Protein AF-A0A349A4D6-F1 (afdb_monomer_lite)

Sequence (1031 aa):
MIAFDATQAAIVAAATKTVTWLFVVTAASAQVHYWSTKAYTFGGQAYTFGVLPDSFDGVTLNRAKSELGIQAPSDLSFAVTNKGDVLSAADFIDGSVLLKLVIKAGASEAVIRQWKFRIRDAISVYQKMTLTCEDYLQAFLAGDYPNTPFVKSTFFGSDTARESDNVCVPVPFGVCYVPLRSVYIGGAVSLSGTTFSAVASANGSRCLIDDSAAGFAGVEVGRIVTVAGFAHPENNGAFQVLGRSAGTLELSKDAGLVTEAAGGAVTITMGSRYYLLGPSDRTYTIDRVRSPRDCGVKSEWTSAGGYAFVQSAQTDPGGTAWKVFQPIIADVDCDGTPDAPGFWRSGDVFLDMPTMFSRDDTASLTNPADVIEFVLKDMGAVAGDLDATAFAAAKAVYASWGLSFAGAFWYKEPRAKVLSRLLTMCHSYLTFTDKIGLAVRSKTSRATITRSHVLRQGDSTGAFAYRGSSLKGLSDCGHVAWQPAGEAQDKFLTILVPVKSTRSVISRESIEATFVQDSQDAQRIGTLHYQRLLAKVADVDFPAKATLLKLEPEDVISIGVGDYGGSYDVMIDRLQITRDLTLKIGAIRFAVALDDWTDLSPAAITVYDEDTSQLWQPPVSGPLSDAPLGTASYDAWGKEYLVVAPVANQGRYLHIQDALNALPASGGAIFLKNGTYTHDAPIYVPDKDLDLVGESQGGVILKNQPGWNLFEFASLTKSFSLSDCTIQSRNTVAWTRMISITGESAGSFAFARLTLSLADQGMASCNGDYGIYEIDGTENRIVTIDDLTVNDGMTAICSQNPSLAKIAIRGGRYVDQKNYGIIVYCRYYQIVGAQLFDQRMTGIACLSTTSEQNQVTDCKVFLIPAGGHSTVIAYLLQHGENLAVSGNVAFADLSSLNQHVCGFYVAGTRNQVIGNNVYIKHVSDQGSRGISVQDEGGFNKVSQNVILIHNTDNSSAYKMGITLSTADDNDVSSNAIYMTNSGAKDVGVFIYAGSDRNYGRNNAAYNVLAGMDVLDYGADNTVNVMDGGAF

Radius of gyration: 34.86 Å; chains: 1; bounding box: 94×72×84 Å

pLDDT: mean 80.91, std 15.36, range [31.16, 98.31]

Secondary structure (DSSP, 8-state):
-PPPPHHHHHHHH-SS-EEEEEEEEE-TT--EEEEESS-EEETTEEEEE-B-GGG--EEEEE---STT-PPPPPEEEEEEE-GGG-S-GGGTTT-EEEEEEEEEETTEEEEEEEEEEEEEEEEEETTEEEEEEEETHHHHHSSEE--SPBHHHHSTT-TT--TT--EEEEEEESSEEEEEPEEEEEEEEEEEES-EEEEPPSSSPPEEEEETT-GGGG--TT-EEEEE--SSGGGSEEEEEEEE-SSEEEES--S----B-S-S-EEEEEEEEEEEEEETTS-EEEEEEE--TTSSS--EEETTTT----EEEEE-TTS-EEEEE--EEE-SS-SSS--EE---EETTEEPPEEEEEEETTTTT--SHHHHHHHHHHHTT--GGGB-HHHHHHHHHHHHHHT--B-EEEEE-EEHHHHHHHHHHHTTEEEEESSSEEEEE---S-S-EE-TTTBPPSTTSSTT-EEEE---TT---EEEEEE--TTS-TTSPEEEEEESSS--SSEEEEEEEETTB--HHHHHHHHHHHHHHHH-EEEEEEEEE-GGGTT--TT-EEEEEEGGGTEEEEEEEEEEEEETTS-EEEEEEEESSPPP-GGG--PPPPEEPPP-TTT-S---EESTT--S-TTS-S-SSSS----EE-SSTTS-EESSHHHHHHHS-TT-EEEEEPSEEEE-SS-EE--SS-EEEEES-TTTEEEEPPTTS-SEEEES--SEEEEEEEEEE---SSS--EEEEEESSS--EEEEEEEEEE--B--TTSS-B-EEEEE----S--EEEEEEEEEESSSEEEEE--TT--EEEEES-EEES-SSEEEEE-SS-EEEES-EEEESS---EEEEE-S-S-EEEES-EEEE---SSS-EEEEEEEEEEE-EEEES-EEEEEETT--S-EEEEEEEEES-EEES-EEEEEE-SSS-EEEEEEE-SS---EEES-EEEEEE---SS--EEEEEEES--S-EEES-EEEEE-SSS-EEEEEE-TT--S-EEES-EEES-SEEEEE-S--TT-EEE--SSS--

Foldseek 3Di:
DDDDDPLLLVLQPDPDKDKWKWKFWQWPVRDTATATCDFDADPNDTHHNFWPLVFWFFKKQFQDPDPLRFGDWTKTKTKTQQPPVPDDFNRRAQIKIWMFIWMDDDPGIDGNFIFMWGFHGWDDDPRMIMTITTHPVVVLLPFKPDPAAAPCVQAPDFLPPDVQAQFGAKDWFAWAKAFFTKGFADQPDKDKDLQWWWAADDDQDFTKIFGPVLQCPPPDASFWKAKDFFPFCLQGGIWHFNDDDSTMTTTDDNDGTDGGGRGTTMIIGTGDMKTFNFAPVWDKDWAKWWADQPFFATDIDGVVNVQDFDWDWGAGPVRGITIITFRLPDDPVPPPDRHHGDFGDDPSGGTGITITMDIPVRNPVWQLLSVLVVLSVSSPDDPVQADPVLSVVLSVVSVVLVFTFGHIDRGMDRSSSVNSLSQLLSQWDWDGGSHTGIGHFDLDAPEEDDPVWFDDPPPDPPQKDKFWDPQPQFFQKEKEWEAAPPDHLQFTWIWIEGLPPDGPRYDPDYRYSSGTRFPQSSNLSRNLVCQVNGFWTIKIKTKTRSSCVSDDASRKHWYDDVSNVHTFIWGWRMWGQTSVRIIITITTGGNDRHDDSVVGDDDTKDFADDPSVGGPFTDTDDPTPPDPTPPDPPVDRRPQQQKDFPDPPQDGDNAPLVSQVSAPQQEGEMEGEFDEAEDPAAREHDQHAYEYEYPAADRAEYEYDAPEARYEAEAHQYEYEYEGYEYAYPYDDAEYENAEHDYAHAYEYEYESHEYHWDADDQDDLGTYEQHEADDYAEEHEYEYYAYEYEATAEDEAHPDQHYNEYEHHEYEYEHYAEADYEDEYAEYEYEQYEYDYAHYLAHAYAYDEEDDYEDALYEFEYRYDDDAAHENHHAHYPYEEYEAENYEGAYAAQDYAHEYERAEHEDEHYEAAHYEAHAHHEYQEEYEDYEYEYLEENYEHENYEHEYEYADQHPYAYEDYEYYLYEQYEYEHYEAEYDYPHQHYAHYEYDQNYYQYEAYHYHYPPGNYPHDYPHDDDNYDYDDDDDDDD

Structure (mmCIF, N/CA/C/O backbone):
data_AF-A0A349A4D6-F1
#
_entry.id   AF-A0A349A4D6-F1
#
loop_
_atom_site.group_PDB
_atom_site.id
_atom_site.type_symbol
_atom_site.label_atom_id
_atom_site.label_alt_id
_atom_site.label_comp_id
_atom_site.label_asym_id
_atom_site.label_entity_id
_atom_site.label_seq_id
_atom_site.pdbx_PDB_ins_code
_atom_site.Cartn_x
_atom_site.Cartn_y
_atom_site.Cartn_z
_atom_site.occupancy
_atom_site.B_iso_or_equiv
_atom_site.auth_seq_id
_atom_site.auth_comp_id
_atom_site.auth_asym_id
_atom_site.auth_atom_id
_atom_site.pdbx_PDB_model_num
ATOM 1 N N . MET A 1 1 ? -1.139 -18.930 14.505 1.00 73.25 1 MET A N 1
ATOM 2 C CA . MET A 1 1 ? -1.442 -19.353 15.896 1.00 73.25 1 MET A CA 1
ATOM 3 C C . MET A 1 1 ? -0.170 -19.560 16.698 1.00 73.25 1 MET A C 1
ATOM 5 O O . MET A 1 1 ? 0.625 -20.442 16.385 1.00 73.25 1 MET A O 1
ATOM 9 N N . ILE A 1 2 ? -0.048 -18.810 17.789 1.00 82.06 2 ILE A N 1
ATOM 10 C CA . ILE A 1 2 ? 1.037 -18.938 18.764 1.00 82.06 2 ILE A CA 1
ATOM 11 C C . ILE A 1 2 ? 0.824 -20.196 19.613 1.00 82.06 2 ILE A C 1
ATOM 13 O O . ILE A 1 2 ? -0.283 -20.457 20.096 1.00 82.06 2 ILE A O 1
ATOM 17 N N . ALA A 1 3 ? 1.889 -20.969 19.819 1.00 84.94 3 ALA A N 1
ATOM 18 C CA . ALA A 1 3 ? 1.881 -22.086 20.753 1.00 84.94 3 ALA A CA 1
ATOM 19 C C . ALA A 1 3 ? 2.011 -21.562 22.190 1.00 84.94 3 ALA A C 1
ATOM 21 O O . ALA A 1 3 ? 3.009 -20.937 22.537 1.00 84.94 3 ALA A O 1
ATOM 22 N N . PHE A 1 4 ? 1.001 -21.822 23.020 1.00 90.62 4 PHE A N 1
ATOM 23 C CA . PHE A 1 4 ? 1.095 -21.600 24.461 1.00 90.62 4 PHE A CA 1
ATOM 24 C C . PHE A 1 4 ? 1.637 -22.848 25.142 1.00 90.62 4 PHE A C 1
ATOM 26 O O . PHE A 1 4 ? 1.169 -23.957 24.869 1.00 90.62 4 PHE A O 1
ATOM 33 N N . ASP A 1 5 ? 2.583 -22.663 26.057 1.00 93.19 5 ASP A N 1
ATOM 34 C CA . ASP A 1 5 ? 2.974 -23.734 26.964 1.00 93.19 5 ASP A CA 1
ATOM 35 C C . ASP A 1 5 ? 1.829 -24.082 27.939 1.00 93.19 5 ASP A C 1
ATOM 37 O O . ASP A 1 5 ? 0.798 -23.400 28.022 1.00 93.19 5 ASP A O 1
ATOM 41 N N . ALA A 1 6 ? 1.995 -25.172 28.692 1.00 93.50 6 ALA A N 1
ATOM 42 C CA . ALA A 1 6 ? 0.974 -25.644 29.627 1.00 93.50 6 ALA A CA 1
ATOM 43 C C . ALA A 1 6 ? 0.608 -24.597 30.700 1.00 93.50 6 ALA A C 1
ATOM 45 O O . ALA A 1 6 ? -0.552 -24.509 31.107 1.00 93.50 6 ALA A O 1
ATOM 46 N N . THR A 1 7 ? 1.573 -23.782 31.131 1.00 94.50 7 THR A N 1
ATOM 47 C CA . THR A 1 7 ? 1.378 -22.736 32.143 1.00 94.50 7 THR A CA 1
ATOM 48 C C . THR A 1 7 ? 0.591 -21.566 31.561 1.00 94.50 7 THR A C 1
ATOM 50 O O . THR A 1 7 ? -0.407 -21.143 32.143 1.00 94.50 7 THR A O 1
ATOM 53 N N . GLN A 1 8 ? 0.986 -21.068 30.389 1.00 95.75 8 GLN A N 1
ATOM 54 C CA . GLN A 1 8 ? 0.300 -19.995 29.672 1.00 95.75 8 GLN A CA 1
ATOM 55 C C . GLN A 1 8 ? -1.144 -20.389 29.340 1.00 95.75 8 GLN A C 1
ATOM 57 O O . GLN A 1 8 ? -2.070 -19.615 29.592 1.00 95.75 8 GLN A O 1
ATOM 62 N N . ALA A 1 9 ? -1.357 -21.612 28.844 1.00 93.25 9 ALA A N 1
ATOM 63 C CA . ALA A 1 9 ? -2.688 -22.131 28.547 1.00 93.25 9 ALA A CA 1
ATOM 64 C C . ALA A 1 9 ? -3.577 -22.181 29.803 1.00 93.25 9 ALA A C 1
ATOM 66 O O . ALA A 1 9 ? -4.727 -21.734 29.759 1.00 93.25 9 ALA A O 1
ATOM 67 N N . ALA A 1 10 ? -3.040 -22.655 30.934 1.00 93.75 10 ALA A N 1
ATOM 68 C CA . ALA A 1 10 ? -3.758 -22.698 32.207 1.00 93.75 10 ALA A CA 1
ATOM 69 C C . ALA A 1 10 ? -4.110 -21.292 32.730 1.00 93.75 10 ALA A C 1
ATOM 71 O O . ALA A 1 10 ? -5.248 -21.053 33.137 1.00 93.75 10 ALA A O 1
ATOM 72 N N . ILE A 1 11 ? -3.167 -20.344 32.667 1.00 95.50 11 ILE A N 1
ATOM 73 C CA . ILE A 1 11 ? -3.380 -18.950 33.087 1.00 95.50 11 ILE A CA 1
ATOM 74 C C . ILE A 1 11 ? -4.482 -18.286 32.250 1.00 95.50 11 ILE A C 1
ATOM 76 O O . ILE A 1 11 ? -5.389 -17.653 32.793 1.00 95.50 11 ILE A O 1
ATOM 80 N N . VAL A 1 12 ? -4.432 -18.433 30.925 1.00 93.50 12 VAL A N 1
ATOM 81 C CA . VAL A 1 12 ? -5.405 -17.821 30.009 1.00 93.50 12 VAL A CA 1
ATOM 82 C C . VAL A 1 12 ? -6.814 -18.393 30.227 1.00 93.50 12 VAL A C 1
ATOM 84 O O . VAL A 1 12 ? -7.796 -17.638 30.209 1.00 93.50 12 VAL A O 1
ATOM 87 N N . ALA A 1 13 ? -6.916 -19.700 30.486 1.00 91.62 13 ALA A N 1
ATOM 88 C CA . ALA A 1 13 ? -8.174 -20.398 30.743 1.00 91.62 13 ALA A CA 1
ATOM 89 C C . ALA A 1 13 ? -8.791 -20.102 32.125 1.00 91.62 13 ALA A C 1
ATOM 91 O O . ALA A 1 13 ? -9.984 -20.340 32.315 1.00 91.62 13 ALA A O 1
ATOM 92 N N . ALA A 1 14 ? -8.024 -19.565 33.080 1.00 93.25 14 ALA A N 1
ATOM 93 C CA . ALA A 1 14 ? -8.511 -19.292 34.429 1.00 93.25 14 ALA A CA 1
ATOM 94 C C . ALA A 1 14 ? -9.694 -18.302 34.444 1.00 93.25 14 ALA A C 1
ATOM 96 O O . ALA A 1 14 ? -9.692 -17.282 33.742 1.00 93.25 14 ALA A O 1
ATOM 97 N N . ALA A 1 15 ? -10.698 -18.591 35.280 1.00 89.31 15 ALA A N 1
ATOM 98 C CA . ALA A 1 15 ? -11.882 -17.745 35.448 1.00 89.31 15 ALA A CA 1
ATOM 99 C C . ALA A 1 15 ? -11.534 -16.389 36.082 1.00 89.31 15 ALA A C 1
ATOM 101 O O . ALA A 1 15 ? -12.007 -15.352 35.624 1.00 89.31 15 ALA A O 1
ATOM 102 N N . THR A 1 16 ? -10.654 -16.406 37.086 1.00 92.38 16 THR A N 1
ATOM 103 C CA . THR A 1 16 ? -10.149 -15.209 37.761 1.00 92.38 16 THR A CA 1
ATOM 104 C C . THR A 1 16 ? -8.691 -15.005 37.388 1.00 92.38 16 THR A C 1
ATOM 106 O O . THR A 1 16 ? -7.857 -15.885 37.605 1.00 92.38 16 THR A O 1
ATOM 109 N N . LYS A 1 17 ? -8.382 -13.841 36.826 1.00 94.00 17 LYS A N 1
ATOM 110 C CA . LYS A 1 17 ? -7.037 -13.476 36.388 1.00 94.00 17 LYS A CA 1
ATOM 111 C C . LYS A 1 17 ? -6.832 -11.975 36.497 1.00 94.00 17 LYS A C 1
ATOM 113 O O . LYS A 1 17 ? -7.781 -11.204 36.379 1.00 94.00 17 LYS A O 1
ATOM 118 N N . THR A 1 18 ? -5.582 -11.582 36.690 1.00 94.06 18 THR A N 1
ATOM 119 C CA . THR A 1 18 ? -5.159 -10.185 36.727 1.00 94.06 18 THR A CA 1
ATOM 120 C C . THR A 1 18 ? -4.260 -9.911 35.539 1.00 94.06 18 THR A C 1
ATOM 122 O O . THR A 1 18 ? -3.366 -10.697 35.228 1.00 94.06 18 THR A O 1
ATOM 125 N N . VAL A 1 19 ? -4.505 -8.779 34.893 1.00 94.56 19 VAL A N 1
ATOM 126 C CA . VAL A 1 19 ? -3.810 -8.346 33.684 1.00 94.56 19 VAL A CA 1
ATOM 127 C C . VAL A 1 19 ? -2.845 -7.234 34.051 1.00 94.56 19 VAL A C 1
ATOM 129 O O . VAL A 1 19 ? -3.187 -6.331 34.826 1.00 94.56 19 VAL A O 1
ATOM 132 N N . THR A 1 20 ? -1.644 -7.303 33.496 1.00 96.00 20 THR A N 1
ATOM 133 C CA . THR A 1 20 ? -0.654 -6.241 33.605 1.00 96.00 20 THR A CA 1
ATOM 134 C C . THR A 1 20 ? 0.025 -6.053 32.252 1.00 96.00 20 THR A C 1
ATOM 136 O O . THR A 1 20 ? 0.481 -7.012 31.633 1.00 96.00 20 THR A O 1
ATOM 139 N N . TRP A 1 21 ? 0.098 -4.801 31.811 1.00 96.75 21 TRP A N 1
ATOM 140 C CA . TRP A 1 21 ? 0.794 -4.401 30.594 1.00 96.75 21 TRP A CA 1
ATOM 141 C C . TRP A 1 21 ? 2.106 -3.732 30.978 1.00 96.75 21 TRP A C 1
ATOM 143 O O . TRP A 1 21 ? 2.109 -2.770 31.748 1.00 96.75 21 TRP A O 1
ATOM 153 N N . LEU A 1 22 ? 3.211 -4.275 30.477 1.00 97.69 22 LEU A N 1
ATOM 154 C CA . LEU A 1 22 ? 4.557 -3.798 30.769 1.00 97.69 22 LEU A CA 1
ATOM 155 C C . LEU A 1 22 ? 5.167 -3.201 29.505 1.00 97.69 22 LEU A C 1
ATOM 157 O O . LEU A 1 22 ? 5.134 -3.824 28.447 1.00 97.69 22 LEU A O 1
ATOM 161 N N . PHE A 1 23 ? 5.748 -2.017 29.636 1.00 97.94 23 PHE A N 1
ATOM 162 C CA . PHE A 1 23 ? 6.334 -1.244 28.552 1.00 97.94 23 PHE A CA 1
ATOM 163 C C . PHE A 1 23 ? 7.832 -1.133 28.821 1.00 97.94 23 PHE A C 1
ATOM 165 O O . PHE A 1 23 ? 8.247 -0.524 29.809 1.00 97.94 23 PHE A O 1
ATOM 172 N N . VAL A 1 24 ? 8.645 -1.742 27.962 1.00 97.88 24 VAL A N 1
ATOM 173 C CA . VAL A 1 24 ? 10.091 -1.508 27.937 1.00 97.88 24 VAL A CA 1
ATOM 174 C C . VAL A 1 24 ? 10.353 -0.538 26.796 1.00 97.88 24 VAL A C 1
ATOM 176 O O . VAL A 1 24 ? 10.284 -0.923 25.631 1.00 97.88 24 VAL A O 1
ATOM 179 N N . VAL A 1 25 ? 10.568 0.728 27.137 1.00 97.38 25 VAL A N 1
ATOM 180 C CA . VAL A 1 25 ? 10.742 1.817 26.174 1.00 97.38 25 VAL A CA 1
ATOM 181 C C . VAL A 1 25 ? 12.222 2.143 26.070 1.00 97.38 25 VAL A C 1
ATOM 183 O O . VAL A 1 25 ? 12.835 2.531 27.060 1.00 97.38 25 VAL A O 1
ATOM 186 N N . THR A 1 26 ? 12.797 1.989 24.885 1.00 97.06 26 THR A N 1
ATOM 187 C CA . THR A 1 26 ? 14.181 2.365 24.595 1.00 97.06 26 THR A CA 1
ATOM 188 C C . THR A 1 26 ? 14.167 3.637 23.761 1.00 97.06 26 THR A C 1
ATOM 190 O O . THR A 1 26 ? 13.720 3.613 22.617 1.00 97.06 26 THR A O 1
ATOM 193 N N . ALA A 1 27 ? 14.635 4.740 24.340 1.00 95.19 27 ALA A N 1
ATOM 194 C CA . ALA A 1 27 ? 14.824 6.014 23.652 1.00 95.19 27 ALA A CA 1
ATOM 195 C C . ALA A 1 27 ? 15.880 5.891 22.534 1.00 95.19 27 ALA A C 1
ATOM 197 O O . ALA A 1 27 ? 16.703 4.971 22.552 1.00 95.19 27 ALA A O 1
ATOM 198 N N . ALA A 1 28 ? 15.912 6.840 21.597 1.00 92.12 28 ALA A N 1
ATOM 199 C CA . ALA A 1 28 ? 16.917 6.896 20.530 1.00 92.12 28 ALA A CA 1
ATOM 200 C C . ALA A 1 28 ? 18.353 7.013 21.074 1.00 92.12 28 ALA A C 1
ATOM 202 O O . ALA A 1 28 ? 19.301 6.514 20.473 1.00 92.12 28 ALA A O 1
ATOM 203 N N . SER A 1 29 ? 18.511 7.589 22.271 1.00 91.62 29 SER A N 1
ATOM 204 C CA . SER A 1 29 ? 19.769 7.648 23.030 1.00 91.62 29 SER A CA 1
ATOM 205 C C . SER A 1 29 ? 20.195 6.310 23.662 1.00 91.62 29 SER A C 1
ATOM 207 O O . SER A 1 29 ? 21.170 6.266 24.412 1.00 91.62 29 SER A O 1
ATOM 209 N N . ALA A 1 30 ? 19.455 5.226 23.403 1.00 93.81 30 ALA A N 1
ATOM 210 C CA . ALA A 1 30 ? 19.573 3.908 24.027 1.00 93.81 30 ALA A CA 1
ATOM 211 C C . ALA A 1 30 ? 19.245 3.855 25.535 1.00 93.81 30 ALA A C 1
ATOM 213 O O . ALA A 1 30 ? 19.400 2.804 26.164 1.00 93.81 30 ALA A O 1
ATOM 214 N N . GLN A 1 31 ? 18.738 4.942 26.130 1.00 96.31 31 GLN A N 1
ATOM 215 C CA . GLN A 1 31 ? 18.214 4.912 27.496 1.00 96.31 31 GLN A CA 1
ATOM 216 C C . GLN A 1 31 ? 16.962 4.027 27.573 1.00 96.31 31 GLN A C 1
ATOM 218 O O . GLN A 1 31 ? 16.043 4.159 26.766 1.00 96.31 31 GLN A O 1
ATOM 223 N N . VAL A 1 32 ? 16.910 3.133 28.565 1.00 97.50 32 VAL A N 1
ATOM 224 C CA . VAL A 1 32 ? 15.795 2.193 28.751 1.00 97.50 32 VAL A CA 1
ATOM 225 C C . VAL A 1 32 ? 14.929 2.606 29.936 1.00 97.50 32 VAL A C 1
ATOM 227 O O . VAL A 1 32 ? 15.418 2.787 31.052 1.00 97.50 32 VAL A O 1
ATOM 230 N N . HIS A 1 33 ? 13.625 2.688 29.703 1.00 97.06 33 HIS A N 1
ATOM 231 C CA . HIS A 1 33 ? 12.601 2.964 30.697 1.00 97.06 33 HIS A CA 1
ATOM 232 C C . HIS A 1 33 ? 11.692 1.745 30.878 1.00 97.06 33 HIS A C 1
ATOM 234 O O . HIS A 1 33 ? 11.203 1.159 29.913 1.00 97.06 33 HIS A O 1
ATOM 240 N N . TYR A 1 34 ? 11.440 1.383 32.136 1.00 97.81 34 TYR A N 1
ATOM 241 C CA . TYR A 1 34 ? 10.556 0.280 32.513 1.00 97.81 34 TYR A CA 1
ATOM 242 C C . TYR A 1 34 ? 9.269 0.848 33.106 1.00 97.81 34 TYR A C 1
ATOM 244 O O . TYR A 1 34 ? 9.224 1.210 34.285 1.00 97.81 34 TYR A O 1
ATOM 252 N N . TRP A 1 35 ? 8.222 0.933 32.288 1.00 97.56 35 TRP A N 1
ATOM 253 C CA . TRP A 1 35 ? 6.943 1.530 32.663 1.00 97.56 35 TRP A CA 1
ATOM 254 C C . TRP A 1 35 ? 5.794 0.525 32.658 1.00 97.56 35 TRP A C 1
ATOM 256 O O . TRP A 1 35 ? 5.824 -0.519 32.013 1.00 97.56 35 TRP A O 1
ATOM 266 N N . SER A 1 36 ? 4.750 0.856 33.403 1.00 96.69 36 SER A N 1
ATOM 267 C CA . SER A 1 36 ? 3.501 0.106 33.486 1.00 96.69 36 SER A CA 1
ATOM 268 C C . SER A 1 36 ? 2.353 1.073 33.795 1.00 96.69 36 SER A C 1
ATOM 270 O O . SER A 1 36 ? 2.580 2.216 34.200 1.00 96.69 36 SER A O 1
ATOM 272 N N . THR A 1 37 ? 1.116 0.604 33.633 1.00 92.81 37 THR A N 1
ATOM 273 C CA . THR A 1 37 ? -0.116 1.304 34.047 1.00 92.81 37 THR A CA 1
ATOM 274 C C . THR A 1 37 ? -0.367 1.242 35.559 1.00 92.81 37 THR A C 1
ATOM 276 O O . THR A 1 37 ? -1.356 1.771 36.056 1.00 92.81 37 THR A O 1
ATOM 279 N N . LYS A 1 38 ? 0.524 0.586 36.309 1.00 92.88 38 LYS A N 1
ATOM 280 C CA . LYS A 1 38 ? 0.595 0.557 37.780 1.00 92.88 38 LYS A CA 1
ATOM 281 C C . LYS A 1 38 ? 1.999 0.137 38.215 1.00 92.88 38 LYS A C 1
ATOM 283 O O . LYS A 1 38 ? 2.680 -0.557 37.461 1.00 92.88 38 LYS A O 1
ATOM 288 N N . ALA A 1 39 ? 2.423 0.482 39.429 1.00 94.31 39 ALA A N 1
ATOM 289 C CA . ALA A 1 39 ? 3.678 -0.044 39.968 1.00 94.31 39 ALA A CA 1
ATOM 290 C C . ALA A 1 39 ? 3.631 -1.582 40.000 1.00 94.31 39 ALA A C 1
ATOM 292 O O . ALA A 1 39 ? 2.660 -2.167 40.491 1.00 94.31 39 ALA A O 1
ATOM 293 N N . TYR A 1 40 ? 4.644 -2.235 39.432 1.00 96.56 40 TYR A N 1
ATOM 294 C CA . TYR A 1 40 ? 4.658 -3.689 39.291 1.00 96.56 40 TYR A CA 1
ATOM 295 C C . TYR A 1 40 ? 6.081 -4.239 39.260 1.00 96.56 40 TYR A C 1
ATOM 297 O O . TYR A 1 40 ? 6.977 -3.588 38.736 1.00 96.56 40 TYR A O 1
ATOM 305 N N . THR A 1 41 ? 6.287 -5.455 39.762 1.00 96.62 41 THR A N 1
ATOM 306 C CA . THR A 1 41 ? 7.574 -6.155 39.659 1.00 96.62 41 THR A CA 1
ATOM 307 C C . THR A 1 41 ? 7.348 -7.484 38.965 1.00 96.62 41 THR A C 1
ATOM 309 O O . THR A 1 41 ? 6.551 -8.292 39.433 1.00 96.62 41 THR A O 1
ATOM 312 N N . PHE A 1 42 ? 8.062 -7.719 37.867 1.00 96.44 42 PHE A N 1
ATOM 313 C CA . PHE A 1 42 ? 7.984 -8.961 37.105 1.00 96.44 42 PHE A CA 1
ATOM 314 C C . PHE A 1 42 ? 9.389 -9.496 36.839 1.00 96.44 42 PHE A C 1
ATOM 316 O O . PHE A 1 42 ? 10.255 -8.758 36.372 1.00 96.44 42 PHE A O 1
ATOM 323 N N . GLY A 1 43 ? 9.633 -10.770 37.161 1.00 93.38 43 GLY A N 1
ATOM 324 C CA . GLY A 1 43 ? 10.947 -11.399 36.972 1.00 93.38 43 GLY A CA 1
ATOM 325 C C . GLY A 1 43 ? 12.094 -10.686 37.704 1.00 93.38 43 GLY A C 1
ATOM 326 O O . GLY A 1 43 ? 13.214 -10.674 37.212 1.00 93.38 43 GLY A O 1
ATOM 327 N N . GLY A 1 44 ? 11.811 -10.030 38.835 1.00 94.81 44 GLY A N 1
ATOM 328 C CA . GLY A 1 44 ? 12.784 -9.224 39.585 1.00 94.81 44 GLY A CA 1
ATOM 329 C C . GLY A 1 44 ? 13.004 -7.800 39.054 1.00 94.81 44 GLY A C 1
ATOM 330 O O . GLY A 1 44 ? 13.574 -6.983 39.769 1.00 94.81 44 GLY A O 1
ATOM 331 N N . GLN A 1 45 ? 12.504 -7.465 37.859 1.00 97.44 45 GLN A N 1
ATOM 332 C CA . GLN A 1 45 ? 12.563 -6.111 37.307 1.00 97.44 45 GLN A CA 1
ATOM 333 C C . GLN A 1 45 ? 11.379 -5.277 37.807 1.00 97.44 45 GLN A C 1
ATOM 335 O O . GLN A 1 45 ? 10.218 -5.656 37.625 1.00 97.44 45 GLN A O 1
ATOM 340 N N . ALA A 1 46 ? 11.672 -4.123 38.407 1.00 97.06 46 ALA A N 1
ATOM 341 C CA . ALA A 1 46 ? 10.660 -3.150 38.803 1.00 97.06 46 ALA A CA 1
ATOM 342 C C . ALA A 1 46 ? 10.230 -2.290 37.602 1.00 97.06 46 ALA A C 1
ATOM 344 O O . ALA A 1 46 ? 11.070 -1.790 36.851 1.00 97.06 46 ALA A O 1
ATOM 345 N N . TYR A 1 47 ? 8.920 -2.103 37.459 1.00 97.44 47 TYR A N 1
ATOM 346 C CA . TYR A 1 47 ? 8.269 -1.227 36.490 1.00 97.44 47 TYR A CA 1
ATOM 347 C C . TYR A 1 47 ? 7.557 -0.109 37.246 1.00 97.44 47 TYR A C 1
ATOM 349 O O . TYR A 1 47 ? 6.725 -0.358 38.128 1.00 97.44 47 TYR A O 1
ATOM 357 N N . THR A 1 48 ? 7.886 1.133 36.908 1.00 95.56 48 THR A N 1
ATOM 358 C CA . THR A 1 48 ? 7.291 2.305 37.549 1.00 95.56 48 THR A CA 1
ATOM 359 C C . THR A 1 48 ? 5.935 2.629 36.930 1.00 95.56 48 THR A C 1
ATOM 361 O O . THR A 1 48 ? 5.642 2.275 35.784 1.00 95.56 48 THR A O 1
ATOM 364 N N . PHE A 1 49 ? 5.077 3.303 37.699 1.00 92.81 49 PHE A N 1
ATOM 365 C CA . PHE A 1 49 ? 3.809 3.811 37.187 1.00 92.81 49 PHE A CA 1
ATOM 366 C C . PHE A 1 49 ? 4.067 5.031 36.293 1.00 92.81 49 PHE A C 1
ATOM 368 O O . PHE A 1 49 ? 4.059 6.168 36.756 1.00 92.81 49 PHE A O 1
ATOM 375 N N . GLY A 1 50 ? 4.394 4.759 35.031 1.00 88.31 50 GLY A N 1
ATOM 376 C CA . GLY A 1 50 ? 4.745 5.767 34.034 1.00 88.31 50 GLY A CA 1
ATOM 377 C C . GLY A 1 50 ? 3.634 6.016 33.019 1.00 88.31 50 GLY A C 1
ATOM 378 O O . GLY A 1 50 ? 3.445 7.160 32.614 1.00 88.31 50 GLY A O 1
ATOM 379 N N . VAL A 1 51 ? 2.879 4.976 32.642 1.00 94.00 51 VAL A N 1
ATOM 380 C CA . VAL A 1 51 ? 1.834 5.043 31.607 1.00 94.00 51 VAL A CA 1
ATOM 381 C C . VAL A 1 51 ? 0.490 5.412 32.224 1.00 94.00 51 VAL A C 1
ATOM 383 O O . VAL A 1 51 ? 0.039 4.770 33.172 1.00 94.00 51 VAL A O 1
ATOM 386 N N . LEU A 1 52 ? -0.184 6.413 31.659 1.00 93.19 52 LEU A N 1
ATOM 387 C CA . LEU A 1 52 ? -1.524 6.821 32.073 1.00 93.19 52 LEU A CA 1
ATOM 388 C C . LEU A 1 52 ? -2.543 5.734 31.676 1.00 93.19 52 LEU A C 1
ATOM 390 O O . LEU A 1 52 ? -2.681 5.461 30.481 1.00 93.19 52 LEU A O 1
ATOM 394 N N . PRO A 1 53 ? -3.287 5.124 32.619 1.00 89.62 53 PRO A N 1
ATOM 395 C CA . PRO A 1 53 ? -4.132 3.960 32.326 1.00 89.62 53 PRO A CA 1
ATOM 396 C C . PRO A 1 53 ? -5.203 4.194 31.253 1.00 89.62 53 PRO A C 1
ATOM 398 O O . PRO A 1 53 ? -5.507 3.282 30.486 1.00 89.62 53 PRO A O 1
ATOM 401 N N . ASP A 1 54 ? -5.757 5.406 31.183 1.00 90.94 54 ASP A N 1
ATOM 402 C CA . ASP A 1 54 ? -6.808 5.783 30.223 1.00 90.94 54 ASP A CA 1
ATOM 403 C C . ASP A 1 54 ? -6.266 6.269 28.876 1.00 90.94 54 ASP A C 1
ATOM 405 O O . ASP A 1 54 ? -7.035 6.622 27.993 1.00 90.94 54 ASP A O 1
ATOM 409 N N . SER A 1 55 ? -4.942 6.291 28.706 1.00 91.50 55 SER A N 1
ATOM 410 C CA . SER A 1 55 ? -4.312 6.623 27.423 1.00 91.50 55 SER A CA 1
ATOM 411 C C . SER A 1 55 ? -3.989 5.404 26.562 1.00 91.50 55 SER A C 1
ATOM 413 O O . SER A 1 55 ? -3.581 5.575 25.421 1.00 91.50 55 SER A O 1
ATOM 415 N N . PHE A 1 56 ? -4.119 4.195 27.113 1.00 93.81 56 PHE A N 1
ATOM 416 C CA . PHE A 1 56 ? -3.751 2.949 26.453 1.00 93.81 56 PHE A CA 1
ATOM 417 C C . PHE A 1 56 ? -4.980 2.055 26.284 1.00 93.81 56 PHE A C 1
ATOM 419 O O . PHE A 1 56 ? -5.486 1.479 27.251 1.00 93.81 56 PHE A O 1
ATOM 426 N N . ASP A 1 57 ? -5.419 1.902 25.038 1.00 91.00 57 ASP A N 1
ATOM 427 C CA . ASP A 1 57 ? -6.599 1.103 24.695 1.00 91.00 57 ASP A CA 1
ATOM 428 C C . ASP A 1 57 ? -6.280 -0.367 24.410 1.00 91.00 57 ASP A C 1
ATOM 430 O O . ASP A 1 57 ? -7.200 -1.185 24.325 1.00 91.00 57 ASP A O 1
ATOM 434 N N . GLY A 1 58 ? -4.999 -0.727 24.302 1.00 92.62 58 GLY A N 1
ATOM 435 C CA . GLY A 1 58 ? -4.553 -2.054 23.893 1.00 92.62 58 GLY A CA 1
ATOM 436 C C . GLY A 1 58 ? -3.687 -2.033 22.635 1.00 92.62 58 GLY A C 1
ATOM 437 O O . GLY A 1 58 ? -3.087 -1.017 22.295 1.00 92.62 58 GLY A O 1
ATOM 438 N N . VAL A 1 59 ? -3.635 -3.169 21.941 1.00 92.44 59 VAL A N 1
ATOM 439 C CA . VAL A 1 59 ? -2.903 -3.344 20.676 1.00 92.44 59 VAL A CA 1
ATOM 440 C C . VAL A 1 59 ? -3.884 -3.683 19.569 1.00 92.44 59 VAL A C 1
ATOM 442 O O . VAL A 1 59 ? -4.722 -4.572 19.744 1.00 92.44 59 VAL A O 1
ATOM 445 N N . THR A 1 60 ? -3.755 -3.025 18.419 1.00 90.38 60 THR A N 1
ATOM 446 C CA . THR A 1 60 ? -4.508 -3.391 17.216 1.00 90.38 60 THR A CA 1
ATOM 447 C C . THR A 1 60 ? -3.567 -4.032 16.209 1.00 90.38 60 THR A C 1
ATOM 449 O O . THR A 1 60 ? -2.663 -3.382 15.697 1.00 90.38 60 THR A O 1
ATOM 452 N N . LEU A 1 61 ? -3.792 -5.314 15.929 1.00 88.81 61 LEU A N 1
ATOM 453 C CA . LEU A 1 61 ? -3.095 -6.058 14.889 1.00 88.81 61 LEU A CA 1
ATOM 454 C C . LEU A 1 61 ? -3.956 -6.016 13.633 1.00 88.81 61 LEU A C 1
ATOM 456 O O . LEU A 1 61 ? -5.026 -6.634 13.576 1.00 88.81 61 LEU A O 1
ATOM 460 N N . ASN A 1 62 ? -3.500 -5.253 12.650 1.00 80.69 62 ASN A N 1
ATOM 461 C CA . ASN A 1 62 ? -4.184 -5.108 11.379 1.00 80.69 62 ASN A CA 1
ATOM 462 C C . ASN A 1 62 ? -3.538 -5.994 10.316 1.00 80.69 62 ASN A C 1
ATOM 464 O O . ASN A 1 62 ? -2.335 -6.268 10.330 1.00 80.69 62 ASN A O 1
ATOM 468 N N . ARG A 1 63 ? -4.351 -6.375 9.336 1.00 69.12 63 ARG A N 1
ATOM 469 C CA . ARG A 1 63 ? -3.886 -6.747 8.007 1.00 69.12 63 ARG A CA 1
ATOM 470 C C . ARG A 1 63 ? -4.302 -5.673 7.006 1.00 69.12 63 ARG A C 1
ATOM 472 O O . ARG A 1 63 ? -5.261 -4.935 7.226 1.00 69.12 63 ARG A O 1
ATOM 479 N N . ALA A 1 64 ? -3.591 -5.609 5.883 1.00 53.16 64 ALA A N 1
ATOM 480 C CA . ALA A 1 64 ? -4.063 -4.892 4.709 1.00 53.16 64 ALA A CA 1
ATOM 481 C C . ALA A 1 64 ? -5.438 -5.379 4.245 1.00 53.16 64 ALA A C 1
ATOM 483 O O . ALA A 1 64 ? -5.655 -6.578 4.066 1.00 53.16 64 ALA A O 1
ATOM 484 N N . LYS A 1 65 ? -6.291 -4.406 3.924 1.00 48.09 65 LYS A N 1
ATOM 485 C CA . LYS A 1 65 ? -7.320 -4.515 2.885 1.00 48.09 65 LYS A CA 1
ATOM 486 C C . LYS A 1 65 ? -6.813 -4.011 1.520 1.00 48.09 65 LYS A C 1
ATOM 488 O O . LYS A 1 65 ? -7.624 -3.854 0.620 1.00 48.09 65 LYS A O 1
ATOM 493 N N . SER A 1 66 ? -5.518 -3.693 1.379 1.00 39.84 66 SER A N 1
ATOM 494 C CA . SER A 1 66 ? -4.980 -3.136 0.134 1.00 39.84 66 SER A CA 1
ATOM 495 C C . SER A 1 66 ? -4.667 -4.231 -0.886 1.00 39.84 66 SER A C 1
ATOM 497 O O . SER A 1 66 ? -4.086 -5.265 -0.550 1.00 39.84 66 SER A O 1
ATOM 499 N N . GLU A 1 67 ? -5.020 -3.959 -2.141 1.00 37.69 67 GLU A N 1
ATOM 500 C CA . GLU A 1 67 ? -4.738 -4.766 -3.343 1.00 37.69 67 GLU A CA 1
ATOM 501 C C . GLU A 1 67 ? -3.233 -5.063 -3.501 1.00 37.69 67 GLU A C 1
ATOM 503 O O . GLU A 1 67 ? -2.827 -6.092 -4.030 1.00 37.69 67 GLU A O 1
ATOM 508 N N . LEU A 1 68 ? -2.383 -4.209 -2.919 1.00 37.56 68 LEU A N 1
ATOM 509 C CA . LEU A 1 68 ? -0.931 -4.359 -2.904 1.00 37.56 68 LEU A CA 1
ATOM 510 C C . LEU A 1 68 ? -0.409 -5.375 -1.881 1.00 37.56 68 LEU A C 1
ATOM 512 O O . LEU A 1 68 ? 0.799 -5.553 -1.823 1.00 37.56 68 LEU A O 1
ATOM 516 N N . GLY A 1 69 ? -1.240 -6.010 -1.044 1.00 46.81 69 GLY A N 1
ATOM 517 C CA . GLY A 1 69 ? -0.827 -7.082 -0.119 1.00 46.81 69 GLY A CA 1
ATOM 518 C C . GLY A 1 69 ? 0.147 -6.683 1.008 1.00 46.81 69 GLY A C 1
ATOM 519 O O . GLY A 1 69 ? 0.688 -7.554 1.689 1.00 46.81 69 GLY A O 1
ATOM 520 N N . ILE A 1 70 ? 0.372 -5.384 1.233 1.00 53.50 70 ILE A N 1
ATOM 521 C CA . ILE A 1 70 ? 1.287 -4.862 2.264 1.00 53.50 70 ILE A CA 1
ATOM 522 C C . ILE A 1 70 ? 0.571 -4.786 3.606 1.00 53.50 70 ILE A C 1
ATOM 524 O O . ILE A 1 70 ? -0.440 -4.107 3.720 1.00 53.50 70 ILE A O 1
ATOM 528 N N . GLN A 1 71 ? 1.109 -5.410 4.650 1.00 59.31 71 GLN A N 1
ATOM 529 C CA . GLN A 1 71 ? 0.494 -5.394 5.975 1.00 59.31 71 GLN A CA 1
ATOM 530 C C . GLN A 1 71 ? 0.308 -3.963 6.507 1.00 59.31 71 GLN A C 1
ATOM 532 O O . GLN A 1 71 ? 1.280 -3.229 6.690 1.00 59.31 71 GLN A O 1
ATOM 537 N N . ALA A 1 72 ? -0.952 -3.576 6.749 1.00 60.50 72 ALA A N 1
ATOM 538 C CA . ALA A 1 72 ? -1.275 -2.326 7.428 1.00 60.50 72 ALA A CA 1
ATOM 539 C C . ALA A 1 72 ? -0.545 -2.277 8.781 1.00 60.50 72 ALA A C 1
ATOM 541 O O . ALA A 1 72 ? -0.468 -3.318 9.446 1.00 60.50 72 ALA A O 1
ATOM 542 N N . PRO A 1 73 ? -0.007 -1.113 9.188 1.00 71.19 73 PRO A N 1
ATOM 543 C CA . PRO A 1 73 ? 0.713 -1.006 10.444 1.00 71.19 73 PRO A CA 1
ATOM 544 C C . PRO A 1 73 ? -0.162 -1.495 11.600 1.00 71.19 73 PRO A C 1
ATOM 546 O O . PRO A 1 73 ? -1.361 -1.204 11.691 1.00 71.19 73 PRO A O 1
ATOM 549 N N . SER A 1 74 ? 0.450 -2.296 12.470 1.00 80.81 74 SER A N 1
ATOM 550 C CA . SER A 1 74 ? -0.108 -2.515 13.795 1.00 80.81 74 SER A CA 1
ATOM 551 C C . SER A 1 74 ? 0.113 -1.235 14.587 1.00 80.81 74 SER A C 1
ATOM 553 O O . SER A 1 74 ? 1.237 -0.735 14.645 1.00 80.81 74 SER A O 1
ATOM 555 N N . ASP A 1 75 ? -0.953 -0.719 15.185 1.00 80.38 75 ASP A N 1
ATOM 556 C CA . ASP A 1 75 ? -0.920 0.572 15.861 1.00 80.38 75 ASP A CA 1
ATOM 557 C C . ASP A 1 75 ? -0.888 0.383 17.378 1.00 80.38 75 ASP A C 1
ATOM 559 O O . ASP A 1 75 ? -1.644 -0.414 17.955 1.00 80.38 75 ASP A O 1
ATOM 563 N N . LEU A 1 76 ? -0.025 1.167 18.023 1.00 91.69 76 LEU A N 1
ATOM 564 C CA . LEU A 1 76 ? 0.061 1.300 19.470 1.00 91.69 76 LEU A CA 1
ATOM 565 C C . LEU A 1 76 ? 0.165 2.786 19.820 1.00 91.69 76 LEU A C 1
ATOM 567 O O . LEU A 1 76 ? 1.063 3.482 19.359 1.00 91.69 76 LEU A O 1
ATOM 571 N N . SER A 1 77 ? -0.714 3.267 20.694 1.00 93.62 77 SER A N 1
ATOM 572 C CA . SER A 1 77 ? -0.589 4.601 21.277 1.00 93.62 77 SER A CA 1
ATOM 573 C C . SER A 1 77 ? -0.816 4.541 22.779 1.00 93.62 77 SER A C 1
ATOM 575 O O . SER A 1 77 ? -1.645 3.772 23.270 1.00 93.62 77 SER A O 1
ATOM 577 N N . PHE A 1 78 ? -0.019 5.314 23.507 1.00 96.12 78 PHE A N 1
ATOM 578 C CA . PHE A 1 78 ? -0.149 5.499 24.944 1.00 96.12 78 PHE A CA 1
ATOM 579 C C . PHE A 1 78 ? 0.504 6.813 25.351 1.00 96.12 78 PHE A C 1
ATOM 581 O O . PHE A 1 78 ? 1.289 7.402 24.611 1.00 96.12 78 PHE A O 1
ATOM 588 N N . ALA A 1 79 ? 0.202 7.276 26.555 1.00 95.81 79 ALA A N 1
ATOM 589 C CA . ALA A 1 79 ? 0.816 8.461 27.109 1.00 95.81 79 ALA A CA 1
ATOM 590 C C . ALA A 1 79 ? 1.438 8.199 28.471 1.00 95.81 79 ALA A C 1
ATOM 592 O O . ALA A 1 79 ? 0.959 7.377 29.256 1.00 95.81 79 ALA A O 1
ATOM 593 N N . VAL A 1 80 ? 2.493 8.948 28.760 1.00 95.88 80 VAL A N 1
ATOM 594 C CA . VAL A 1 80 ? 3.243 8.874 30.004 1.00 95.88 80 VAL A CA 1
ATOM 595 C C . VAL A 1 80 ? 3.203 10.189 30.757 1.00 95.88 80 VAL A C 1
ATOM 597 O O . VAL A 1 80 ? 3.041 11.266 30.176 1.00 95.88 80 VAL A O 1
ATOM 600 N N . THR A 1 81 ? 3.353 10.094 32.073 1.00 93.75 81 THR A N 1
ATOM 601 C CA . THR A 1 81 ? 3.503 11.275 32.925 1.00 93.75 81 THR A CA 1
ATOM 602 C C . THR A 1 81 ? 4.891 11.875 32.707 1.00 93.75 81 THR A C 1
ATOM 604 O O . THR A 1 81 ? 5.893 11.197 32.917 1.00 93.75 81 THR A O 1
ATOM 607 N N . ASN A 1 82 ? 4.952 13.150 32.329 1.00 92.88 82 ASN A N 1
ATOM 608 C CA . ASN A 1 82 ? 6.180 13.907 32.095 1.00 92.88 82 ASN A CA 1
ATOM 609 C C . ASN A 1 82 ? 6.251 15.128 33.026 1.00 92.88 82 ASN A C 1
ATOM 611 O O . ASN A 1 82 ? 6.288 16.269 32.580 1.00 92.88 82 ASN A O 1
ATOM 615 N N . LYS A 1 83 ? 6.188 14.892 34.342 1.00 90.44 83 LYS A N 1
ATOM 616 C CA . LYS A 1 83 ? 6.178 15.965 35.345 1.00 90.44 83 LYS A CA 1
ATOM 617 C C . LYS A 1 83 ? 7.540 16.667 35.419 1.00 90.44 83 LYS A C 1
ATOM 619 O O . LYS A 1 83 ? 8.559 16.005 35.572 1.00 90.44 83 LYS A O 1
ATOM 624 N N . GLY A 1 84 ? 7.525 17.995 35.420 1.00 89.19 84 GLY A N 1
ATOM 625 C CA . GLY A 1 84 ? 8.696 18.859 35.309 1.00 89.19 84 GLY A CA 1
ATOM 626 C C . GLY A 1 84 ? 9.319 18.900 33.912 1.00 89.19 84 GLY A C 1
ATOM 627 O O . GLY A 1 84 ? 10.445 19.372 33.815 1.00 89.19 84 GLY A O 1
ATOM 628 N N . ASP A 1 85 ? 8.642 18.371 32.882 1.00 86.69 85 ASP A N 1
ATOM 629 C CA . ASP A 1 85 ? 9.162 18.233 31.510 1.00 86.69 85 ASP A CA 1
ATOM 630 C C . ASP A 1 85 ? 10.566 17.596 31.453 1.00 86.69 85 ASP A C 1
ATOM 632 O O . ASP A 1 85 ? 11.438 17.997 30.686 1.00 86.69 85 ASP A O 1
ATOM 636 N N . VAL A 1 86 ? 10.795 16.592 32.308 1.00 93.12 86 VAL A N 1
ATOM 637 C CA . VAL A 1 86 ? 12.093 15.908 32.453 1.00 93.12 86 VAL A CA 1
ATOM 638 C C . VAL A 1 86 ? 12.412 15.027 31.239 1.00 93.12 86 VAL A C 1
ATOM 640 O O . VAL A 1 86 ? 13.578 14.762 30.959 1.00 93.12 86 VAL A O 1
ATOM 643 N N . LEU A 1 87 ? 11.389 14.557 30.523 1.00 93.06 87 LEU A N 1
ATOM 644 C CA . LEU A 1 87 ? 11.517 13.790 29.288 1.00 93.06 87 LEU A CA 1
ATOM 645 C C . LEU A 1 87 ? 11.381 14.727 28.079 1.00 93.06 87 LEU A C 1
ATOM 647 O O . LEU A 1 87 ? 10.382 15.441 27.957 1.00 93.06 87 LEU A O 1
ATOM 651 N N . SER A 1 88 ? 12.338 14.678 27.153 1.00 93.50 88 SER A N 1
ATOM 652 C CA . SER A 1 88 ? 12.258 15.375 25.865 1.00 93.50 88 SER A CA 1
ATOM 653 C C . SER A 1 88 ? 11.614 14.471 24.820 1.00 93.50 88 SER A C 1
ATOM 655 O O . SER A 1 88 ? 12.042 13.337 24.635 1.00 93.50 88 SER A O 1
ATOM 657 N N . ALA A 1 89 ? 10.591 14.960 24.118 1.00 90.25 89 ALA A N 1
ATOM 658 C CA . ALA A 1 89 ? 9.893 14.178 23.096 1.00 90.25 89 ALA A CA 1
ATOM 659 C C . ALA A 1 89 ? 10.823 13.735 21.950 1.00 90.25 89 ALA A C 1
ATOM 661 O O . ALA A 1 89 ? 10.724 12.605 21.477 1.00 90.25 89 ALA A O 1
ATOM 662 N N . ALA A 1 90 ? 11.779 14.589 21.571 1.00 91.56 90 ALA A N 1
ATOM 663 C CA . ALA A 1 90 ? 12.757 14.290 20.528 1.00 91.56 90 ALA A CA 1
ATOM 664 C C . ALA A 1 90 ? 13.641 13.076 20.863 1.00 91.56 90 ALA A C 1
ATOM 666 O O . ALA A 1 90 ? 14.075 12.381 19.951 1.00 91.56 90 ALA A O 1
ATOM 667 N N . ASP A 1 91 ? 13.856 12.777 22.149 1.00 94.31 91 ASP A N 1
ATOM 668 C CA . ASP A 1 91 ? 14.680 11.637 22.570 1.00 94.31 91 ASP A CA 1
ATOM 669 C C . ASP A 1 91 ? 13.991 10.292 22.291 1.00 94.31 91 ASP A C 1
ATOM 671 O O . ASP A 1 91 ? 14.650 9.252 22.276 1.00 94.31 91 ASP A O 1
ATOM 675 N N . PHE A 1 92 ? 12.668 10.288 22.093 1.00 95.31 92 PHE A N 1
ATOM 676 C CA . PHE A 1 92 ? 11.882 9.070 21.895 1.00 95.31 92 PHE A CA 1
ATOM 677 C C . PHE A 1 92 ? 11.596 8.755 20.429 1.00 95.31 92 PHE A C 1
ATOM 679 O O . PHE A 1 92 ? 11.362 7.587 20.132 1.00 95.31 92 PHE A O 1
ATOM 686 N N . ILE A 1 93 ? 11.613 9.741 19.527 1.00 94.06 93 ILE A N 1
ATOM 687 C CA . ILE A 1 93 ? 11.413 9.508 18.086 1.00 94.06 93 ILE A CA 1
ATOM 688 C C . ILE A 1 93 ? 12.499 8.546 17.592 1.00 94.06 93 ILE A C 1
ATOM 690 O O . ILE A 1 93 ? 13.659 8.692 17.958 1.00 94.06 93 ILE A O 1
ATOM 694 N N . ASP A 1 94 ? 12.116 7.532 16.815 1.00 90.56 94 ASP A N 1
ATOM 695 C CA . ASP A 1 94 ? 12.977 6.425 16.359 1.00 90.56 94 ASP A CA 1
ATOM 696 C C . ASP A 1 94 ? 13.454 5.458 17.449 1.00 90.56 94 ASP A C 1
ATOM 698 O O . ASP A 1 94 ? 14.133 4.469 17.160 1.00 90.56 94 ASP A O 1
ATOM 702 N N . GLY A 1 95 ? 13.028 5.675 18.693 1.00 94.56 95 GLY A N 1
ATOM 703 C CA . GLY A 1 95 ? 13.118 4.688 19.756 1.00 94.56 95 GLY A CA 1
ATOM 704 C C . GLY A 1 95 ? 12.220 3.471 19.505 1.00 94.56 95 GLY A C 1
ATOM 705 O O . GLY A 1 95 ? 11.513 3.354 18.499 1.00 94.56 95 GLY A O 1
ATOM 706 N N . SER A 1 96 ? 12.211 2.541 20.456 1.00 94.75 96 SER A N 1
ATOM 707 C CA . SER A 1 96 ? 11.391 1.329 20.382 1.00 94.75 96 SER A CA 1
ATOM 708 C C . SER A 1 96 ? 10.620 1.055 21.667 1.00 94.75 96 SER A C 1
ATOM 710 O O . SER A 1 96 ? 11.003 1.482 22.756 1.00 94.75 96 SER A O 1
ATOM 712 N N . VAL A 1 97 ? 9.521 0.317 21.534 1.00 96.38 97 VAL A N 1
ATOM 713 C CA . VAL A 1 97 ? 8.691 -0.147 22.646 1.00 96.38 97 VAL A CA 1
ATOM 714 C C . VAL A 1 97 ? 8.537 -1.655 22.539 1.00 96.38 97 VAL A C 1
ATOM 716 O O . VAL A 1 97 ? 7.925 -2.148 21.596 1.00 96.38 97 VAL A O 1
ATOM 719 N N . LEU A 1 98 ? 9.048 -2.392 23.525 1.00 96.69 98 LEU A N 1
ATOM 720 C CA . LEU A 1 98 ? 8.699 -3.794 23.735 1.00 96.69 98 LEU A CA 1
ATOM 721 C C . LEU A 1 98 ? 7.556 -3.863 24.752 1.00 96.69 98 LEU A C 1
ATOM 723 O O . LEU A 1 98 ? 7.753 -3.711 25.962 1.00 96.69 98 LEU A O 1
ATOM 727 N N . LEU A 1 99 ? 6.352 -4.086 24.239 1.00 96.62 99 LEU A N 1
ATOM 728 C CA . LEU A 1 99 ? 5.129 -4.241 25.010 1.00 96.62 99 LEU A CA 1
ATOM 729 C C . LEU A 1 99 ? 4.942 -5.709 25.390 1.00 96.62 99 LEU A C 1
ATOM 731 O O . LEU A 1 99 ? 4.929 -6.577 24.522 1.00 96.62 99 LEU A O 1
ATOM 735 N N . LYS A 1 100 ? 4.752 -5.994 26.679 1.00 97.00 100 LYS A N 1
ATOM 736 C CA . LYS A 1 100 ? 4.509 -7.348 27.195 1.00 97.00 100 LYS A CA 1
ATOM 737 C C . LYS A 1 100 ? 3.149 -7.416 27.871 1.00 97.00 100 LYS A C 1
ATOM 739 O O . LYS A 1 100 ? 2.859 -6.639 28.782 1.00 97.00 100 LYS A O 1
ATOM 744 N N . LEU A 1 101 ? 2.347 -8.391 27.462 1.00 96.44 101 LEU A N 1
ATOM 745 C CA . LEU A 1 101 ? 1.108 -8.755 28.128 1.00 96.44 101 LEU A CA 1
ATOM 746 C C . LEU A 1 101 ? 1.393 -9.854 29.153 1.00 96.44 101 LEU A C 1
ATOM 748 O O . LEU A 1 101 ? 1.639 -11.005 28.788 1.00 96.44 101 LEU A O 1
ATOM 752 N N . VAL A 1 102 ? 1.331 -9.502 30.435 1.00 97.06 102 VAL A N 1
ATOM 753 C CA . VAL A 1 102 ? 1.506 -10.433 31.552 1.00 97.06 102 VAL A CA 1
ATOM 754 C C . VAL A 1 102 ? 0.152 -10.739 32.172 1.00 97.06 102 VAL A C 1
ATOM 756 O O . VAL A 1 102 ? -0.614 -9.833 32.512 1.00 97.06 102 VAL A O 1
ATOM 759 N N . ILE A 1 103 ? -0.146 -12.028 32.332 1.00 96.81 103 ILE A N 1
ATOM 760 C CA . ILE A 1 103 ? -1.355 -12.482 33.018 1.00 96.81 103 ILE A CA 1
ATOM 761 C C . ILE A 1 103 ? -0.947 -13.305 34.235 1.00 96.81 103 ILE A C 1
ATOM 763 O O . ILE A 1 103 ? -0.096 -14.191 34.153 1.00 96.81 103 ILE A O 1
ATOM 767 N N . LYS A 1 104 ? -1.593 -13.011 35.363 1.00 96.25 104 LYS A N 1
ATOM 768 C CA . LYS A 1 104 ? -1.471 -13.758 36.610 1.00 96.25 104 LYS A CA 1
ATOM 769 C C . LYS A 1 104 ? -2.781 -14.461 36.938 1.00 96.25 104 LYS A C 1
ATOM 771 O O . LYS A 1 104 ? -3.833 -13.822 36.954 1.00 96.25 104 LYS A O 1
ATOM 776 N N . ALA A 1 105 ? -2.711 -15.747 37.257 1.00 96.50 105 ALA A N 1
ATOM 777 C CA . ALA A 1 105 ? -3.828 -16.540 37.754 1.00 96.50 105 ALA A CA 1
ATOM 778 C C . ALA A 1 105 ? -3.369 -17.354 38.973 1.00 96.50 105 ALA A C 1
ATOM 780 O O . ALA A 1 105 ? -2.535 -18.253 38.866 1.00 96.50 105 ALA A O 1
ATOM 781 N N . GLY A 1 106 ? -3.892 -17.017 40.156 1.00 94.25 106 GLY A N 1
ATOM 782 C CA . GLY A 1 106 ? -3.431 -17.608 41.414 1.00 94.25 106 GLY A CA 1
ATOM 783 C C . GLY A 1 106 ? -1.941 -17.338 41.664 1.00 94.25 106 GLY A C 1
ATOM 784 O O . GLY A 1 106 ? -1.515 -16.182 41.713 1.00 94.25 106 GLY A O 1
ATOM 785 N N . ALA A 1 107 ? -1.159 -18.409 41.831 1.00 93.19 107 ALA A N 1
ATOM 786 C CA . ALA A 1 107 ? 0.291 -18.346 42.032 1.00 93.19 107 ALA A CA 1
ATOM 787 C C . ALA A 1 107 ? 1.097 -18.321 40.719 1.00 93.19 107 ALA A C 1
ATOM 789 O O . ALA A 1 107 ? 2.292 -18.040 40.752 1.00 93.19 107 ALA A O 1
ATOM 790 N N . SER A 1 108 ? 0.462 -18.605 39.579 1.00 96.00 108 SER A N 1
ATOM 791 C CA . SER A 1 108 ? 1.121 -18.664 38.275 1.00 96.00 108 SER A CA 1
ATOM 792 C C . SER A 1 108 ? 1.046 -17.318 37.566 1.00 96.00 108 SER A C 1
ATOM 794 O O . SER A 1 108 ? 0.004 -16.659 37.550 1.00 96.00 108 SER A O 1
ATOM 796 N N . GLU A 1 109 ? 2.151 -16.920 36.950 1.00 96.56 109 GLU A N 1
ATOM 797 C CA . GLU A 1 109 ? 2.275 -15.670 36.215 1.00 96.56 109 GLU A CA 1
ATOM 798 C C . GLU A 1 109 ? 3.221 -15.866 35.033 1.00 96.56 109 GLU A C 1
ATOM 800 O O . GLU A 1 109 ? 4.285 -16.464 35.189 1.00 96.56 109 GLU A O 1
ATOM 805 N N . ALA A 1 110 ? 2.835 -15.382 33.855 1.00 96.88 110 ALA A N 1
ATOM 806 C CA . ALA A 1 110 ? 3.637 -15.527 32.647 1.00 96.88 110 ALA A CA 1
ATOM 807 C C . ALA A 1 110 ? 3.410 -14.364 31.675 1.00 96.88 110 ALA A C 1
ATOM 809 O O . ALA A 1 110 ? 2.331 -13.764 31.638 1.00 96.88 110 ALA A O 1
ATOM 810 N N . VAL A 1 111 ? 4.422 -14.092 30.844 1.00 96.75 111 VAL A N 1
ATOM 811 C CA . VAL A 1 111 ? 4.237 -13.312 29.614 1.00 96.75 111 VAL A CA 1
ATOM 812 C C . VAL A 1 111 ? 3.431 -14.179 28.654 1.00 96.75 111 VAL A C 1
ATOM 814 O O . VAL A 1 111 ? 3.857 -15.276 28.302 1.00 96.75 111 VAL A O 1
ATOM 817 N N . ILE A 1 112 ? 2.255 -13.705 28.261 1.00 95.75 112 ILE A N 1
ATOM 818 C CA . ILE A 1 112 ? 1.361 -14.421 27.346 1.00 95.75 112 ILE A CA 1
ATOM 819 C C . ILE A 1 112 ? 1.636 -14.020 25.902 1.00 95.75 112 ILE A C 1
ATOM 821 O O . ILE A 1 112 ? 1.627 -14.868 25.016 1.00 95.75 112 ILE A O 1
ATOM 825 N N . ARG A 1 113 ? 1.891 -12.730 25.664 1.00 94.19 113 ARG A N 1
ATOM 826 C CA . ARG A 1 113 ? 2.297 -12.190 24.363 1.00 94.19 113 ARG A CA 1
ATOM 827 C C . ARG A 1 113 ? 3.217 -10.996 24.546 1.00 94.19 113 ARG A C 1
ATOM 829 O O . ARG A 1 113 ? 3.182 -10.332 25.584 1.00 94.19 113 ARG A O 1
ATOM 836 N N . GLN A 1 114 ? 4.005 -10.720 23.520 1.00 94.62 114 GLN A N 1
ATOM 837 C CA . GLN A 1 114 ? 4.836 -9.533 23.444 1.00 94.62 114 GLN A CA 1
ATOM 838 C C . GLN A 1 114 ? 4.918 -9.020 22.008 1.00 94.62 114 GLN A C 1
ATOM 840 O O . GLN A 1 114 ? 4.777 -9.795 21.062 1.00 94.62 114 GLN A O 1
ATOM 845 N N . TRP A 1 115 ? 5.124 -7.714 21.880 1.00 93.94 115 TRP A N 1
ATOM 846 C CA . TRP A 1 115 ? 5.195 -7.001 20.610 1.00 93.94 115 TRP A CA 1
ATOM 847 C C . TRP A 1 115 ? 6.275 -5.937 20.673 1.00 93.94 115 TRP A C 1
ATOM 849 O O . TRP A 1 115 ? 6.390 -5.240 21.684 1.00 93.94 115 TRP A O 1
ATOM 859 N N . LYS A 1 116 ? 7.038 -5.795 19.596 1.00 93.50 116 LYS A N 1
ATOM 860 C CA . LYS A 1 116 ? 8.005 -4.717 19.420 1.00 93.50 116 LYS A CA 1
ATOM 861 C C . LYS A 1 116 ? 7.436 -3.693 18.440 1.00 93.50 116 LYS A C 1
ATOM 863 O O . LYS A 1 116 ? 6.959 -4.059 17.375 1.00 93.50 116 LYS A O 1
ATOM 868 N N . PHE A 1 117 ? 7.506 -2.418 18.799 1.00 94.12 117 PHE A N 1
ATOM 869 C CA . PHE A 1 117 ? 7.083 -1.291 17.967 1.00 94.12 117 PHE A CA 1
ATOM 870 C C . PHE A 1 117 ? 8.207 -0.258 17.861 1.00 94.12 117 PHE A C 1
ATOM 872 O O . PHE A 1 117 ? 9.023 -0.144 18.780 1.00 94.12 117 PHE A O 1
ATOM 879 N N . ARG A 1 118 ? 8.226 0.519 16.775 1.00 92.38 118 ARG A N 1
ATOM 880 C CA . ARG A 1 118 ? 9.022 1.750 16.654 1.00 92.38 118 ARG A CA 1
ATOM 881 C C . ARG A 1 118 ? 8.174 2.934 17.103 1.00 92.38 118 ARG A C 1
ATOM 883 O O . ARG A 1 118 ? 6.991 3.003 16.781 1.00 92.38 118 ARG A O 1
ATOM 890 N N . ILE A 1 119 ? 8.774 3.872 17.823 1.00 95.19 119 ILE A N 1
ATOM 891 C CA . ILE A 1 119 ? 8.136 5.143 18.169 1.00 95.19 119 ILE A CA 1
ATOM 892 C C . ILE A 1 119 ? 8.251 6.054 16.950 1.00 95.19 119 ILE A C 1
ATOM 894 O O . ILE A 1 119 ? 9.334 6.540 16.630 1.00 95.19 119 ILE A O 1
ATOM 898 N N . ARG A 1 120 ? 7.131 6.255 16.256 1.00 92.44 120 ARG A N 1
ATOM 899 C CA . ARG A 1 120 ? 7.062 7.136 15.087 1.00 92.44 120 ARG A CA 1
ATOM 900 C C . ARG A 1 120 ? 7.023 8.597 15.508 1.00 92.44 120 ARG A C 1
ATOM 902 O O . ARG A 1 120 ? 7.645 9.437 14.874 1.00 92.44 120 ARG A O 1
ATOM 909 N N . ASP A 1 121 ? 6.250 8.886 16.549 1.00 92.69 121 ASP A N 1
ATOM 910 C CA . ASP A 1 121 ? 6.000 10.249 16.992 1.00 92.69 121 ASP A CA 1
ATOM 911 C C . ASP A 1 121 ? 5.878 10.327 18.515 1.00 92.69 121 ASP A C 1
ATOM 913 O O . ASP A 1 121 ? 5.394 9.398 19.175 1.00 92.69 121 ASP A O 1
ATOM 917 N N . ALA A 1 122 ? 6.314 11.456 19.060 1.00 93.81 122 ALA A N 1
ATOM 918 C CA . ALA A 1 122 ? 6.280 11.777 20.472 1.00 93.81 122 ALA A CA 1
ATOM 919 C C . ALA A 1 122 ? 5.889 13.247 20.632 1.00 93.81 122 ALA A C 1
ATOM 921 O O . ALA A 1 122 ? 6.570 14.144 20.144 1.00 93.81 122 ALA A O 1
ATOM 922 N N . ILE A 1 123 ? 4.800 13.507 21.355 1.00 91.56 123 ILE A N 1
ATOM 923 C CA . ILE A 1 123 ? 4.288 14.865 21.564 1.00 91.56 123 ILE A CA 1
ATOM 924 C C . ILE A 1 123 ? 4.132 15.109 23.062 1.00 91.56 123 ILE A C 1
ATOM 926 O O . ILE A 1 123 ? 3.393 14.388 23.735 1.00 91.56 123 ILE A O 1
ATOM 930 N N . SER A 1 124 ? 4.805 16.135 23.591 1.00 88.94 124 SER A N 1
ATOM 931 C CA . SER A 1 124 ? 4.686 16.548 24.996 1.00 88.94 124 SER A CA 1
ATOM 932 C C . SER A 1 124 ? 3.783 17.773 25.125 1.00 88.94 124 SER A C 1
ATOM 934 O O . SER A 1 124 ? 4.092 18.830 24.583 1.00 88.94 124 SER A O 1
ATOM 936 N N . VAL A 1 125 ? 2.671 17.643 25.853 1.00 85.62 125 VAL A N 1
ATOM 937 C CA . VAL A 1 125 ? 1.735 18.737 26.153 1.00 85.62 125 VAL A CA 1
ATOM 938 C C . VAL A 1 125 ? 1.244 18.589 27.594 1.00 85.62 125 VAL A C 1
ATOM 940 O O . VAL A 1 125 ? 0.879 17.495 28.013 1.00 85.62 125 VAL A O 1
ATOM 943 N N . TYR A 1 126 ? 1.213 19.681 28.365 1.00 85.31 126 TYR A N 1
ATOM 944 C CA . TYR A 1 126 ? 0.702 19.709 29.747 1.00 85.31 126 TYR A CA 1
ATOM 945 C C . TYR A 1 126 ? 1.282 18.613 30.662 1.00 85.31 126 TYR A C 1
ATOM 947 O O . TYR A 1 126 ? 0.532 17.916 31.345 1.00 85.31 126 TYR A O 1
ATOM 955 N N . GLN A 1 127 ? 2.614 18.457 30.701 1.00 89.50 127 GLN A N 1
ATOM 956 C CA . GLN A 1 127 ? 3.282 17.464 31.563 1.00 89.50 127 GLN A CA 1
ATOM 957 C C . GLN A 1 127 ? 2.889 16.008 31.235 1.00 89.50 127 GLN A C 1
ATOM 959 O O . GLN A 1 127 ? 2.995 15.109 32.074 1.00 89.50 127 GLN A O 1
ATOM 964 N N . LYS A 1 128 ? 2.406 15.768 30.014 1.00 90.94 128 LYS A N 1
ATOM 965 C CA . LYS A 1 128 ? 2.042 14.463 29.466 1.00 90.94 128 LYS A CA 1
ATOM 966 C C . LYS A 1 128 ? 2.738 14.305 28.122 1.00 90.94 128 LYS A C 1
ATOM 968 O O . LYS A 1 128 ? 2.621 15.172 27.265 1.00 90.94 128 LYS A O 1
ATOM 973 N N . MET A 1 129 ? 3.410 13.179 27.921 1.00 94.31 129 MET A N 1
ATOM 974 C CA . MET A 1 129 ? 3.993 12.833 26.627 1.00 94.31 129 MET A CA 1
ATOM 975 C C . MET A 1 129 ? 3.193 11.699 26.002 1.00 94.31 129 MET A C 1
ATOM 977 O O . MET A 1 129 ? 3.056 10.641 26.608 1.00 94.31 129 MET A O 1
ATOM 981 N N . THR A 1 130 ? 2.637 11.924 24.817 1.00 95.25 130 THR A N 1
ATOM 982 C CA . THR A 1 130 ? 1.917 10.912 24.040 1.00 95.25 130 THR A CA 1
ATOM 983 C C . THR A 1 130 ? 2.869 10.318 23.016 1.00 95.25 130 THR A C 1
ATOM 985 O O . THR A 1 130 ? 3.478 11.059 22.250 1.00 95.25 130 THR A O 1
ATOM 988 N N . LEU A 1 131 ? 2.995 8.995 23.021 1.00 96.06 131 LEU A N 1
ATOM 989 C CA . LEU A 1 131 ? 3.810 8.232 22.088 1.00 96.06 131 LEU A CA 1
ATOM 990 C C . LEU A 1 131 ? 2.884 7.520 21.105 1.00 96.06 131 LEU A C 1
ATOM 992 O O . LEU A 1 131 ? 1.960 6.806 21.507 1.00 96.06 131 LEU A O 1
ATOM 996 N N . THR A 1 132 ? 3.145 7.707 19.817 1.00 94.19 132 THR A N 1
ATOM 997 C CA . THR A 1 132 ? 2.476 6.976 18.742 1.00 94.19 132 THR A CA 1
ATOM 998 C C . THR A 1 132 ? 3.491 6.060 18.091 1.00 94.19 132 THR A C 1
ATOM 1000 O O . THR A 1 132 ? 4.536 6.501 17.613 1.00 94.19 132 THR A O 1
ATOM 1003 N N . CYS A 1 133 ? 3.188 4.771 18.107 1.00 93.19 133 CYS A N 1
ATOM 1004 C CA . CYS A 1 133 ? 4.086 3.721 17.676 1.00 93.19 133 CYS A CA 1
ATOM 1005 C C . CYS A 1 133 ? 3.472 2.947 16.512 1.00 93.19 133 CYS A C 1
ATOM 1007 O O . CYS A 1 133 ? 2.253 2.781 16.432 1.00 93.19 133 CYS A O 1
ATOM 1009 N N . GLU A 1 134 ? 4.337 2.442 15.648 1.00 89.00 134 GLU A N 1
ATOM 1010 C CA . GLU A 1 134 ? 3.986 1.598 14.511 1.00 89.00 134 GLU A CA 1
ATOM 1011 C C . GLU A 1 134 ? 4.831 0.325 14.517 1.00 89.00 134 GLU A C 1
ATOM 1013 O O . GLU A 1 134 ? 5.827 0.213 15.244 1.00 89.00 134 GLU A O 1
ATOM 1018 N N . ASP A 1 135 ? 4.426 -0.652 13.712 1.00 85.31 135 ASP A N 1
ATOM 1019 C CA . ASP A 1 135 ? 5.232 -1.846 13.495 1.00 85.31 135 ASP A CA 1
ATOM 1020 C C . ASP A 1 135 ? 6.630 -1.467 12.989 1.00 85.31 135 ASP A C 1
ATOM 1022 O O . ASP A 1 135 ? 6.783 -0.662 12.069 1.00 85.31 135 ASP A O 1
ATOM 1026 N N . TYR A 1 136 ? 7.668 -2.054 13.576 1.00 86.81 136 TYR A N 1
ATOM 1027 C CA . TYR A 1 136 ? 9.039 -1.706 13.228 1.00 86.81 136 TYR A CA 1
ATOM 1028 C C . TYR A 1 136 ? 9.431 -2.144 11.804 1.00 86.81 136 TYR A C 1
ATOM 1030 O O . TYR A 1 136 ? 10.389 -1.596 11.261 1.00 86.81 136 TYR A O 1
ATOM 1038 N N . LEU A 1 137 ? 8.674 -3.045 11.156 1.00 87.06 137 LEU A N 1
ATOM 1039 C CA . LEU A 1 137 ? 8.823 -3.332 9.728 1.00 87.06 137 LEU A CA 1
ATOM 1040 C C . LEU A 1 137 ? 8.599 -2.080 8.871 1.00 87.06 137 LEU A C 1
ATOM 1042 O O . LEU A 1 137 ? 9.280 -1.924 7.861 1.00 87.06 137 LEU A O 1
ATOM 1046 N N . GLN A 1 138 ? 7.691 -1.175 9.260 1.00 85.25 138 GLN A N 1
ATOM 1047 C CA . GLN A 1 138 ? 7.360 0.017 8.463 1.00 85.25 138 GLN A CA 1
ATOM 1048 C C . GLN A 1 138 ? 8.591 0.888 8.197 1.00 85.25 138 GLN A C 1
ATOM 1050 O O . GLN A 1 138 ? 8.746 1.428 7.103 1.00 85.25 138 GLN A O 1
ATOM 1055 N N . ALA A 1 139 ? 9.526 0.926 9.152 1.00 84.19 139 ALA A N 1
ATOM 1056 C CA . ALA A 1 139 ? 10.815 1.588 8.992 1.00 84.19 139 ALA A CA 1
ATOM 1057 C C . ALA A 1 139 ? 11.615 1.045 7.799 1.00 84.19 139 ALA A C 1
ATOM 1059 O O . ALA A 1 139 ? 12.246 1.809 7.073 1.00 84.19 139 ALA A O 1
ATOM 1060 N N . PHE A 1 140 ? 11.571 -0.271 7.589 1.00 87.06 140 PHE A N 1
ATOM 1061 C CA . PHE A 1 140 ? 12.298 -0.946 6.520 1.00 87.06 140 PHE A CA 1
ATOM 1062 C C . PHE A 1 140 ? 11.571 -0.860 5.177 1.00 87.06 140 PHE A C 1
ATOM 1064 O O . PHE A 1 140 ? 12.223 -0.961 4.142 1.00 87.06 140 PHE A O 1
ATOM 1071 N N . LEU A 1 141 ? 10.252 -0.636 5.171 1.00 86.38 141 LEU A N 1
ATOM 1072 C CA . LEU A 1 141 ? 9.448 -0.508 3.949 1.00 86.38 141 LEU A CA 1
ATOM 1073 C C . LEU A 1 141 ? 9.545 0.871 3.284 1.00 86.38 141 LEU A C 1
ATOM 1075 O O . LEU A 1 141 ? 9.094 1.021 2.149 1.00 86.38 141 LEU A O 1
ATOM 1079 N N . ALA A 1 142 ? 10.134 1.864 3.955 1.00 83.19 142 ALA A N 1
ATOM 1080 C CA . ALA A 1 142 ? 10.367 3.180 3.377 1.00 83.19 142 ALA A CA 1
ATOM 1081 C C . ALA A 1 142 ? 11.464 3.135 2.295 1.00 83.19 142 ALA A C 1
ATOM 1083 O O . ALA A 1 142 ? 12.570 2.646 2.535 1.00 83.19 142 ALA A O 1
ATOM 1084 N N . GLY A 1 143 ? 11.167 3.687 1.115 1.00 84.88 143 GLY A N 1
ATOM 1085 C CA . GLY A 1 143 ? 12.087 3.780 -0.022 1.00 84.88 143 GLY A CA 1
ATOM 1086 C C . GLY A 1 143 ? 11.942 2.651 -1.046 1.00 84.88 143 GLY A C 1
ATOM 1087 O O . GLY A 1 143 ? 10.961 1.904 -1.050 1.00 84.88 143 GLY A O 1
ATOM 1088 N N . ASP A 1 144 ? 12.949 2.531 -1.912 1.00 87.81 144 ASP A N 1
ATOM 1089 C CA . ASP A 1 144 ? 12.960 1.596 -3.040 1.00 87.81 144 ASP A CA 1
ATOM 1090 C C . ASP A 1 144 ? 13.941 0.431 -2.832 1.00 87.81 144 ASP A C 1
ATOM 1092 O O . ASP A 1 144 ? 14.876 0.499 -2.027 1.00 87.81 144 ASP A O 1
ATOM 1096 N N . TYR A 1 145 ? 13.714 -0.652 -3.570 1.00 92.31 145 TYR A N 1
ATOM 1097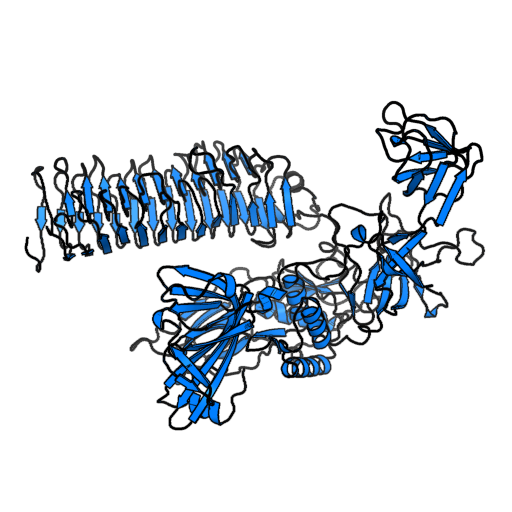 C CA . TYR A 1 145 ? 14.545 -1.847 -3.658 1.00 92.31 145 TYR A CA 1
ATOM 1098 C C . TYR A 1 145 ? 14.756 -2.230 -5.128 1.00 92.31 145 TYR A C 1
ATOM 1100 O O . TYR A 1 145 ? 13.794 -2.156 -5.890 1.00 92.31 145 TYR A O 1
ATOM 1108 N N . PRO A 1 146 ? 15.954 -2.677 -5.544 1.00 94.88 146 PRO A N 1
ATOM 1109 C CA . PRO A 1 146 ? 17.139 -2.949 -4.728 1.00 94.88 146 PRO A CA 1
ATOM 1110 C C . PRO A 1 146 ? 17.889 -1.681 -4.299 1.00 94.88 146 PRO A C 1
ATOM 1112 O O . PRO A 1 146 ? 17.708 -0.597 -4.860 1.00 94.88 146 PRO A O 1
ATOM 1115 N N . ASN A 1 147 ? 18.755 -1.812 -3.289 1.00 94.12 147 ASN A N 1
ATOM 1116 C CA . ASN A 1 147 ? 19.590 -0.707 -2.796 1.00 94.12 147 ASN A CA 1
ATOM 1117 C C . ASN A 1 147 ? 20.745 -0.351 -3.739 1.00 94.12 147 ASN A C 1
ATOM 1119 O O . ASN A 1 147 ? 21.360 0.704 -3.588 1.00 94.12 147 ASN A O 1
ATOM 1123 N N . THR A 1 148 ? 21.031 -1.203 -4.722 1.00 93.06 148 THR A N 1
ATOM 1124 C CA . THR A 1 148 ? 22.077 -0.973 -5.717 1.00 93.06 148 THR A CA 1
ATOM 1125 C C . THR A 1 148 ? 21.854 0.336 -6.484 1.00 93.06 148 THR A C 1
ATOM 1127 O O . THR A 1 148 ? 20.711 0.779 -6.652 1.00 93.06 148 THR A O 1
ATOM 1130 N N . PRO A 1 149 ? 22.926 1.014 -6.932 1.00 91.38 149 PRO A N 1
ATOM 1131 C CA . PRO A 1 149 ? 22.790 2.272 -7.654 1.00 91.38 149 PRO A CA 1
ATOM 1132 C C . PRO A 1 149 ? 22.099 2.065 -9.005 1.00 91.38 149 PRO A C 1
ATOM 1134 O O . PRO A 1 149 ? 22.064 0.961 -9.557 1.00 91.38 149 PRO A O 1
ATOM 1137 N N . PHE A 1 150 ? 21.547 3.144 -9.557 1.00 89.25 150 PHE A N 1
ATOM 1138 C CA . PHE A 1 150 ? 21.045 3.110 -10.926 1.00 89.25 150 PHE A CA 1
ATOM 1139 C C . PHE A 1 150 ? 22.207 2.936 -11.901 1.00 89.25 150 PHE A C 1
ATOM 1141 O O . PHE A 1 150 ? 23.233 3.601 -11.747 1.00 89.25 150 PHE A O 1
ATOM 1148 N N . VAL A 1 151 ? 22.025 2.149 -12.962 1.00 86.81 151 VAL A N 1
ATOM 1149 C CA . VAL A 1 151 ? 23.078 1.949 -13.976 1.00 86.81 151 VAL A CA 1
ATOM 1150 C C . VAL A 1 151 ? 23.502 3.287 -14.590 1.00 86.81 151 VAL A C 1
ATOM 1152 O O . VAL A 1 151 ? 24.695 3.554 -14.727 1.00 86.81 151 VAL A O 1
ATOM 1155 N N . LYS A 1 152 ? 22.529 4.175 -14.847 1.00 81.06 152 LYS A N 1
ATOM 1156 C CA . LYS A 1 152 ? 22.756 5.538 -15.361 1.00 81.06 152 LYS A CA 1
ATOM 1157 C C . LYS A 1 152 ? 23.582 6.431 -14.424 1.00 81.06 152 LYS A C 1
ATOM 1159 O O . LYS A 1 152 ? 24.197 7.383 -14.887 1.00 81.06 152 LYS A O 1
ATOM 1164 N N . SER A 1 153 ? 23.569 6.147 -13.118 1.00 80.56 153 SER A N 1
ATOM 1165 C CA . SER A 1 153 ? 24.338 6.894 -12.110 1.00 80.56 153 SER A CA 1
ATOM 1166 C C . SER A 1 153 ? 25.740 6.328 -11.884 1.00 80.56 153 SER A C 1
ATOM 1168 O O . SER A 1 153 ? 26.607 7.044 -11.397 1.00 80.56 153 SER A O 1
ATOM 1170 N N . THR A 1 154 ? 25.966 5.059 -12.236 1.00 81.25 154 THR A N 1
ATOM 1171 C CA . THR A 1 154 ? 27.254 4.383 -12.049 1.00 81.25 154 THR A CA 1
ATOM 1172 C C . THR A 1 154 ? 28.238 4.741 -13.161 1.00 81.25 154 THR A C 1
ATOM 1174 O O . THR A 1 154 ? 29.370 5.115 -12.886 1.00 81.25 154 THR A O 1
ATOM 1177 N N . PHE A 1 155 ? 27.822 4.682 -14.427 1.00 75.88 155 PHE A N 1
ATOM 1178 C CA . PHE A 1 155 ? 28.678 5.043 -15.561 1.00 75.88 155 PHE A CA 1
ATOM 1179 C C . PHE A 1 155 ? 27.965 6.061 -16.456 1.00 75.88 155 PHE A C 1
ATOM 1181 O O . PHE A 1 155 ? 26.808 5.866 -16.832 1.00 75.88 155 PHE A O 1
ATOM 1188 N N . PHE A 1 156 ? 28.657 7.151 -16.804 1.00 59.50 156 PHE A N 1
ATOM 1189 C CA . PHE A 1 156 ? 28.123 8.174 -17.702 1.00 59.50 156 PHE A CA 1
ATOM 1190 C C . PHE A 1 156 ? 27.855 7.574 -19.092 1.00 59.50 156 PHE A C 1
ATOM 1192 O O . PHE A 1 156 ? 28.742 6.982 -19.704 1.00 59.50 156 PHE A O 1
ATOM 1199 N N . GLY A 1 157 ? 26.636 7.765 -19.606 1.00 55.72 157 GLY A N 1
ATOM 1200 C CA . GLY A 1 157 ? 26.331 7.539 -21.019 1.00 55.72 157 GLY A CA 1
ATOM 1201 C C . GLY A 1 157 ? 25.759 6.174 -21.401 1.00 55.72 157 GLY A C 1
ATOM 1202 O O . GLY A 1 157 ? 25.948 5.779 -22.544 1.00 55.72 157 GLY A O 1
ATOM 1203 N N . SER A 1 158 ? 25.042 5.450 -20.528 1.00 54.53 158 SER A N 1
ATOM 1204 C CA . SER A 1 158 ? 24.274 4.286 -21.005 1.00 54.53 158 SER A CA 1
ATOM 1205 C C . SER A 1 158 ? 23.406 4.698 -22.201 1.00 54.53 158 SER A C 1
ATOM 1207 O O . SER A 1 158 ? 22.693 5.697 -22.116 1.00 54.53 158 SER A O 1
ATOM 1209 N N . ASP A 1 159 ? 23.464 3.925 -23.281 1.00 52.69 159 ASP A N 1
ATOM 1210 C CA . ASP A 1 159 ? 22.849 4.168 -24.596 1.00 52.69 159 ASP A CA 1
ATOM 1211 C C . ASP A 1 159 ? 21.357 4.574 -24.593 1.00 52.69 159 ASP A C 1
ATOM 1213 O O . ASP A 1 159 ? 20.817 5.048 -25.591 1.00 52.69 159 ASP A O 1
ATOM 1217 N N . THR A 1 160 ? 20.675 4.354 -23.474 1.00 52.97 160 THR A N 1
ATOM 1218 C CA . THR A 1 160 ? 19.248 4.582 -23.261 1.00 52.97 160 THR A CA 1
ATOM 1219 C C . THR A 1 160 ? 18.973 5.468 -22.049 1.00 52.97 160 THR A C 1
ATOM 1221 O O . THR A 1 160 ? 17.919 5.317 -21.439 1.00 52.97 160 THR A O 1
ATOM 1224 N N . ALA A 1 161 ? 19.896 6.367 -21.670 1.00 51.22 161 ALA A N 1
ATOM 1225 C CA . ALA A 1 161 ? 19.758 7.286 -20.534 1.00 51.22 161 ALA A CA 1
ATOM 1226 C C . ALA A 1 161 ? 18.555 8.239 -20.696 1.00 51.22 161 ALA A C 1
ATOM 1228 O O . ALA A 1 161 ? 18.694 9.424 -20.976 1.00 51.22 161 ALA A O 1
ATOM 1229 N N . ARG A 1 162 ? 17.350 7.703 -20.512 1.00 55.66 162 ARG A N 1
ATOM 1230 C CA . ARG A 1 162 ? 16.129 8.449 -20.261 1.00 55.66 162 ARG A CA 1
ATOM 1231 C C . ARG A 1 162 ? 16.203 8.896 -18.813 1.00 55.66 1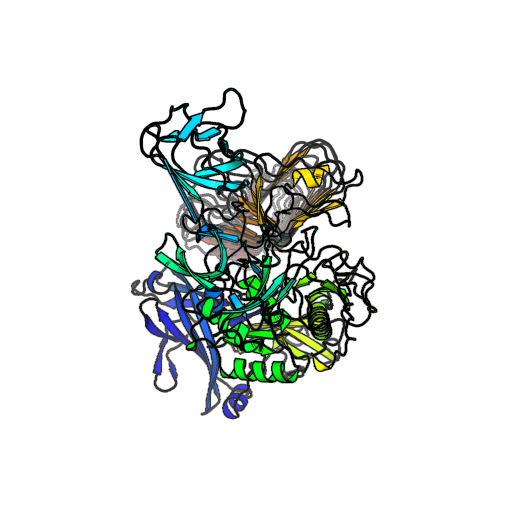62 ARG A C 1
ATOM 1233 O O . ARG A 1 162 ? 16.502 8.088 -17.927 1.00 55.66 162 ARG A O 1
ATOM 1240 N N . GLU A 1 163 ? 15.936 10.172 -18.567 1.00 51.62 163 GLU A N 1
ATOM 1241 C CA . GLU A 1 163 ? 15.964 10.732 -17.213 1.00 51.62 163 GLU A CA 1
ATOM 1242 C C . GLU A 1 163 ? 15.065 9.931 -16.248 1.00 51.62 163 GLU A C 1
ATOM 1244 O O . GLU A 1 163 ? 15.422 9.770 -15.080 1.00 51.62 163 GLU A O 1
ATOM 1249 N N . SER A 1 164 ? 13.999 9.299 -16.760 1.00 53.88 164 SER A N 1
ATOM 1250 C CA . SER A 1 164 ? 13.019 8.493 -16.021 1.00 53.88 164 SER A CA 1
ATOM 1251 C C . SER A 1 164 ? 13.328 6.990 -15.855 1.00 53.88 164 SER A C 1
ATOM 1253 O O . SER A 1 164 ? 12.512 6.280 -15.275 1.00 53.88 164 SER A O 1
ATOM 1255 N N . ASP A 1 165 ? 14.479 6.462 -16.300 1.00 71.50 165 ASP A N 1
ATOM 1256 C CA . ASP A 1 165 ? 14.722 5.010 -16.197 1.00 71.50 165 ASP A CA 1
ATOM 1257 C C . ASP A 1 165 ? 15.136 4.550 -14.779 1.00 71.50 165 ASP A C 1
ATOM 1259 O O . ASP A 1 165 ? 16.050 5.129 -14.180 1.00 71.50 165 ASP A O 1
ATOM 1263 N N . ASN A 1 166 ? 14.497 3.486 -14.274 1.00 79.88 166 ASN A N 1
ATOM 1264 C CA . ASN A 1 166 ? 14.721 2.868 -12.963 1.00 79.88 166 ASN A CA 1
ATOM 1265 C C . ASN A 1 166 ? 15.654 1.639 -12.983 1.00 79.88 166 ASN A C 1
ATOM 1267 O O . ASN A 1 166 ? 15.795 0.975 -11.950 1.00 79.88 166 ASN A O 1
ATOM 1271 N N . VAL A 1 167 ? 16.306 1.326 -14.111 1.00 86.31 167 VAL A N 1
ATOM 1272 C CA . VAL A 1 167 ? 17.298 0.240 -14.195 1.00 86.31 167 VAL A CA 1
ATOM 1273 C C . VAL A 1 167 ? 18.450 0.471 -13.218 1.00 86.31 167 VAL A C 1
ATOM 1275 O O . VAL A 1 167 ? 19.113 1.514 -13.202 1.00 86.31 167 VAL A O 1
ATOM 1278 N N . CYS A 1 168 ? 18.733 -0.554 -12.426 1.00 90.94 168 CYS A N 1
ATOM 1279 C CA . CYS A 1 168 ? 19.777 -0.568 -11.412 1.00 90.94 168 CYS A CA 1
ATOM 1280 C C . CYS A 1 168 ? 20.685 -1.782 -11.577 1.00 90.94 168 CYS A C 1
ATOM 1282 O O . CYS A 1 168 ? 20.421 -2.681 -12.376 1.00 90.94 168 CYS A O 1
ATOM 1284 N N . VAL A 1 169 ? 21.802 -1.777 -10.854 1.00 93.44 169 VAL A N 1
ATOM 1285 C CA . VAL A 1 169 ? 22.718 -2.919 -10.870 1.00 93.44 169 VAL A CA 1
ATOM 1286 C C . VAL A 1 169 ? 21.990 -4.153 -10.319 1.00 93.44 169 VAL A C 1
ATOM 1288 O O . VAL A 1 169 ? 21.412 -4.060 -9.233 1.00 93.44 169 VAL A O 1
ATOM 1291 N N . PRO A 1 170 ? 21.980 -5.293 -11.030 1.00 95.25 170 PRO A N 1
ATOM 1292 C CA . PRO A 1 170 ? 21.127 -6.419 -10.672 1.00 95.25 170 PRO A CA 1
ATOM 1293 C C . PRO A 1 170 ? 21.528 -7.077 -9.342 1.00 95.25 170 PRO A C 1
ATOM 1295 O O . PRO A 1 170 ? 22.708 -7.202 -9.012 1.00 95.25 170 PRO A O 1
ATOM 1298 N N . VAL A 1 171 ? 20.528 -7.567 -8.608 1.00 97.06 171 VAL A N 1
ATOM 1299 C CA . VAL A 1 171 ? 20.679 -8.443 -7.435 1.00 97.06 171 VAL A CA 1
ATOM 1300 C C . VAL A 1 171 ? 20.118 -9.827 -7.788 1.00 97.06 171 VAL A C 1
ATOM 1302 O O . VAL A 1 171 ? 18.900 -10.009 -7.721 1.00 97.06 171 VAL A O 1
ATOM 1305 N N . PRO A 1 172 ? 20.963 -10.773 -8.243 1.00 97.06 172 PRO A N 1
ATOM 1306 C CA . PRO A 1 172 ? 20.525 -12.094 -8.693 1.00 97.06 172 PRO A CA 1
ATOM 1307 C C . PRO A 1 172 ? 20.324 -13.082 -7.534 1.00 97.06 172 PRO A C 1
ATOM 1309 O O . PRO A 1 172 ? 20.987 -12.985 -6.507 1.00 97.06 172 PRO A O 1
ATOM 1312 N N . PHE A 1 173 ? 19.442 -14.060 -7.737 1.00 97.69 173 PHE A N 1
ATOM 1313 C CA . PHE A 1 173 ? 19.178 -15.209 -6.869 1.00 97.69 173 PHE A CA 1
ATOM 1314 C C . PHE A 1 173 ? 19.043 -16.467 -7.726 1.00 97.69 173 PHE A C 1
ATOM 1316 O O . PHE A 1 173 ? 18.364 -16.453 -8.759 1.00 97.69 173 PHE A O 1
ATOM 1323 N N . GLY A 1 174 ? 19.674 -17.562 -7.299 1.00 96.75 174 GLY A N 1
ATOM 1324 C CA . GLY A 1 174 ? 19.765 -18.757 -8.136 1.00 96.75 174 GLY A CA 1
ATOM 1325 C C . GLY A 1 174 ? 20.539 -18.493 -9.434 1.00 96.75 174 GLY A C 1
ATOM 1326 O O . GLY A 1 174 ? 21.449 -17.661 -9.478 1.00 96.75 174 GLY A O 1
ATOM 1327 N N . VAL A 1 175 ? 20.148 -19.194 -10.500 1.00 95.81 175 VAL A N 1
ATOM 1328 C CA . VAL A 1 175 ? 20.542 -18.865 -11.877 1.00 95.81 175 VAL A CA 1
ATOM 1329 C C . VAL A 1 175 ? 19.465 -17.951 -12.452 1.00 95.81 175 VAL A C 1
ATOM 1331 O O . VAL A 1 175 ? 18.373 -18.404 -12.802 1.00 95.81 175 VAL A O 1
ATOM 1334 N N . CYS A 1 176 ? 19.742 -16.650 -12.503 1.00 94.44 176 CYS A N 1
ATOM 1335 C CA . CYS A 1 176 ? 18.807 -15.678 -13.052 1.00 94.44 176 CYS A CA 1
ATOM 1336 C C . CYS A 1 176 ? 18.995 -15.550 -14.564 1.00 94.44 176 CYS A C 1
ATOM 1338 O O . CYS A 1 176 ? 20.059 -15.859 -15.099 1.00 94.44 176 CYS A O 1
ATOM 1340 N N . TYR A 1 177 ? 17.968 -15.066 -15.262 1.00 94.88 177 TYR A N 1
ATOM 1341 C CA . TYR A 1 177 ? 18.076 -14.720 -16.673 1.00 94.88 177 TYR A CA 1
ATOM 1342 C C . TYR A 1 177 ? 17.405 -13.377 -16.916 1.00 94.88 177 TYR A C 1
ATOM 1344 O O . TYR A 1 177 ? 16.184 -13.303 -16.991 1.00 94.88 177 TYR A O 1
ATOM 1352 N N . VAL A 1 178 ? 18.190 -12.304 -17.000 1.00 93.44 178 VAL A N 1
ATOM 1353 C CA . VAL A 1 178 ? 17.662 -10.931 -17.005 1.00 93.44 178 VAL A CA 1
ATOM 1354 C C . VAL A 1 178 ? 18.321 -10.065 -18.074 1.00 93.44 178 VAL A C 1
ATOM 1356 O O . VAL A 1 178 ? 19.488 -10.289 -18.406 1.00 93.44 178 VAL A O 1
ATOM 1359 N N . PRO A 1 179 ? 17.612 -9.073 -18.636 1.00 91.00 179 PRO A N 1
ATOM 1360 C CA . PRO A 1 179 ? 18.220 -8.055 -19.485 1.00 91.00 179 PRO A CA 1
ATOM 1361 C C . PRO A 1 179 ? 19.241 -7.221 -18.716 1.00 91.00 179 PRO A C 1
ATOM 1363 O O . PRO A 1 179 ? 18.915 -6.593 -17.711 1.00 91.00 179 PRO A O 1
ATOM 1366 N N . LEU A 1 180 ? 20.472 -7.188 -19.218 1.00 91.06 180 LEU A N 1
ATOM 1367 C CA . LEU A 1 180 ? 21.526 -6.317 -18.725 1.00 91.06 180 LEU A CA 1
ATOM 1368 C C . LEU A 1 180 ? 21.709 -5.135 -19.662 1.00 91.06 180 LEU A C 1
ATOM 1370 O O . LEU A 1 180 ? 21.800 -5.280 -20.884 1.00 91.06 180 LEU A O 1
ATOM 1374 N N . ARG A 1 181 ? 21.816 -3.955 -19.061 1.00 86.19 181 ARG A N 1
ATOM 1375 C CA . ARG A 1 181 ? 22.069 -2.721 -19.786 1.00 86.19 181 ARG A CA 1
ATOM 1376 C C . ARG A 1 181 ? 23.545 -2.559 -20.120 1.00 86.19 181 ARG A C 1
ATOM 1378 O O . ARG A 1 181 ? 24.411 -2.842 -19.288 1.00 86.19 181 ARG A O 1
ATOM 1385 N N . SER A 1 182 ? 23.817 -2.061 -21.324 1.00 84.19 182 SER A N 1
ATOM 1386 C CA . SER A 1 182 ? 25.158 -1.645 -21.719 1.00 84.19 182 SER A CA 1
ATOM 1387 C C . SER A 1 182 ? 25.579 -0.356 -21.004 1.00 84.19 182 SER A C 1
ATOM 1389 O O . SER A 1 182 ? 24.803 0.585 -20.830 1.00 84.19 182 SER A O 1
ATOM 1391 N N . VAL A 1 183 ? 26.851 -0.299 -20.627 1.00 81.88 183 VAL A N 1
ATOM 1392 C CA . VAL A 1 183 ? 27.536 0.889 -20.110 1.00 81.88 183 VAL A CA 1
ATOM 1393 C C . VAL A 1 183 ? 28.813 1.129 -20.904 1.00 81.88 183 VAL A C 1
ATOM 1395 O O . VAL A 1 183 ? 29.404 0.186 -21.437 1.00 81.88 183 VAL A O 1
ATOM 1398 N N . TYR A 1 184 ? 29.253 2.384 -20.974 1.00 78.75 184 TYR A N 1
ATOM 1399 C CA . TYR A 1 184 ? 30.538 2.731 -21.574 1.00 78.75 184 TYR A CA 1
ATOM 1400 C C . TYR A 1 184 ? 31.572 3.025 -20.504 1.00 78.75 184 TYR A C 1
ATOM 1402 O O . TYR A 1 184 ? 31.322 3.794 -19.579 1.00 78.75 184 TYR A O 1
ATOM 1410 N N . ILE A 1 185 ? 32.740 2.403 -20.641 1.00 78.31 185 ILE A N 1
ATOM 1411 C CA . ILE A 1 185 ? 33.821 2.508 -19.665 1.00 78.31 185 ILE A CA 1
ATOM 1412 C C . ILE A 1 185 ? 35.155 2.709 -20.393 1.00 78.31 185 ILE A C 1
ATOM 1414 O O . ILE A 1 185 ? 35.464 2.006 -21.360 1.00 78.31 185 ILE A O 1
ATOM 1418 N N . GLY A 1 186 ? 35.958 3.660 -19.908 1.00 67.69 186 GLY A N 1
ATOM 1419 C CA . GLY A 1 186 ? 37.327 3.916 -20.368 1.00 67.69 186 GLY A CA 1
ATOM 1420 C C . GLY A 1 186 ? 37.444 4.785 -21.629 1.00 67.69 186 GLY A C 1
ATOM 1421 O O . GLY A 1 186 ? 36.510 5.488 -22.001 1.00 67.69 186 GLY A O 1
ATOM 1422 N N . GLY A 1 187 ? 38.619 4.731 -22.269 1.00 60.81 187 GLY A N 1
ATOM 1423 C CA . GLY A 1 187 ? 38.964 5.389 -23.539 1.00 60.81 187 GLY A CA 1
ATOM 1424 C C . GLY A 1 187 ? 39.446 4.369 -24.574 1.00 60.81 187 GLY A C 1
ATOM 1425 O O . GLY A 1 187 ? 40.583 4.432 -25.028 1.00 60.81 187 GLY A O 1
ATOM 1426 N N . ALA A 1 188 ? 38.596 3.388 -24.883 1.00 60.22 188 ALA A N 1
ATOM 1427 C CA . ALA A 1 188 ? 38.864 2.291 -25.819 1.00 60.22 188 ALA A CA 1
ATOM 1428 C C . ALA A 1 188 ? 39.357 2.754 -27.192 1.00 60.22 188 ALA A C 1
ATOM 1430 O O . ALA A 1 188 ? 40.165 2.083 -27.827 1.00 60.22 188 ALA A O 1
ATOM 1431 N N . VAL A 1 189 ? 38.898 3.926 -27.615 1.00 68.31 189 VAL A N 1
ATOM 1432 C CA . VAL A 1 189 ? 39.483 4.675 -28.718 1.00 68.31 189 VAL A CA 1
ATOM 1433 C C . VAL A 1 189 ? 39.961 5.987 -28.131 1.00 68.31 189 VAL A C 1
ATOM 1435 O O . VAL A 1 189 ? 39.147 6.758 -27.634 1.00 68.31 189 VAL A O 1
ATOM 1438 N N . SER A 1 190 ? 41.271 6.214 -28.145 1.00 81.94 190 SER A N 1
ATOM 1439 C CA . SER A 1 190 ? 41.888 7.487 -27.778 1.00 81.94 190 SER A CA 1
ATOM 1440 C C . SER A 1 190 ? 42.647 7.985 -28.990 1.00 81.94 190 SER A C 1
ATOM 1442 O O . SER A 1 190 ? 43.728 7.493 -29.308 1.00 81.94 190 SER A O 1
ATOM 1444 N N . LEU A 1 191 ? 42.052 8.940 -29.689 1.00 84.50 191 LEU A N 1
ATOM 1445 C CA . LEU A 1 191 ? 42.684 9.611 -30.808 1.00 84.50 191 LEU A CA 1
ATOM 1446 C C . LEU A 1 191 ? 43.273 10.907 -30.276 1.00 84.50 191 LEU A C 1
ATOM 1448 O O . LEU A 1 191 ? 42.547 11.731 -29.730 1.00 84.50 191 LEU A O 1
ATOM 1452 N N . SER A 1 192 ? 44.577 11.090 -30.428 1.00 86.50 192 SER A N 1
ATOM 1453 C CA . SER A 1 192 ? 45.243 12.347 -30.101 1.00 86.50 192 SER A CA 1
ATOM 1454 C C . SER A 1 192 ? 45.956 12.844 -31.343 1.00 86.50 192 SER A C 1
ATOM 1456 O O . SER A 1 192 ? 46.724 12.106 -31.959 1.00 86.50 192 SER A O 1
ATOM 1458 N N . GLY A 1 193 ? 45.693 14.086 -31.724 1.00 87.56 193 GLY A N 1
ATOM 1459 C CA . GLY A 1 193 ? 46.201 14.635 -32.968 1.00 87.56 193 GLY A CA 1
ATOM 1460 C C . GLY A 1 193 ? 46.142 16.151 -32.984 1.00 87.56 193 GLY A C 1
ATOM 1461 O O . GLY A 1 193 ? 45.388 16.778 -32.246 1.00 87.56 193 GLY A O 1
ATOM 1462 N N . THR A 1 194 ? 46.958 16.740 -33.850 1.00 87.44 194 THR A N 1
ATOM 1463 C CA . THR A 1 194 ? 46.930 18.177 -34.157 1.00 87.44 194 THR A CA 1
ATOM 1464 C C . THR A 1 194 ? 46.156 18.457 -35.444 1.00 87.44 194 THR A C 1
ATOM 1466 O O . THR A 1 194 ? 46.265 19.543 -36.002 1.00 87.44 194 THR A O 1
ATOM 1469 N N . THR A 1 195 ? 45.454 17.451 -35.969 1.00 90.44 195 THR A N 1
ATOM 1470 C CA . THR A 1 195 ? 44.738 17.473 -37.251 1.00 90.44 195 THR A CA 1
ATOM 1471 C C . THR A 1 195 ? 43.225 17.579 -37.084 1.00 90.44 195 THR A C 1
ATOM 1473 O O . THR A 1 195 ? 42.531 17.700 -38.095 1.00 90.44 195 THR A O 1
ATOM 1476 N N . PHE A 1 196 ? 42.734 17.568 -35.837 1.00 92.44 196 PHE A N 1
ATOM 1477 C CA . PHE A 1 196 ? 41.320 17.715 -35.506 1.00 92.44 196 PHE A CA 1
ATOM 1478 C C . PHE A 1 196 ? 40.894 19.178 -35.567 1.00 92.44 196 PHE A C 1
ATOM 1480 O O . PHE A 1 196 ? 41.497 20.021 -34.912 1.00 92.44 196 PHE A O 1
ATOM 1487 N N . SER A 1 197 ? 39.835 19.466 -36.313 1.00 91.81 197 SER A N 1
ATOM 1488 C CA . SER A 1 197 ? 39.187 20.780 -36.383 1.00 91.81 197 SER A CA 1
ATOM 1489 C C . SER A 1 197 ? 37.709 20.658 -36.039 1.00 91.81 197 SER A C 1
ATOM 1491 O O . SER A 1 197 ? 37.097 19.634 -36.334 1.00 91.81 197 SER A O 1
ATOM 1493 N N . ALA A 1 198 ? 37.141 21.681 -35.408 1.00 91.56 198 ALA A N 1
ATOM 1494 C CA . ALA A 1 198 ? 35.713 21.752 -35.122 1.00 91.56 198 ALA A CA 1
ATOM 1495 C C . ALA A 1 198 ? 35.046 22.669 -36.149 1.00 91.56 198 ALA A C 1
ATOM 1497 O O . ALA A 1 198 ? 35.529 23.771 -36.410 1.00 91.56 198 ALA A O 1
ATOM 1498 N N . VAL A 1 199 ? 33.928 22.237 -36.727 1.00 89.12 199 VAL A N 1
ATOM 1499 C CA . VAL A 1 199 ? 33.161 23.030 -37.692 1.00 89.12 199 VAL A CA 1
ATOM 1500 C C . VAL A 1 199 ? 31.759 23.233 -37.140 1.00 89.12 199 VAL A C 1
ATOM 1502 O O . VAL A 1 199 ? 30.964 22.295 -37.029 1.00 89.12 199 VAL A O 1
ATOM 1505 N N . ALA A 1 200 ? 31.463 24.482 -36.779 1.00 85.19 200 ALA A N 1
ATOM 1506 C CA . ALA A 1 200 ? 30.129 24.881 -36.373 1.00 85.19 200 ALA A CA 1
ATOM 1507 C C . ALA A 1 200 ? 29.178 24.807 -37.568 1.00 85.19 200 ALA A C 1
ATOM 1509 O O . ALA A 1 200 ? 29.509 25.227 -38.679 1.00 85.19 200 ALA A O 1
ATOM 1510 N N . SER A 1 201 ? 27.972 24.313 -37.326 1.00 77.75 201 SER A N 1
ATOM 1511 C CA . SER A 1 201 ? 26.912 24.333 -38.323 1.00 77.75 201 SER A CA 1
ATOM 1512 C C . SER A 1 201 ? 26.222 25.700 -38.392 1.00 77.75 201 SER A C 1
ATOM 1514 O O . SER A 1 201 ? 25.992 26.349 -37.372 1.00 77.75 201 SER A O 1
ATOM 1516 N N . ALA A 1 202 ? 25.838 26.115 -39.603 1.00 56.12 202 ALA A N 1
ATOM 1517 C CA . ALA A 1 202 ? 24.900 27.209 -39.816 1.00 56.12 202 ALA A CA 1
ATOM 1518 C C . ALA A 1 202 ? 23.479 26.642 -40.000 1.00 56.12 202 ALA A C 1
ATOM 1520 O O . ALA A 1 202 ? 23.264 25.779 -40.848 1.00 56.12 202 ALA A O 1
ATOM 1521 N N . ASN A 1 203 ? 22.496 27.176 -39.265 1.00 52.06 203 ASN A N 1
ATOM 1522 C CA . ASN A 1 203 ? 21.059 26.918 -39.462 1.00 52.06 203 ASN A CA 1
ATOM 1523 C C . ASN A 1 203 ? 20.616 25.440 -39.354 1.00 52.06 203 ASN A C 1
ATOM 1525 O O . ASN A 1 203 ? 20.095 24.882 -40.318 1.00 52.06 203 ASN A O 1
ATOM 1529 N N . GLY A 1 204 ? 20.774 24.813 -38.184 1.00 55.91 204 GLY A N 1
ATOM 1530 C CA . GLY A 1 204 ? 20.159 23.504 -37.893 1.00 55.91 204 GLY A CA 1
ATOM 1531 C C . GLY A 1 204 ? 20.719 22.316 -38.689 1.00 55.91 204 GLY A C 1
ATOM 1532 O O . GLY A 1 204 ? 20.064 21.281 -38.796 1.00 55.91 204 GLY A O 1
ATOM 1533 N N . SER A 1 205 ? 21.903 22.460 -39.301 1.00 61.59 205 SER A N 1
ATOM 1534 C CA . SER A 1 205 ? 22.684 21.316 -39.808 1.00 61.59 205 SER A CA 1
ATOM 1535 C C . SER A 1 205 ? 23.513 20.688 -38.668 1.00 61.59 205 SER A C 1
ATOM 1537 O O . SER A 1 205 ? 23.719 21.314 -37.633 1.00 61.59 205 SER A O 1
ATOM 1539 N N . ARG A 1 206 ? 24.027 19.464 -38.830 1.00 73.81 206 ARG A N 1
ATOM 1540 C CA . ARG A 1 206 ? 24.823 18.783 -37.785 1.00 73.81 206 ARG A CA 1
ATOM 1541 C C . ARG A 1 206 ? 26.212 19.421 -37.641 1.00 73.81 206 ARG A C 1
ATOM 1543 O O . ARG A 1 206 ? 26.840 19.731 -38.650 1.00 73.81 206 ARG A O 1
ATOM 1550 N N . CYS A 1 207 ? 26.708 19.602 -36.415 1.00 84.56 207 CYS A N 1
ATOM 1551 C CA . CYS A 1 207 ? 28.082 20.070 -36.193 1.00 84.56 207 CYS A CA 1
ATOM 1552 C C . CYS A 1 207 ? 29.098 18.959 -36.491 1.00 84.56 207 CYS A C 1
ATOM 1554 O O . CYS A 1 207 ? 28.782 17.780 -36.309 1.00 84.56 207 CYS A O 1
ATOM 1556 N N . LEU A 1 208 ? 30.311 19.328 -36.911 1.00 89.94 208 LEU A N 1
ATOM 1557 C CA . LEU A 1 208 ? 31.334 18.368 -37.329 1.00 89.94 208 LEU A CA 1
ATOM 1558 C C . LEU A 1 208 ? 32.619 18.494 -36.510 1.00 89.94 208 LEU A C 1
ATOM 1560 O O . LEU A 1 208 ? 33.006 19.590 -36.099 1.00 89.94 208 LEU A O 1
ATOM 1564 N N . ILE A 1 209 ? 33.311 17.370 -36.347 1.00 91.06 209 ILE A N 1
ATOM 1565 C CA . ILE A 1 209 ? 34.751 17.350 -36.086 1.00 91.06 209 ILE A CA 1
ATOM 1566 C C . ILE A 1 209 ? 35.415 16.669 -37.274 1.00 91.06 209 ILE A C 1
ATOM 1568 O O . ILE A 1 209 ? 35.125 15.508 -37.558 1.00 91.06 209 ILE A O 1
ATOM 1572 N N . ASP A 1 210 ? 36.310 17.383 -37.945 1.00 92.31 210 ASP A N 1
ATOM 1573 C CA . ASP A 1 210 ? 37.076 16.869 -39.077 1.00 92.31 210 ASP A CA 1
ATOM 1574 C C . ASP A 1 210 ? 38.494 16.497 -38.649 1.00 92.31 210 ASP A C 1
ATOM 1576 O O . ASP A 1 210 ? 39.111 17.190 -37.843 1.00 92.31 210 ASP A O 1
ATOM 1580 N N . ASP A 1 211 ? 39.023 15.426 -39.231 1.00 92.62 211 ASP A N 1
ATOM 1581 C CA . ASP A 1 211 ? 40.402 14.980 -39.116 1.00 92.62 211 ASP A CA 1
ATOM 1582 C C . ASP A 1 211 ? 41.033 14.844 -40.500 1.00 92.62 211 ASP A C 1
ATOM 1584 O O . ASP A 1 211 ? 40.753 13.907 -41.254 1.00 92.62 211 ASP A O 1
ATOM 1588 N N . SER A 1 212 ? 41.962 15.746 -40.808 1.00 89.81 212 SER A N 1
ATOM 1589 C CA . SER A 1 212 ? 42.726 15.674 -42.060 1.00 89.81 212 SER A CA 1
ATOM 1590 C C . SER A 1 212 ? 43.627 14.433 -42.170 1.00 89.81 212 SER A C 1
ATOM 1592 O O . SER A 1 212 ? 44.034 14.088 -43.279 1.00 89.81 212 SER A O 1
ATOM 1594 N N . ALA A 1 213 ? 43.910 13.734 -41.061 1.00 89.06 213 ALA A N 1
ATOM 1595 C CA . ALA A 1 213 ? 44.655 12.472 -41.041 1.00 89.06 213 ALA A CA 1
ATOM 1596 C C . ALA A 1 213 ? 43.772 11.218 -41.200 1.00 89.06 213 ALA A C 1
ATOM 1598 O O . ALA A 1 213 ? 44.303 10.110 -41.279 1.00 89.06 213 ALA A O 1
ATOM 1599 N N . ALA A 1 214 ? 42.447 11.378 -41.283 1.00 88.06 214 ALA A N 1
ATOM 1600 C CA . ALA A 1 214 ? 41.481 10.295 -41.447 1.00 88.06 214 ALA A CA 1
ATOM 1601 C C . ALA A 1 214 ? 41.509 9.205 -40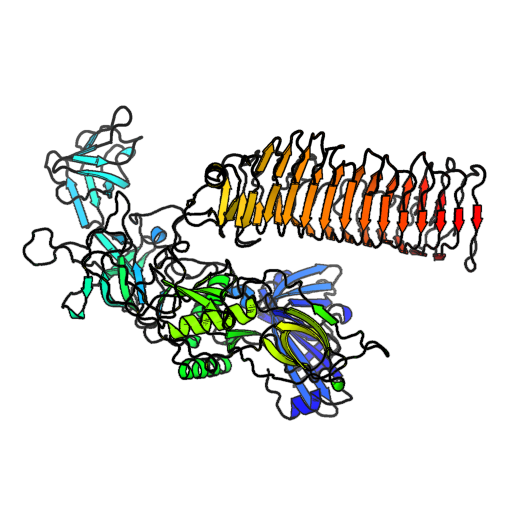.341 1.00 88.06 214 ALA A C 1
ATOM 1603 O O . ALA A 1 214 ? 41.312 8.015 -40.606 1.00 88.06 214 ALA A O 1
ATOM 1604 N N . GLY A 1 215 ? 41.742 9.602 -39.089 1.00 85.81 215 GLY A N 1
ATOM 1605 C CA . GLY A 1 215 ? 41.883 8.732 -37.920 1.00 85.81 215 GLY A CA 1
ATOM 1606 C C . GLY A 1 215 ? 40.578 8.240 -37.282 1.00 85.81 215 GLY A C 1
ATOM 1607 O O . GLY A 1 215 ? 40.630 7.494 -36.304 1.00 85.81 215 GLY A O 1
ATOM 1608 N N . PHE A 1 216 ? 39.398 8.592 -37.804 1.00 87.81 216 PHE A N 1
ATOM 1609 C CA . PHE A 1 216 ? 38.117 8.243 -37.169 1.00 87.81 216 PHE A CA 1
ATOM 1610 C C . PHE A 1 216 ? 37.612 6.825 -37.445 1.00 87.81 216 PHE A C 1
ATOM 1612 O O . PHE A 1 216 ? 36.527 6.470 -36.987 1.00 87.81 216 PHE A O 1
ATOM 1619 N N . ALA A 1 217 ? 38.383 5.976 -38.130 1.00 80.50 217 ALA A N 1
ATOM 1620 C CA . ALA A 1 217 ? 37.973 4.607 -38.459 1.00 80.50 217 ALA A CA 1
ATOM 1621 C C . ALA A 1 217 ? 37.555 3.765 -37.232 1.00 80.50 217 ALA A C 1
ATOM 1623 O O . ALA A 1 217 ? 36.679 2.909 -37.352 1.00 80.50 217 ALA A O 1
ATOM 1624 N N . GLY A 1 218 ? 38.137 4.038 -36.057 1.00 74.56 218 GLY A N 1
ATOM 1625 C CA . GLY A 1 218 ? 37.803 3.360 -34.799 1.00 74.56 218 GLY A CA 1
ATOM 1626 C C . GLY A 1 218 ? 36.598 3.937 -34.043 1.00 74.56 218 GLY A C 1
ATOM 1627 O O . GLY A 1 218 ? 36.069 3.273 -33.160 1.00 74.56 218 GLY A O 1
ATOM 1628 N N . VAL A 1 219 ? 36.140 5.153 -34.358 1.00 81.00 219 VAL A N 1
ATOM 1629 C CA . VAL A 1 219 ? 35.002 5.791 -33.666 1.00 81.00 219 VAL A CA 1
ATOM 1630 C C . VAL A 1 219 ? 33.699 5.140 -34.130 1.00 81.00 219 VAL A C 1
ATOM 1632 O O . VAL A 1 219 ? 33.589 4.754 -35.286 1.00 81.00 219 VAL A O 1
ATOM 1635 N N . GLU A 1 220 ? 32.689 5.011 -33.276 1.00 78.38 220 GLU A N 1
ATOM 1636 C CA . GLU A 1 220 ? 31.418 4.373 -33.638 1.00 78.38 220 GLU A CA 1
ATOM 1637 C C . GLU A 1 220 ? 30.252 5.366 -33.671 1.00 78.38 220 GLU A C 1
ATOM 1639 O O . GLU A 1 220 ? 30.063 6.165 -32.753 1.00 78.38 220 GLU A O 1
ATOM 1644 N N . VAL A 1 221 ? 29.415 5.266 -34.710 1.00 77.31 221 VAL A N 1
ATOM 1645 C CA . VAL A 1 221 ? 28.169 6.041 -34.816 1.00 77.31 221 VAL A CA 1
ATOM 1646 C C . VAL A 1 221 ? 27.194 5.625 -33.713 1.00 77.31 221 VAL A C 1
ATOM 1648 O O . VAL A 1 221 ? 27.017 4.435 -33.442 1.00 77.31 221 VAL A O 1
ATOM 1651 N N . GLY A 1 222 ? 26.550 6.611 -33.097 1.00 67.62 222 GLY A N 1
ATOM 1652 C CA . GLY A 1 222 ? 25.612 6.508 -31.981 1.00 67.62 222 GLY A CA 1
ATOM 1653 C C . GLY A 1 222 ? 26.254 6.679 -30.601 1.00 67.62 222 GLY A C 1
ATOM 1654 O O . GLY A 1 222 ? 25.519 6.841 -29.629 1.00 67.62 222 GLY A O 1
ATOM 1655 N N . ARG A 1 223 ? 27.594 6.651 -30.495 1.00 72.00 223 ARG A N 1
ATOM 1656 C CA . ARG A 1 223 ? 28.320 6.712 -29.213 1.00 72.00 223 ARG A CA 1
ATOM 1657 C C . ARG A 1 223 ? 28.640 8.136 -28.778 1.00 72.00 223 ARG A C 1
ATOM 1659 O O . ARG A 1 223 ? 28.747 9.033 -29.607 1.00 72.00 223 ARG A O 1
ATOM 1666 N N . ILE A 1 224 ? 28.846 8.322 -27.475 1.00 77.50 224 ILE A N 1
ATOM 1667 C CA . ILE A 1 224 ? 29.409 9.558 -26.931 1.00 77.50 224 ILE A CA 1
ATOM 1668 C C . ILE A 1 224 ? 30.933 9.516 -27.060 1.00 77.50 224 ILE A C 1
ATOM 1670 O O . ILE A 1 224 ? 31.577 8.562 -26.618 1.00 77.50 224 ILE A O 1
ATOM 1674 N N . VAL A 1 225 ? 31.499 10.570 -27.637 1.00 83.69 225 VAL A N 1
ATOM 1675 C CA . VAL A 1 225 ? 32.927 10.875 -27.586 1.00 83.69 225 VAL A CA 1
ATOM 1676 C C . VAL A 1 225 ? 33.164 12.038 -26.631 1.00 83.69 225 VAL A C 1
ATOM 1678 O O . VAL A 1 225 ? 32.399 13.001 -26.619 1.00 83.69 225 VAL A O 1
ATOM 1681 N N . THR A 1 226 ? 34.227 11.962 -25.838 1.00 86.19 226 THR A N 1
ATOM 1682 C CA . THR A 1 226 ? 34.704 13.080 -25.024 1.00 86.19 226 THR A CA 1
ATOM 1683 C C . THR A 1 226 ? 35.869 13.734 -25.740 1.00 86.19 226 THR A C 1
ATOM 1685 O O . THR A 1 226 ? 36.889 13.092 -25.995 1.00 86.19 226 THR A O 1
ATOM 1688 N N . VAL A 1 227 ? 35.707 15.011 -26.055 1.00 87.62 227 VAL A N 1
ATOM 1689 C CA . VAL A 1 227 ? 36.678 15.828 -26.775 1.00 87.62 227 VAL A CA 1
ATOM 1690 C C . VAL A 1 227 ? 37.326 16.795 -25.791 1.00 87.62 227 VAL A C 1
ATOM 1692 O O . VAL A 1 227 ? 36.640 17.433 -24.990 1.00 87.62 227 VAL A O 1
ATOM 1695 N N . ALA A 1 228 ? 38.648 16.897 -25.839 1.00 89.12 228 ALA A N 1
ATOM 1696 C CA . ALA A 1 228 ? 39.439 17.814 -25.031 1.00 89.12 228 ALA A CA 1
ATOM 1697 C C . ALA A 1 228 ? 40.590 18.403 -25.859 1.00 89.12 228 ALA A C 1
ATOM 1699 O O . ALA A 1 228 ? 41.091 17.748 -26.768 1.00 89.12 228 ALA A O 1
ATOM 1700 N N . GLY A 1 229 ? 41.064 19.597 -25.509 1.00 90.12 229 GLY A N 1
ATOM 1701 C CA . GLY A 1 229 ? 42.254 20.215 -26.106 1.00 90.12 229 GLY A CA 1
ATOM 1702 C C . GLY A 1 229 ? 41.984 21.275 -27.176 1.00 90.12 229 GLY A C 1
ATOM 1703 O O . GLY A 1 229 ? 42.943 21.893 -27.632 1.00 90.12 229 GLY A O 1
ATOM 1704 N N . PHE A 1 230 ? 40.721 21.534 -27.532 1.00 91.50 230 PHE A N 1
ATOM 1705 C CA . PHE A 1 230 ? 40.355 22.710 -28.329 1.00 91.50 230 PHE A CA 1
ATOM 1706 C C . PHE A 1 230 ? 40.480 23.988 -27.487 1.00 91.50 230 PHE A C 1
ATOM 1708 O O . PHE A 1 230 ? 40.232 23.959 -26.277 1.00 91.50 230 PHE A O 1
ATOM 1715 N N . ALA A 1 231 ? 40.845 25.113 -28.103 1.00 90.69 231 ALA A N 1
ATOM 1716 C CA . ALA A 1 231 ? 40.958 26.398 -27.419 1.00 90.69 231 ALA A CA 1
ATOM 1717 C C . ALA A 1 231 ? 39.585 26.960 -27.028 1.00 90.69 231 ALA A C 1
ATOM 1719 O O . ALA A 1 231 ? 39.463 27.597 -25.978 1.00 90.69 231 ALA A O 1
ATOM 1720 N N . HIS A 1 232 ? 38.550 26.704 -27.836 1.00 90.62 232 HIS A N 1
ATOM 1721 C CA . HIS A 1 232 ? 37.181 27.081 -27.501 1.00 90.62 232 HIS A CA 1
ATOM 1722 C C . HIS A 1 232 ? 36.552 26.060 -26.540 1.00 90.62 232 HIS A C 1
ATOM 1724 O O . HIS A 1 232 ? 36.429 24.881 -26.888 1.00 90.62 232 HIS A O 1
ATOM 1730 N N . PRO A 1 233 ? 36.131 26.464 -25.325 1.00 89.00 233 PRO A N 1
ATOM 1731 C CA . PRO A 1 233 ? 35.568 25.541 -24.340 1.00 89.00 233 PRO A CA 1
ATOM 1732 C C . PRO A 1 233 ? 34.306 24.830 -24.845 1.00 89.00 233 PRO A C 1
ATOM 1734 O O . PRO A 1 233 ? 34.042 23.707 -24.432 1.00 89.00 233 PRO A O 1
ATOM 1737 N N . GLU A 1 234 ? 33.564 25.430 -25.773 1.00 88.38 234 GLU A N 1
ATOM 1738 C CA . GLU A 1 234 ? 32.351 24.863 -26.360 1.00 88.38 234 GLU A CA 1
ATOM 1739 C C . GLU A 1 234 ? 32.612 23.669 -27.294 1.00 88.38 234 GLU A C 1
ATOM 1741 O O . GLU A 1 234 ? 31.711 22.854 -27.509 1.00 88.38 234 GLU A O 1
ATOM 1746 N N . ASN A 1 235 ? 33.839 23.550 -27.813 1.00 89.69 235 ASN A N 1
ATOM 1747 C CA . ASN A 1 235 ? 34.306 22.422 -28.625 1.00 89.69 235 ASN A CA 1
ATOM 1748 C C . ASN A 1 235 ? 34.811 21.252 -27.767 1.00 89.69 235 ASN A C 1
ATOM 1750 O O . ASN A 1 235 ? 35.124 20.181 -28.288 1.00 89.69 235 ASN A O 1
ATOM 1754 N N . ASN A 1 236 ? 34.901 21.450 -26.451 1.00 87.38 236 ASN A N 1
ATOM 1755 C CA . ASN A 1 236 ? 35.304 20.436 -25.491 1.00 87.38 236 ASN A CA 1
ATOM 1756 C C . ASN A 1 236 ? 34.073 19.885 -24.751 1.00 87.38 236 ASN A C 1
ATOM 1758 O O . ASN A 1 236 ? 33.067 20.572 -24.576 1.00 87.38 236 ASN A O 1
ATOM 1762 N N . GLY A 1 237 ? 34.155 18.641 -24.285 1.00 83.19 237 GLY A N 1
ATOM 1763 C CA . GLY A 1 237 ? 33.072 17.960 -23.575 1.00 83.19 237 GLY A CA 1
ATOM 1764 C C . GLY A 1 237 ? 32.579 16.704 -24.289 1.00 83.19 237 GLY A C 1
ATOM 1765 O O . GLY A 1 237 ? 33.282 16.128 -25.115 1.00 83.19 237 GLY A O 1
ATOM 1766 N N . ALA A 1 238 ? 31.386 16.245 -23.916 1.00 82.50 238 ALA A N 1
ATOM 1767 C CA . ALA A 1 238 ? 30.787 15.009 -24.412 1.00 82.50 238 ALA A CA 1
ATOM 1768 C C . ALA A 1 238 ? 29.842 15.278 -25.596 1.00 82.50 238 ALA A C 1
ATOM 1770 O O . ALA A 1 238 ? 28.928 16.097 -25.486 1.00 82.50 238 ALA A O 1
ATOM 1771 N N . PHE A 1 239 ? 30.028 14.557 -26.704 1.00 82.25 239 PHE A N 1
ATOM 1772 C CA . PHE A 1 239 ? 29.239 14.698 -27.929 1.00 82.25 239 PHE A CA 1
ATOM 1773 C C . PHE A 1 239 ? 28.782 13.336 -28.449 1.00 82.25 239 PHE A C 1
ATOM 1775 O O . PHE A 1 239 ? 29.591 12.419 -28.547 1.00 82.25 239 PHE A O 1
ATOM 1782 N N . GLN A 1 240 ? 27.509 13.192 -28.825 1.00 82.25 240 GLN A N 1
ATOM 1783 C CA . GLN A 1 240 ? 27.034 11.967 -29.473 1.00 82.25 240 GLN A CA 1
ATOM 1784 C C . GLN A 1 240 ? 27.347 12.008 -30.970 1.00 82.25 240 GLN A C 1
ATOM 1786 O O . GLN A 1 240 ? 27.004 12.975 -31.646 1.00 82.25 240 GLN A O 1
ATOM 1791 N N . VAL A 1 241 ? 27.957 10.946 -31.488 1.00 83.81 241 VAL A N 1
ATOM 1792 C CA . VAL A 1 241 ? 28.286 10.775 -32.905 1.00 83.81 241 VAL A CA 1
ATOM 1793 C C . VAL A 1 241 ? 27.027 10.367 -33.671 1.00 83.81 241 VAL A C 1
ATOM 1795 O O . VAL A 1 241 ? 26.486 9.292 -33.445 1.00 83.81 241 VAL A O 1
ATOM 1798 N N . LEU A 1 242 ? 26.553 11.199 -34.591 1.00 81.44 242 LEU A N 1
ATOM 1799 C CA . LEU A 1 242 ? 25.410 10.934 -35.473 1.00 81.44 242 LEU A CA 1
ATOM 1800 C C . LEU A 1 242 ? 25.802 10.286 -36.803 1.00 81.44 242 LEU A C 1
ATOM 1802 O O . LEU A 1 242 ? 24.980 9.641 -37.451 1.00 81.44 242 LEU A O 1
ATOM 1806 N N . GLY A 1 243 ? 27.055 10.458 -37.209 1.00 82.62 243 GLY A N 1
ATOM 1807 C CA . GLY A 1 243 ? 27.580 10.008 -38.489 1.00 82.62 243 GLY A CA 1
ATOM 1808 C C . GLY A 1 243 ? 29.101 9.974 -38.450 1.00 82.62 243 GLY A C 1
ATOM 1809 O O . GLY A 1 243 ? 29.725 10.664 -37.645 1.00 82.62 243 GLY A O 1
ATOM 1810 N N . ARG A 1 244 ? 29.705 9.129 -39.285 1.00 90.75 244 ARG A N 1
ATOM 1811 C CA . ARG A 1 244 ? 31.156 8.932 -39.318 1.00 90.75 244 ARG A CA 1
ATOM 1812 C C . ARG A 1 244 ? 31.630 8.601 -40.724 1.00 90.75 244 ARG A C 1
ATOM 1814 O O . ARG A 1 244 ? 31.156 7.638 -41.325 1.00 90.75 244 ARG A O 1
ATOM 1821 N N . SER A 1 245 ? 32.651 9.314 -41.174 1.00 90.25 245 SER A N 1
ATOM 1822 C CA . SER A 1 245 ? 33.561 8.900 -42.242 1.00 90.25 245 SER A CA 1
ATOM 1823 C C . SER A 1 245 ? 34.972 8.723 -41.667 1.00 90.25 245 SER A C 1
ATOM 1825 O O . SER A 1 245 ? 35.198 8.979 -40.486 1.00 90.25 245 SER A O 1
ATOM 1827 N N . ALA A 1 246 ? 35.942 8.293 -42.478 1.00 85.81 246 ALA A N 1
ATOM 1828 C CA . ALA A 1 246 ? 37.329 8.214 -42.016 1.00 85.81 246 ALA A CA 1
ATOM 1829 C C . ALA A 1 246 ? 37.857 9.581 -41.530 1.00 85.81 246 ALA A C 1
ATOM 1831 O O . ALA A 1 246 ? 38.626 9.618 -40.576 1.00 85.81 246 ALA A O 1
ATOM 1832 N N . GLY A 1 247 ? 37.409 10.687 -42.139 1.00 90.69 247 GLY A N 1
ATOM 1833 C CA . GLY A 1 247 ? 37.876 12.046 -41.845 1.00 90.69 247 GLY A CA 1
ATOM 1834 C C . GLY A 1 247 ? 36.869 12.967 -41.159 1.00 90.69 247 GLY A C 1
ATOM 1835 O O . GLY A 1 247 ? 37.243 14.084 -40.845 1.00 90.69 247 GLY A O 1
ATOM 1836 N N . THR A 1 248 ? 35.630 12.542 -40.901 1.00 92.06 248 THR A N 1
ATOM 1837 C CA . THR A 1 248 ? 34.602 13.411 -40.296 1.00 92.06 248 THR A CA 1
ATOM 1838 C C . THR A 1 248 ? 33.756 12.659 -39.275 1.00 92.06 248 THR A C 1
ATOM 1840 O O . THR A 1 248 ? 33.280 11.556 -39.551 1.00 92.06 248 THR A O 1
ATOM 1843 N N . LEU A 1 249 ? 33.505 13.286 -38.127 1.00 90.56 249 LEU A N 1
ATOM 1844 C CA . LEU A 1 249 ? 32.452 12.924 -37.181 1.00 90.56 249 LEU A CA 1
ATOM 1845 C C . LEU A 1 249 ? 31.326 13.951 -37.260 1.00 90.56 249 LEU A C 1
ATOM 1847 O O . LEU A 1 249 ? 31.563 15.136 -37.052 1.00 90.56 249 LEU A O 1
ATOM 1851 N N . GLU A 1 250 ? 30.100 13.496 -37.498 1.00 89.88 250 GLU A N 1
ATOM 1852 C CA . GLU A 1 250 ? 28.901 14.318 -37.312 1.00 89.88 250 GLU A CA 1
ATOM 1853 C C . GLU A 1 250 ? 28.424 14.179 -35.866 1.00 89.88 250 GLU A C 1
ATOM 1855 O O . GLU A 1 250 ? 28.353 13.060 -35.362 1.00 89.88 250 GLU A O 1
ATOM 1860 N N . LEU A 1 251 ? 28.072 15.280 -35.202 1.00 87.06 251 LEU A N 1
ATOM 1861 C CA . LEU A 1 251 ? 27.728 15.315 -33.777 1.00 87.06 251 LEU A CA 1
ATOM 1862 C C . LEU A 1 251 ? 26.306 15.844 -33.522 1.00 87.06 251 LEU A C 1
ATOM 1864 O O . LEU A 1 251 ? 25.774 16.624 -34.309 1.00 87.06 251 LEU A O 1
ATOM 1868 N N . SER A 1 252 ? 25.695 15.444 -32.399 1.00 75.19 252 SER A N 1
ATOM 1869 C CA . SER A 1 252 ? 24.276 15.704 -32.084 1.00 75.19 252 SER A CA 1
ATOM 1870 C C . SER A 1 252 ? 23.920 17.084 -31.532 1.00 75.19 252 SER A C 1
ATOM 1872 O O . SER A 1 252 ? 22.741 17.365 -31.326 1.00 75.19 252 SER A O 1
ATOM 1874 N N . LYS A 1 253 ? 24.893 17.961 -31.268 1.00 63.94 253 LYS A N 1
ATOM 1875 C CA . LYS A 1 253 ? 24.618 19.243 -30.606 1.00 63.94 253 LYS A CA 1
ATOM 1876 C C . LYS A 1 253 ? 24.315 20.343 -31.626 1.00 63.94 253 LYS A C 1
ATOM 1878 O O . LYS A 1 253 ? 25.175 20.676 -32.434 1.00 63.94 253 LYS A O 1
ATOM 1883 N N . ASP A 1 254 ? 23.127 20.941 -31.521 1.00 55.16 254 ASP A N 1
ATOM 1884 C CA . ASP A 1 254 ? 22.603 21.936 -32.476 1.00 55.16 254 ASP A CA 1
ATOM 1885 C C . ASP A 1 254 ? 22.778 23.410 -32.035 1.00 55.16 254 ASP A C 1
ATOM 1887 O O . ASP A 1 254 ? 22.312 24.333 -32.695 1.00 55.16 254 ASP A O 1
ATOM 1891 N N . ALA A 1 255 ? 23.475 23.679 -30.925 1.00 48.59 255 ALA A N 1
ATOM 1892 C CA . ALA A 1 255 ? 23.822 25.048 -30.532 1.00 48.59 255 ALA A CA 1
ATOM 1893 C C . ALA A 1 255 ? 25.089 25.073 -29.662 1.00 48.59 255 ALA A C 1
ATOM 1895 O O . ALA A 1 255 ? 25.039 24.757 -28.470 1.00 48.59 255 ALA A O 1
ATOM 1896 N N . GLY A 1 256 ? 26.239 25.430 -30.244 1.00 69.31 256 GLY A N 1
ATOM 1897 C CA . GLY A 1 256 ? 27.376 25.915 -29.452 1.00 69.31 256 GLY A CA 1
ATOM 1898 C C . GLY A 1 256 ? 28.786 25.575 -29.925 1.00 69.31 256 GLY A C 1
ATOM 1899 O O . GLY A 1 256 ? 29.690 26.260 -29.468 1.00 69.31 256 GLY A O 1
ATOM 1900 N N . LEU A 1 257 ? 29.016 24.590 -30.807 1.00 84.31 257 LEU A N 1
ATOM 1901 C CA . LEU A 1 257 ? 30.369 24.400 -31.361 1.00 84.31 257 LEU A CA 1
ATOM 1902 C C . LEU A 1 257 ? 30.788 25.678 -32.102 1.00 84.31 257 LEU A C 1
ATOM 1904 O O . LEU A 1 257 ? 29.977 26.295 -32.793 1.00 84.31 257 LEU A O 1
ATOM 1908 N N . VAL A 1 258 ? 32.041 26.081 -31.929 1.00 89.00 258 VAL A N 1
ATOM 1909 C CA . VAL A 1 258 ? 32.650 27.243 -32.576 1.00 89.00 258 VAL A CA 1
ATOM 1910 C C . VAL A 1 258 ? 33.607 26.722 -33.632 1.00 89.00 258 VAL A C 1
ATOM 1912 O O . VAL A 1 258 ? 34.431 25.858 -33.344 1.00 89.00 258 VAL A O 1
ATOM 1915 N N . THR A 1 259 ? 33.513 27.241 -34.857 1.00 91.12 259 THR A N 1
ATOM 1916 C CA . THR A 1 259 ? 34.451 26.850 -35.910 1.00 91.12 259 THR A CA 1
ATOM 1917 C C . THR A 1 259 ? 35.871 27.182 -35.473 1.00 91.12 259 THR A C 1
ATOM 1919 O O . THR A 1 259 ? 36.222 28.347 -35.300 1.00 91.12 259 THR A O 1
ATOM 1922 N N . GLU A 1 260 ? 36.684 26.147 -35.314 1.00 90.25 260 GLU A N 1
ATOM 1923 C CA . GLU A 1 260 ? 38.061 26.224 -34.859 1.00 90.25 260 GLU A CA 1
ATOM 1924 C C . GLU A 1 260 ? 38.913 25.362 -35.789 1.00 90.25 260 GLU A C 1
ATOM 1926 O O . GLU A 1 260 ? 38.687 24.159 -35.940 1.00 90.25 260 GLU A O 1
ATOM 1931 N N . ALA A 1 261 ? 39.880 25.997 -36.453 1.00 86.50 261 ALA A N 1
ATOM 1932 C CA . ALA A 1 261 ? 40.851 25.287 -37.273 1.00 86.50 261 ALA A CA 1
ATOM 1933 C C . ALA A 1 261 ? 41.701 24.352 -36.402 1.00 86.50 261 ALA A C 1
ATOM 1935 O O . ALA A 1 261 ? 41.827 24.557 -35.198 1.00 86.50 261 ALA A O 1
ATOM 1936 N N . ALA A 1 262 ? 42.320 23.348 -37.019 1.00 78.06 262 ALA A N 1
ATOM 1937 C CA . ALA A 1 262 ? 43.143 22.405 -36.280 1.00 78.06 262 ALA A CA 1
ATOM 1938 C C . ALA A 1 262 ? 44.284 23.116 -35.526 1.00 78.06 262 ALA A C 1
ATOM 1940 O O . ALA A 1 262 ? 45.117 23.797 -36.130 1.00 78.06 262 ALA A O 1
ATOM 1941 N N . GLY A 1 263 ? 44.300 22.980 -34.200 1.00 67.69 263 GLY A N 1
ATOM 1942 C CA . GLY A 1 263 ? 45.255 23.626 -33.304 1.00 67.69 263 GLY A CA 1
ATOM 1943 C C . GLY A 1 263 ? 45.325 22.903 -31.958 1.00 67.69 263 GLY A C 1
ATOM 1944 O O . GLY A 1 263 ? 44.337 22.334 -31.514 1.00 67.69 263 GLY A O 1
ATOM 1945 N N . GLY A 1 264 ? 46.503 22.895 -31.318 1.00 69.44 264 GLY A N 1
ATOM 1946 C CA . GLY A 1 264 ? 46.748 22.151 -30.070 1.00 69.44 264 GLY A CA 1
ATOM 1947 C C . GLY A 1 264 ? 46.629 20.622 -30.211 1.00 69.44 264 GLY A C 1
ATOM 1948 O O . GLY A 1 264 ? 46.154 20.105 -31.215 1.00 69.44 264 GLY A O 1
ATOM 1949 N N . ALA A 1 265 ? 47.117 19.863 -29.226 1.00 86.19 265 ALA A N 1
ATOM 1950 C CA . ALA A 1 265 ? 46.915 18.413 -29.188 1.00 86.19 265 ALA A CA 1
ATOM 1951 C C . ALA A 1 265 ? 45.484 18.118 -28.708 1.00 86.19 265 ALA A C 1
ATOM 1953 O O . ALA A 1 265 ? 45.233 18.045 -27.504 1.00 86.19 265 ALA A O 1
ATOM 1954 N N . VAL A 1 266 ? 44.548 17.974 -29.647 1.00 89.44 266 VAL A N 1
ATOM 1955 C CA . VAL A 1 266 ? 43.161 17.602 -29.354 1.00 89.44 266 VAL A CA 1
ATOM 1956 C C . VAL A 1 266 ? 43.106 16.094 -29.120 1.00 89.44 266 VAL A C 1
ATOM 1958 O O . VAL A 1 266 ? 43.725 15.310 -29.840 1.00 89.44 266 VAL A O 1
ATOM 1961 N N . THR A 1 267 ? 42.390 15.685 -28.079 1.00 88.88 267 THR A N 1
ATOM 1962 C CA . THR A 1 267 ? 42.184 14.291 -27.699 1.00 88.88 267 THR A CA 1
ATOM 1963 C C . THR A 1 267 ? 40.700 13.965 -27.735 1.00 88.88 267 THR A C 1
ATOM 1965 O O . THR A 1 267 ? 39.890 14.642 -27.106 1.00 88.88 267 THR A O 1
ATOM 1968 N N . ILE A 1 268 ? 40.355 12.913 -28.467 1.00 86.94 268 ILE A N 1
ATOM 1969 C CA . ILE A 1 268 ? 39.003 12.386 -28.608 1.00 86.94 268 ILE A CA 1
ATOM 1970 C C . ILE A 1 268 ? 39.016 10.982 -28.029 1.00 86.94 268 ILE A C 1
ATOM 1972 O O . ILE A 1 268 ? 39.727 10.103 -28.515 1.00 86.94 268 ILE A O 1
ATOM 1976 N N . THR A 1 269 ? 38.234 10.780 -26.975 1.00 84.38 269 THR A N 1
ATOM 1977 C CA . THR A 1 269 ? 38.122 9.493 -26.289 1.00 84.38 269 THR A CA 1
ATOM 1978 C C . THR A 1 269 ? 36.724 8.913 -26.436 1.00 84.38 269 THR A C 1
ATOM 1980 O O . THR A 1 269 ? 35.732 9.628 -26.322 1.00 84.38 269 THR A O 1
ATOM 1983 N N . MET A 1 270 ? 36.635 7.609 -26.680 1.00 80.44 270 MET A N 1
ATOM 1984 C CA . MET A 1 270 ? 35.384 6.855 -26.740 1.00 80.44 270 MET A CA 1
ATOM 1985 C C . MET A 1 270 ? 35.498 5.613 -25.857 1.00 80.44 270 MET A C 1
ATOM 1987 O O . MET A 1 270 ? 36.470 4.865 -25.966 1.00 80.44 270 MET A O 1
ATOM 1991 N N . GLY A 1 271 ? 34.511 5.378 -24.993 1.00 74.56 271 GLY A N 1
ATOM 1992 C CA . GLY A 1 271 ? 34.506 4.227 -24.088 1.00 74.56 271 GLY A CA 1
ATOM 1993 C C . GLY A 1 271 ? 34.237 2.890 -24.778 1.00 74.56 271 GLY A C 1
ATOM 1994 O O . GLY A 1 271 ? 33.558 2.821 -25.807 1.00 74.56 271 GLY A O 1
ATOM 1995 N N . SER A 1 272 ? 34.754 1.813 -24.179 1.00 77.38 272 SER A N 1
ATOM 1996 C CA . SER A 1 272 ? 34.403 0.436 -24.544 1.00 77.38 272 SER A CA 1
ATOM 1997 C C . SER A 1 272 ? 33.039 0.096 -23.971 1.00 77.38 272 SER A C 1
ATOM 1999 O O . SER A 1 272 ? 32.695 0.542 -22.876 1.00 77.38 272 SER A O 1
ATOM 2001 N N . ARG A 1 273 ? 32.268 -0.718 -24.692 1.00 80.25 273 ARG A N 1
ATOM 2002 C CA . ARG A 1 273 ? 30.979 -1.206 -24.209 1.00 80.25 273 ARG A CA 1
ATOM 2003 C C . ARG A 1 273 ? 31.168 -2.387 -23.275 1.00 80.25 273 ARG A C 1
ATOM 2005 O O . ARG A 1 273 ? 31.829 -3.352 -23.644 1.00 80.25 273 ARG A O 1
ATOM 2012 N N . TYR A 1 274 ? 30.499 -2.335 -22.137 1.00 87.75 274 TYR A N 1
ATOM 2013 C CA . TYR A 1 274 ? 30.449 -3.397 -21.148 1.00 87.75 274 TYR A CA 1
ATOM 2014 C C . TYR A 1 274 ? 29.014 -3.643 -20.687 1.00 87.75 274 TYR A C 1
ATOM 2016 O O . TYR A 1 274 ? 28.153 -2.780 -20.836 1.00 87.75 274 TYR A O 1
ATOM 2024 N N . TYR A 1 275 ? 28.774 -4.804 -20.086 1.00 90.81 275 TYR A N 1
ATOM 2025 C CA . TYR A 1 275 ? 27.533 -5.135 -19.390 1.00 90.81 275 TYR A CA 1
ATOM 2026 C C . TYR A 1 275 ? 27.815 -5.318 -17.906 1.00 90.81 275 TYR A C 1
ATOM 2028 O O . TYR A 1 275 ? 28.771 -5.999 -17.526 1.00 90.81 275 TYR A O 1
ATOM 2036 N N . LEU A 1 276 ? 27.002 -4.670 -17.075 1.00 91.88 276 LEU A N 1
ATOM 2037 C CA . LEU A 1 276 ? 27.212 -4.589 -15.635 1.00 91.88 276 LEU A CA 1
ATOM 2038 C C . LEU A 1 276 ? 26.581 -5.786 -14.915 1.00 91.88 276 LEU A C 1
ATOM 2040 O O . LEU A 1 276 ? 25.377 -6.003 -15.023 1.00 91.88 276 LEU A O 1
ATOM 2044 N N . LEU A 1 277 ? 27.392 -6.533 -14.162 1.00 95.25 277 LEU A N 1
ATOM 2045 C CA . LEU A 1 277 ? 26.945 -7.713 -13.408 1.00 95.25 277 LEU A CA 1
ATOM 2046 C C . LEU A 1 277 ? 26.666 -7.392 -11.939 1.00 95.25 277 LEU A C 1
ATOM 2048 O O . LEU A 1 277 ? 25.729 -7.929 -11.359 1.00 95.25 277 LEU A O 1
ATOM 2052 N N . GLY A 1 278 ? 27.486 -6.537 -11.326 1.00 95.62 278 GLY A N 1
ATOM 2053 C CA . GLY A 1 278 ? 27.385 -6.236 -9.900 1.00 95.62 278 GLY A CA 1
ATOM 2054 C C . GLY A 1 278 ? 28.707 -5.809 -9.268 1.00 95.62 278 GLY A C 1
ATOM 2055 O O . GLY A 1 278 ? 29.647 -5.483 -9.991 1.00 95.62 278 GLY A O 1
ATOM 2056 N N . PRO A 1 279 ? 28.799 -5.766 -7.930 1.00 95.62 279 PRO A N 1
ATOM 2057 C CA . PRO A 1 279 ? 30.031 -5.437 -7.211 1.00 95.62 279 PRO A CA 1
ATOM 2058 C C . PRO A 1 279 ? 31.226 -6.316 -7.619 1.00 95.62 279 PRO A C 1
ATOM 2060 O O . PRO A 1 279 ? 31.068 -7.512 -7.876 1.00 95.62 279 PRO A O 1
ATOM 2063 N N . SER A 1 280 ? 32.423 -5.722 -7.712 1.00 96.00 280 SER A N 1
ATOM 2064 C CA . SER A 1 280 ? 33.640 -6.409 -8.191 1.00 96.00 280 SER A CA 1
ATOM 2065 C C . SER A 1 280 ? 34.239 -7.430 -7.218 1.00 96.00 280 SER A C 1
ATOM 2067 O O . SER A 1 280 ? 35.006 -8.294 -7.658 1.00 96.00 280 SER A O 1
ATOM 2069 N N . ASP A 1 281 ? 33.874 -7.346 -5.937 1.00 95.38 281 ASP A N 1
ATOM 2070 C CA . ASP A 1 281 ? 34.260 -8.252 -4.848 1.00 95.38 281 ASP A CA 1
ATOM 2071 C C . ASP A 1 281 ? 33.512 -9.596 -4.889 1.00 95.38 281 ASP A C 1
ATOM 2073 O O . ASP A 1 281 ? 33.784 -10.476 -4.076 1.00 95.38 281 ASP A O 1
ATOM 2077 N N . ARG A 1 282 ? 32.590 -9.765 -5.843 1.00 96.31 282 ARG A N 1
ATOM 2078 C CA . ARG A 1 282 ? 31.828 -10.997 -6.069 1.00 96.31 282 ARG A CA 1
ATOM 2079 C C . ARG A 1 282 ? 32.261 -11.718 -7.334 1.00 96.31 282 ARG A C 1
ATOM 2081 O O . ARG A 1 282 ? 32.750 -11.107 -8.294 1.00 96.31 282 ARG A O 1
ATOM 2088 N N . THR A 1 283 ? 32.039 -13.026 -7.336 1.00 96.44 283 THR A N 1
ATOM 2089 C CA . THR A 1 283 ? 32.238 -13.885 -8.504 1.00 96.44 283 THR A CA 1
ATOM 2090 C C . THR A 1 283 ? 30.906 -14.136 -9.192 1.00 96.44 283 THR A C 1
ATOM 2092 O O . THR A 1 283 ? 29.906 -14.435 -8.539 1.00 96.44 283 THR A O 1
ATOM 2095 N N . TYR A 1 284 ? 30.906 -14.039 -10.520 1.00 97.56 284 TYR A N 1
ATOM 2096 C CA . TYR A 1 284 ? 29.733 -14.291 -11.345 1.00 97.56 284 TYR A CA 1
ATOM 2097 C C . TYR A 1 284 ? 30.036 -15.415 -12.325 1.00 97.56 284 TYR A C 1
ATOM 2099 O O . TYR A 1 284 ? 31.120 -15.459 -12.910 1.00 97.56 284 TYR A O 1
ATOM 2107 N N . THR A 1 285 ? 29.066 -16.291 -12.538 1.00 97.00 285 THR A N 1
ATOM 2108 C CA . THR A 1 285 ? 29.122 -17.338 -13.562 1.00 97.00 285 THR A CA 1
ATOM 2109 C C . THR A 1 285 ? 28.095 -16.996 -14.620 1.00 97.00 285 THR A C 1
ATOM 2111 O O . THR A 1 285 ? 26.926 -16.848 -14.284 1.00 97.00 285 THR A O 1
ATOM 2114 N N . ILE A 1 286 ? 28.535 -16.814 -15.867 1.00 96.81 286 ILE A N 1
ATOM 2115 C CA . ILE A 1 286 ? 27.660 -16.510 -17.003 1.00 96.81 286 ILE A CA 1
ATOM 2116 C C . ILE A 1 286 ? 27.495 -17.790 -17.814 1.00 96.81 286 ILE A C 1
ATOM 2118 O O . ILE A 1 286 ? 28.474 -18.323 -18.340 1.00 96.81 286 ILE A O 1
ATOM 2122 N N . ASP A 1 287 ? 26.257 -18.255 -17.928 1.00 95.38 287 ASP A N 1
ATOM 2123 C CA . ASP A 1 287 ? 25.929 -19.481 -18.652 1.00 95.38 287 ASP A CA 1
ATOM 2124 C C . ASP A 1 287 ? 25.586 -19.187 -20.108 1.00 95.38 287 ASP A C 1
ATOM 2126 O O . ASP A 1 287 ? 25.947 -19.943 -21.015 1.00 95.38 287 ASP A O 1
ATOM 2130 N N . ARG A 1 288 ? 24.894 -18.067 -20.344 1.00 93.44 288 ARG A N 1
ATOM 2131 C CA . ARG A 1 288 ? 24.364 -17.735 -21.663 1.00 93.44 288 ARG A CA 1
ATOM 2132 C C . ARG A 1 288 ? 24.111 -16.245 -21.853 1.00 93.44 288 ARG A C 1
ATOM 2134 O O . ARG A 1 288 ? 23.680 -15.544 -20.941 1.00 93.44 288 ARG A O 1
ATOM 2141 N N . VAL A 1 289 ? 24.270 -15.800 -23.093 1.00 92.44 289 VAL A N 1
ATOM 2142 C CA . VAL A 1 289 ? 23.815 -14.507 -23.608 1.00 92.44 289 VAL A CA 1
ATOM 2143 C C . VAL A 1 289 ? 22.967 -14.747 -24.854 1.00 92.44 289 VAL A C 1
ATOM 2145 O O . VAL A 1 289 ? 23.320 -15.584 -25.683 1.00 92.44 289 VAL A O 1
ATOM 2148 N N . ARG A 1 290 ? 21.867 -14.004 -25.018 1.00 88.81 290 ARG A N 1
ATOM 2149 C CA . ARG A 1 290 ? 21.095 -14.004 -26.274 1.00 88.81 290 ARG A CA 1
ATOM 2150 C C . ARG A 1 290 ? 20.866 -12.600 -26.809 1.00 88.81 290 ARG A C 1
ATOM 2152 O O . ARG A 1 290 ? 20.905 -11.620 -26.071 1.00 88.81 290 ARG A O 1
ATOM 2159 N N . SER A 1 291 ? 20.573 -12.523 -28.100 1.00 85.81 291 SER A N 1
ATOM 2160 C CA . SER A 1 291 ? 20.020 -11.319 -28.727 1.00 85.81 291 SER A CA 1
ATOM 2161 C C . SER A 1 291 ? 18.656 -10.950 -28.116 1.00 85.81 291 SER A C 1
ATOM 2163 O O . SER A 1 291 ? 17.847 -11.836 -27.834 1.00 85.81 291 SER A O 1
ATOM 2165 N N . PRO A 1 292 ? 18.346 -9.655 -27.926 1.00 84.31 292 PRO A N 1
ATOM 2166 C CA . PRO A 1 292 ? 17.061 -9.219 -27.387 1.00 84.31 292 PRO A CA 1
ATOM 2167 C C . PRO A 1 292 ? 15.883 -9.633 -28.272 1.00 84.31 292 PRO A C 1
ATOM 2169 O O . PRO A 1 292 ? 15.985 -9.709 -29.501 1.00 84.31 292 PRO A O 1
ATOM 2172 N N . ARG A 1 293 ? 14.713 -9.849 -27.666 1.00 78.06 293 ARG A N 1
ATOM 2173 C CA . ARG A 1 293 ? 13.520 -10.295 -28.402 1.00 78.06 293 ARG A CA 1
ATOM 2174 C C . ARG A 1 293 ? 13.017 -9.304 -29.446 1.00 78.06 293 ARG A C 1
ATOM 2176 O O . ARG A 1 293 ? 12.448 -9.740 -30.441 1.00 78.06 293 ARG A O 1
ATOM 2183 N N . ASP A 1 294 ? 13.281 -8.018 -29.252 1.00 74.38 294 ASP A N 1
ATOM 2184 C CA . ASP A 1 294 ? 12.917 -6.958 -30.197 1.00 74.38 294 ASP A CA 1
ATOM 2185 C C . ASP A 1 294 ? 13.961 -6.771 -31.319 1.00 74.38 294 ASP A C 1
ATOM 2187 O O . ASP A 1 294 ? 13.729 -6.012 -32.255 1.00 74.38 294 ASP A O 1
ATOM 2191 N N . CYS A 1 295 ? 15.106 -7.465 -31.267 1.00 75.12 295 CYS A N 1
ATOM 2192 C CA . CYS A 1 295 ? 16.089 -7.440 -32.351 1.00 75.12 295 CYS A CA 1
ATOM 2193 C C . CYS A 1 295 ? 15.643 -8.349 -33.507 1.00 75.12 295 CYS A C 1
ATOM 2195 O O . CYS A 1 295 ? 15.171 -9.454 -33.261 1.00 75.12 295 CYS A O 1
ATOM 2197 N N . GLY A 1 296 ? 15.799 -7.922 -34.763 1.00 69.12 296 GLY A N 1
ATOM 2198 C CA . GLY A 1 296 ? 15.389 -8.730 -35.920 1.00 69.12 296 GLY A CA 1
ATOM 2199 C C . GLY A 1 296 ? 16.190 -10.029 -36.087 1.00 69.12 296 GLY A C 1
ATOM 2200 O O . GLY A 1 296 ? 15.613 -11.060 -36.412 1.00 69.12 296 GLY A O 1
ATOM 2201 N N . VAL A 1 297 ? 17.500 -9.998 -35.821 1.00 72.44 297 VAL A N 1
ATOM 2202 C CA . VAL A 1 297 ? 18.388 -11.169 -35.943 1.00 72.44 297 VAL A CA 1
ATOM 2203 C C . VAL A 1 297 ? 18.458 -11.911 -34.612 1.00 72.44 297 VAL A C 1
ATOM 2205 O O . VAL A 1 297 ? 18.663 -11.291 -33.566 1.00 72.44 297 VAL A O 1
ATOM 2208 N N . LYS A 1 298 ? 18.270 -13.236 -34.659 1.00 77.06 298 LYS A N 1
ATOM 2209 C CA . LYS A 1 298 ? 18.268 -14.115 -33.486 1.00 77.06 298 LYS A CA 1
ATOM 2210 C C . LYS A 1 298 ? 19.571 -14.901 -33.406 1.00 77.06 298 LYS A C 1
ATOM 2212 O O . LYS A 1 298 ? 20.054 -15.437 -34.397 1.00 77.06 298 LYS A O 1
ATOM 2217 N N . SER A 1 299 ? 20.147 -14.926 -32.217 1.00 82.69 299 SER A N 1
ATOM 2218 C CA . SER A 1 299 ? 21.473 -15.473 -31.937 1.00 82.69 299 SER A CA 1
ATOM 2219 C C . SER A 1 299 ? 21.652 -15.705 -30.437 1.00 82.69 299 SER A C 1
ATOM 2221 O O . SER A 1 299 ? 21.192 -14.895 -29.620 1.00 82.69 299 SER A O 1
ATOM 2223 N N . GLU A 1 300 ? 22.311 -16.806 -30.091 1.00 87.62 300 GLU A N 1
ATOM 2224 C CA . GLU A 1 300 ? 22.563 -17.264 -28.726 1.00 87.62 300 GLU A CA 1
ATOM 2225 C C . GLU A 1 300 ? 24.021 -17.717 -28.603 1.00 87.62 300 GLU A C 1
ATOM 2227 O O . GLU A 1 300 ? 24.571 -18.324 -29.520 1.00 87.62 300 GLU A O 1
ATOM 2232 N N . TRP A 1 301 ? 24.637 -17.426 -27.458 1.00 89.94 301 TRP A N 1
ATOM 2233 C CA . TRP A 1 301 ? 25.992 -17.839 -27.118 1.00 89.94 301 TRP A CA 1
ATOM 2234 C C . TRP A 1 301 ? 25.985 -18.432 -25.719 1.00 89.94 301 TRP A C 1
ATOM 2236 O O . TRP A 1 301 ? 25.433 -17.835 -24.792 1.00 89.94 301 TRP A O 1
ATOM 2246 N N . THR A 1 302 ? 26.597 -19.601 -25.557 1.00 91.56 302 THR A N 1
ATOM 2247 C CA . THR A 1 302 ? 26.585 -20.350 -24.298 1.00 91.56 302 THR A CA 1
ATOM 2248 C C . THR A 1 302 ? 27.997 -20.749 -23.893 1.00 91.56 302 THR A C 1
ATOM 2250 O O . THR A 1 302 ? 28.836 -21.066 -24.739 1.00 91.56 302 THR A O 1
ATOM 2253 N N . SER A 1 303 ? 28.258 -20.776 -22.587 1.00 88.94 303 SER A N 1
ATOM 2254 C CA . SER A 1 303 ? 29.536 -21.249 -22.042 1.00 88.94 303 SER A CA 1
ATOM 2255 C C . SER A 1 303 ? 29.778 -22.724 -22.389 1.00 88.94 303 SER A C 1
ATOM 2257 O O . SER A 1 303 ? 30.891 -23.112 -22.741 1.00 88.94 303 SER A O 1
ATOM 2259 N N . ALA A 1 304 ? 28.712 -23.534 -22.396 1.00 86.38 304 ALA A N 1
ATOM 2260 C CA . ALA A 1 304 ? 28.735 -24.928 -22.842 1.00 86.38 304 ALA A CA 1
ATOM 2261 C C . ALA A 1 304 ? 29.101 -25.082 -24.331 1.00 86.38 304 ALA A C 1
ATOM 2263 O O . ALA A 1 304 ? 29.715 -26.078 -24.710 1.00 86.38 304 ALA A O 1
ATOM 2264 N N . GLY A 1 305 ? 28.778 -24.087 -25.164 1.00 80.38 305 GLY A N 1
ATOM 2265 C CA . GLY A 1 305 ? 29.187 -24.000 -26.568 1.00 80.38 305 GLY A CA 1
ATOM 2266 C C . GLY A 1 305 ? 30.651 -23.594 -26.778 1.00 80.38 305 GLY A C 1
ATOM 2267 O O . GLY A 1 305 ? 31.049 -23.348 -27.912 1.00 80.38 305 GLY A O 1
ATOM 2268 N N . GLY A 1 306 ? 31.452 -23.497 -25.709 1.00 81.62 306 GLY A N 1
ATOM 2269 C CA . GLY A 1 306 ? 32.865 -23.109 -25.761 1.00 81.62 306 GLY A CA 1
ATOM 2270 C C . GLY A 1 306 ? 33.101 -21.599 -25.779 1.00 81.62 306 GLY A C 1
ATOM 2271 O O . GLY A 1 306 ? 34.242 -21.159 -25.910 1.00 81.62 306 GLY A O 1
ATOM 2272 N N . TYR A 1 307 ? 32.044 -20.798 -25.633 1.00 84.31 307 TYR A N 1
ATOM 2273 C CA . TYR A 1 307 ? 32.148 -19.350 -25.656 1.00 84.31 307 TYR A CA 1
ATOM 2274 C C . TYR A 1 307 ? 32.651 -18.800 -24.307 1.00 84.31 307 TYR A C 1
ATOM 2276 O O . TYR A 1 307 ? 32.106 -19.113 -23.247 1.00 84.31 307 TYR A O 1
ATOM 2284 N N . ALA A 1 308 ? 33.691 -17.960 -24.333 1.00 83.50 308 ALA A N 1
ATOM 2285 C CA . ALA A 1 308 ? 34.307 -17.404 -23.129 1.00 83.50 308 ALA A CA 1
ATOM 2286 C C . ALA A 1 308 ? 33.781 -15.993 -22.814 1.00 83.50 308 ALA A C 1
ATOM 2288 O O . ALA A 1 308 ? 34.140 -15.016 -23.468 1.00 83.50 308 ALA A O 1
ATOM 2289 N N . PHE A 1 309 ? 32.979 -15.863 -21.754 1.00 90.25 309 PHE A N 1
ATOM 2290 C CA . PHE A 1 309 ? 32.525 -14.563 -21.246 1.00 90.25 309 PHE A CA 1
ATOM 2291 C C . PHE A 1 309 ? 33.580 -13.932 -20.330 1.00 90.25 309 PHE A C 1
ATOM 2293 O O . PHE A 1 309 ? 33.541 -14.088 -19.107 1.00 90.25 309 PHE A O 1
ATOM 2300 N N . VAL A 1 310 ? 34.549 -13.230 -20.921 1.00 89.81 310 VAL A N 1
ATOM 2301 C CA . VAL A 1 310 ? 35.644 -12.598 -20.170 1.00 89.81 310 VAL A CA 1
ATOM 2302 C C . VAL A 1 310 ? 35.114 -11.446 -19.313 1.00 89.81 310 VAL A C 1
ATOM 2304 O O . VAL A 1 310 ? 34.548 -10.473 -19.817 1.00 89.81 310 VAL A O 1
ATOM 2307 N N . GLN A 1 311 ? 35.326 -11.551 -18.001 1.00 93.88 311 GLN A N 1
ATOM 2308 C CA . GLN A 1 311 ? 34.928 -10.543 -17.019 1.00 93.88 311 GLN A CA 1
ATOM 2309 C C . GLN A 1 311 ? 36.122 -9.676 -16.607 1.00 93.88 311 GLN A C 1
ATOM 2311 O O . GLN A 1 311 ? 37.250 -10.156 -16.505 1.00 93.88 311 GLN A O 1
ATOM 2316 N N . SER A 1 312 ? 35.869 -8.405 -16.304 1.00 93.06 312 SER A N 1
ATOM 2317 C CA . SER A 1 312 ? 36.861 -7.472 -15.759 1.00 93.06 312 SER A CA 1
ATOM 2318 C C . SER A 1 312 ? 36.267 -6.633 -14.625 1.00 93.06 312 SER A C 1
ATOM 2320 O O . SER A 1 312 ? 35.050 -6.592 -14.435 1.00 93.06 312 SER A O 1
ATOM 2322 N N . ALA A 1 313 ? 37.131 -6.001 -13.828 1.00 93.81 313 ALA A N 1
ATOM 2323 C CA . ALA A 1 313 ? 36.724 -5.025 -12.823 1.00 93.81 313 ALA A CA 1
ATOM 2324 C C . ALA A 1 313 ? 36.918 -3.610 -13.376 1.00 93.81 313 ALA A C 1
ATOM 2326 O O . ALA A 1 313 ? 37.969 -3.312 -13.940 1.00 93.81 313 ALA A O 1
ATOM 2327 N N . GLN A 1 314 ? 35.916 -2.753 -13.203 1.00 91.25 314 GLN A N 1
ATOM 2328 C CA . GLN A 1 314 ? 35.931 -1.368 -13.661 1.00 91.25 314 GLN A CA 1
ATOM 2329 C C . GLN A 1 314 ? 35.477 -0.436 -12.546 1.00 91.25 314 GLN A C 1
ATOM 2331 O O . GLN A 1 314 ? 34.467 -0.695 -11.895 1.00 91.25 314 GLN A O 1
ATOM 2336 N N . THR A 1 315 ? 36.212 0.649 -12.333 1.00 89.69 315 THR A N 1
ATOM 2337 C CA . THR A 1 315 ? 35.919 1.617 -11.274 1.00 89.69 315 THR A CA 1
ATOM 2338 C C . THR A 1 315 ? 35.055 2.747 -11.816 1.00 89.69 315 THR A C 1
ATOM 2340 O O . THR A 1 315 ? 35.365 3.324 -12.858 1.00 89.69 315 THR A O 1
ATOM 2343 N N . ASP A 1 316 ? 33.965 3.047 -11.119 1.00 86.19 316 ASP A N 1
ATOM 2344 C CA . ASP A 1 316 ? 33.101 4.178 -11.435 1.00 86.19 316 ASP A CA 1
ATOM 2345 C C . ASP A 1 316 ? 33.735 5.528 -11.024 1.00 86.19 316 ASP A C 1
ATOM 2347 O O . ASP A 1 316 ? 34.747 5.556 -10.315 1.00 86.19 316 ASP A O 1
ATOM 2351 N N . PRO A 1 317 ? 33.165 6.676 -11.439 1.00 81.69 317 PRO A N 1
ATOM 2352 C CA . PRO A 1 317 ? 33.670 7.993 -11.044 1.00 81.69 317 PRO A CA 1
ATOM 2353 C C . PRO A 1 317 ? 33.654 8.253 -9.527 1.00 81.69 317 PRO A C 1
ATOM 2355 O O . PRO A 1 317 ? 34.373 9.130 -9.054 1.00 81.69 317 PRO A O 1
ATOM 2358 N N . GLY A 1 318 ? 32.844 7.508 -8.768 1.00 84.38 318 GLY A N 1
ATOM 2359 C CA . GLY A 1 318 ? 32.778 7.562 -7.307 1.00 84.38 318 GLY A CA 1
ATOM 2360 C C . GLY A 1 318 ? 33.832 6.701 -6.602 1.00 84.38 318 GLY A C 1
ATOM 2361 O O . GLY A 1 318 ? 33.890 6.707 -5.374 1.00 84.38 318 GLY A O 1
ATOM 2362 N N . GLY A 1 319 ? 34.669 5.970 -7.346 1.00 89.06 319 GLY A N 1
ATOM 2363 C CA . GLY A 1 319 ? 35.705 5.092 -6.802 1.00 89.06 319 GLY A CA 1
ATOM 2364 C C . GLY A 1 319 ? 35.230 3.676 -6.457 1.00 89.06 319 GLY A C 1
ATOM 2365 O O . GLY A 1 319 ? 36.025 2.885 -5.947 1.00 89.06 319 GLY A O 1
ATOM 2366 N N . THR A 1 320 ? 33.976 3.317 -6.744 1.00 92.12 320 THR A N 1
ATOM 2367 C CA . THR A 1 320 ? 33.456 1.963 -6.505 1.00 92.12 320 THR A CA 1
ATOM 2368 C C . THR A 1 320 ? 33.794 1.057 -7.683 1.00 92.12 320 THR A C 1
ATOM 2370 O O . THR A 1 320 ? 33.559 1.403 -8.838 1.00 92.12 320 THR A O 1
ATOM 2373 N N . ALA A 1 321 ? 34.347 -0.124 -7.403 1.00 93.94 321 ALA A N 1
ATOM 2374 C CA . ALA A 1 321 ? 34.714 -1.092 -8.429 1.00 93.94 321 ALA A CA 1
ATOM 2375 C C . ALA A 1 321 ? 33.587 -2.102 -8.698 1.00 93.94 321 ALA A C 1
ATOM 2377 O O . ALA A 1 321 ? 33.099 -2.783 -7.790 1.00 93.94 321 ALA A O 1
ATOM 2378 N N . TRP A 1 322 ? 33.247 -2.271 -9.972 1.00 94.75 322 TRP A N 1
ATOM 2379 C CA . TRP A 1 322 ? 32.161 -3.107 -10.474 1.00 94.75 322 TRP A CA 1
ATOM 2380 C C . TRP A 1 322 ? 32.673 -4.229 -11.372 1.00 94.75 322 TRP A C 1
ATOM 2382 O O . TRP A 1 322 ? 33.610 -4.041 -12.147 1.00 94.75 322 TRP A O 1
ATOM 2392 N N . LYS A 1 323 ? 32.053 -5.407 -11.285 1.00 96.12 323 LYS A N 1
ATOM 2393 C CA . LYS A 1 323 ? 32.257 -6.494 -12.237 1.00 96.12 323 LYS A CA 1
ATOM 2394 C C . LYS A 1 323 ? 31.445 -6.230 -13.494 1.00 96.12 323 LYS A C 1
ATOM 2396 O O . LYS A 1 323 ? 30.232 -6.006 -13.442 1.00 96.12 323 LYS A O 1
ATOM 2401 N N . VAL A 1 324 ? 32.126 -6.314 -14.623 1.00 93.88 324 VAL A N 1
ATOM 2402 C CA . VAL A 1 324 ? 31.537 -6.166 -15.945 1.00 93.88 324 VAL A CA 1
ATOM 2403 C C . VAL A 1 324 ? 32.058 -7.240 -16.886 1.00 93.88 324 VAL A C 1
ATOM 2405 O O . VAL A 1 324 ? 33.081 -7.868 -16.612 1.00 93.88 324 VAL A O 1
ATOM 2408 N N . PHE A 1 325 ? 31.405 -7.419 -18.028 1.00 92.81 325 PHE A N 1
ATOM 2409 C CA . PHE A 1 325 ? 31.917 -8.276 -19.095 1.00 92.81 325 PHE A CA 1
ATOM 2410 C C . PHE A 1 325 ? 31.623 -7.707 -20.480 1.00 92.81 325 PHE A C 1
ATOM 2412 O O . PHE A 1 325 ? 30.777 -6.822 -20.637 1.00 92.81 325 PHE A O 1
ATOM 2419 N N . GLN A 1 326 ? 32.342 -8.221 -21.476 1.00 87.88 326 GLN A N 1
ATOM 2420 C CA . GLN A 1 326 ? 32.105 -7.929 -22.885 1.00 87.88 326 GLN A CA 1
ATOM 2421 C C . GLN A 1 326 ? 31.779 -9.239 -23.602 1.00 87.88 326 GLN A C 1
ATOM 2423 O O . GLN A 1 326 ? 32.608 -10.149 -23.603 1.00 87.88 326 GLN A O 1
ATOM 2428 N N . PRO A 1 327 ? 30.592 -9.368 -24.207 1.00 83.94 327 PRO A N 1
ATOM 2429 C CA . PRO A 1 327 ? 30.289 -10.508 -25.049 1.00 83.94 327 PRO A CA 1
ATOM 2430 C C . PRO A 1 327 ? 30.920 -10.249 -26.422 1.00 83.94 327 PRO A C 1
ATOM 2432 O O . PRO A 1 327 ? 30.269 -9.671 -27.280 1.00 83.94 327 PRO A O 1
ATOM 2435 N N . ILE A 1 328 ? 32.190 -10.600 -26.625 1.00 81.31 328 ILE A N 1
ATOM 2436 C CA . ILE A 1 328 ? 32.885 -10.549 -27.930 1.00 81.31 328 ILE A CA 1
ATOM 2437 C C . ILE A 1 328 ? 32.306 -11.604 -28.890 1.00 81.31 328 ILE A C 1
ATOM 2439 O O . ILE A 1 328 ? 32.847 -12.696 -29.022 1.00 81.31 328 ILE A O 1
ATOM 2443 N N . ILE A 1 329 ? 31.102 -11.374 -29.396 1.00 73.44 329 ILE A N 1
ATOM 2444 C CA . ILE A 1 329 ? 30.248 -12.384 -30.043 1.00 73.44 329 ILE A CA 1
ATOM 2445 C C . ILE A 1 329 ? 29.975 -12.089 -31.520 1.00 73.44 329 ILE A C 1
ATOM 2447 O O . ILE A 1 329 ? 29.382 -12.921 -32.207 1.00 73.44 329 ILE A O 1
ATOM 2451 N N . ALA A 1 330 ? 30.332 -10.892 -31.979 1.00 69.81 330 ALA A N 1
ATOM 2452 C CA . ALA A 1 330 ? 30.222 -10.500 -33.370 1.00 69.81 330 ALA A CA 1
ATOM 2453 C C . ALA A 1 330 ? 31.556 -10.775 -34.061 1.00 69.81 330 ALA A C 1
ATOM 2455 O O . ALA A 1 330 ? 32.604 -10.462 -33.507 1.00 69.81 330 ALA A O 1
ATOM 2456 N N . ASP A 1 331 ? 31.475 -11.369 -35.243 1.00 68.44 331 ASP A N 1
ATOM 2457 C CA . ASP A 1 331 ? 32.585 -11.593 -36.163 1.00 68.44 331 ASP A CA 1
ATOM 2458 C C . ASP A 1 331 ? 32.462 -10.528 -37.262 1.00 68.44 331 ASP A C 1
ATOM 2460 O O . ASP A 1 331 ? 31.644 -10.649 -38.181 1.00 68.44 331 ASP A O 1
ATOM 2464 N N . VAL A 1 332 ? 33.132 -9.391 -37.059 1.00 64.31 332 VAL A N 1
ATOM 2465 C CA . VAL A 1 332 ? 32.952 -8.196 -37.900 1.00 64.31 332 VAL A CA 1
ATOM 2466 C C . VAL A 1 332 ? 33.700 -8.324 -39.223 1.00 64.31 332 VAL A C 1
ATOM 2468 O O . VAL A 1 332 ? 33.258 -7.746 -40.221 1.00 64.31 332 VAL A O 1
ATOM 2471 N N . ASP A 1 333 ? 34.794 -9.081 -39.256 1.00 67.38 333 ASP A N 1
ATOM 2472 C CA . ASP A 1 333 ? 35.593 -9.319 -40.458 1.00 67.38 333 ASP A CA 1
ATOM 2473 C C . ASP A 1 333 ? 35.276 -10.651 -41.167 1.00 67.38 333 ASP A C 1
ATOM 2475 O O . ASP A 1 333 ? 35.770 -10.888 -42.274 1.00 67.38 333 ASP A O 1
ATOM 2479 N N . CYS A 1 334 ? 34.345 -11.433 -40.610 1.00 63.47 334 CYS A N 1
ATOM 2480 C CA . CYS A 1 334 ? 33.858 -12.709 -41.132 1.00 63.47 334 CYS A CA 1
ATOM 2481 C C . CYS A 1 334 ? 34.955 -13.785 -41.220 1.00 63.47 334 CYS A C 1
ATOM 2483 O O . CYS A 1 334 ? 34.916 -14.625 -42.129 1.00 63.47 334 CYS A O 1
ATOM 2485 N N . ASP A 1 335 ? 35.940 -13.766 -40.316 1.00 71.31 335 ASP A N 1
ATOM 2486 C CA . ASP A 1 335 ? 37.040 -14.736 -40.285 1.00 71.31 335 ASP A CA 1
ATOM 2487 C C . ASP A 1 335 ? 36.695 -16.048 -39.542 1.00 71.31 335 ASP A C 1
ATOM 2489 O O . ASP A 1 335 ? 37.472 -17.010 -39.553 1.00 71.31 335 ASP A O 1
ATOM 2493 N N . GLY A 1 336 ? 35.495 -16.126 -38.958 1.00 68.44 336 GLY A N 1
ATOM 2494 C CA . GLY A 1 336 ? 35.013 -17.243 -38.151 1.00 68.44 336 GLY A CA 1
ATOM 2495 C C . GLY A 1 336 ? 35.347 -17.124 -36.660 1.00 68.44 336 GLY A C 1
ATOM 2496 O O . GLY A 1 336 ? 34.980 -18.015 -35.886 1.00 68.44 336 GLY A O 1
ATOM 2497 N N . THR A 1 337 ? 36.010 -16.046 -36.247 1.00 72.44 337 THR A N 1
ATOM 2498 C CA . THR A 1 337 ? 36.402 -15.734 -34.874 1.00 72.44 337 THR A CA 1
ATOM 2499 C C . THR A 1 337 ? 35.641 -14.499 -34.404 1.00 72.44 337 THR A C 1
ATOM 2501 O O . THR A 1 337 ? 35.811 -13.412 -34.939 1.00 72.44 337 THR A O 1
ATOM 2504 N N . PRO A 1 338 ? 34.822 -14.609 -33.350 1.00 70.50 338 PRO A N 1
ATOM 2505 C CA . PRO A 1 338 ? 34.227 -13.430 -32.744 1.00 70.50 338 PRO A CA 1
ATOM 2506 C C . PRO A 1 338 ? 35.304 -12.457 -32.237 1.00 70.50 338 PRO A C 1
ATOM 2508 O O . PRO A 1 338 ? 36.125 -12.821 -31.390 1.00 70.50 338 PRO A O 1
ATOM 2511 N N . ASP A 1 339 ? 35.276 -11.219 -32.724 1.00 70.12 339 ASP A N 1
ATOM 2512 C CA . ASP A 1 339 ? 36.300 -10.196 -32.498 1.00 70.12 339 ASP A CA 1
ATOM 2513 C C . ASP A 1 339 ? 35.725 -8.849 -32.009 1.00 70.12 339 ASP A C 1
ATOM 2515 O O . ASP A 1 339 ? 36.469 -7.979 -31.548 1.00 70.12 339 ASP A O 1
ATOM 2519 N N . ALA A 1 340 ? 34.394 -8.698 -31.992 1.00 69.44 340 ALA A N 1
ATOM 2520 C CA . ALA A 1 340 ? 33.715 -7.487 -31.538 1.00 69.44 340 ALA A CA 1
ATOM 2521 C C . ALA A 1 340 ? 32.585 -7.739 -30.518 1.00 69.44 340 ALA A C 1
ATOM 2523 O O . ALA A 1 340 ? 31.923 -8.784 -30.531 1.00 69.44 340 ALA A O 1
ATOM 2524 N N . PRO A 1 341 ? 32.313 -6.770 -29.617 1.00 72.81 341 PRO A N 1
ATOM 2525 C CA . PRO A 1 341 ? 31.236 -6.883 -28.645 1.00 72.81 341 PRO A CA 1
ATOM 2526 C C . PRO A 1 341 ? 29.852 -6.917 -29.308 1.00 72.81 341 PRO A C 1
ATOM 2528 O O . PRO A 1 341 ? 29.571 -6.182 -30.253 1.00 72.81 341 PRO A O 1
ATOM 2531 N N . GLY A 1 342 ? 28.964 -7.728 -28.735 1.00 72.56 342 GLY A N 1
ATOM 2532 C CA . GLY A 1 342 ? 27.570 -7.873 -29.127 1.00 72.56 342 GLY A CA 1
ATOM 2533 C C . GLY A 1 342 ? 26.838 -6.542 -29.198 1.00 72.56 342 GLY A C 1
ATOM 2534 O O . GLY A 1 342 ? 26.954 -5.682 -28.317 1.00 72.56 342 GLY A O 1
ATOM 2535 N N . PHE A 1 343 ? 26.085 -6.377 -30.280 1.00 73.12 343 PHE A N 1
ATOM 2536 C CA . PHE A 1 343 ? 25.548 -5.094 -30.678 1.00 73.12 343 PHE A CA 1
ATOM 2537 C C . PHE A 1 343 ? 24.091 -5.220 -31.142 1.00 73.12 343 PHE A C 1
ATOM 2539 O O . PHE A 1 343 ? 23.828 -5.744 -32.222 1.00 73.12 343 PHE A O 1
ATOM 2546 N N . TRP A 1 344 ? 23.137 -4.703 -30.355 1.00 78.88 344 TRP A N 1
ATOM 2547 C CA . TRP A 1 344 ? 21.709 -4.773 -30.697 1.00 78.88 344 TRP A CA 1
ATOM 2548 C C . TRP A 1 344 ? 21.039 -3.401 -30.641 1.00 78.88 344 TRP A C 1
ATOM 2550 O O . TRP A 1 344 ? 20.934 -2.781 -29.581 1.00 78.88 344 TRP A O 1
ATOM 2560 N N . ARG A 1 345 ? 20.557 -2.949 -31.802 1.00 73.12 345 ARG A N 1
ATOM 2561 C CA . ARG A 1 345 ? 19.764 -1.726 -31.983 1.00 73.12 345 ARG A CA 1
ATOM 2562 C C . ARG A 1 345 ? 18.405 -2.054 -32.597 1.00 73.12 345 ARG A C 1
ATOM 2564 O O . ARG A 1 345 ? 18.285 -2.985 -33.392 1.00 73.12 345 ARG A O 1
ATOM 2571 N N . SER A 1 346 ? 17.415 -1.234 -32.268 1.00 68.81 346 SER A N 1
ATOM 2572 C CA . SER A 1 346 ? 16.153 -1.102 -32.994 1.00 68.81 346 SER A CA 1
ATOM 2573 C C . SER A 1 346 ? 15.904 0.387 -33.236 1.00 68.81 346 SER A C 1
ATOM 2575 O O . SER A 1 346 ? 15.482 1.104 -32.328 1.00 68.81 346 SER A O 1
ATOM 2577 N N . GLY A 1 347 ? 16.200 0.861 -34.450 1.00 72.38 347 GLY A N 1
ATOM 2578 C CA . GLY A 1 347 ? 16.310 2.297 -34.726 1.00 72.38 347 GLY A CA 1
ATOM 2579 C C . GLY A 1 347 ? 17.466 2.916 -33.934 1.00 72.38 347 GLY A C 1
ATOM 2580 O O . GLY A 1 347 ? 18.546 2.329 -33.858 1.00 72.38 347 GLY A O 1
ATOM 2581 N N . ASP A 1 348 ? 17.214 4.058 -33.295 1.00 63.06 348 ASP A N 1
ATOM 2582 C CA . ASP A 1 348 ? 18.201 4.770 -32.468 1.00 63.06 348 ASP A CA 1
ATOM 2583 C C . ASP A 1 348 ? 18.313 4.218 -31.035 1.00 63.06 348 ASP A C 1
ATOM 2585 O O . ASP A 1 348 ? 19.124 4.687 -30.239 1.00 63.06 348 ASP A O 1
ATOM 2589 N N . VAL A 1 349 ? 17.496 3.218 -30.685 1.00 65.44 349 VAL A N 1
ATOM 2590 C CA . VAL A 1 349 ? 17.438 2.654 -29.334 1.00 65.44 349 VAL A CA 1
ATOM 2591 C C . VAL A 1 349 ? 18.277 1.390 -29.255 1.00 65.44 349 VAL A C 1
ATOM 2593 O O . VAL A 1 349 ? 18.105 0.451 -30.037 1.00 65.44 349 VAL A O 1
ATOM 2596 N N . PHE A 1 350 ? 19.152 1.340 -28.260 1.00 74.75 350 PHE A N 1
ATOM 2597 C CA . PHE A 1 350 ? 19.874 0.128 -27.910 1.00 74.75 350 PHE A CA 1
ATOM 2598 C C . PHE A 1 350 ? 19.022 -0.749 -27.010 1.00 74.75 350 PHE A C 1
ATOM 2600 O O . PHE A 1 350 ? 18.314 -0.267 -26.128 1.00 74.75 350 PHE A O 1
ATOM 2607 N N . LEU A 1 351 ? 19.080 -2.047 -27.264 1.00 80.25 351 LEU A N 1
ATOM 2608 C CA . LEU A 1 351 ? 18.274 -3.024 -26.554 1.00 80.25 351 LEU A CA 1
ATOM 2609 C C . LEU A 1 351 ? 19.103 -3.663 -25.432 1.00 80.25 351 LEU A C 1
ATOM 2611 O O . LEU A 1 351 ? 20.261 -4.027 -25.644 1.00 80.25 351 LEU A O 1
ATOM 2615 N N . ASP A 1 352 ? 18.500 -3.810 -24.251 1.00 86.38 352 ASP A N 1
ATOM 2616 C CA . ASP A 1 352 ? 19.126 -4.485 -23.111 1.00 86.38 352 ASP A CA 1
ATOM 2617 C C . ASP A 1 352 ? 19.313 -5.978 -23.432 1.00 86.38 352 ASP A C 1
ATOM 2619 O O . ASP A 1 352 ? 18.417 -6.626 -23.975 1.00 86.38 352 ASP A O 1
ATOM 2623 N N . MET A 1 353 ? 20.487 -6.522 -23.112 1.00 89.38 353 MET A N 1
ATOM 2624 C CA . MET A 1 353 ? 20.922 -7.858 -23.521 1.00 89.38 353 MET A CA 1
ATOM 2625 C C . MET A 1 353 ? 20.541 -8.910 -22.476 1.00 89.38 353 MET A C 1
ATOM 2627 O O . MET A 1 353 ? 21.100 -8.893 -21.374 1.00 89.38 353 MET A O 1
ATOM 2631 N N . PRO A 1 354 ? 19.656 -9.873 -22.788 1.00 92.62 354 PRO A N 1
ATOM 2632 C CA . PRO A 1 354 ? 19.355 -10.938 -21.849 1.00 92.62 354 PRO A CA 1
ATOM 2633 C C . PRO A 1 354 ? 20.589 -11.800 -21.564 1.00 92.62 354 PRO A C 1
ATOM 2635 O O . PRO A 1 354 ? 21.187 -12.389 -22.468 1.00 92.62 354 PRO A O 1
ATOM 2638 N N . THR A 1 355 ? 20.930 -11.896 -20.282 1.00 94.75 355 THR A N 1
ATOM 2639 C CA . THR A 1 355 ? 22.096 -12.618 -19.765 1.00 94.75 355 THR A CA 1
ATOM 2640 C C . THR A 1 355 ? 21.656 -13.571 -18.666 1.00 94.75 355 THR A C 1
ATOM 2642 O O . THR A 1 355 ? 20.984 -13.159 -17.720 1.00 94.75 355 THR A O 1
ATOM 2645 N N . MET A 1 356 ? 22.020 -14.843 -18.800 1.00 96.62 356 MET A N 1
ATOM 2646 C CA . MET A 1 356 ? 21.793 -15.874 -17.796 1.00 96.62 356 MET A CA 1
ATOM 2647 C C . MET A 1 356 ? 23.049 -16.035 -16.950 1.00 96.62 356 MET A C 1
ATOM 2649 O O . MET A 1 356 ? 24.113 -16.356 -17.489 1.00 96.62 356 MET A O 1
ATOM 2653 N N . PHE A 1 357 ? 22.941 -15.767 -15.652 1.00 97.19 357 PHE A N 1
ATOM 2654 C CA . PHE A 1 357 ? 24.086 -15.781 -14.752 1.00 97.19 357 PHE A CA 1
ATOM 2655 C C . PHE A 1 357 ? 23.693 -16.018 -13.290 1.00 97.19 357 PHE A C 1
ATOM 2657 O O . PHE A 1 357 ? 22.535 -15.894 -12.897 1.00 97.19 357 PHE A O 1
ATOM 2664 N N . SER A 1 358 ? 24.688 -16.333 -12.466 1.00 97.31 358 SER A N 1
ATOM 2665 C CA . SER A 1 358 ? 24.555 -16.451 -11.012 1.00 97.31 358 SER A CA 1
ATOM 2666 C C . SER A 1 358 ? 25.672 -15.697 -10.299 1.00 97.31 358 SER A C 1
ATOM 2668 O O . SER A 1 358 ? 26.760 -15.540 -10.857 1.00 97.31 358 SER A O 1
ATOM 2670 N N . ARG A 1 359 ? 25.433 -15.284 -9.052 1.00 97.50 359 ARG A N 1
ATOM 2671 C CA . ARG A 1 359 ? 26.432 -14.661 -8.171 1.00 97.50 359 ARG A CA 1
ATOM 2672 C C . ARG A 1 359 ? 26.740 -15.595 -7.005 1.00 97.50 359 ARG A C 1
ATOM 2674 O O . ARG A 1 359 ? 25.824 -16.139 -6.399 1.00 97.50 359 ARG A O 1
ATOM 2681 N N . ASP A 1 360 ? 28.015 -15.803 -6.715 1.00 96.69 360 ASP A N 1
ATOM 2682 C CA . ASP A 1 360 ? 28.518 -16.811 -5.770 1.00 96.69 360 ASP A CA 1
ATOM 2683 C C . ASP A 1 360 ? 27.788 -16.895 -4.413 1.00 96.69 360 ASP A C 1
ATOM 2685 O O . ASP A 1 360 ? 27.453 -17.989 -3.959 1.00 96.69 360 ASP A O 1
ATOM 2689 N N . ASP A 1 361 ? 27.496 -15.763 -3.777 1.00 95.88 361 ASP A N 1
ATOM 2690 C CA . ASP A 1 361 ? 26.850 -15.695 -2.458 1.00 95.88 361 ASP A CA 1
ATOM 2691 C C . ASP A 1 361 ? 25.328 -15.956 -2.459 1.00 95.88 361 ASP A C 1
ATOM 2693 O O . ASP A 1 361 ? 24.743 -16.232 -1.413 1.00 95.88 361 ASP A O 1
ATOM 2697 N N . THR A 1 362 ? 24.683 -15.867 -3.622 1.00 97.25 362 THR A N 1
ATOM 2698 C CA . THR A 1 362 ? 23.217 -15.895 -3.804 1.00 97.25 362 THR A CA 1
ATOM 2699 C C . THR A 1 362 ? 22.765 -16.995 -4.767 1.00 97.25 362 THR A C 1
ATOM 2701 O O . THR A 1 362 ? 21.577 -17.311 -4.834 1.00 97.25 362 THR A O 1
ATOM 2704 N N . ALA A 1 363 ? 23.701 -17.656 -5.453 1.00 96.44 363 ALA A N 1
ATOM 2705 C CA . ALA A 1 363 ? 23.449 -18.748 -6.391 1.00 96.44 363 ALA A CA 1
ATOM 2706 C C . ALA A 1 363 ? 22.740 -19.947 -5.740 1.00 96.44 363 ALA A C 1
ATOM 2708 O O . ALA A 1 363 ? 21.971 -20.644 -6.393 1.00 96.44 363 ALA A O 1
ATOM 2709 N N . SER A 1 364 ? 22.975 -20.188 -4.447 1.00 96.12 364 SER A N 1
ATOM 2710 C CA . SER A 1 364 ? 22.310 -21.263 -3.694 1.00 96.12 364 SER A CA 1
ATOM 2711 C C . SER A 1 364 ? 21.013 -20.826 -3.003 1.00 96.12 364 SER A C 1
ATOM 2713 O O . SER A 1 364 ? 20.259 -21.678 -2.531 1.00 96.12 364 SER A O 1
ATOM 2715 N N . LEU A 1 365 ? 20.724 -19.519 -2.955 1.00 97.06 365 LEU A N 1
ATOM 2716 C CA . LEU A 1 365 ? 19.538 -18.968 -2.298 1.00 97.06 365 LEU A CA 1
ATOM 2717 C C . LEU A 1 365 ? 18.331 -19.054 -3.234 1.00 97.06 365 LEU A C 1
ATOM 2719 O O . LEU A 1 365 ? 17.900 -18.065 -3.818 1.00 97.06 365 LEU A O 1
ATOM 2723 N N . THR A 1 366 ? 17.805 -20.266 -3.389 1.00 97.25 366 THR A N 1
ATOM 2724 C CA . THR A 1 366 ? 16.630 -20.549 -4.227 1.00 97.25 366 THR A CA 1
ATOM 2725 C C . THR A 1 366 ? 15.375 -20.826 -3.410 1.00 97.25 366 THR A C 1
ATOM 2727 O O . THR A 1 366 ? 14.273 -20.793 -3.943 1.00 97.25 366 THR A O 1
ATOM 2730 N N . ASN A 1 367 ? 15.482 -21.083 -2.106 1.00 98.19 367 ASN A N 1
ATOM 2731 C CA . ASN A 1 367 ? 14.294 -21.256 -1.278 1.00 98.19 367 ASN A CA 1
ATOM 2732 C C . ASN A 1 367 ? 13.648 -19.884 -0.983 1.00 98.19 367 ASN A C 1
ATOM 2734 O O . ASN A 1 367 ? 14.363 -18.971 -0.559 1.00 98.19 367 ASN A O 1
ATOM 2738 N N . PRO A 1 368 ? 12.315 -19.728 -1.120 1.00 98.31 368 PRO A N 1
ATOM 2739 C CA . PRO A 1 368 ? 11.641 -18.453 -0.869 1.00 98.31 368 PRO A CA 1
ATOM 2740 C C . PRO A 1 368 ? 11.937 -17.837 0.504 1.00 98.31 368 PRO A C 1
ATOM 2742 O O . PRO A 1 368 ? 12.051 -16.618 0.610 1.00 98.31 368 PRO A O 1
ATOM 2745 N N . ALA A 1 369 ? 12.094 -18.657 1.551 1.00 98.25 369 ALA A N 1
ATOM 2746 C CA . ALA A 1 369 ? 12.419 -18.167 2.890 1.00 98.25 369 ALA A CA 1
ATOM 2747 C C . ALA A 1 369 ? 13.791 -17.477 2.927 1.00 98.25 369 ALA A C 1
ATOM 2749 O O . ALA A 1 369 ? 13.909 -16.399 3.503 1.00 98.25 369 ALA A O 1
ATOM 2750 N N . ASP A 1 370 ? 14.795 -18.067 2.272 1.00 97.94 370 ASP A N 1
ATOM 2751 C CA . ASP A 1 370 ? 16.160 -17.535 2.240 1.00 97.94 370 ASP A CA 1
ATOM 2752 C C . ASP A 1 370 ? 16.228 -16.228 1.432 1.00 97.94 370 ASP A C 1
ATOM 2754 O O . ASP A 1 370 ? 16.890 -15.274 1.840 1.00 97.94 370 ASP A O 1
ATOM 2758 N N . VAL A 1 371 ? 15.500 -16.160 0.309 1.00 98.12 371 VAL A N 1
ATOM 2759 C CA . VAL A 1 371 ? 15.402 -14.947 -0.521 1.00 98.12 371 VAL A CA 1
ATOM 2760 C C . VAL A 1 371 ? 14.726 -13.813 0.254 1.00 98.12 371 VAL A C 1
ATOM 2762 O O . VAL A 1 371 ? 15.248 -12.701 0.292 1.00 98.12 371 VAL A O 1
ATOM 2765 N N . ILE A 1 372 ? 13.592 -14.078 0.914 1.00 97.69 372 ILE A N 1
ATOM 2766 C CA . ILE A 1 372 ? 12.878 -13.070 1.717 1.00 97.69 372 ILE A CA 1
ATOM 2767 C C . ILE A 1 372 ? 13.742 -12.600 2.893 1.00 97.69 372 ILE A C 1
ATOM 2769 O O . ILE A 1 372 ? 13.801 -11.402 3.165 1.00 97.69 372 ILE A O 1
ATOM 2773 N N . GLU A 1 373 ? 14.441 -13.515 3.570 1.00 97.56 373 GLU A N 1
ATOM 2774 C CA . GLU A 1 373 ? 15.352 -13.169 4.663 1.00 97.56 373 GLU A CA 1
ATOM 2775 C C . GLU A 1 373 ? 16.495 -12.265 4.177 1.00 97.56 373 GLU A C 1
ATOM 2777 O O . GLU A 1 373 ? 16.805 -11.261 4.821 1.00 97.56 373 GLU A O 1
ATOM 2782 N N . PHE A 1 374 ? 17.098 -12.586 3.026 1.00 97.50 374 PHE A N 1
ATOM 2783 C CA . PHE A 1 374 ? 18.133 -11.759 2.405 1.00 97.50 374 PHE A CA 1
ATOM 2784 C C . PHE A 1 374 ? 17.607 -10.357 2.082 1.00 97.50 374 PHE A C 1
ATOM 2786 O O . PHE A 1 374 ? 18.236 -9.367 2.448 1.00 97.50 374 PHE A O 1
ATOM 2793 N N . VAL A 1 375 ? 16.441 -10.267 1.436 1.00 97.19 375 VAL A N 1
ATOM 2794 C CA . VAL A 1 375 ? 15.842 -8.990 1.024 1.00 97.19 375 VAL A CA 1
ATOM 2795 C C . VAL A 1 375 ? 15.505 -8.119 2.235 1.00 97.19 375 VAL A C 1
ATOM 2797 O O . VAL A 1 375 ? 15.818 -6.932 2.229 1.00 97.19 375 VAL A O 1
ATOM 2800 N N . LEU A 1 376 ? 14.943 -8.689 3.306 1.00 96.06 376 LEU A N 1
ATOM 2801 C CA . LEU A 1 376 ? 14.677 -7.949 4.546 1.00 96.06 376 LEU A CA 1
ATOM 2802 C C . LEU A 1 376 ? 15.968 -7.419 5.184 1.00 96.06 376 LEU A C 1
ATOM 2804 O O . LEU A 1 376 ? 16.000 -6.270 5.630 1.00 96.06 376 LEU A O 1
ATOM 2808 N N . LYS A 1 377 ? 17.040 -8.223 5.199 1.00 96.25 377 LYS A N 1
ATOM 2809 C CA . LYS A 1 377 ? 18.354 -7.794 5.705 1.00 96.25 377 LYS A CA 1
ATOM 2810 C C . LYS A 1 377 ? 18.945 -6.664 4.876 1.00 96.25 377 LYS A C 1
ATOM 2812 O O . LYS A 1 377 ? 19.433 -5.690 5.440 1.00 96.25 377 LYS A O 1
ATOM 2817 N N . ASP A 1 378 ? 18.851 -6.766 3.556 1.00 95.62 378 ASP A N 1
ATOM 2818 C CA . ASP A 1 378 ? 19.297 -5.718 2.640 1.00 95.62 378 ASP A CA 1
ATOM 2819 C C . ASP A 1 378 ? 18.461 -4.433 2.831 1.00 95.62 378 ASP A C 1
ATOM 2821 O O . ASP A 1 378 ? 19.004 -3.334 2.884 1.00 95.62 378 ASP A O 1
ATOM 2825 N N . MET A 1 379 ? 17.151 -4.532 3.088 1.00 94.56 379 MET A N 1
ATOM 2826 C CA . MET A 1 379 ? 16.301 -3.378 3.442 1.00 94.56 379 MET A CA 1
ATOM 2827 C C . MET A 1 379 ? 16.637 -2.732 4.804 1.00 94.56 379 MET A C 1
ATOM 2829 O O . MET A 1 379 ? 16.160 -1.626 5.077 1.00 94.56 379 MET A O 1
ATOM 2833 N N . GLY A 1 380 ? 17.470 -3.373 5.630 1.00 94.00 380 GLY A N 1
ATOM 2834 C CA . GLY A 1 380 ? 17.974 -2.842 6.900 1.00 94.00 380 GLY A CA 1
ATOM 2835 C C . GLY A 1 380 ? 17.565 -3.632 8.146 1.00 94.00 380 GLY A C 1
ATOM 2836 O O . GLY A 1 380 ? 17.955 -3.248 9.249 1.00 94.00 380 GLY A O 1
ATOM 2837 N N . ALA A 1 381 ? 16.813 -4.731 8.010 1.00 92.62 381 ALA A N 1
ATOM 2838 C CA . ALA A 1 381 ? 16.464 -5.570 9.154 1.00 92.62 381 ALA A CA 1
ATOM 2839 C C . ALA A 1 381 ? 17.707 -6.298 9.691 1.00 92.62 381 ALA A C 1
ATOM 2841 O O . ALA A 1 381 ? 18.404 -7.009 8.965 1.00 92.62 381 ALA A O 1
ATOM 2842 N N . VAL A 1 382 ? 17.991 -6.177 10.988 1.00 91.94 382 VAL A N 1
ATOM 2843 C CA . VAL A 1 382 ? 19.107 -6.913 11.598 1.00 91.94 382 VAL A CA 1
ATOM 2844 C C . VAL A 1 382 ? 18.695 -8.347 11.927 1.00 91.94 382 VAL A C 1
ATOM 2846 O O . VAL A 1 382 ? 17.540 -8.625 12.232 1.00 91.94 382 VAL A O 1
ATOM 2849 N N . ALA A 1 383 ? 19.648 -9.284 11.936 1.00 91.56 383 ALA A N 1
ATOM 2850 C CA . ALA A 1 383 ? 19.354 -10.702 12.183 1.00 91.56 383 ALA A CA 1
ATOM 2851 C C . ALA A 1 383 ? 18.627 -10.967 13.520 1.00 91.56 383 ALA A C 1
ATOM 2853 O O . ALA A 1 383 ? 17.854 -11.914 13.621 1.00 91.56 383 ALA A O 1
ATOM 2854 N N . GLY A 1 384 ? 18.847 -10.127 14.539 1.00 90.81 384 GLY A N 1
ATOM 2855 C CA . GLY A 1 384 ? 18.163 -10.233 15.833 1.00 90.81 384 GLY A CA 1
ATOM 2856 C C . GLY A 1 384 ? 16.664 -9.913 15.788 1.00 90.81 384 GLY A C 1
ATOM 2857 O O . GLY A 1 384 ? 15.927 -10.387 16.653 1.00 90.81 384 GLY A O 1
ATOM 2858 N N . ASP A 1 385 ? 16.223 -9.162 14.778 1.00 91.19 385 ASP A N 1
ATOM 2859 C CA . ASP A 1 385 ? 14.825 -8.779 14.569 1.00 91.19 385 ASP A CA 1
ATOM 2860 C C . ASP A 1 385 ? 14.030 -9.823 13.772 1.00 91.19 385 ASP A C 1
ATOM 2862 O O . ASP A 1 385 ? 12.806 -9.715 13.675 1.00 91.19 385 ASP A O 1
ATOM 2866 N N . LEU A 1 386 ? 14.701 -10.827 13.201 1.00 95.12 386 LEU A N 1
ATOM 2867 C CA . LEU A 1 386 ? 14.082 -11.904 12.432 1.00 95.12 386 LEU A CA 1
ATOM 2868 C C . LEU A 1 386 ? 13.952 -13.166 13.296 1.00 95.12 386 LEU A C 1
ATOM 2870 O O . LEU A 1 386 ? 14.872 -13.557 14.022 1.00 95.12 386 LEU A O 1
ATOM 2874 N N . ASP A 1 387 ? 12.802 -13.832 13.225 1.00 95.56 387 ASP A N 1
ATOM 2875 C CA . ASP A 1 387 ? 12.589 -15.113 13.892 1.00 95.56 387 ASP A CA 1
ATOM 2876 C C . ASP A 1 387 ? 13.137 -16.260 13.036 1.00 95.56 387 ASP A C 1
ATOM 2878 O O . ASP A 1 387 ? 12.446 -16.834 12.192 1.00 95.56 387 ASP A O 1
ATOM 2882 N N . ALA A 1 388 ? 14.393 -16.628 13.297 1.00 96.06 388 ALA A N 1
ATOM 2883 C CA . ALA A 1 388 ? 15.069 -17.732 12.620 1.00 96.06 388 ALA A CA 1
ATOM 2884 C C . ALA A 1 388 ? 14.298 -19.067 12.698 1.00 96.06 388 ALA A C 1
ATOM 2886 O O . ALA A 1 388 ? 14.394 -19.876 11.777 1.00 96.06 388 ALA A O 1
ATOM 2887 N N . THR A 1 389 ? 13.511 -19.303 13.756 1.00 95.88 389 THR A N 1
ATOM 2888 C CA . THR A 1 389 ? 12.719 -20.537 13.893 1.00 95.88 389 THR A CA 1
ATOM 2889 C C . THR A 1 389 ? 11.533 -20.521 12.936 1.00 95.88 389 THR A C 1
ATOM 2891 O O . THR A 1 389 ? 11.281 -21.516 12.256 1.00 95.88 389 THR A O 1
ATOM 2894 N N . ALA A 1 390 ? 10.831 -19.388 12.842 1.00 95.19 390 ALA A N 1
ATOM 2895 C CA . ALA A 1 390 ? 9.722 -19.217 11.908 1.00 95.19 390 ALA A CA 1
ATOM 2896 C C . ALA A 1 390 ? 10.195 -19.319 10.448 1.00 95.19 390 ALA A C 1
ATOM 2898 O O . ALA A 1 390 ? 9.611 -20.065 9.661 1.00 95.19 390 ALA A O 1
ATOM 2899 N N . PHE A 1 391 ? 11.307 -18.658 10.103 1.00 97.38 391 PHE A N 1
ATOM 2900 C CA . PHE A 1 391 ? 11.912 -18.765 8.770 1.00 97.38 391 PHE A CA 1
ATOM 2901 C C . PHE A 1 391 ? 12.347 -20.201 8.443 1.00 97.38 391 PHE A C 1
ATOM 2903 O O . PHE A 1 391 ? 12.049 -20.690 7.354 1.00 97.38 391 PHE A O 1
ATOM 2910 N N . ALA A 1 392 ? 12.969 -20.921 9.385 1.00 97.75 392 ALA A N 1
ATOM 2911 C CA . ALA A 1 392 ? 13.341 -22.324 9.193 1.00 97.75 392 ALA A CA 1
ATOM 2912 C C . ALA A 1 392 ? 12.119 -23.244 9.001 1.00 97.75 392 ALA A C 1
ATOM 2914 O O . ALA A 1 392 ? 12.152 -24.152 8.167 1.00 97.75 392 ALA A O 1
ATOM 2915 N N . ALA A 1 393 ? 11.026 -23.000 9.730 1.00 96.88 393 ALA A N 1
ATOM 2916 C CA . ALA A 1 393 ? 9.781 -23.745 9.566 1.00 96.88 393 ALA A CA 1
ATOM 2917 C C . ALA A 1 393 ? 9.147 -23.494 8.187 1.00 96.88 393 ALA A C 1
ATOM 2919 O O . ALA A 1 393 ? 8.791 -24.449 7.496 1.00 96.88 393 ALA A O 1
ATOM 2920 N N . ALA A 1 394 ? 9.065 -22.233 7.749 1.00 97.50 394 ALA A N 1
ATOM 2921 C CA . ALA A 1 394 ? 8.571 -21.882 6.417 1.00 97.50 394 ALA A CA 1
ATOM 2922 C C . ALA A 1 394 ? 9.448 -22.486 5.306 1.00 97.50 394 ALA A C 1
ATOM 2924 O O . ALA A 1 394 ? 8.930 -23.077 4.360 1.00 97.50 394 ALA A O 1
ATOM 2925 N N . LYS A 1 395 ? 10.778 -22.433 5.467 1.00 98.12 395 LYS A N 1
ATOM 2926 C CA . LYS A 1 395 ? 11.756 -23.046 4.556 1.00 98.12 395 LYS A CA 1
ATOM 2927 C C . LYS A 1 395 ? 11.481 -24.531 4.322 1.00 98.12 395 LYS A C 1
ATOM 2929 O O . LYS A 1 395 ? 11.494 -24.979 3.174 1.00 98.12 395 LYS A O 1
ATOM 2934 N N . ALA A 1 396 ? 11.207 -25.282 5.391 1.00 98.25 396 ALA A N 1
ATOM 2935 C CA . ALA A 1 396 ? 10.880 -26.705 5.310 1.00 98.25 396 ALA A CA 1
ATOM 2936 C C . ALA A 1 396 ? 9.569 -26.962 4.546 1.00 98.25 396 ALA A C 1
ATOM 2938 O O . ALA A 1 396 ? 9.495 -27.907 3.759 1.00 98.25 396 ALA A O 1
ATOM 2939 N N . VAL A 1 397 ? 8.559 -26.103 4.726 1.00 97.88 397 VAL A N 1
ATOM 2940 C CA . VAL A 1 397 ? 7.292 -26.191 3.986 1.00 97.88 397 VAL A CA 1
ATOM 2941 C C . VAL A 1 397 ? 7.514 -25.945 2.493 1.00 97.88 397 VAL A C 1
ATOM 2943 O O . VAL A 1 397 ? 7.125 -26.791 1.690 1.00 97.88 397 VAL A O 1
ATOM 2946 N N . TYR A 1 398 ? 8.212 -24.874 2.103 1.00 98.19 398 TYR A N 1
ATOM 2947 C CA . TYR A 1 398 ? 8.487 -24.602 0.684 1.00 98.19 398 TYR A CA 1
ATOM 2948 C C . TYR A 1 398 ? 9.324 -25.704 0.026 1.00 98.19 398 TYR A C 1
ATOM 2950 O O . TYR A 1 398 ? 9.054 -26.090 -1.107 1.00 98.19 398 TYR A O 1
ATOM 2958 N N . ALA A 1 399 ? 10.292 -26.272 0.753 1.00 97.62 399 ALA A N 1
ATOM 2959 C CA . ALA A 1 399 ? 11.059 -27.415 0.268 1.00 97.62 399 ALA A CA 1
ATOM 2960 C C . ALA A 1 399 ? 10.164 -28.644 0.028 1.00 97.62 399 ALA A C 1
ATOM 2962 O O . ALA A 1 399 ? 10.326 -29.328 -0.979 1.00 97.62 399 ALA A O 1
ATOM 2963 N N . SER A 1 400 ? 9.183 -28.898 0.904 1.00 97.44 400 SER A N 1
ATOM 2964 C CA . SER A 1 400 ? 8.212 -29.988 0.714 1.00 97.44 400 SER A CA 1
ATOM 2965 C C . SER A 1 400 ? 7.279 -29.774 -0.483 1.00 97.44 400 SER A C 1
ATOM 2967 O O . SER A 1 400 ? 6.756 -30.740 -1.034 1.00 97.44 400 SER A O 1
ATOM 2969 N N . TRP A 1 401 ? 7.080 -28.520 -0.893 1.00 96.94 401 TRP A N 1
ATOM 2970 C CA . TRP A 1 401 ? 6.313 -28.155 -2.082 1.00 96.94 401 TRP A CA 1
ATOM 2971 C C . TRP A 1 401 ? 7.120 -28.254 -3.377 1.00 96.94 401 TRP A C 1
ATOM 2973 O O . TRP A 1 401 ? 6.518 -28.273 -4.445 1.00 96.94 401 TRP A O 1
ATOM 2983 N N . GLY A 1 402 ? 8.454 -28.300 -3.284 1.00 96.38 402 GLY A N 1
ATOM 2984 C CA . GLY A 1 402 ? 9.351 -28.155 -4.430 1.00 96.38 402 GLY A CA 1
ATOM 2985 C C . GLY A 1 402 ? 9.445 -26.721 -4.964 1.00 96.38 402 GLY A C 1
ATOM 2986 O O . GLY A 1 402 ? 9.997 -26.521 -6.039 1.00 96.38 402 GLY A O 1
ATOM 2987 N N . LEU A 1 403 ? 8.936 -25.729 -4.222 1.00 97.12 403 LEU A N 1
ATOM 2988 C CA . LEU A 1 403 ? 8.904 -24.337 -4.663 1.00 97.12 403 LEU A CA 1
ATOM 2989 C C . LEU A 1 403 ? 10.301 -23.710 -4.582 1.00 97.12 403 LEU A C 1
ATOM 2991 O O . LEU A 1 403 ? 10.896 -23.627 -3.502 1.00 97.12 403 LEU A O 1
ATOM 2995 N N . SER A 1 404 ? 10.785 -23.203 -5.713 1.00 96.44 404 SER A N 1
ATOM 2996 C CA . SER A 1 404 ? 12.065 -22.501 -5.824 1.00 96.44 404 SER A CA 1
ATOM 2997 C C . SER A 1 404 ? 11.924 -21.161 -6.538 1.00 96.44 404 SER A C 1
ATOM 2999 O O . SER A 1 404 ? 11.157 -21.030 -7.490 1.00 96.44 404 SER A O 1
ATOM 3001 N N . PHE A 1 405 ? 12.713 -20.187 -6.104 1.00 97.00 405 PHE A N 1
ATOM 3002 C CA . PHE A 1 405 ? 12.877 -18.876 -6.710 1.00 97.00 405 PHE A CA 1
ATOM 3003 C C . PHE A 1 405 ? 14.190 -18.807 -7.490 1.00 97.00 405 PHE A C 1
ATOM 3005 O O . PHE A 1 405 ? 15.253 -19.146 -6.969 1.00 97.00 405 PHE A O 1
ATOM 3012 N N . ALA A 1 406 ? 14.114 -18.317 -8.725 1.00 95.88 406 ALA A N 1
ATOM 3013 C CA . ALA A 1 406 ? 15.268 -18.008 -9.559 1.00 95.88 406 ALA A CA 1
ATOM 3014 C C . ALA A 1 406 ? 14.977 -16.747 -10.380 1.00 95.88 406 ALA A C 1
ATOM 3016 O O . ALA A 1 406 ? 13.957 -16.658 -11.064 1.00 95.88 406 ALA A O 1
ATOM 3017 N N . GLY A 1 407 ? 15.847 -15.744 -10.279 1.00 95.38 407 GLY A N 1
ATOM 3018 C CA . GLY A 1 407 ? 15.585 -14.429 -10.856 1.00 95.38 407 GLY A CA 1
ATOM 3019 C C . GLY A 1 407 ? 16.492 -13.338 -10.315 1.00 95.38 407 GLY A C 1
ATOM 3020 O O . GLY A 1 407 ? 17.380 -13.611 -9.515 1.00 95.38 407 GLY A O 1
ATOM 3021 N N . ALA A 1 408 ? 16.288 -12.094 -10.735 1.00 95.62 408 ALA A N 1
ATOM 3022 C CA . ALA A 1 408 ? 16.979 -10.957 -10.131 1.00 95.62 408 ALA A CA 1
ATOM 3023 C C . ALA A 1 408 ? 16.033 -9.786 -9.862 1.00 95.62 408 ALA A C 1
ATOM 3025 O O . ALA A 1 408 ? 14.930 -9.716 -10.395 1.00 95.62 408 ALA A O 1
ATOM 3026 N N . PHE A 1 409 ? 16.499 -8.823 -9.073 1.00 94.75 409 PHE A N 1
ATOM 3027 C CA . PHE A 1 409 ? 15.955 -7.467 -9.086 1.00 94.75 409 PHE A CA 1
ATOM 3028 C C . PHE A 1 409 ? 16.919 -6.571 -9.854 1.00 94.75 409 PHE A C 1
ATOM 3030 O O . PHE A 1 409 ? 18.065 -6.426 -9.440 1.00 94.75 409 PHE A O 1
ATOM 3037 N N . TRP A 1 410 ? 16.481 -5.992 -10.971 1.00 91.56 410 TRP A N 1
ATOM 3038 C CA . TRP A 1 410 ? 17.308 -5.096 -11.797 1.00 91.56 410 TRP A CA 1
ATOM 3039 C C . TRP A 1 410 ? 16.618 -3.768 -12.129 1.00 91.56 410 TRP A C 1
ATOM 3041 O O . TRP A 1 410 ? 17.145 -2.951 -12.881 1.00 91.56 410 TRP A O 1
ATOM 3051 N N . TYR A 1 411 ? 15.468 -3.518 -11.500 1.00 88.19 411 TYR A N 1
ATOM 3052 C CA . TYR A 1 411 ? 14.758 -2.242 -11.490 1.00 88.19 411 TYR A CA 1
ATOM 3053 C C . TYR A 1 411 ? 14.445 -1.855 -10.052 1.00 88.19 411 TYR A C 1
ATOM 3055 O O . TYR A 1 411 ? 14.123 -2.723 -9.240 1.00 88.19 411 TYR A O 1
ATOM 3063 N N . LYS A 1 412 ? 14.525 -0.556 -9.750 1.00 87.25 412 LYS A N 1
ATOM 3064 C CA . LYS A 1 412 ? 14.054 -0.038 -8.468 1.00 87.25 412 LYS A CA 1
ATOM 3065 C C . LYS A 1 412 ? 12.531 0.023 -8.429 1.00 87.25 412 LYS A C 1
ATOM 3067 O O . LYS A 1 412 ? 11.903 0.608 -9.310 1.00 87.25 412 LYS A O 1
ATOM 3072 N N . GLU A 1 413 ? 11.965 -0.545 -7.374 1.00 84.69 413 GLU A N 1
ATOM 3073 C CA . GLU A 1 413 ? 10.542 -0.523 -7.050 1.00 84.69 413 GLU A CA 1
ATOM 3074 C C . GLU A 1 413 ? 10.350 -0.244 -5.551 1.00 84.69 413 GLU A C 1
ATOM 3076 O O . GLU A 1 413 ? 11.229 -0.595 -4.759 1.00 84.69 413 GLU A O 1
ATOM 3081 N N . PRO A 1 414 ? 9.198 0.300 -5.118 1.00 86.25 414 PRO A N 1
ATOM 3082 C CA . PRO A 1 414 ? 8.923 0.499 -3.699 1.00 86.25 414 PRO A CA 1
ATOM 3083 C C . PRO A 1 414 ? 9.104 -0.797 -2.898 1.00 86.25 414 PRO A C 1
ATOM 3085 O O . PRO A 1 414 ? 8.554 -1.845 -3.256 1.00 86.25 414 PRO A O 1
ATOM 3088 N N . ARG A 1 415 ? 9.841 -0.737 -1.782 1.00 88.75 415 ARG A N 1
ATOM 3089 C CA . ARG A 1 415 ? 10.192 -1.914 -0.957 1.00 88.75 415 ARG A CA 1
ATOM 3090 C C . ARG A 1 415 ? 8.975 -2.733 -0.544 1.00 88.75 415 ARG A C 1
ATOM 3092 O O . ARG A 1 415 ? 8.995 -3.963 -0.588 1.00 88.75 415 ARG A O 1
ATOM 3099 N N . ALA A 1 416 ? 7.896 -2.042 -0.195 1.00 83.44 416 ALA A N 1
ATOM 3100 C CA . ALA A 1 416 ? 6.637 -2.656 0.192 1.00 83.44 416 ALA A CA 1
ATOM 3101 C C . ALA A 1 416 ? 6.013 -3.493 -0.945 1.00 83.44 416 ALA A C 1
ATOM 3103 O O . ALA A 1 416 ? 5.555 -4.612 -0.705 1.00 83.44 416 ALA A O 1
ATOM 3104 N N . LYS A 1 417 ? 6.076 -3.008 -2.195 1.00 83.44 417 LYS A N 1
ATOM 3105 C CA . LYS A 1 417 ? 5.613 -3.741 -3.385 1.00 83.44 417 LYS A CA 1
ATOM 3106 C C . LYS A 1 417 ? 6.462 -4.990 -3.623 1.00 83.44 417 LYS A C 1
ATOM 3108 O O . LYS A 1 417 ? 5.917 -6.071 -3.837 1.00 83.44 417 LYS A O 1
ATOM 3113 N N . VAL A 1 418 ? 7.788 -4.859 -3.521 1.00 90.31 418 VAL A N 1
ATOM 3114 C CA . VAL A 1 418 ? 8.720 -5.989 -3.671 1.00 90.31 418 VAL A CA 1
ATOM 3115 C C . VAL A 1 418 ? 8.422 -7.085 -2.652 1.00 90.31 418 VAL A C 1
ATOM 3117 O O . VAL A 1 418 ? 8.234 -8.241 -3.034 1.00 90.31 418 VAL A O 1
ATOM 3120 N N . LEU A 1 419 ? 8.330 -6.730 -1.369 1.00 92.00 419 LEU A N 1
ATOM 3121 C CA . LEU A 1 419 ? 8.085 -7.695 -0.301 1.00 92.00 419 LEU A CA 1
ATOM 3122 C C . LEU A 1 419 ? 6.717 -8.371 -0.444 1.00 92.00 419 LEU A C 1
ATOM 3124 O O . LEU A 1 419 ? 6.615 -9.586 -0.292 1.00 92.00 419 LEU A O 1
ATOM 3128 N N . SER A 1 420 ? 5.677 -7.613 -0.790 1.00 87.25 420 SER A N 1
ATOM 3129 C CA . SER A 1 420 ? 4.350 -8.184 -1.022 1.00 87.25 420 SER A CA 1
ATOM 3130 C C . SER A 1 420 ? 4.325 -9.178 -2.187 1.00 87.25 420 SER A C 1
ATOM 3132 O O . SER A 1 420 ? 3.747 -10.264 -2.065 1.00 87.25 420 SER A O 1
ATOM 3134 N N . ARG A 1 421 ? 5.004 -8.858 -3.298 1.00 90.00 421 ARG A N 1
ATOM 3135 C CA . ARG A 1 421 ? 5.138 -9.776 -4.438 1.00 90.00 421 ARG A CA 1
ATOM 3136 C C . ARG A 1 421 ? 5.842 -11.065 -4.015 1.00 90.00 421 ARG A C 1
ATOM 3138 O O . ARG A 1 421 ? 5.332 -12.146 -4.298 1.00 90.00 421 ARG A O 1
ATOM 3145 N N . LEU A 1 422 ? 6.952 -10.970 -3.276 1.00 94.81 422 LEU A N 1
ATOM 3146 C CA . LEU A 1 422 ? 7.671 -12.139 -2.748 1.00 94.81 422 LEU A CA 1
ATOM 3147 C C . LEU A 1 422 ? 6.786 -13.020 -1.852 1.00 94.81 422 LEU A C 1
ATOM 3149 O O . LEU A 1 422 ? 6.741 -14.232 -2.045 1.00 94.81 422 LEU A O 1
ATOM 3153 N N . LEU A 1 423 ? 6.052 -12.419 -0.909 1.00 94.38 423 LEU A N 1
ATOM 3154 C CA . LEU A 1 423 ? 5.144 -13.133 -0.003 1.00 94.38 423 LEU A CA 1
ATOM 3155 C C . LEU A 1 423 ? 3.963 -13.775 -0.746 1.00 94.38 423 LEU A C 1
ATOM 3157 O O . LEU A 1 423 ? 3.522 -14.874 -0.403 1.00 94.38 423 LEU A O 1
ATOM 3161 N N . THR A 1 424 ? 3.455 -13.112 -1.787 1.00 91.75 424 THR A N 1
ATOM 3162 C CA . THR A 1 424 ? 2.387 -13.645 -2.641 1.00 91.75 424 THR A CA 1
ATOM 3163 C C . THR A 1 424 ? 2.868 -14.862 -3.429 1.00 91.75 424 THR A C 1
ATOM 3165 O O . THR A 1 424 ? 2.185 -15.885 -3.416 1.00 91.75 424 THR A O 1
ATOM 3168 N N . MET A 1 425 ? 4.069 -14.799 -4.018 1.00 94.25 425 MET A N 1
ATOM 3169 C CA . MET A 1 425 ? 4.680 -15.895 -4.785 1.00 94.25 425 MET A CA 1
ATOM 3170 C C . MET A 1 425 ? 4.948 -17.169 -3.972 1.00 94.25 425 MET A C 1
ATOM 3172 O O . MET A 1 425 ? 5.164 -18.223 -4.557 1.00 94.25 425 MET A O 1
ATOM 3176 N N . CYS A 1 426 ? 4.933 -17.107 -2.640 1.00 95.25 426 CYS A N 1
ATOM 3177 C CA . CYS A 1 426 ? 5.112 -18.281 -1.782 1.00 95.25 426 CYS A CA 1
ATOM 3178 C C . CYS A 1 426 ? 3.927 -18.558 -0.851 1.00 95.25 426 CYS A C 1
ATOM 3180 O O . CYS A 1 426 ? 4.053 -19.346 0.079 1.00 95.25 426 CYS A O 1
ATOM 3182 N N . HIS A 1 427 ? 2.762 -17.955 -1.115 1.00 94.62 427 HIS A N 1
ATOM 3183 C CA . HIS A 1 427 ? 1.544 -18.160 -0.328 1.00 94.62 427 HIS A CA 1
ATOM 3184 C C . HIS A 1 427 ? 1.705 -17.870 1.179 1.00 94.62 427 HIS A C 1
ATOM 3186 O O . HIS A 1 427 ? 1.181 -18.584 2.037 1.00 94.62 427 HIS A O 1
ATOM 3192 N N . SER A 1 428 ? 2.393 -16.779 1.508 1.00 93.81 428 SER A N 1
ATOM 3193 C CA . SER A 1 428 ? 2.825 -16.501 2.880 1.00 93.81 428 SER A CA 1
ATOM 3194 C C . SER A 1 428 ? 2.563 -15.071 3.323 1.00 93.81 428 SER A C 1
ATOM 3196 O O . SER A 1 428 ? 2.096 -14.222 2.560 1.00 93.81 428 SER A O 1
ATOM 3198 N N . TYR A 1 429 ? 2.812 -14.827 4.604 1.00 91.62 429 TYR A N 1
ATOM 3199 C CA . TYR A 1 429 ? 2.675 -13.538 5.265 1.00 91.62 429 TYR A CA 1
ATOM 3200 C C . TYR A 1 429 ? 3.712 -13.407 6.384 1.00 91.62 429 TYR A C 1
ATOM 3202 O O . TYR A 1 429 ? 4.335 -14.393 6.791 1.00 91.62 429 TYR A O 1
ATOM 3210 N N . LEU A 1 430 ? 3.910 -12.182 6.869 1.00 91.19 430 LEU A N 1
ATOM 3211 C CA . LEU A 1 430 ? 4.775 -11.923 8.013 1.00 91.19 430 LEU A CA 1
ATOM 3212 C C . LEU A 1 430 ? 3.951 -11.852 9.301 1.00 91.19 430 LEU A C 1
ATOM 3214 O O . LEU A 1 430 ? 2.837 -11.332 9.330 1.00 91.19 430 LEU A O 1
ATOM 3218 N N . THR A 1 431 ? 4.504 -12.393 10.378 1.00 88.06 431 THR A N 1
ATOM 3219 C CA . THR A 1 431 ? 3.945 -12.295 11.728 1.00 88.06 431 THR A CA 1
ATOM 3220 C C . THR A 1 431 ? 4.790 -11.345 12.553 1.00 88.06 431 THR A C 1
ATOM 3222 O O . THR A 1 431 ? 6.017 -11.461 12.543 1.00 88.06 431 THR A O 1
ATOM 3225 N N . PHE A 1 432 ? 4.145 -10.466 13.317 1.00 85.88 432 PHE A N 1
ATOM 3226 C CA . PHE A 1 432 ? 4.836 -9.474 14.134 1.00 85.88 432 PHE A CA 1
ATOM 3227 C C . PHE A 1 432 ? 4.581 -9.708 15.615 1.00 85.88 432 PHE A C 1
ATOM 3229 O O . PHE A 1 432 ? 3.460 -9.603 16.123 1.00 85.88 432 PHE A O 1
ATOM 3236 N N . THR A 1 433 ? 5.659 -10.061 16.301 1.00 87.56 433 THR A N 1
ATOM 3237 C CA . THR A 1 433 ? 5.711 -10.226 17.753 1.00 87.56 433 THR A CA 1
ATOM 3238 C C . THR A 1 433 ? 6.809 -9.305 18.280 1.00 87.56 433 THR A C 1
ATOM 3240 O O . THR A 1 433 ? 6.856 -8.134 17.908 1.00 87.56 433 THR A O 1
ATOM 3243 N N . ASP A 1 434 ? 7.716 -9.786 19.123 1.00 89.81 434 ASP A N 1
ATOM 3244 C CA . ASP A 1 434 ? 9.003 -9.125 19.333 1.00 89.81 434 ASP A CA 1
ATOM 3245 C C . ASP A 1 434 ? 9.965 -9.295 18.144 1.00 89.81 434 ASP A C 1
ATOM 3247 O O . ASP A 1 434 ? 10.976 -8.595 18.085 1.00 89.81 434 ASP A O 1
ATOM 3251 N N . LYS A 1 435 ? 9.636 -10.203 17.212 1.00 92.50 435 LYS A N 1
ATOM 3252 C CA . LYS A 1 435 ? 10.377 -10.486 15.978 1.00 92.50 435 LYS A CA 1
ATOM 3253 C C . LYS A 1 435 ? 9.455 -10.581 14.756 1.00 92.50 435 LYS A C 1
ATOM 3255 O O . LYS A 1 435 ? 8.254 -10.833 14.898 1.00 92.50 435 LYS A O 1
ATOM 3260 N N . ILE A 1 436 ? 10.044 -10.447 13.565 1.00 92.19 436 ILE A N 1
ATOM 3261 C CA . ILE A 1 436 ? 9.418 -10.693 12.264 1.00 92.19 436 ILE A CA 1
ATOM 3262 C C . ILE A 1 436 ? 9.569 -12.182 11.979 1.00 92.19 436 ILE A C 1
ATOM 3264 O O . ILE A 1 436 ? 10.674 -12.676 11.749 1.00 92.19 436 ILE A O 1
ATOM 3268 N N . GLY A 1 437 ? 8.453 -12.898 11.999 1.00 93.12 437 GLY A N 1
ATOM 3269 C CA . GLY A 1 437 ? 8.375 -14.287 11.558 1.00 93.12 437 GLY A CA 1
ATOM 3270 C C . GLY A 1 437 ? 7.816 -14.389 10.144 1.00 93.12 437 GLY A C 1
ATOM 3271 O O . GLY A 1 437 ? 7.048 -13.531 9.714 1.00 93.12 437 GLY A O 1
ATOM 3272 N N . LEU A 1 438 ? 8.186 -15.450 9.430 1.00 94.44 438 LEU A N 1
ATOM 3273 C CA . LEU A 1 438 ? 7.586 -15.824 8.152 1.00 94.44 438 LEU A CA 1
ATOM 3274 C C . LEU A 1 438 ? 6.636 -17.000 8.380 1.00 94.44 438 LEU A C 1
ATOM 3276 O O . LEU A 1 438 ? 7.052 -18.041 8.888 1.00 94.44 438 LEU A O 1
ATOM 3280 N N . ALA A 1 439 ? 5.372 -16.840 7.998 1.00 93.19 439 ALA A N 1
ATOM 3281 C CA . ALA A 1 439 ? 4.344 -17.856 8.161 1.00 93.19 439 ALA A CA 1
ATOM 3282 C C . ALA A 1 439 ? 3.681 -18.188 6.823 1.00 93.19 439 ALA A C 1
ATOM 3284 O O . ALA A 1 439 ? 3.359 -17.309 6.023 1.00 93.19 439 ALA A O 1
ATOM 3285 N N . VAL A 1 440 ? 3.449 -19.480 6.607 1.00 94.19 440 VAL A N 1
ATOM 3286 C CA . VAL A 1 440 ? 2.730 -19.990 5.440 1.00 94.19 440 VAL A CA 1
ATOM 3287 C C . VAL A 1 440 ? 1.233 -19.964 5.723 1.00 94.19 440 VAL A C 1
ATOM 3289 O O . VAL A 1 440 ? 0.790 -20.396 6.794 1.00 94.19 440 VAL A O 1
ATOM 3292 N N . ARG A 1 441 ? 0.441 -19.455 4.776 1.00 92.88 441 ARG A N 1
ATOM 3293 C CA . ARG A 1 441 ? -1.020 -19.450 4.905 1.00 92.88 441 ARG A CA 1
ATOM 3294 C C . ARG A 1 441 ? -1.553 -20.881 4.898 1.00 92.88 441 ARG A C 1
ATOM 3296 O O . ARG A 1 441 ? -1.007 -21.763 4.247 1.00 92.88 441 ARG A O 1
ATOM 3303 N N . SER A 1 442 ? -2.625 -21.096 5.649 1.00 91.88 442 SER A N 1
ATOM 3304 C CA . SER A 1 442 ? -3.224 -22.415 5.837 1.00 91.88 442 SER A CA 1
ATOM 3305 C C . SER A 1 442 ? -4.739 -22.289 5.893 1.00 91.88 442 SER A C 1
ATOM 3307 O O . SER A 1 442 ? -5.253 -21.482 6.668 1.00 91.88 442 SER A O 1
ATOM 3309 N N . LYS A 1 443 ? -5.456 -23.145 5.167 1.00 93.38 443 LYS A N 1
ATOM 3310 C CA . LYS A 1 443 ? -6.917 -23.286 5.257 1.00 93.38 443 LYS A CA 1
ATOM 3311 C C . LYS A 1 443 ? -7.367 -23.935 6.566 1.00 93.38 443 LYS A C 1
ATOM 3313 O O . LYS A 1 443 ? -8.530 -23.835 6.943 1.00 93.38 443 LYS A O 1
ATOM 3318 N N . THR A 1 444 ? -6.464 -24.646 7.246 1.00 95.00 444 THR A N 1
ATOM 3319 C CA . THR A 1 444 ? -6.793 -25.419 8.448 1.00 95.00 444 THR A CA 1
ATOM 3320 C C . THR A 1 444 ? -7.285 -24.502 9.561 1.00 95.00 444 THR A C 1
ATOM 3322 O O . THR A 1 444 ? -6.536 -23.660 10.065 1.00 95.00 444 THR A O 1
ATOM 3325 N N . SER A 1 445 ? -8.530 -24.726 9.984 1.00 95.31 445 SER A N 1
ATOM 3326 C CA . SER A 1 445 ? -9.136 -24.022 11.108 1.00 95.31 445 SER A CA 1
ATOM 3327 C C . SER A 1 445 ? -8.324 -24.221 12.386 1.00 95.31 445 SER A C 1
ATOM 3329 O O . SER A 1 445 ? -8.049 -25.343 12.818 1.00 95.31 445 SER A O 1
ATOM 3331 N N . ARG A 1 446 ? -7.928 -23.115 13.011 1.00 95.06 446 ARG A N 1
ATOM 3332 C CA . ARG A 1 446 ? -7.128 -23.104 14.238 1.00 95.06 446 ARG A CA 1
ATOM 3333 C C . ARG A 1 446 ? -7.987 -23.138 15.501 1.00 95.06 446 ARG A C 1
ATOM 3335 O O . ARG A 1 446 ? -7.492 -23.468 16.581 1.00 95.06 446 ARG A O 1
ATOM 3342 N N . ALA A 1 447 ? -9.266 -22.786 15.386 1.00 94.19 447 ALA A N 1
ATOM 3343 C CA . ALA A 1 447 ? -10.227 -22.831 16.478 1.00 94.19 447 ALA A CA 1
ATOM 3344 C C . ALA A 1 447 ? -11.665 -22.892 15.953 1.00 94.19 447 ALA A C 1
ATOM 3346 O O . ALA A 1 447 ? -12.012 -22.226 14.980 1.00 94.19 447 ALA A O 1
ATOM 3347 N N . THR A 1 448 ? -12.528 -23.611 16.672 1.00 94.88 448 THR A N 1
ATOM 3348 C CA . THR A 1 448 ? -13.979 -23.546 16.473 1.00 94.88 448 THR A CA 1
ATOM 3349 C C . THR A 1 448 ? -14.593 -22.558 17.463 1.00 94.88 448 THR A C 1
ATOM 3351 O O . THR A 1 448 ? -14.538 -22.737 18.683 1.00 94.88 448 THR A O 1
ATOM 3354 N N . ILE A 1 449 ? -15.184 -21.488 16.945 1.00 94.25 449 ILE A N 1
ATOM 3355 C CA . ILE A 1 449 ? -15.836 -20.437 17.714 1.00 94.25 449 ILE A CA 1
ATOM 3356 C C . ILE A 1 449 ? -17.248 -20.881 18.079 1.00 94.25 449 ILE A C 1
ATOM 3358 O O . ILE A 1 449 ? -18.077 -21.186 17.220 1.00 94.25 449 ILE A O 1
ATOM 3362 N N . THR A 1 450 ? -17.521 -20.895 19.382 1.00 91.69 450 THR A N 1
ATOM 3363 C CA . THR A 1 450 ? -18.823 -21.249 19.944 1.00 91.69 450 THR A CA 1
ATOM 3364 C C . THR A 1 450 ? -19.337 -20.107 20.820 1.00 91.69 450 THR A C 1
ATOM 3366 O O . THR A 1 450 ? -18.616 -19.139 21.084 1.00 91.69 450 THR A O 1
ATOM 3369 N N . ARG A 1 451 ? -20.568 -20.220 21.340 1.00 88.06 451 ARG A N 1
ATOM 3370 C CA . ARG A 1 451 ? -21.126 -19.236 22.286 1.00 88.06 451 ARG A CA 1
ATOM 3371 C C . ARG A 1 451 ? -20.242 -19.028 23.521 1.00 88.06 451 ARG A C 1
ATOM 3373 O O . ARG A 1 451 ? -20.298 -17.960 24.115 1.00 88.06 451 ARG A O 1
ATOM 3380 N N . SER A 1 452 ? -19.438 -20.019 23.921 1.00 88.69 452 SER A N 1
ATOM 3381 C CA . SER A 1 452 ? -18.563 -19.884 25.090 1.00 88.69 452 SER A CA 1
ATOM 3382 C C . SER A 1 452 ? -17.409 -18.909 24.854 1.00 88.69 452 SER A C 1
ATOM 3384 O O . SER A 1 452 ? -16.876 -18.384 25.832 1.00 88.69 452 SER A O 1
ATOM 3386 N N . HIS A 1 453 ? -17.048 -18.649 23.594 1.00 92.06 453 HIS A N 1
ATOM 3387 C CA . HIS A 1 453 ? -15.920 -17.805 23.208 1.00 92.06 453 HIS A CA 1
ATOM 3388 C C . HIS A 1 453 ? -16.310 -16.343 22.963 1.00 92.06 453 HIS A C 1
ATOM 3390 O O . HIS A 1 453 ? -15.473 -15.466 23.153 1.00 92.06 453 HIS A O 1
ATOM 3396 N N . VAL A 1 454 ? -17.560 -16.078 22.574 1.00 91.81 454 VAL A N 1
ATOM 3397 C CA . VAL A 1 454 ? -18.064 -14.730 22.263 1.00 91.81 454 VAL A CA 1
ATOM 3398 C C . VAL A 1 454 ? -18.535 -14.030 23.541 1.00 91.81 454 VAL A C 1
ATOM 3400 O O . VAL A 1 454 ? -19.199 -14.636 24.387 1.00 91.81 454 VAL A O 1
ATOM 3403 N N . LEU A 1 455 ? -18.185 -12.754 23.703 1.00 89.75 455 LEU A N 1
ATOM 3404 C CA . LEU A 1 455 ? -18.683 -11.920 24.798 1.00 89.75 455 LEU A CA 1
ATOM 3405 C C . LEU A 1 455 ? -20.077 -11.392 24.443 1.00 89.75 455 LEU A C 1
ATOM 3407 O O . LEU A 1 455 ? -20.279 -10.847 23.363 1.00 89.75 455 LEU A O 1
ATOM 3411 N N . ARG A 1 456 ? -21.048 -11.549 25.347 1.00 80.19 456 ARG A N 1
ATOM 3412 C CA . ARG A 1 456 ? -22.409 -11.032 25.145 1.00 80.19 456 ARG A CA 1
ATOM 3413 C C . ARG A 1 456 ? -22.503 -9.575 25.594 1.00 80.19 456 ARG A C 1
ATOM 3415 O O . ARG A 1 456 ? -22.020 -9.240 26.672 1.00 80.19 456 ARG A O 1
ATOM 3422 N N . GLN A 1 457 ? -23.182 -8.742 24.810 1.00 65.81 457 GLN A N 1
ATOM 3423 C CA . GLN A 1 457 ? -23.681 -7.441 25.259 1.00 65.81 457 GLN A CA 1
ATOM 3424 C C . GLN A 1 457 ? -25.147 -7.616 25.695 1.00 65.81 457 GLN A C 1
ATOM 3426 O O . GLN A 1 457 ? -26.069 -7.519 24.888 1.00 65.81 457 GLN A O 1
ATOM 3431 N N . GLY A 1 458 ? -25.357 -7.956 26.971 1.00 63.31 458 GLY A N 1
ATOM 3432 C CA . GLY A 1 458 ? -26.689 -8.220 27.539 1.00 63.31 458 GLY A CA 1
ATOM 3433 C C . GLY A 1 458 ? -27.301 -9.572 27.134 1.00 63.31 458 GLY A C 1
ATOM 3434 O O . GLY A 1 458 ? -26.584 -10.514 26.794 1.00 63.31 458 GLY A O 1
ATOM 3435 N N . ASP A 1 459 ? -28.636 -9.663 27.176 1.00 54.25 459 ASP A N 1
ATOM 3436 C CA . ASP A 1 459 ? -29.403 -10.885 26.858 1.00 54.25 459 ASP A CA 1
ATOM 3437 C C . ASP A 1 459 ? -29.579 -11.139 25.348 1.00 54.25 459 ASP A C 1
ATOM 3439 O O . ASP A 1 459 ? -30.149 -12.153 24.944 1.00 54.25 459 ASP A O 1
ATOM 3443 N N . SER A 1 460 ? -29.077 -10.242 24.496 1.00 53.06 460 SER A N 1
ATOM 3444 C CA . SER A 1 460 ? -29.202 -10.349 23.040 1.00 53.06 460 SER A CA 1
ATOM 3445 C C . SER A 1 460 ? -27.975 -10.998 22.382 1.00 53.06 460 SER A C 1
ATOM 3447 O O . SER A 1 460 ? -26.858 -10.970 22.903 1.00 53.06 460 SER A O 1
ATOM 3449 N N . THR A 1 461 ? -28.167 -11.550 21.183 1.00 56.06 461 THR A N 1
ATOM 3450 C CA . THR A 1 461 ? -27.100 -12.033 20.284 1.00 56.06 461 THR A CA 1
ATOM 3451 C C . THR A 1 461 ? -26.270 -10.899 19.656 1.00 56.06 461 THR A C 1
ATOM 3453 O O . THR A 1 461 ? -25.324 -11.178 18.923 1.00 56.06 461 THR A O 1
ATOM 3456 N N . GLY A 1 462 ? -26.582 -9.630 19.953 1.00 58.03 462 GLY A N 1
ATOM 3457 C CA . GLY A 1 462 ? -26.165 -8.445 19.190 1.00 58.03 462 GLY A CA 1
ATOM 3458 C C . GLY A 1 462 ? -24.672 -8.096 19.176 1.00 58.03 462 GLY A C 1
ATOM 3459 O O . GLY A 1 462 ? -24.289 -7.152 18.498 1.00 58.03 462 GLY A O 1
ATOM 3460 N N . ALA A 1 463 ? -23.816 -8.838 19.882 1.00 78.81 463 ALA A N 1
ATOM 3461 C CA . ALA A 1 463 ? -22.370 -8.617 19.838 1.00 78.81 463 ALA A CA 1
ATOM 3462 C C . ALA A 1 463 ? -21.699 -9.230 18.591 1.00 78.81 463 ALA A C 1
ATOM 3464 O O . ALA A 1 463 ? -20.588 -8.836 18.245 1.00 78.81 463 ALA A O 1
ATOM 3465 N N . PHE A 1 464 ? -22.351 -10.192 17.928 1.00 89.94 464 PHE A N 1
ATOM 3466 C CA . PHE A 1 464 ? -21.865 -10.806 16.692 1.00 89.94 464 PHE A CA 1
ATOM 3467 C C . PHE A 1 464 ? -22.494 -10.109 15.483 1.00 89.94 464 PHE A C 1
ATOM 3469 O O . PHE A 1 464 ? -23.716 -10.101 15.335 1.00 89.94 464 PHE A O 1
ATOM 3476 N N . ALA A 1 465 ? -21.668 -9.545 14.607 1.00 89.62 465 ALA A N 1
ATOM 3477 C CA . ALA A 1 465 ? -22.099 -8.857 13.401 1.00 89.62 465 ALA A CA 1
ATOM 3478 C C . ALA A 1 465 ? -21.689 -9.643 12.153 1.00 89.62 465 ALA A C 1
ATOM 3480 O O . ALA A 1 465 ? -20.540 -10.054 12.008 1.00 89.62 465 ALA A O 1
ATOM 3481 N N . TYR A 1 466 ? -22.638 -9.807 11.233 1.00 90.38 466 TYR A N 1
ATOM 3482 C CA . TYR A 1 466 ? -22.425 -10.381 9.909 1.00 90.38 466 TYR A CA 1
ATOM 3483 C C . TYR A 1 466 ? -22.879 -9.365 8.862 1.00 90.38 466 TYR A C 1
ATOM 3485 O O . TYR A 1 466 ? -24.048 -8.974 8.843 1.00 90.38 466 TYR A O 1
ATOM 3493 N N . ARG A 1 467 ? -21.964 -8.922 8.001 1.00 89.00 467 ARG A N 1
ATOM 3494 C CA . ARG A 1 467 ? -22.226 -7.920 6.962 1.00 89.00 467 ARG A CA 1
ATOM 3495 C C . ARG A 1 467 ? -21.909 -8.520 5.602 1.00 89.00 467 ARG A C 1
ATOM 3497 O O . ARG A 1 467 ? -20.743 -8.645 5.243 1.00 89.00 467 ARG A O 1
ATOM 3504 N N . GLY A 1 468 ? -22.942 -8.914 4.858 1.00 85.81 468 GLY A N 1
ATOM 3505 C CA . GLY A 1 468 ? -22.770 -9.406 3.489 1.00 85.81 468 GLY A CA 1
ATOM 3506 C C . GLY A 1 468 ? -22.248 -8.304 2.564 1.00 85.81 468 GLY A C 1
ATOM 3507 O O . GLY A 1 468 ? -22.730 -7.173 2.627 1.00 85.81 468 GLY A O 1
ATOM 3508 N N . SER A 1 469 ? -21.287 -8.627 1.699 1.00 75.81 469 SER A N 1
ATOM 3509 C CA . SER A 1 469 ? -20.908 -7.763 0.579 1.00 75.81 469 SER A CA 1
ATOM 3510 C C . SER A 1 469 ? -21.927 -7.923 -0.556 1.00 75.81 469 SER A C 1
ATOM 3512 O O . SER A 1 469 ? -22.452 -9.011 -0.791 1.00 75.81 469 SER A O 1
ATOM 3514 N N . SER A 1 470 ? -22.262 -6.844 -1.269 1.00 59.66 470 SER A N 1
ATOM 3515 C CA . SER A 1 470 ? -23.156 -6.932 -2.429 1.00 59.66 470 SER A CA 1
ATOM 3516 C C . SER A 1 470 ? -22.441 -7.647 -3.586 1.00 59.66 470 SER A C 1
ATOM 3518 O O . SER A 1 470 ? -21.590 -7.061 -4.244 1.00 59.66 470 SER A O 1
ATOM 3520 N N . LEU A 1 471 ? -22.790 -8.911 -3.838 1.00 54.19 471 LEU A N 1
ATOM 3521 C CA . LEU A 1 471 ? -22.083 -9.837 -4.744 1.00 54.19 471 LEU A CA 1
ATOM 3522 C C . LEU A 1 471 ? -22.300 -9.616 -6.257 1.00 54.19 471 LEU A C 1
ATOM 3524 O O . LEU A 1 471 ? -22.032 -10.520 -7.049 1.00 54.19 471 LEU A O 1
ATOM 3528 N N . LYS A 1 472 ? -22.844 -8.480 -6.710 1.00 48.03 472 LYS A N 1
ATOM 3529 C CA . LYS A 1 472 ? -23.153 -8.319 -8.143 1.00 48.03 472 LYS A CA 1
ATOM 3530 C C . LYS A 1 472 ? -21.877 -8.043 -8.948 1.00 48.03 472 LYS A C 1
ATOM 3532 O O . LYS A 1 472 ? -21.366 -6.933 -8.905 1.00 48.03 472 LYS A O 1
ATOM 3537 N N . GLY A 1 473 ? -21.431 -9.045 -9.713 1.00 59.19 473 GLY A N 1
ATOM 3538 C CA . GLY A 1 473 ? -20.375 -8.914 -10.726 1.00 59.19 473 GLY A CA 1
ATOM 3539 C C . GLY A 1 473 ? -18.947 -9.202 -10.253 1.00 59.19 473 GLY A C 1
ATOM 3540 O O . GLY A 1 473 ? -18.018 -8.681 -10.857 1.00 59.19 473 GLY A O 1
ATOM 3541 N N . LEU A 1 474 ? -18.755 -9.993 -9.188 1.00 71.56 474 LEU A N 1
ATOM 3542 C CA . LEU A 1 474 ? -17.407 -10.367 -8.745 1.00 71.56 474 LEU A CA 1
ATOM 3543 C C . LEU A 1 474 ? -16.699 -11.211 -9.805 1.00 71.56 474 LEU A C 1
ATOM 3545 O O . LEU A 1 474 ? -17.256 -12.189 -10.307 1.00 71.56 474 LEU A O 1
ATOM 3549 N N . SER A 1 475 ? -15.461 -10.832 -10.100 1.00 81.94 475 SER A N 1
ATOM 3550 C CA . SER A 1 475 ? -14.560 -11.625 -10.920 1.00 81.94 475 SER A CA 1
ATOM 3551 C C . SER A 1 475 ? -14.369 -13.017 -10.317 1.00 81.94 475 SER A C 1
ATOM 3553 O O . SER A 1 475 ? -14.245 -13.168 -9.105 1.00 81.94 475 SER A O 1
ATOM 3555 N N . ASP A 1 476 ? -14.346 -14.046 -11.154 1.00 86.94 476 ASP A N 1
ATOM 3556 C CA . ASP A 1 476 ? -14.171 -15.446 -10.757 1.00 86.94 476 ASP A CA 1
ATOM 3557 C C . ASP A 1 476 ? -12.823 -16.028 -11.212 1.00 86.94 476 ASP A C 1
ATOM 3559 O O . ASP A 1 476 ? -12.511 -17.183 -10.916 1.00 86.94 476 ASP A O 1
ATOM 3563 N N . CYS A 1 477 ? -12.004 -15.228 -11.893 1.00 86.56 477 CYS A N 1
ATOM 3564 C CA . CYS A 1 477 ? -10.672 -15.585 -12.366 1.00 86.56 477 CYS A CA 1
ATOM 3565 C C . CYS A 1 477 ? -9.784 -14.342 -12.518 1.00 86.56 477 CYS A C 1
ATOM 3567 O O . CYS A 1 477 ? -10.268 -13.215 -12.451 1.00 86.56 477 CYS A O 1
ATOM 3569 N N . GLY A 1 478 ? -8.483 -14.535 -12.721 1.00 85.38 478 GLY A N 1
ATOM 3570 C CA . GLY A 1 478 ? -7.520 -13.460 -12.977 1.00 85.38 478 GLY A CA 1
ATOM 3571 C C . GLY A 1 478 ? -6.239 -13.989 -13.622 1.00 85.38 478 GLY A C 1
ATOM 3572 O O . GLY A 1 478 ? -6.099 -15.198 -13.817 1.00 85.38 478 GLY A O 1
ATOM 3573 N N . HIS A 1 479 ? -5.323 -13.099 -13.998 1.00 85.75 479 HIS A N 1
ATOM 3574 C CA . HIS A 1 479 ? -4.111 -13.472 -14.732 1.00 85.75 479 HIS A CA 1
ATOM 3575 C C . HIS A 1 479 ? -2.888 -13.618 -13.823 1.00 85.75 479 HIS A C 1
ATOM 3577 O O . HIS A 1 479 ? -2.652 -12.813 -12.930 1.00 85.75 479 HIS A O 1
ATOM 3583 N N . VAL A 1 480 ? -2.057 -14.624 -14.090 1.00 87.38 480 VAL A N 1
ATOM 3584 C CA . VAL A 1 480 ? -0.709 -14.721 -13.513 1.00 87.38 480 VAL A CA 1
ATOM 3585 C C . VAL A 1 480 ? 0.304 -14.564 -14.629 1.00 87.38 480 VAL A C 1
ATOM 3587 O O . VAL A 1 480 ? 0.272 -15.313 -15.602 1.00 87.38 480 VAL A O 1
ATOM 3590 N N . ALA A 1 481 ? 1.202 -13.601 -14.478 1.00 87.06 481 ALA A N 1
ATOM 3591 C CA . ALA A 1 481 ? 2.371 -13.420 -15.317 1.00 87.06 481 ALA A CA 1
ATOM 3592 C C . ALA A 1 481 ? 3.543 -14.217 -14.729 1.00 87.06 481 ALA A C 1
ATOM 3594 O O . ALA A 1 481 ? 3.886 -14.037 -13.563 1.00 87.06 481 ALA A O 1
ATOM 3595 N N . TRP A 1 482 ? 4.157 -15.104 -15.506 1.00 89.19 482 TRP A N 1
ATOM 3596 C CA . TRP A 1 482 ? 5.278 -15.945 -15.072 1.00 89.19 482 TRP A CA 1
ATOM 3597 C C . TRP A 1 482 ? 6.220 -16.230 -16.246 1.00 89.19 482 TRP A C 1
ATOM 3599 O O . TRP A 1 482 ? 5.867 -15.989 -17.402 1.00 89.19 482 TRP A O 1
ATOM 3609 N N . GLN A 1 483 ? 7.431 -16.709 -15.963 1.00 87.69 483 GLN A N 1
ATOM 3610 C CA . GLN A 1 483 ? 8.409 -17.032 -16.999 1.00 87.69 483 GLN A CA 1
ATOM 3611 C C . GLN A 1 483 ? 8.968 -18.438 -16.783 1.00 87.69 483 GLN A C 1
ATOM 3613 O O . GLN A 1 483 ? 9.493 -18.684 -15.702 1.00 87.69 483 GLN A O 1
ATOM 3618 N N . PRO A 1 484 ? 8.928 -19.345 -17.777 1.00 89.12 484 PRO A N 1
ATOM 3619 C CA . PRO A 1 484 ? 9.548 -20.659 -17.653 1.00 89.12 484 PRO A CA 1
ATOM 3620 C C . PRO A 1 484 ? 11.061 -20.588 -17.446 1.00 89.12 484 PRO A C 1
ATOM 3622 O O . PRO A 1 484 ? 11.737 -19.655 -17.888 1.00 89.12 484 PRO A O 1
ATOM 3625 N N . ALA A 1 485 ? 11.599 -21.627 -16.808 1.00 89.06 485 ALA A N 1
ATOM 3626 C CA . ALA A 1 485 ? 13.037 -21.844 -16.743 1.00 89.06 485 ALA A CA 1
ATOM 3627 C C . ALA A 1 485 ? 13.644 -21.840 -18.154 1.00 89.06 485 ALA A C 1
ATOM 3629 O O . ALA A 1 485 ? 13.051 -22.349 -19.103 1.00 89.06 485 ALA A O 1
ATOM 3630 N N . GLY A 1 486 ? 14.835 -21.260 -18.297 1.00 86.94 486 GLY A N 1
ATOM 3631 C CA . GLY A 1 486 ? 15.477 -21.134 -19.606 1.00 86.94 486 GLY A CA 1
ATOM 3632 C C . GLY A 1 486 ? 15.041 -19.908 -20.408 1.00 86.94 486 GLY A C 1
ATOM 3633 O O . GLY A 1 486 ? 15.676 -19.613 -21.415 1.00 86.94 486 GLY A O 1
ATOM 3634 N N . GLU A 1 487 ? 14.069 -19.130 -19.944 1.00 87.25 487 GLU A N 1
ATOM 3635 C CA . GLU A 1 487 ? 13.674 -17.886 -20.594 1.00 87.25 487 GLU A CA 1
ATOM 3636 C C . GLU A 1 487 ? 14.043 -16.652 -19.775 1.00 87.25 487 GLU A C 1
ATOM 3638 O O . GLU A 1 487 ? 14.046 -16.676 -18.544 1.00 87.25 487 GLU A O 1
ATOM 3643 N N . ALA A 1 488 ? 14.365 -15.554 -20.463 1.00 87.62 488 ALA A N 1
ATOM 3644 C CA . ALA A 1 488 ? 14.687 -14.316 -19.773 1.00 87.62 488 ALA A CA 1
ATOM 3645 C C . ALA A 1 488 ? 13.431 -13.706 -19.152 1.00 87.62 488 ALA A C 1
ATOM 3647 O O . ALA A 1 488 ? 12.367 -13.689 -19.774 1.00 87.62 488 ALA A O 1
ATOM 3648 N N . GLN A 1 489 ? 13.595 -13.121 -17.966 1.00 86.81 489 GLN A N 1
ATOM 3649 C CA . GLN A 1 489 ? 12.602 -12.331 -17.237 1.00 86.81 489 GLN A CA 1
ATOM 3650 C C . GLN A 1 489 ? 12.365 -10.963 -17.896 1.00 86.81 489 GLN A C 1
ATOM 3652 O O . GLN A 1 489 ? 12.106 -9.960 -17.243 1.00 86.81 489 GLN A O 1
ATOM 3657 N N . ASP A 1 490 ? 12.491 -10.921 -19.216 1.00 75.06 490 ASP A N 1
ATOM 3658 C CA . ASP A 1 490 ? 11.936 -9.866 -20.015 1.00 75.06 490 ASP A CA 1
ATOM 3659 C C . ASP A 1 490 ? 10.454 -10.201 -20.250 1.00 75.06 490 ASP A C 1
ATOM 3661 O O . ASP A 1 490 ? 9.604 -9.453 -19.770 1.00 75.06 490 ASP A O 1
ATOM 3665 N N . LYS A 1 491 ? 10.121 -11.259 -21.036 1.00 76.62 491 LYS A N 1
ATOM 3666 C CA . LYS A 1 491 ? 8.771 -11.494 -21.619 1.00 76.62 491 LYS A CA 1
ATOM 3667 C C . LYS A 1 491 ? 7.892 -12.500 -20.897 1.00 76.62 491 LYS A C 1
ATOM 3669 O O . LYS A 1 491 ? 7.647 -13.562 -21.460 1.00 76.62 491 LYS A O 1
ATOM 3674 N N . PHE A 1 492 ? 7.300 -12.086 -19.771 1.00 77.81 492 PHE A N 1
ATOM 3675 C CA . PHE A 1 492 ? 6.351 -12.905 -19.015 1.00 77.81 492 PHE A CA 1
ATOM 3676 C C . PHE A 1 492 ? 5.183 -13.412 -19.870 1.00 77.81 492 PHE A C 1
ATOM 3678 O O . PHE A 1 492 ? 4.548 -12.673 -20.630 1.00 77.81 492 PHE A O 1
ATOM 3685 N N . LEU A 1 493 ? 4.899 -14.699 -19.712 1.00 79.25 493 LEU A N 1
ATOM 3686 C CA . LEU A 1 493 ? 3.713 -15.361 -20.224 1.00 79.25 493 LEU A CA 1
ATOM 3687 C C . LEU A 1 493 ? 2.573 -15.152 -19.232 1.00 79.25 493 LEU A C 1
ATOM 3689 O O . LEU A 1 493 ? 2.773 -15.275 -18.025 1.00 79.25 493 LEU A O 1
ATOM 3693 N N . THR A 1 494 ? 1.370 -14.880 -19.729 1.00 79.62 494 THR A N 1
ATOM 3694 C CA . THR A 1 494 ? 0.173 -14.769 -18.890 1.00 79.62 494 THR A CA 1
ATOM 3695 C C . THR A 1 494 ? -0.687 -16.008 -18.988 1.00 79.62 494 THR A C 1
ATOM 3697 O O . THR A 1 494 ? -0.895 -16.572 -20.062 1.00 79.62 494 THR A O 1
ATOM 3700 N N . ILE A 1 495 ? -1.202 -16.428 -17.840 1.00 82.94 495 ILE A N 1
ATOM 3701 C CA . ILE A 1 495 ? -2.080 -17.586 -17.710 1.00 82.94 495 ILE A CA 1
ATOM 3702 C C . ILE A 1 495 ? -3.328 -17.174 -16.936 1.00 82.94 495 ILE A C 1
ATOM 3704 O O . ILE A 1 495 ? -3.236 -16.507 -15.905 1.00 82.94 495 ILE A O 1
ATOM 3708 N N . LEU A 1 496 ? -4.506 -17.540 -17.442 1.00 85.19 496 LEU A N 1
ATOM 3709 C CA . LEU A 1 496 ? -5.765 -17.260 -16.759 1.00 85.19 496 LEU A CA 1
ATOM 3710 C C . LEU A 1 496 ? -6.045 -18.368 -15.741 1.00 85.19 496 LEU A C 1
ATOM 3712 O O . LEU A 1 496 ? -6.183 -19.542 -16.098 1.00 85.19 496 LEU A O 1
ATOM 3716 N N . VAL A 1 497 ? -6.159 -17.992 -14.472 1.00 90.12 497 VAL A N 1
ATOM 3717 C CA . VAL A 1 497 ? -6.396 -18.911 -13.356 1.00 90.12 497 VAL A CA 1
ATOM 3718 C C . VAL A 1 497 ? -7.767 -18.654 -12.724 1.00 90.12 497 VAL A C 1
ATOM 3720 O O . VAL A 1 497 ? -8.142 -17.500 -12.507 1.00 90.12 497 VAL A O 1
ATOM 3723 N N . PRO A 1 498 ? -8.552 -19.702 -12.431 1.00 91.19 498 PRO A N 1
ATOM 3724 C CA . PRO A 1 498 ? -9.832 -19.549 -11.758 1.00 91.19 498 PRO A CA 1
ATOM 3725 C C . PRO A 1 498 ? -9.634 -19.372 -10.249 1.00 91.19 498 PRO A C 1
ATOM 3727 O O . PRO A 1 498 ? -8.670 -19.861 -9.671 1.00 91.19 498 PRO A O 1
ATOM 3730 N N . VAL A 1 499 ? -10.620 -18.781 -9.580 1.00 91.06 499 VAL A N 1
ATOM 3731 C CA . VAL A 1 499 ? -10.765 -18.865 -8.118 1.00 91.06 499 VAL A CA 1
ATOM 3732 C C . VAL A 1 499 ? -10.991 -20.321 -7.688 1.00 91.06 499 VAL A C 1
ATOM 3734 O O . VAL A 1 499 ? -10.469 -20.768 -6.670 1.00 91.06 499 VAL A O 1
ATOM 3737 N N . LYS A 1 500 ? -11.766 -21.085 -8.468 1.00 90.94 500 LYS A N 1
ATOM 3738 C CA . LYS A 1 500 ? -11.982 -22.530 -8.272 1.00 90.94 500 LYS A CA 1
ATOM 3739 C C . LYS A 1 500 ? -12.002 -23.284 -9.595 1.00 90.94 500 LYS A C 1
ATOM 3741 O O . LYS A 1 500 ? -11.072 -24.018 -9.902 1.00 90.94 500 LYS A O 1
ATOM 3746 N N . SER A 1 501 ? -13.063 -23.100 -10.376 1.00 85.88 501 SER A N 1
ATOM 3747 C CA . SER A 1 501 ? -13.258 -23.804 -11.650 1.00 85.88 501 SER A CA 1
ATOM 3748 C C . SER A 1 501 ? -13.773 -22.895 -12.765 1.00 85.88 501 SER A C 1
ATOM 3750 O O . SER A 1 501 ? -13.326 -23.033 -13.900 1.00 85.88 501 SER A O 1
ATOM 3752 N N . THR A 1 502 ? -14.666 -21.952 -12.457 1.00 83.62 502 THR A N 1
ATOM 3753 C CA . THR A 1 502 ? -15.238 -21.009 -13.434 1.00 83.62 502 THR A CA 1
ATOM 3754 C C . THR A 1 502 ? -14.266 -19.883 -13.808 1.00 83.62 502 THR A C 1
ATOM 3756 O O . THR A 1 502 ? -13.444 -19.480 -12.986 1.00 83.62 502 THR A O 1
ATOM 3759 N N . ARG A 1 503 ? -14.359 -19.398 -15.056 1.00 82.50 503 ARG A N 1
ATOM 3760 C CA . ARG A 1 503 ? -13.567 -18.286 -15.621 1.00 82.50 503 ARG A CA 1
ATOM 3761 C C . ARG A 1 503 ? -14.415 -17.349 -16.480 1.00 82.50 503 ARG A C 1
ATOM 3763 O O . ARG A 1 503 ? -14.079 -17.043 -17.619 1.00 82.50 503 ARG A O 1
ATOM 3770 N N . SER A 1 504 ? -15.595 -17.009 -15.984 1.00 82.25 504 SER A N 1
ATOM 3771 C CA . SER A 1 504 ? -16.592 -16.251 -16.740 1.00 82.25 504 SER A CA 1
ATOM 3772 C C . SER A 1 504 ? -16.443 -14.737 -16.594 1.00 82.25 504 SER A C 1
ATOM 3774 O O . SER A 1 504 ? -16.836 -13.998 -17.495 1.00 82.25 504 SER A O 1
ATOM 3776 N N . VAL A 1 505 ? -15.864 -14.270 -15.487 1.00 81.69 505 VAL A N 1
ATOM 3777 C CA . VAL A 1 505 ? -15.695 -12.852 -15.162 1.00 81.69 505 VAL A CA 1
ATOM 3778 C C . VAL A 1 505 ? -14.239 -12.625 -14.771 1.00 81.69 505 VAL A C 1
ATOM 3780 O O . VAL A 1 505 ? -13.805 -12.951 -13.668 1.00 81.69 505 VAL A O 1
ATOM 3783 N N . ILE A 1 506 ? -13.463 -12.091 -15.709 1.00 80.88 506 ILE A N 1
ATOM 3784 C CA . ILE A 1 506 ? -12.017 -11.931 -15.556 1.00 80.88 506 ILE A CA 1
ATOM 3785 C C . ILE A 1 506 ? -11.711 -10.678 -14.735 1.00 80.88 506 ILE A C 1
ATOM 3787 O O . ILE A 1 506 ? -12.168 -9.581 -15.056 1.00 80.88 506 ILE A O 1
ATOM 3791 N N . SER A 1 507 ? -10.906 -10.841 -13.687 1.00 79.19 507 SER A N 1
ATOM 3792 C CA . SER A 1 507 ? -10.360 -9.735 -12.911 1.00 79.19 507 SER A CA 1
ATOM 3793 C C . SER A 1 507 ? -9.432 -8.888 -13.766 1.00 79.19 507 SER A C 1
ATOM 3795 O O . SER A 1 507 ? -8.652 -9.404 -14.567 1.00 79.19 507 SER A O 1
ATOM 3797 N N . ARG A 1 508 ? -9.498 -7.572 -13.559 1.00 69.94 508 ARG A N 1
ATOM 3798 C CA . ARG A 1 508 ? -8.560 -6.623 -14.167 1.00 69.94 508 ARG A CA 1
ATOM 3799 C C . ARG A 1 508 ? -7.159 -6.748 -13.568 1.00 69.94 508 ARG A C 1
ATOM 3801 O O . ARG A 1 508 ? -6.192 -6.359 -14.210 1.00 69.94 508 ARG A O 1
ATOM 3808 N N . GLU A 1 509 ? -7.054 -7.296 -12.361 1.00 71.25 509 GLU A N 1
ATOM 3809 C CA . GLU A 1 509 ? -5.777 -7.496 -11.688 1.00 71.25 509 GLU A CA 1
ATOM 3810 C C . GLU A 1 509 ? -5.009 -8.676 -12.287 1.00 71.25 509 GLU A C 1
ATOM 3812 O O . GLU A 1 509 ? -5.569 -9.753 -12.518 1.00 71.25 509 GLU A O 1
ATOM 3817 N N . SER A 1 510 ? -3.704 -8.486 -12.468 1.00 80.69 510 SER A N 1
ATOM 3818 C CA . SER A 1 510 ? -2.752 -9.531 -12.836 1.00 80.69 510 SER A CA 1
ATOM 3819 C C . SER A 1 510 ? -1.662 -9.594 -11.776 1.00 80.69 510 SER A C 1
ATOM 3821 O O . SER A 1 510 ? -1.108 -8.561 -11.408 1.00 80.69 510 SER A O 1
ATOM 3823 N N . ILE A 1 511 ? -1.323 -10.795 -11.313 1.00 84.69 511 ILE A N 1
ATOM 3824 C CA . ILE A 1 511 ? -0.202 -10.982 -10.389 1.00 84.69 511 ILE A CA 1
ATOM 3825 C C . ILE A 1 511 ? 1.066 -11.370 -11.143 1.00 84.69 511 ILE A C 1
ATOM 3827 O O . ILE A 1 511 ? 1.013 -12.109 -12.123 1.00 84.69 511 ILE A O 1
ATOM 3831 N N . GLU A 1 512 ? 2.219 -10.906 -10.670 1.00 85.81 512 GLU A N 1
ATOM 3832 C CA . GLU A 1 512 ? 3.519 -11.239 -11.254 1.00 85.81 512 GLU A CA 1
ATOM 3833 C C . GLU A 1 512 ? 4.265 -12.252 -10.384 1.00 85.81 512 GLU A C 1
ATOM 3835 O O . GLU A 1 512 ? 4.664 -11.959 -9.255 1.00 85.81 512 GLU A O 1
ATOM 3840 N N . ALA A 1 513 ? 4.497 -13.439 -10.933 1.00 91.19 513 ALA A N 1
ATOM 3841 C CA . ALA A 1 513 ? 5.281 -14.504 -10.331 1.00 91.19 513 ALA A CA 1
ATOM 3842 C C . ALA A 1 513 ? 6.714 -14.497 -10.888 1.00 91.19 513 ALA A C 1
ATOM 3844 O O . ALA A 1 513 ? 7.177 -15.474 -11.472 1.00 91.19 513 ALA A O 1
ATOM 3845 N N . THR A 1 514 ? 7.415 -13.366 -10.743 1.00 89.50 514 THR A N 1
ATOM 3846 C CA . THR A 1 514 ? 8.669 -13.104 -11.468 1.00 89.50 514 THR A CA 1
ATOM 3847 C C . THR A 1 514 ? 9.774 -14.123 -11.194 1.00 89.50 514 THR A C 1
ATOM 3849 O O . THR A 1 514 ? 10.519 -14.451 -12.109 1.00 89.50 514 THR A O 1
ATOM 3852 N N . PHE A 1 515 ? 9.864 -14.659 -9.975 1.00 94.62 515 PHE A N 1
ATOM 3853 C CA . PHE A 1 515 ? 10.887 -15.638 -9.577 1.00 94.62 515 PHE A CA 1
ATOM 3854 C C . PHE A 1 515 ? 10.459 -17.099 -9.766 1.00 94.62 515 PHE A C 1
ATOM 3856 O O . PHE A 1 515 ? 11.270 -17.999 -9.548 1.00 94.62 515 PHE A O 1
ATOM 3863 N N . VAL A 1 516 ? 9.198 -17.350 -10.123 1.00 95.56 516 VAL A N 1
ATOM 3864 C CA . VAL A 1 516 ? 8.639 -18.702 -10.213 1.00 95.56 516 VAL A CA 1
ATOM 3865 C C . VAL A 1 516 ? 8.710 -19.176 -11.654 1.00 95.56 516 VAL A C 1
ATOM 3867 O O . VAL A 1 516 ? 8.107 -18.588 -12.550 1.00 95.56 516 VAL A O 1
ATOM 3870 N N . GLN A 1 517 ? 9.455 -20.261 -11.849 1.00 93.31 517 GLN A N 1
ATOM 3871 C CA . GLN A 1 517 ? 9.789 -20.797 -13.166 1.00 93.31 517 GLN A CA 1
ATOM 3872 C C . GLN A 1 517 ? 9.023 -22.062 -13.556 1.00 93.31 517 GLN A C 1
ATOM 3874 O O . GLN A 1 517 ? 9.243 -22.586 -14.647 1.00 93.31 517 GLN A O 1
ATOM 3879 N N . ASP A 1 518 ? 8.139 -22.556 -12.689 1.00 94.25 518 ASP A N 1
ATOM 3880 C CA . ASP A 1 518 ? 7.269 -23.697 -12.965 1.00 94.25 518 ASP A CA 1
ATOM 3881 C C . ASP A 1 518 ? 5.821 -23.239 -13.203 1.00 94.25 518 ASP A C 1
ATOM 3883 O O . ASP A 1 518 ? 5.244 -22.463 -12.435 1.00 94.25 518 ASP A O 1
ATOM 3887 N N . SER A 1 519 ? 5.219 -23.733 -14.288 1.00 92.56 519 SER A N 1
ATOM 3888 C CA . SER A 1 519 ? 3.866 -23.340 -14.702 1.00 92.56 519 SER A CA 1
ATOM 3889 C C . SER A 1 519 ? 2.774 -23.799 -13.738 1.00 92.56 519 SER A C 1
ATOM 3891 O O . SER A 1 519 ? 1.732 -23.150 -13.623 1.00 92.56 519 SER A O 1
ATOM 3893 N N . GLN A 1 520 ? 2.961 -24.944 -13.080 1.00 94.81 520 GLN A N 1
ATOM 3894 C CA . GLN A 1 520 ? 1.994 -25.486 -12.134 1.00 94.81 520 GLN A CA 1
ATOM 3895 C C . GLN A 1 520 ? 2.044 -24.659 -10.854 1.00 94.81 520 GLN A C 1
ATOM 3897 O O . GLN A 1 520 ? 0.996 -24.284 -10.333 1.00 94.81 520 GLN A O 1
ATOM 3902 N N . ASP A 1 521 ? 3.238 -24.291 -10.402 1.00 96.75 521 ASP A N 1
ATOM 3903 C CA . ASP A 1 521 ? 3.427 -23.420 -9.244 1.00 96.75 521 ASP A CA 1
ATOM 3904 C C . ASP A 1 521 ? 2.847 -22.023 -9.481 1.00 96.75 521 ASP A C 1
ATOM 3906 O O . ASP A 1 521 ? 2.087 -21.532 -8.645 1.00 96.75 521 ASP A O 1
ATOM 3910 N N . ALA A 1 522 ? 3.085 -21.423 -10.652 1.00 94.81 522 ALA A N 1
ATOM 3911 C CA . ALA A 1 522 ? 2.458 -20.157 -11.036 1.00 94.81 522 ALA A CA 1
ATOM 3912 C C . ALA A 1 522 ? 0.916 -20.237 -10.997 1.00 94.81 522 ALA A C 1
ATOM 3914 O O . ALA A 1 522 ? 0.252 -19.349 -10.452 1.00 94.81 522 ALA A O 1
ATOM 3915 N N . GLN A 1 523 ? 0.331 -21.333 -11.499 1.00 94.56 523 GLN A N 1
ATOM 3916 C CA . GLN A 1 523 ? -1.117 -21.568 -11.434 1.00 94.56 523 GLN A CA 1
ATOM 3917 C C . GLN A 1 523 ? -1.635 -21.722 -9.998 1.00 94.56 523 GLN A C 1
ATOM 3919 O O . GLN A 1 523 ? -2.700 -21.183 -9.670 1.00 94.56 523 GLN A O 1
ATOM 3924 N N . ARG A 1 524 ? -0.901 -22.442 -9.136 1.00 96.62 524 ARG A N 1
ATOM 3925 C CA . ARG A 1 524 ? -1.236 -22.601 -7.711 1.00 96.62 524 ARG A CA 1
ATOM 3926 C C . ARG A 1 524 ? -1.251 -21.249 -7.013 1.00 96.62 524 ARG A C 1
ATOM 3928 O O . ARG A 1 524 ? -2.251 -20.902 -6.392 1.00 96.62 524 ARG A O 1
ATOM 3935 N N . ILE A 1 525 ? -0.183 -20.469 -7.170 1.00 95.44 525 ILE A N 1
ATOM 3936 C CA . ILE A 1 525 ? -0.037 -19.129 -6.586 1.00 95.44 525 ILE A CA 1
ATOM 3937 C C . ILE A 1 525 ? -1.211 -18.240 -6.990 1.00 95.44 525 ILE A C 1
ATOM 3939 O O . ILE A 1 525 ? -1.871 -17.661 -6.126 1.00 95.44 525 ILE A O 1
ATOM 3943 N N . GLY A 1 526 ? -1.513 -18.193 -8.288 1.00 93.31 526 GLY A N 1
ATOM 3944 C CA . GLY A 1 526 ? -2.639 -17.442 -8.828 1.00 93.31 526 GLY A CA 1
ATOM 3945 C C . GLY A 1 526 ? -3.978 -17.826 -8.224 1.00 93.31 526 GLY A C 1
ATOM 3946 O O . GLY A 1 526 ? -4.688 -16.979 -7.686 1.00 93.31 526 GLY A O 1
ATOM 3947 N N . THR A 1 527 ? -4.302 -19.116 -8.262 1.00 94.81 527 THR A N 1
ATOM 3948 C CA . THR A 1 527 ? -5.558 -19.646 -7.714 1.00 94.81 527 THR A CA 1
ATOM 3949 C C . THR A 1 527 ? -5.697 -19.301 -6.227 1.00 94.81 527 THR A C 1
ATOM 3951 O O . THR A 1 527 ? -6.717 -18.760 -5.799 1.00 94.81 527 THR A O 1
ATOM 3954 N N . LEU A 1 528 ? -4.649 -19.542 -5.433 1.00 94.56 528 LEU A N 1
ATOM 3955 C CA . LEU A 1 528 ? -4.644 -19.283 -3.991 1.00 94.56 528 LEU A CA 1
ATOM 3956 C C . LEU A 1 528 ? -4.770 -17.792 -3.647 1.00 94.56 528 LEU A C 1
ATOM 3958 O O . LEU A 1 528 ? -5.406 -17.445 -2.643 1.00 94.56 528 LEU A O 1
ATOM 3962 N N . HIS A 1 529 ? -4.156 -16.923 -4.454 1.00 92.25 529 HIS A N 1
ATOM 3963 C CA . HIS A 1 529 ? -4.257 -15.473 -4.327 1.00 92.25 529 HIS A CA 1
ATOM 3964 C C . HIS A 1 529 ? -5.683 -14.998 -4.640 1.00 92.25 529 HIS A C 1
ATOM 3966 O O . HIS A 1 529 ? -6.334 -14.395 -3.783 1.00 92.25 529 HIS A O 1
ATOM 3972 N N . TYR A 1 530 ? -6.218 -15.350 -5.813 1.00 91.50 530 TYR A N 1
ATOM 3973 C CA . TYR A 1 530 ? -7.543 -14.901 -6.241 1.00 91.50 530 TYR A CA 1
ATOM 3974 C C . TYR A 1 530 ? -8.680 -15.455 -5.381 1.00 91.50 530 TYR A C 1
ATOM 3976 O O . TYR A 1 530 ? -9.686 -14.772 -5.206 1.00 91.50 530 TYR A O 1
ATOM 3984 N N . GLN A 1 531 ? -8.524 -16.625 -4.752 1.00 92.19 531 GLN A N 1
ATOM 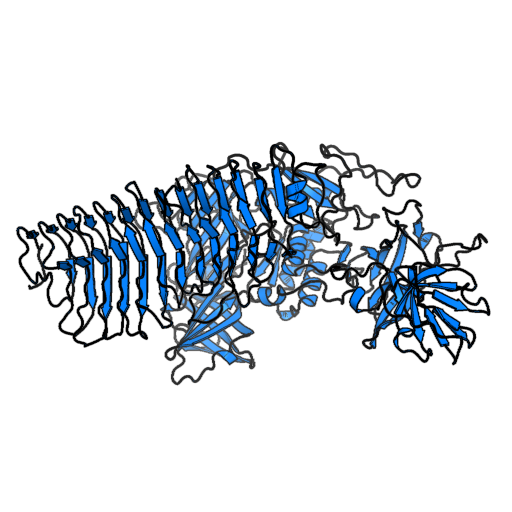3985 C CA . GLN A 1 531 ? -9.471 -17.088 -3.728 1.00 92.19 531 GLN A CA 1
ATOM 3986 C C . GLN A 1 531 ? -9.637 -16.103 -2.575 1.00 92.19 531 GLN A C 1
ATOM 3988 O O . GLN A 1 531 ? -10.748 -15.902 -2.092 1.00 92.19 531 GLN A O 1
ATOM 3993 N N . ARG A 1 532 ? -8.546 -15.482 -2.128 1.00 89.44 532 ARG A N 1
ATOM 3994 C CA . ARG A 1 532 ? -8.575 -14.551 -0.994 1.00 89.44 532 ARG A CA 1
ATOM 3995 C C . ARG A 1 532 ? -9.000 -13.153 -1.417 1.00 89.44 532 ARG A C 1
ATOM 3997 O O . ARG A 1 532 ? -9.645 -12.463 -0.635 1.00 89.44 532 ARG A O 1
ATOM 4004 N N . LEU A 1 533 ? -8.669 -12.762 -2.641 1.00 86.25 533 LEU A N 1
ATOM 4005 C CA . LEU A 1 533 ? -9.025 -11.457 -3.178 1.00 86.25 533 LEU A CA 1
ATOM 4006 C C . LEU A 1 533 ? -10.494 -11.397 -3.627 1.00 86.25 533 LEU A C 1
ATOM 4008 O O . LEU A 1 533 ? -11.250 -10.533 -3.193 1.00 86.25 533 LEU A O 1
ATOM 4012 N N . LEU A 1 534 ? -10.914 -12.338 -4.475 1.00 87.62 534 LEU A N 1
ATOM 4013 C CA . LEU A 1 534 ? -12.163 -12.238 -5.232 1.00 87.62 534 LEU A CA 1
ATOM 4014 C C . LEU A 1 534 ? -13.332 -12.990 -4.590 1.00 87.62 534 LEU A C 1
ATOM 4016 O O . LEU A 1 534 ? -14.488 -12.645 -4.819 1.00 87.62 534 LEU A O 1
ATOM 4020 N N . ALA A 1 535 ? -13.069 -14.005 -3.759 1.00 89.75 535 ALA A N 1
ATOM 4021 C CA . ALA A 1 535 ? -14.139 -14.826 -3.191 1.00 89.75 535 ALA A CA 1
ATOM 4022 C C . ALA A 1 535 ? -14.757 -14.248 -1.908 1.00 89.75 535 ALA A C 1
ATOM 4024 O O . ALA A 1 535 ? -15.504 -14.954 -1.235 1.00 89.75 535 ALA A O 1
ATOM 4025 N N . LYS A 1 536 ? -14.455 -13.007 -1.512 1.00 89.75 536 LYS A N 1
ATOM 4026 C CA . LYS A 1 536 ? -15.012 -12.399 -0.293 1.00 89.75 536 LYS A CA 1
ATOM 4027 C C . LYS A 1 536 ? -16.533 -12.209 -0.404 1.00 89.75 536 LYS A C 1
ATOM 4029 O O . LYS A 1 536 ? -17.015 -11.566 -1.332 1.00 89.75 536 LYS A O 1
ATOM 4034 N N . VAL A 1 537 ? -17.285 -12.684 0.596 1.00 90.25 537 VAL A N 1
ATOM 4035 C CA . VAL A 1 537 ? -18.762 -12.560 0.631 1.00 90.25 537 VAL A CA 1
ATOM 4036 C C . VAL A 1 537 ? -19.329 -11.848 1.844 1.00 90.25 537 VAL A C 1
ATOM 4038 O O . VAL A 1 537 ? -20.481 -11.418 1.815 1.00 90.25 537 VAL A O 1
ATOM 4041 N N . ALA A 1 538 ? -18.571 -11.761 2.933 1.00 90.69 538 ALA A N 1
ATOM 4042 C CA . ALA A 1 538 ? -19.013 -11.032 4.110 1.00 90.69 538 ALA A CA 1
ATOM 4043 C C . ALA A 1 538 ? -17.848 -10.646 5.013 1.00 90.69 538 ALA A C 1
ATOM 4045 O O . ALA A 1 538 ? -16.830 -11.338 5.060 1.00 90.69 538 ALA A O 1
ATOM 4046 N N . ASP A 1 539 ? -18.066 -9.580 5.774 1.00 92.38 539 ASP A N 1
ATOM 4047 C CA . ASP A 1 539 ? -17.295 -9.242 6.962 1.00 92.38 539 ASP A CA 1
ATOM 4048 C C . ASP A 1 539 ? -18.020 -9.773 8.208 1.00 92.38 539 ASP A C 1
ATOM 4050 O O . ASP A 1 539 ? -19.252 -9.724 8.312 1.00 92.38 539 ASP A O 1
ATOM 4054 N N . VAL A 1 540 ? -17.250 -10.315 9.144 1.00 93.94 540 VAL A N 1
ATOM 4055 C CA . VAL A 1 540 ? -17.711 -10.898 10.402 1.00 93.94 540 VAL A CA 1
ATOM 4056 C C . VAL A 1 540 ? -16.951 -10.237 11.541 1.00 93.94 540 VAL A C 1
ATOM 4058 O O . VAL A 1 540 ? -15.733 -10.356 11.614 1.00 93.94 540 VAL A O 1
ATOM 4061 N N . ASP A 1 541 ? -17.659 -9.578 12.454 1.00 94.00 541 ASP A N 1
ATOM 4062 C CA . ASP A 1 541 ? -17.057 -8.911 13.610 1.00 94.00 541 ASP A CA 1
ATOM 4063 C C . ASP A 1 541 ? -17.676 -9.433 14.909 1.00 94.00 541 ASP A C 1
ATOM 4065 O O . ASP A 1 541 ? -18.898 -9.536 15.027 1.00 94.00 541 ASP A O 1
ATOM 4069 N N . PHE A 1 542 ? -16.856 -9.741 15.915 1.00 94.25 542 PHE A N 1
ATOM 4070 C CA . PHE A 1 542 ? -17.356 -10.091 17.247 1.00 94.25 542 PHE A CA 1
ATOM 4071 C C . PHE A 1 542 ? -16.325 -9.845 18.358 1.00 94.25 542 PHE A C 1
ATOM 4073 O O . PHE A 1 542 ? -15.121 -10.033 18.156 1.00 94.25 542 PHE A O 1
ATOM 4080 N N . PRO A 1 543 ? -16.771 -9.466 19.571 1.00 94.94 543 PRO A N 1
ATOM 4081 C CA . PRO A 1 543 ? -15.931 -9.470 20.752 1.00 94.94 543 PRO A CA 1
ATOM 4082 C C . PRO A 1 543 ? -15.814 -10.892 21.319 1.00 94.94 543 PRO A C 1
ATOM 4084 O O . PRO A 1 543 ? -16.782 -11.651 21.403 1.00 94.94 543 PRO A O 1
ATOM 4087 N N . ALA A 1 544 ? -14.620 -11.256 21.756 1.00 94.69 544 ALA A N 1
ATOM 4088 C CA . ALA A 1 544 ? -14.240 -12.587 22.180 1.00 94.69 544 ALA A CA 1
ATOM 4089 C C . ALA A 1 544 ? -13.447 -12.567 23.491 1.00 94.69 544 ALA A C 1
ATOM 4091 O O . ALA A 1 544 ? -12.840 -11.570 23.885 1.00 94.69 544 ALA A O 1
ATOM 4092 N N . LYS A 1 545 ? -13.459 -13.710 24.177 1.00 93.44 545 LYS A N 1
ATOM 4093 C CA . LYS A 1 545 ? -12.733 -13.933 25.429 1.00 93.44 545 LYS A CA 1
ATOM 4094 C C . LYS A 1 545 ? -11.243 -14.164 25.191 1.00 93.44 545 LYS A C 1
ATOM 4096 O O . LYS A 1 545 ? -10.841 -14.754 24.190 1.00 93.44 545 LYS A O 1
ATOM 4101 N N . ALA A 1 546 ? -10.449 -13.857 26.215 1.00 91.81 546 ALA A N 1
ATOM 4102 C CA . ALA A 1 546 ? -8.999 -14.055 26.260 1.00 91.81 546 ALA A CA 1
ATOM 4103 C C . ALA A 1 546 ? -8.509 -15.478 25.906 1.00 91.81 546 ALA A C 1
ATOM 4105 O O . ALA A 1 546 ? -7.356 -15.646 25.526 1.00 91.81 546 ALA A O 1
ATOM 4106 N N . THR A 1 547 ? -9.359 -16.510 25.978 1.00 91.44 547 THR A N 1
ATOM 4107 C CA . THR A 1 547 ? -9.017 -17.885 25.555 1.00 91.44 547 THR A CA 1
ATOM 4108 C C . THR A 1 547 ? -8.599 -17.993 24.089 1.00 91.44 547 THR A C 1
ATOM 4110 O O . THR A 1 547 ? -7.978 -18.980 23.702 1.00 91.44 547 THR A O 1
ATOM 4113 N N . LEU A 1 548 ? -8.910 -16.980 23.279 1.00 94.56 548 LEU A N 1
ATOM 4114 C CA . LEU A 1 548 ? -8.506 -16.885 21.882 1.00 94.56 548 LEU A CA 1
ATOM 4115 C C . LEU A 1 548 ? -7.244 -16.031 21.653 1.00 94.56 548 LEU A C 1
ATOM 4117 O O . LEU A 1 548 ? -6.906 -15.768 20.506 1.00 94.56 548 LEU A O 1
ATOM 4121 N N . LEU A 1 549 ? -6.504 -15.635 22.700 1.00 93.88 549 LEU A N 1
ATOM 4122 C CA . LEU A 1 549 ? -5.283 -14.810 22.581 1.00 93.88 549 LEU A CA 1
ATOM 4123 C C . LEU A 1 549 ? -4.191 -15.428 21.694 1.00 93.88 549 LEU A C 1
ATOM 4125 O O . LEU A 1 549 ? -3.345 -14.701 21.177 1.00 93.88 549 LEU A O 1
ATOM 4129 N N . LYS A 1 550 ? -4.212 -16.754 21.527 1.00 92.31 550 LYS A N 1
ATOM 4130 C CA . LYS A 1 550 ? -3.309 -17.506 20.648 1.00 92.31 550 LYS A CA 1
ATOM 4131 C C . LYS A 1 550 ? -3.569 -17.289 19.150 1.00 92.31 550 LYS A C 1
ATOM 4133 O O . LYS A 1 550 ? -2.729 -17.682 18.343 1.00 92.31 550 LYS A O 1
ATOM 4138 N N . LEU A 1 551 ? -4.724 -16.726 18.784 1.00 93.75 551 LEU A N 1
ATOM 4139 C CA . LEU A 1 551 ? -5.065 -16.413 17.398 1.00 93.75 551 LEU A CA 1
ATOM 4140 C C . LEU A 1 551 ? -4.295 -15.192 16.897 1.00 93.75 551 LEU A C 1
ATOM 4142 O O . LEU A 1 551 ? -3.918 -14.295 17.661 1.00 93.75 551 LEU A O 1
ATOM 4146 N N . GLU A 1 552 ? -4.094 -15.164 15.590 1.00 91.06 552 GLU A N 1
ATOM 4147 C CA . GLU A 1 552 ? -3.433 -14.087 14.864 1.00 91.06 552 GLU A CA 1
ATOM 4148 C C . GLU A 1 552 ? -4.233 -13.723 13.610 1.00 91.06 552 GLU A C 1
ATOM 4150 O O . GLU A 1 552 ? -5.040 -14.534 13.143 1.00 91.06 552 GLU A O 1
ATOM 4155 N N . PRO A 1 553 ? -4.027 -12.521 13.041 1.00 91.00 553 PRO A N 1
ATOM 4156 C CA . PRO A 1 553 ? -4.432 -12.268 11.663 1.00 91.00 553 PRO A CA 1
ATOM 4157 C C . PRO A 1 553 ? -3.935 -13.390 10.736 1.00 91.00 553 PRO A C 1
ATOM 4159 O O . PRO A 1 553 ? -2.874 -13.960 10.981 1.00 91.00 553 PRO A O 1
ATOM 4162 N N . GLU A 1 554 ? -4.713 -13.700 9.696 1.00 91.06 554 GLU A N 1
ATOM 4163 C CA . GLU A 1 554 ? -4.552 -14.838 8.764 1.00 91.06 554 GLU A CA 1
ATOM 4164 C C . GLU A 1 554 ? -4.900 -16.229 9.309 1.00 91.06 554 GLU A C 1
ATOM 4166 O O . GLU A 1 554 ? -5.050 -17.156 8.511 1.00 91.06 554 GLU A O 1
ATOM 4171 N N . ASP A 1 555 ? -5.107 -16.408 10.618 1.00 93.50 555 ASP A N 1
ATOM 4172 C CA . ASP A 1 555 ? -5.634 -17.682 11.109 1.00 93.50 555 ASP A CA 1
ATOM 4173 C C . ASP A 1 555 ? -7.074 -17.881 10.593 1.00 93.50 555 ASP A C 1
ATOM 4175 O O . ASP A 1 555 ? -7.948 -17.016 10.738 1.00 93.50 555 ASP A O 1
ATOM 4179 N N . VAL A 1 556 ? -7.336 -19.054 10.012 1.00 95.56 556 VAL A N 1
ATOM 4180 C CA . VAL A 1 556 ? -8.694 -19.509 9.697 1.00 95.56 556 VAL A CA 1
ATOM 4181 C C . VAL A 1 556 ? -9.341 -20.047 10.971 1.00 95.56 556 VAL A C 1
ATOM 4183 O O . VAL A 1 556 ? -8.709 -20.766 11.747 1.00 95.56 556 VAL A O 1
ATOM 4186 N N . ILE A 1 557 ? -10.604 -19.702 11.202 1.00 96.81 557 ILE A N 1
ATOM 4187 C CA . ILE A 1 557 ? -11.416 -20.178 12.323 1.00 96.81 557 ILE A CA 1
ATOM 4188 C C . ILE A 1 557 ? -12.791 -20.611 11.821 1.00 96.81 557 ILE A C 1
ATOM 4190 O O . ILE A 1 557 ? -13.360 -20.003 10.918 1.00 96.81 557 ILE A O 1
ATOM 4194 N N . SER A 1 558 ? -13.353 -21.637 12.451 1.00 96.50 558 SER A N 1
ATOM 4195 C CA . SER A 1 558 ? -14.687 -22.136 12.113 1.00 96.50 558 SER A CA 1
ATOM 4196 C C . SER A 1 558 ? -15.717 -21.526 13.046 1.00 96.50 558 SER A C 1
ATOM 4198 O O . SER A 1 558 ? -15.608 -21.663 14.262 1.00 96.50 558 SER A O 1
ATOM 4200 N N . ILE A 1 559 ? -16.755 -20.897 12.514 1.00 95.06 559 ILE A N 1
ATOM 4201 C CA . ILE A 1 559 ? -17.943 -20.524 13.282 1.00 95.06 559 ILE A CA 1
ATOM 4202 C C . ILE A 1 559 ? -18.831 -21.770 13.381 1.00 95.06 559 ILE A C 1
ATOM 4204 O O . ILE A 1 559 ? -19.040 -22.456 12.385 1.00 95.06 559 ILE A O 1
ATOM 4208 N N . GLY A 1 560 ? -19.295 -22.123 14.584 1.00 86.62 560 GLY A N 1
ATOM 4209 C CA . GLY A 1 560 ? -19.991 -23.394 14.843 1.00 86.62 560 GLY A CA 1
ATOM 4210 C C . GLY A 1 560 ? -21.305 -23.254 15.610 1.00 86.62 560 GLY A C 1
ATOM 4211 O O . GLY A 1 560 ? -21.635 -24.125 16.411 1.00 86.62 560 GLY A O 1
ATOM 4212 N N . VAL A 1 561 ? -22.035 -22.147 15.443 1.00 81.19 561 VAL A N 1
ATOM 4213 C CA . VAL A 1 561 ? -23.249 -21.855 16.227 1.00 81.19 561 VAL A CA 1
ATOM 4214 C C . VAL A 1 561 ? -24.392 -21.462 15.301 1.00 81.19 561 VAL A C 1
ATOM 4216 O O . VAL A 1 561 ? -24.254 -20.529 14.516 1.00 81.19 561 VAL A O 1
ATOM 4219 N N . GLY A 1 562 ? -25.549 -22.118 15.445 1.00 79.75 562 GLY A N 1
ATOM 4220 C CA . GLY A 1 562 ? -26.755 -21.802 14.666 1.00 79.75 562 GLY A CA 1
ATOM 4221 C C . GLY A 1 562 ? -27.144 -20.319 14.719 1.00 79.75 562 GLY A C 1
ATOM 4222 O O . GLY A 1 562 ? -27.418 -19.728 13.680 1.00 79.75 562 GLY A O 1
ATOM 4223 N N . ASP A 1 563 ? -27.059 -19.693 15.899 1.00 79.56 563 ASP A N 1
ATOM 4224 C CA . ASP A 1 563 ? -27.348 -18.261 16.101 1.00 79.56 563 ASP A CA 1
ATOM 4225 C C . ASP A 1 563 ? -26.464 -17.315 15.282 1.00 79.56 563 ASP A C 1
ATOM 4227 O O . ASP A 1 563 ? -26.832 -16.164 15.076 1.00 79.56 563 ASP A O 1
ATOM 4231 N N . TYR A 1 564 ? -25.288 -17.772 14.851 1.00 85.75 564 TYR A N 1
ATOM 4232 C CA . TYR A 1 564 ? -24.327 -16.971 14.094 1.00 85.75 564 TYR A CA 1
ATOM 4233 C C . TYR A 1 564 ? -24.404 -17.263 12.593 1.00 85.75 564 TYR A C 1
ATOM 4235 O O . TYR A 1 564 ? -23.454 -17.009 11.866 1.00 85.75 564 TYR A O 1
ATOM 4243 N N . GLY A 1 565 ? -25.527 -17.808 12.115 1.00 81.69 565 GLY A N 1
ATOM 4244 C CA . GLY A 1 565 ? -25.729 -18.110 10.696 1.00 81.69 565 GLY A CA 1
ATOM 4245 C C . GLY A 1 565 ? -25.211 -19.485 10.264 1.00 81.69 565 GLY A C 1
ATOM 4246 O O . GLY A 1 565 ? -25.009 -19.707 9.071 1.00 81.69 565 GLY A O 1
ATOM 4247 N N . GLY A 1 566 ? -25.010 -20.411 11.210 1.00 86.38 566 GLY A N 1
ATOM 4248 C CA . GLY A 1 566 ? -24.662 -21.808 10.939 1.00 86.38 566 GLY A CA 1
ATOM 4249 C C . GLY A 1 566 ? -23.180 -22.132 11.129 1.00 86.38 566 GLY A C 1
ATOM 4250 O O . GLY A 1 566 ? -22.522 -21.574 12.007 1.00 86.38 566 GLY A O 1
ATOM 4251 N N . SER A 1 567 ? -22.677 -23.089 10.337 1.00 91.75 567 SER A N 1
ATOM 4252 C CA . SER A 1 567 ? -21.268 -23.483 10.354 1.00 91.75 567 SER A CA 1
ATOM 4253 C C . SER A 1 567 ? -20.563 -23.084 9.067 1.00 91.75 567 SER A C 1
ATOM 4255 O O . SER A 1 567 ? -20.998 -23.458 7.979 1.00 91.75 567 SER A O 1
ATOM 4257 N N . TYR A 1 568 ? -19.508 -22.286 9.199 1.00 94.31 568 TYR A N 1
ATOM 4258 C CA . TYR A 1 568 ? -18.695 -21.804 8.088 1.00 94.31 568 TYR A CA 1
ATOM 4259 C C . TYR A 1 568 ? -17.333 -21.331 8.596 1.00 94.31 568 TYR A C 1
ATOM 4261 O O . TYR A 1 568 ? -17.201 -20.943 9.758 1.00 94.31 568 TYR A O 1
ATOM 4269 N N . ASP A 1 569 ? -16.339 -21.324 7.715 1.00 95.81 569 ASP A N 1
ATOM 4270 C CA . ASP A 1 569 ? -15.008 -20.814 8.028 1.00 95.81 569 ASP A CA 1
ATOM 4271 C C . ASP A 1 569 ? -14.888 -19.326 7.692 1.00 95.81 569 ASP A C 1
ATOM 4273 O O . ASP A 1 569 ? -15.481 -18.819 6.733 1.00 95.81 569 ASP A O 1
ATOM 4277 N N . VAL A 1 570 ? -14.107 -18.626 8.508 1.00 95.62 570 VAL A N 1
ATOM 4278 C CA . VAL A 1 570 ? -13.701 -17.238 8.290 1.00 95.62 570 VAL A CA 1
ATOM 4279 C C . VAL A 1 570 ? -12.207 -17.097 8.548 1.00 95.62 570 VAL A C 1
ATOM 4281 O O . VAL A 1 570 ? -11.643 -17.816 9.368 1.00 95.62 570 VAL A O 1
ATOM 4284 N N . MET A 1 571 ? -11.561 -16.161 7.865 1.00 95.19 571 MET A N 1
ATOM 4285 C CA . MET A 1 571 ? -10.154 -15.820 8.083 1.00 95.19 571 MET A CA 1
ATOM 4286 C C . MET A 1 571 ? -10.067 -14.505 8.844 1.00 95.19 571 MET A C 1
ATOM 4288 O O . MET A 1 571 ? -10.689 -13.530 8.431 1.00 95.19 571 MET A O 1
ATOM 4292 N N . ILE A 1 572 ? -9.293 -14.453 9.924 1.00 94.44 572 ILE A N 1
ATOM 4293 C CA . ILE A 1 572 ? -9.114 -13.221 10.702 1.00 94.44 572 ILE A CA 1
ATOM 4294 C C . ILE A 1 572 ? -8.359 -12.187 9.857 1.00 94.44 572 ILE A C 1
ATOM 4296 O O . ILE A 1 572 ? -7.253 -12.457 9.386 1.00 94.44 572 ILE A O 1
ATOM 4300 N N . ASP A 1 573 ? -8.930 -10.994 9.688 1.00 91.06 573 ASP A N 1
ATOM 4301 C CA . ASP A 1 573 ? -8.268 -9.859 9.028 1.00 91.06 573 ASP A CA 1
ATOM 4302 C C . ASP A 1 573 ? -7.772 -8.815 10.039 1.00 91.06 573 ASP A C 1
ATOM 4304 O O . ASP A 1 573 ? -6.761 -8.152 9.805 1.00 91.06 573 ASP A O 1
ATOM 4308 N N . ARG A 1 574 ? -8.432 -8.709 11.195 1.00 91.19 574 ARG A N 1
ATOM 4309 C CA . ARG A 1 574 ? -8.102 -7.756 12.253 1.00 91.19 574 ARG A CA 1
ATOM 4310 C C . ARG A 1 574 ? -8.289 -8.378 13.628 1.00 91.19 574 ARG A C 1
ATOM 4312 O O . ARG A 1 574 ? -9.312 -8.995 13.917 1.00 91.19 574 ARG A O 1
ATOM 4319 N N . LEU A 1 575 ? -7.333 -8.131 14.518 1.00 93.19 575 LEU A N 1
ATOM 4320 C CA . LEU A 1 575 ? -7.404 -8.536 15.917 1.00 93.19 575 LEU A CA 1
ATOM 4321 C C . LEU A 1 575 ? -7.016 -7.364 16.821 1.00 93.19 575 LEU A C 1
ATOM 4323 O O . LEU A 1 575 ? -5.850 -6.988 16.885 1.00 93.19 575 LEU A O 1
ATOM 4327 N N . GLN A 1 576 ? -7.976 -6.815 17.562 1.00 94.12 576 GLN A N 1
ATOM 4328 C CA . GLN A 1 576 ? -7.694 -5.839 18.616 1.00 94.12 576 GLN A CA 1
ATOM 4329 C C . GLN A 1 576 ? -7.711 -6.528 19.980 1.00 94.12 576 GLN A C 1
ATOM 4331 O O . GLN A 1 576 ? -8.707 -7.147 20.351 1.00 94.12 576 GLN A O 1
ATOM 4336 N N . ILE A 1 577 ? -6.628 -6.392 20.740 1.00 94.81 577 ILE A N 1
ATOM 4337 C CA . ILE A 1 577 ? -6.508 -6.868 22.118 1.00 94.81 577 ILE A CA 1
ATOM 4338 C C . ILE A 1 577 ? -6.617 -5.650 23.020 1.00 94.81 577 ILE A C 1
ATOM 4340 O O . ILE A 1 577 ? -5.669 -4.873 23.105 1.00 94.81 577 ILE A O 1
ATOM 4344 N N . THR A 1 578 ? -7.756 -5.463 23.678 1.00 94.25 578 THR A N 1
ATOM 4345 C CA . THR A 1 578 ? -7.978 -4.291 24.528 1.00 94.25 578 THR A CA 1
ATOM 4346 C C . THR A 1 578 ? -7.299 -4.432 25.891 1.00 94.25 578 THR A C 1
ATOM 4348 O O . THR A 1 578 ? -6.921 -5.529 26.319 1.00 94.25 578 THR A O 1
ATOM 4351 N N . ARG A 1 579 ? -7.163 -3.313 26.617 1.00 91.56 579 ARG A N 1
ATOM 4352 C CA . ARG A 1 579 ? -6.504 -3.269 27.938 1.00 91.56 579 ARG A CA 1
ATOM 4353 C C . ARG A 1 579 ? -7.060 -4.268 28.968 1.00 91.56 579 ARG A C 1
ATOM 4355 O O . ARG A 1 579 ? -6.310 -4.737 29.823 1.00 91.56 579 ARG A O 1
ATOM 4362 N N . ASP A 1 580 ? -8.343 -4.613 28.868 1.00 90.06 580 ASP A N 1
ATOM 4363 C CA . ASP A 1 580 ? -9.092 -5.537 29.735 1.00 90.06 580 ASP A CA 1
ATOM 4364 C C . ASP A 1 580 ? -9.111 -6.998 29.232 1.00 90.06 580 ASP A C 1
ATOM 4366 O O . ASP A 1 580 ? -9.821 -7.826 29.798 1.00 90.06 580 ASP A O 1
ATOM 4370 N N . LEU A 1 581 ? -8.317 -7.331 28.203 1.00 91.88 581 LEU A N 1
ATOM 4371 C CA . LEU A 1 581 ? -8.275 -8.632 27.512 1.00 91.88 581 LEU A CA 1
ATOM 4372 C C . LEU A 1 581 ? -9.516 -9.003 26.696 1.00 91.88 581 LEU A C 1
ATOM 4374 O O . LEU A 1 581 ? -9.661 -10.167 26.297 1.00 91.88 581 LEU A O 1
ATOM 4378 N N . THR A 1 582 ? -10.390 -8.044 26.407 1.00 92.62 582 THR A N 1
ATOM 4379 C CA . THR A 1 582 ? -11.400 -8.252 25.375 1.00 92.62 582 THR A CA 1
ATOM 4380 C C . THR A 1 582 ? -10.711 -8.318 24.006 1.00 92.62 582 THR A C 1
ATOM 4382 O O . THR A 1 582 ? -9.885 -7.482 23.645 1.00 92.62 582 THR A O 1
ATOM 4385 N N . LEU A 1 583 ? -11.023 -9.351 23.227 1.00 94.94 583 LEU A N 1
ATOM 4386 C CA . LEU A 1 583 ? -10.532 -9.489 21.858 1.00 94.94 583 LEU A CA 1
ATOM 4387 C C . LEU A 1 583 ? -11.616 -9.011 20.909 1.00 94.94 583 LEU A C 1
ATOM 4389 O O . LEU A 1 583 ? -12.691 -9.591 20.910 1.00 94.94 583 LEU A O 1
ATOM 4393 N N . LYS A 1 584 ? -11.377 -7.999 20.082 1.00 94.94 584 LYS A N 1
ATOM 4394 C CA . LYS A 1 584 ? -12.296 -7.674 18.982 1.00 94.94 584 LYS A CA 1
ATOM 4395 C C . LYS A 1 584 ? -11.735 -8.275 17.706 1.00 94.94 584 LYS A C 1
ATOM 4397 O O . LYS A 1 584 ? -10.675 -7.858 17.241 1.00 94.94 584 LYS A O 1
ATOM 4402 N N . ILE A 1 585 ? -12.427 -9.283 17.189 1.00 95.44 585 ILE A N 1
ATOM 4403 C CA . ILE A 1 585 ? -12.030 -10.016 15.991 1.00 95.44 585 ILE A CA 1
ATOM 4404 C C . ILE A 1 585 ? -12.850 -9.483 14.823 1.00 95.44 585 ILE A C 1
ATOM 4406 O O . ILE A 1 585 ? -14.077 -9.517 14.887 1.00 95.44 585 ILE A O 1
ATOM 4410 N N . GLY A 1 586 ? -12.157 -9.006 13.792 1.00 95.12 586 GLY A N 1
ATOM 4411 C CA . GLY A 1 586 ? -12.677 -8.866 12.437 1.00 95.12 586 GLY A CA 1
ATOM 4412 C C . GLY A 1 586 ? -12.202 -10.052 11.602 1.00 95.12 586 GLY A C 1
ATOM 4413 O O . GLY A 1 586 ? -11.054 -10.495 11.724 1.00 95.12 586 GLY A O 1
ATOM 4414 N N . ALA A 1 587 ? -13.098 -10.619 10.807 1.00 94.81 587 ALA A N 1
ATOM 4415 C CA . ALA A 1 587 ? -12.809 -11.753 9.953 1.00 94.81 587 ALA A CA 1
ATOM 4416 C C . ALA A 1 587 ? -13.591 -11.679 8.640 1.00 94.81 587 ALA A C 1
ATOM 4418 O O . ALA A 1 587 ? -14.674 -11.105 8.560 1.00 94.81 587 ALA A O 1
ATOM 4419 N N . ILE A 1 588 ? -13.052 -12.318 7.610 1.00 93.44 588 ILE A N 1
ATOM 4420 C CA . ILE A 1 588 ? -13.621 -12.363 6.270 1.00 93.44 588 ILE A CA 1
ATOM 4421 C C . ILE A 1 588 ? -14.186 -13.755 6.021 1.00 93.44 588 ILE A C 1
ATOM 4423 O O . ILE A 1 588 ? -13.506 -14.764 6.221 1.00 93.44 588 ILE A O 1
ATOM 4427 N N . ARG A 1 589 ? -15.430 -13.810 5.543 1.00 94.00 589 ARG A N 1
ATOM 4428 C CA . ARG A 1 589 ? -16.034 -15.029 5.002 1.00 94.00 589 ARG A CA 1
ATOM 4429 C C . ARG A 1 589 ? -15.845 -15.074 3.491 1.00 94.00 589 ARG A C 1
ATOM 4431 O O . ARG A 1 589 ? -16.077 -14.076 2.805 1.00 94.00 589 ARG A O 1
ATOM 4438 N N . PHE A 1 590 ? -15.538 -16.263 2.983 1.00 92.25 590 PHE A N 1
ATOM 4439 C CA . PHE A 1 590 ? -15.405 -16.532 1.554 1.00 92.25 590 PHE A CA 1
ATOM 4440 C C . PHE A 1 590 ? -16.606 -17.307 0.991 1.00 92.25 590 PHE A C 1
ATOM 4442 O O . PHE A 1 590 ? -17.281 -18.047 1.711 1.00 92.25 590 PHE A O 1
ATOM 4449 N N . ALA A 1 591 ? -16.880 -17.119 -0.302 1.00 90.44 591 ALA A N 1
ATOM 4450 C CA . ALA A 1 591 ? -17.899 -17.828 -1.080 1.00 90.44 591 ALA A CA 1
ATOM 4451 C C . ALA A 1 591 ? -17.555 -19.309 -1.242 1.00 90.44 591 ALA A C 1
ATOM 4453 O O . ALA A 1 591 ? -18.434 -20.148 -1.425 1.00 90.44 591 ALA A O 1
ATOM 4454 N N . VAL A 1 592 ? -16.257 -19.604 -1.215 1.00 90.50 592 VAL A N 1
ATOM 4455 C CA . VAL A 1 592 ? -15.675 -20.916 -1.465 1.00 90.50 592 VAL A CA 1
ATOM 4456 C C . VAL A 1 592 ? -14.808 -21.319 -0.278 1.00 90.50 592 VAL A C 1
ATOM 4458 O O . VAL A 1 592 ? -14.264 -20.463 0.419 1.00 90.50 592 VAL A O 1
ATOM 4461 N N . ALA A 1 593 ? -14.655 -22.624 -0.056 1.00 93.25 593 ALA A N 1
ATOM 4462 C CA . ALA A 1 593 ? -13.650 -23.120 0.877 1.00 93.25 593 ALA A CA 1
ATOM 4463 C C . ALA A 1 593 ? -12.252 -22.736 0.372 1.00 93.25 593 ALA A C 1
ATOM 4465 O O . ALA A 1 593 ? -11.972 -22.889 -0.819 1.00 93.25 593 ALA A O 1
ATOM 4466 N N . LEU A 1 594 ? -11.391 -22.243 1.258 1.00 94.00 594 LEU A N 1
ATOM 4467 C CA . LEU A 1 594 ? -10.009 -21.927 0.905 1.00 94.00 594 LEU A CA 1
ATOM 4468 C C . LEU A 1 594 ? -9.228 -23.214 0.624 1.00 94.00 594 LEU A C 1
ATOM 4470 O O . LEU A 1 594 ? -9.389 -24.198 1.345 1.00 94.00 594 LEU A O 1
ATOM 4474 N N . ASP A 1 595 ? -8.383 -23.182 -0.401 1.00 95.81 595 ASP A N 1
ATOM 4475 C CA . ASP A 1 595 ? -7.396 -24.229 -0.664 1.00 95.81 595 ASP A CA 1
ATOM 4476 C C . ASP A 1 595 ? -6.038 -23.889 -0.030 1.00 95.81 595 ASP A C 1
ATOM 4478 O O . ASP A 1 595 ? -5.738 -22.724 0.271 1.00 95.81 595 ASP A O 1
ATOM 4482 N N . ASP A 1 596 ? -5.232 -24.936 0.128 1.00 94.56 596 ASP A N 1
ATOM 4483 C CA . ASP A 1 596 ? -3.794 -24.928 0.369 1.00 94.56 596 ASP A CA 1
ATOM 4484 C C . ASP A 1 596 ? -3.049 -25.446 -0.874 1.00 94.56 596 ASP A C 1
ATOM 4486 O O . ASP A 1 596 ? -3.638 -25.962 -1.826 1.00 94.56 596 ASP A O 1
ATOM 4490 N N . TRP A 1 597 ? -1.718 -25.342 -0.853 1.00 95.00 597 TRP A N 1
ATOM 4491 C CA . TRP A 1 597 ? -0.845 -25.741 -1.962 1.00 95.00 597 TRP A CA 1
ATOM 4492 C C . TRP A 1 597 ? -1.123 -27.149 -2.507 1.00 95.00 597 TRP A C 1
ATOM 4494 O O . TRP A 1 597 ? -1.161 -27.360 -3.718 1.00 95.00 597 TRP A O 1
ATOM 4504 N N . THR A 1 598 ? -1.337 -28.117 -1.615 1.00 94.75 598 THR A N 1
ATOM 4505 C CA . THR A 1 598 ? -1.499 -29.535 -1.964 1.00 94.75 598 THR A CA 1
ATOM 4506 C C . THR A 1 598 ? -2.896 -29.897 -2.465 1.00 94.75 598 THR A C 1
ATOM 4508 O O . THR A 1 598 ? -3.063 -30.977 -3.027 1.00 94.75 598 THR A O 1
ATOM 4511 N N . ASP A 1 599 ? -3.889 -29.019 -2.306 1.00 95.56 599 ASP A N 1
ATOM 4512 C CA . ASP A 1 599 ? -5.228 -29.232 -2.874 1.00 95.56 599 ASP A CA 1
ATOM 4513 C C . ASP A 1 599 ? -5.259 -28.966 -4.382 1.00 95.56 599 ASP A C 1
ATOM 4515 O O . ASP A 1 599 ? -6.172 -29.395 -5.089 1.00 95.56 599 ASP A O 1
ATOM 4519 N N . LEU A 1 600 ? -4.255 -28.243 -4.880 1.00 95.94 600 LEU A N 1
ATOM 4520 C CA . LEU A 1 600 ? -4.178 -27.785 -6.252 1.00 95.94 600 LEU A CA 1
ATOM 4521 C C . LEU A 1 600 ? -3.225 -28.666 -7.065 1.00 95.94 600 LEU A C 1
ATOM 4523 O O . LEU A 1 600 ? -2.018 -28.752 -6.820 1.00 95.94 600 LEU A O 1
ATOM 4527 N N . SER A 1 601 ? -3.780 -29.281 -8.104 1.00 94.44 601 SER A N 1
ATOM 4528 C CA . SER A 1 601 ? -3.061 -30.120 -9.068 1.00 94.44 601 SER A CA 1
ATOM 4529 C C . SER A 1 601 ? -3.274 -29.620 -10.504 1.00 94.44 601 SER A C 1
ATOM 4531 O O . SER A 1 601 ? -3.811 -30.344 -11.342 1.00 94.44 601 SER A O 1
ATOM 4533 N N . PRO A 1 602 ? -2.898 -28.360 -10.809 1.00 93.38 602 PRO A N 1
ATOM 4534 C CA . PRO A 1 602 ? -3.041 -27.836 -12.160 1.00 93.38 602 PRO A CA 1
ATOM 4535 C C . PRO A 1 602 ? -2.191 -28.641 -13.147 1.00 93.38 602 PRO A C 1
ATOM 4537 O O . PRO A 1 602 ? -1.124 -29.143 -12.796 1.00 93.38 602 PRO A O 1
ATOM 4540 N N . ALA A 1 603 ? -2.647 -28.754 -14.393 1.00 89.00 603 ALA A N 1
ATOM 4541 C CA . ALA A 1 603 ? -1.860 -29.376 -15.451 1.00 89.00 603 ALA A CA 1
ATOM 4542 C C . ALA A 1 603 ? -0.653 -28.495 -15.809 1.00 89.00 603 ALA A C 1
ATOM 4544 O O . ALA A 1 603 ? -0.757 -27.266 -15.813 1.00 89.00 603 ALA A O 1
ATOM 4545 N N . ALA A 1 604 ? 0.482 -29.120 -16.124 1.00 87.44 604 ALA A N 1
ATOM 4546 C CA . ALA A 1 604 ? 1.635 -28.400 -16.650 1.00 87.44 604 ALA A CA 1
ATOM 4547 C C . ALA A 1 604 ? 1.288 -27.757 -18.000 1.00 87.44 604 ALA A C 1
ATOM 4549 O O . ALA A 1 604 ? 0.615 -28.362 -18.839 1.00 87.44 604 ALA A O 1
ATOM 4550 N N . ILE A 1 605 ? 1.752 -26.529 -18.202 1.00 82.62 605 ILE A N 1
ATOM 4551 C CA . ILE A 1 605 ? 1.612 -25.819 -19.470 1.00 82.62 605 ILE A CA 1
ATOM 4552 C C . ILE A 1 605 ? 2.802 -26.193 -20.343 1.00 82.62 605 ILE A C 1
ATOM 4554 O O . ILE A 1 605 ? 3.949 -26.082 -19.911 1.00 82.62 605 ILE A O 1
ATOM 4558 N N . THR A 1 606 ? 2.531 -26.642 -21.569 1.00 76.00 606 THR A N 1
ATOM 4559 C CA . THR A 1 606 ? 3.596 -26.967 -22.518 1.00 76.00 606 THR A CA 1
ATOM 4560 C C . THR A 1 606 ? 3.983 -25.698 -23.260 1.00 76.00 606 THR A C 1
ATOM 4562 O O . THR A 1 606 ? 3.217 -25.158 -24.061 1.00 76.00 606 THR A O 1
ATOM 4565 N N . VAL A 1 607 ? 5.183 -25.221 -22.961 1.00 70.31 607 VAL A N 1
ATOM 4566 C CA . VAL A 1 607 ? 5.862 -24.175 -23.719 1.00 70.31 607 VAL A CA 1
ATOM 4567 C C . VAL A 1 607 ? 6.620 -24.898 -24.828 1.00 70.31 607 VAL A C 1
ATOM 4569 O O . VAL A 1 607 ? 7.481 -25.724 -24.535 1.00 70.31 607 VAL A O 1
ATOM 4572 N N . TYR A 1 608 ? 6.223 -24.694 -26.082 1.00 66.88 608 TYR A N 1
ATOM 4573 C CA . TYR A 1 608 ? 6.908 -25.302 -27.218 1.00 66.88 608 TYR A CA 1
ATOM 4574 C C . TYR A 1 608 ? 8.260 -24.636 -27.438 1.00 66.88 608 TYR A C 1
ATOM 4576 O O . TYR A 1 608 ? 8.434 -23.456 -27.123 1.00 66.88 608 TYR A O 1
ATOM 4584 N N . ASP A 1 609 ? 9.180 -25.402 -28.024 1.00 59.41 609 ASP A N 1
ATOM 4585 C CA . ASP A 1 609 ? 10.478 -24.893 -28.445 1.00 59.41 609 ASP A CA 1
ATOM 4586 C C . ASP A 1 609 ? 10.288 -23.634 -29.301 1.00 59.41 609 ASP A C 1
ATOM 4588 O O . ASP A 1 609 ? 9.450 -23.593 -30.211 1.00 59.41 609 ASP A O 1
ATOM 4592 N N . GLU A 1 610 ? 11.042 -22.587 -28.963 1.00 59.59 610 GLU A N 1
ATOM 4593 C CA . GLU A 1 610 ? 11.032 -21.333 -29.705 1.00 59.59 610 GLU A CA 1
ATOM 4594 C C . GLU A 1 610 ? 11.382 -21.609 -31.173 1.00 59.59 610 GLU A C 1
ATOM 4596 O O . GLU A 1 610 ? 12.355 -22.309 -31.474 1.00 59.59 610 GLU A O 1
ATOM 4601 N N . ASP A 1 611 ? 10.618 -21.033 -32.107 1.00 58.34 611 ASP A N 1
ATOM 4602 C CA . ASP A 1 611 ? 11.050 -20.988 -33.501 1.00 58.34 611 ASP A CA 1
ATOM 4603 C C . ASP A 1 611 ? 12.201 -19.982 -33.614 1.00 58.34 611 ASP A C 1
ATOM 4605 O O . ASP A 1 611 ? 12.016 -18.801 -33.929 1.00 58.34 611 ASP A O 1
ATOM 4609 N N . THR A 1 612 ? 13.411 -20.474 -33.351 1.00 56.69 612 THR A N 1
ATOM 4610 C CA . THR A 1 612 ? 14.662 -19.708 -33.418 1.00 56.69 612 THR A CA 1
ATOM 4611 C C . THR A 1 612 ? 14.930 -19.127 -34.808 1.00 56.69 612 THR A C 1
ATOM 4613 O O . THR A 1 612 ? 15.779 -18.244 -34.941 1.00 56.69 612 THR A O 1
ATOM 4616 N N . SER A 1 613 ? 14.188 -19.561 -35.837 1.00 51.56 613 SER A N 1
ATOM 4617 C CA . SER A 1 613 ? 14.268 -19.022 -37.194 1.00 51.56 613 SER A CA 1
ATOM 4618 C C . SER A 1 613 ? 13.382 -17.791 -37.432 1.00 51.56 613 SER A C 1
ATOM 4620 O O . SER A 1 613 ? 13.645 -17.051 -38.380 1.00 51.56 613 SER A O 1
ATOM 4622 N N . GLN A 1 614 ? 12.370 -17.533 -36.585 1.00 47.00 614 GLN A N 1
ATOM 4623 C CA . GLN A 1 614 ? 11.410 -16.434 -36.786 1.00 47.00 614 GLN A CA 1
ATOM 4624 C C . GLN A 1 614 ? 11.227 -15.511 -35.570 1.00 47.00 614 GLN A C 1
ATOM 4626 O O . GLN A 1 614 ? 11.201 -14.291 -35.751 1.00 47.00 614 GLN A O 1
ATOM 4631 N N . LEU A 1 615 ? 11.108 -16.027 -34.337 1.00 57.06 615 LEU A N 1
ATOM 4632 C CA . LEU A 1 615 ? 10.793 -15.221 -33.146 1.00 57.06 615 LEU A CA 1
ATOM 4633 C C . LEU A 1 615 ? 11.372 -15.834 -31.857 1.00 57.06 615 LEU A C 1
ATOM 4635 O O . LEU A 1 615 ? 11.182 -17.011 -31.579 1.00 57.06 615 LEU A O 1
ATOM 4639 N N . TRP A 1 616 ? 11.957 -14.995 -30.987 1.00 63.25 616 TRP A N 1
ATOM 4640 C CA . TRP A 1 616 ? 12.173 -15.334 -29.567 1.00 63.25 616 TRP A CA 1
ATOM 4641 C C . TRP A 1 616 ? 10.830 -15.249 -28.827 1.00 63.25 616 TRP A C 1
ATOM 4643 O O . TRP A 1 616 ? 10.619 -14.361 -28.001 1.00 63.25 616 TRP A O 1
ATOM 4653 N N . GLN A 1 617 ? 9.848 -16.046 -29.227 1.00 60.03 617 GLN A N 1
ATOM 4654 C CA . GLN A 1 617 ? 8.544 -16.145 -28.583 1.00 60.03 617 GLN A CA 1
ATOM 4655 C C . GLN A 1 617 ? 8.160 -17.616 -28.606 1.00 60.03 617 GLN A C 1
ATOM 4657 O O . GLN A 1 617 ? 7.811 -18.116 -29.678 1.00 60.03 617 GLN A O 1
ATOM 4662 N N . PRO A 1 618 ? 8.228 -18.319 -27.467 1.00 55.66 618 PRO A N 1
ATOM 4663 C CA . PRO A 1 618 ? 7.867 -19.715 -27.475 1.00 55.66 618 PRO A CA 1
ATOM 4664 C C . PRO A 1 618 ? 6.362 -19.799 -27.739 1.00 55.66 618 PRO A C 1
ATOM 4666 O O . PRO A 1 618 ? 5.582 -19.121 -27.055 1.00 55.66 618 PRO A O 1
ATOM 4669 N N . PRO A 1 619 ? 5.919 -20.590 -28.729 1.00 54.38 619 PRO A N 1
ATOM 4670 C CA . PRO A 1 619 ? 4.510 -20.899 -28.840 1.00 54.38 619 PRO A CA 1
ATOM 4671 C C . PRO A 1 619 ? 4.086 -21.632 -27.561 1.00 54.38 619 PRO A C 1
ATOM 4673 O O . PRO A 1 619 ? 4.824 -22.451 -27.022 1.00 54.38 619 PRO A O 1
ATOM 4676 N N . VAL A 1 620 ? 2.891 -21.359 -27.050 1.00 53.56 620 VAL A N 1
ATOM 4677 C CA . VAL A 1 620 ? 2.376 -22.024 -25.843 1.00 53.56 620 VAL A CA 1
ATOM 4678 C C . VAL A 1 620 ? 1.139 -22.828 -26.228 1.00 53.56 620 VAL A C 1
ATOM 4680 O O . VAL A 1 620 ? 0.311 -22.350 -27.000 1.00 53.56 620 VAL A O 1
ATOM 4683 N N . SER A 1 621 ? 0.991 -24.042 -25.697 1.00 45.09 621 SER A N 1
ATOM 4684 C CA . SER A 1 621 ? -0.283 -24.773 -25.732 1.00 45.09 621 SER A CA 1
ATOM 4685 C C . SER A 1 621 ? -0.713 -25.216 -24.345 1.00 45.09 621 SER A C 1
ATOM 4687 O O . SER A 1 621 ? 0.089 -25.590 -23.486 1.00 45.09 621 SER A O 1
ATOM 4689 N N . GLY A 1 622 ? -2.024 -25.200 -24.134 1.00 47.78 622 GLY A N 1
ATOM 4690 C CA . GLY A 1 622 ? -2.651 -25.702 -22.924 1.00 47.78 622 GLY A CA 1
ATOM 4691 C C . GLY A 1 622 ? -4.115 -25.273 -22.833 1.00 47.78 622 GLY A C 1
ATOM 4692 O O . GLY A 1 622 ? -4.545 -24.393 -23.576 1.00 47.78 622 GLY A O 1
ATOM 4693 N N . PRO A 1 623 ? -4.898 -25.867 -21.917 1.00 42.41 623 PRO A N 1
ATOM 4694 C CA . PRO A 1 623 ? -6.343 -25.642 -21.802 1.00 42.41 623 PRO A CA 1
ATOM 4695 C C . PRO A 1 623 ? -6.742 -24.260 -21.230 1.00 42.41 623 PRO A C 1
ATOM 4697 O O . PRO A 1 623 ? -7.821 -24.129 -20.661 1.00 42.41 623 PRO A O 1
ATOM 4700 N N . LEU A 1 624 ? -5.863 -23.248 -21.271 1.00 52.94 624 LEU A N 1
ATOM 4701 C CA . LEU A 1 624 ? -5.917 -22.094 -20.357 1.00 52.94 624 LEU A CA 1
ATOM 4702 C C . LEU A 1 624 ? -5.667 -20.716 -21.003 1.00 52.94 624 LEU A C 1
ATOM 4704 O O . LEU A 1 624 ? -5.474 -19.747 -20.270 1.00 52.94 624 LEU A O 1
ATOM 4708 N N . SER A 1 625 ? -5.659 -20.602 -22.333 1.00 47.09 625 SER A N 1
ATOM 4709 C CA . SER A 1 625 ? -5.391 -19.335 -23.028 1.00 47.09 625 SER A CA 1
ATOM 4710 C C . SER A 1 625 ? -6.512 -18.966 -23.998 1.00 47.09 625 SER A C 1
ATOM 4712 O O . SER A 1 625 ? -6.353 -19.022 -25.216 1.00 47.09 625 SER A O 1
ATOM 4714 N N . ASP A 1 626 ? -7.661 -18.579 -23.455 1.00 43.59 626 ASP A N 1
ATOM 4715 C CA . ASP A 1 626 ? -8.768 -18.051 -24.264 1.00 43.59 626 ASP A CA 1
ATOM 4716 C C . ASP A 1 626 ? -8.497 -16.588 -24.700 1.00 43.59 626 ASP A C 1
ATOM 4718 O O . ASP A 1 626 ? -9.213 -16.032 -25.531 1.00 43.59 626 ASP A O 1
ATOM 4722 N N . ALA A 1 627 ? -7.436 -15.966 -24.164 1.00 45.84 627 ALA A N 1
ATOM 4723 C CA . ALA A 1 627 ? -6.874 -14.694 -24.613 1.00 45.84 627 ALA A CA 1
ATOM 4724 C C . ALA A 1 627 ? -5.722 -14.923 -25.616 1.00 45.84 627 ALA A C 1
ATOM 4726 O O . ALA A 1 627 ? -5.038 -15.946 -25.520 1.00 45.84 627 ALA A O 1
ATOM 4727 N N . PRO A 1 628 ? -5.453 -13.980 -26.545 1.00 41.72 628 PRO A N 1
ATOM 4728 C CA . PRO A 1 628 ? -4.298 -14.056 -27.433 1.00 41.72 628 PRO A CA 1
ATOM 4729 C C . PRO A 1 628 ? -3.008 -14.262 -26.629 1.00 41.72 628 PRO A C 1
ATOM 4731 O O . PRO A 1 628 ? -2.541 -13.372 -25.917 1.00 41.72 628 PRO A O 1
ATOM 4734 N N . LEU A 1 629 ? -2.423 -15.455 -26.742 1.00 42.56 629 LEU A N 1
ATOM 4735 C CA . LEU A 1 629 ? -1.069 -15.721 -26.274 1.00 42.56 629 LEU A CA 1
ATOM 4736 C C . LEU A 1 629 ? -0.138 -14.709 -26.951 1.00 42.56 629 LEU A C 1
ATOM 4738 O O . LEU A 1 629 ? -0.111 -14.608 -28.176 1.00 42.56 629 LEU A O 1
ATOM 4742 N N . GLY A 1 630 ? 0.595 -13.930 -26.159 1.00 40.16 630 GLY A N 1
ATOM 4743 C CA . GLY A 1 630 ? 1.551 -12.955 -26.687 1.00 40.16 630 GLY A CA 1
ATOM 4744 C C . GLY A 1 630 ? 1.089 -11.495 -26.727 1.00 40.16 630 GLY A C 1
ATOM 4745 O O . GLY A 1 630 ? 1.888 -10.647 -27.130 1.00 40.16 630 GLY A O 1
ATOM 4746 N N . THR A 1 631 ? -0.102 -11.130 -26.233 1.00 37.22 631 THR A N 1
ATOM 4747 C CA . THR A 1 631 ? -0.366 -9.721 -25.874 1.00 37.22 631 THR A CA 1
ATOM 4748 C C . THR A 1 631 ? 0.361 -9.365 -24.582 1.00 37.22 631 THR A C 1
ATOM 4750 O O . THR A 1 631 ? -0.199 -9.410 -23.495 1.00 37.22 631 THR A O 1
ATOM 4753 N N . ALA A 1 632 ? 1.651 -9.065 -24.733 1.00 34.66 632 ALA A N 1
ATOM 4754 C CA . ALA A 1 632 ? 2.463 -8.214 -23.876 1.00 34.66 632 ALA A CA 1
ATOM 4755 C C . ALA A 1 632 ? 2.005 -8.101 -22.407 1.00 34.66 632 ALA A C 1
ATOM 4757 O O . ALA A 1 632 ? 1.489 -7.064 -21.997 1.00 34.66 632 ALA A O 1
ATOM 4758 N N . SER A 1 633 ? 2.399 -9.059 -21.568 1.00 33.25 633 SER A N 1
ATOM 4759 C CA . SER A 1 633 ? 2.639 -8.799 -20.137 1.00 33.25 633 SER A CA 1
ATOM 4760 C C . SER A 1 633 ? 3.905 -7.937 -19.934 1.00 33.25 633 SER A C 1
ATOM 4762 O O . SER A 1 633 ? 4.761 -8.217 -19.103 1.00 33.25 633 SER A O 1
ATOM 4764 N N . TYR A 1 634 ? 4.025 -6.891 -20.763 1.00 40.22 634 TYR A N 1
ATOM 4765 C CA . TYR A 1 634 ? 5.086 -5.871 -20.847 1.00 40.22 634 TYR A CA 1
ATOM 4766 C C . TYR A 1 634 ? 4.608 -4.484 -20.539 1.00 40.22 634 TYR A C 1
ATOM 4768 O O . TYR A 1 634 ? 5.214 -3.480 -20.915 1.00 40.22 634 TYR A O 1
ATOM 4776 N N . ASP A 1 635 ? 3.502 -4.412 -19.843 1.00 37.12 635 ASP A N 1
ATOM 4777 C CA . ASP A 1 635 ? 3.100 -3.174 -19.232 1.00 37.12 635 ASP A CA 1
ATOM 4778 C C . ASP A 1 635 ? 4.062 -2.755 -18.092 1.00 37.12 635 ASP A C 1
ATOM 4780 O O . ASP A 1 635 ? 3.846 -1.694 -17.515 1.00 37.12 635 ASP A O 1
ATOM 4784 N N . ALA A 1 636 ? 5.123 -3.538 -17.813 1.00 36.72 636 ALA A N 1
ATOM 4785 C CA . ALA A 1 636 ? 5.742 -3.668 -16.494 1.00 36.72 636 ALA A CA 1
ATOM 4786 C C . ALA A 1 636 ? 7.225 -3.242 -16.326 1.00 36.72 636 ALA A C 1
ATOM 4788 O O . ALA A 1 636 ? 7.690 -3.220 -15.194 1.00 36.72 636 ALA A O 1
ATOM 4789 N N . TRP A 1 637 ? 8.002 -2.896 -17.366 1.00 38.34 637 TRP A N 1
ATOM 4790 C CA . TRP A 1 637 ? 9.446 -2.610 -17.181 1.00 38.34 637 TRP A CA 1
ATOM 4791 C C . TRP A 1 637 ? 9.888 -1.361 -17.960 1.00 38.34 637 TRP A C 1
ATOM 4793 O O . TRP A 1 637 ? 10.265 -1.435 -19.127 1.00 38.34 637 TRP A O 1
ATOM 4803 N N . GLY A 1 638 ? 9.785 -0.188 -17.324 1.00 35.34 638 GLY A N 1
ATOM 4804 C CA . GLY A 1 638 ? 10.503 1.039 -17.713 1.00 35.34 638 GLY A CA 1
ATOM 4805 C C . GLY A 1 638 ? 10.111 1.745 -19.019 1.00 35.34 638 GLY A C 1
ATOM 4806 O O . GLY A 1 638 ? 10.652 2.813 -19.301 1.00 35.34 638 GLY A O 1
ATOM 4807 N N . LYS A 1 639 ? 9.170 1.231 -19.822 1.00 31.16 639 LYS A N 1
ATOM 4808 C CA . LYS A 1 639 ? 8.531 2.054 -20.862 1.00 31.16 639 LYS A CA 1
ATOM 4809 C C . LYS A 1 639 ? 7.372 2.829 -20.247 1.00 31.16 639 LYS A C 1
ATOM 4811 O O . LYS A 1 639 ? 6.398 2.243 -19.787 1.00 31.16 639 LYS A O 1
ATOM 4816 N N . GLU A 1 640 ? 7.539 4.144 -20.279 1.00 37.62 640 GLU A N 1
ATOM 4817 C CA . GLU A 1 640 ? 6.687 5.251 -19.832 1.00 37.62 640 GLU A CA 1
ATOM 4818 C C . GLU A 1 640 ? 5.307 5.265 -20.521 1.00 37.62 640 GLU A C 1
ATOM 4820 O O . GLU A 1 640 ? 4.907 6.216 -21.181 1.00 37.62 640 GLU A O 1
ATOM 4825 N N . TYR A 1 641 ? 4.566 4.168 -20.424 1.00 38.88 641 TYR A N 1
ATOM 4826 C CA . TYR A 1 641 ? 3.157 4.152 -20.776 1.00 38.88 641 TYR A CA 1
ATOM 4827 C C . TYR A 1 641 ? 2.375 4.359 -19.496 1.00 38.88 641 TYR A C 1
ATOM 4829 O O . TYR A 1 641 ? 2.003 3.415 -18.799 1.00 38.88 641 TYR A O 1
ATOM 4837 N N . LEU A 1 642 ? 2.224 5.637 -19.187 1.00 48.00 642 LEU A N 1
ATOM 4838 C CA . LEU A 1 642 ? 1.583 6.160 -17.997 1.00 48.00 642 LEU A CA 1
ATOM 4839 C C . LEU A 1 642 ? 0.043 6.057 -18.108 1.00 48.00 642 LEU A C 1
ATOM 4841 O O . LEU A 1 642 ? -0.663 6.065 -17.107 1.00 48.00 642 LEU A O 1
ATOM 4845 N N . VAL A 1 643 ? -0.505 5.878 -19.315 1.00 52.53 643 VAL A N 1
ATOM 4846 C CA . VAL A 1 643 ? -1.954 5.916 -19.549 1.00 52.53 643 VAL A CA 1
ATOM 4847 C C . VAL A 1 643 ? -2.396 4.779 -20.483 1.00 52.53 643 VAL A C 1
ATOM 4849 O O . VAL A 1 643 ? -1.901 4.667 -21.608 1.00 52.53 643 VAL A O 1
ATOM 4852 N N . VAL A 1 644 ? -3.314 3.917 -20.027 1.00 52.06 644 VAL A N 1
ATOM 4853 C CA . VAL A 1 644 ? -3.761 2.701 -20.738 1.00 52.06 644 VAL A CA 1
ATOM 4854 C C . VAL A 1 644 ? -5.274 2.728 -20.966 1.00 52.06 644 VAL A C 1
ATOM 4856 O O . VAL A 1 644 ? -6.032 2.834 -20.014 1.00 52.06 644 VAL A O 1
ATOM 4859 N N . ALA A 1 645 ? -5.758 2.578 -22.200 1.00 41.50 645 ALA A N 1
ATOM 4860 C CA . ALA A 1 645 ? -7.184 2.326 -22.434 1.00 41.50 645 ALA A CA 1
ATOM 4861 C C . ALA A 1 645 ? -7.527 0.847 -22.101 1.00 41.50 645 ALA A C 1
ATOM 4863 O O . ALA A 1 645 ? -6.784 -0.049 -22.498 1.00 41.50 645 ALA A O 1
ATOM 4864 N N . PRO A 1 646 ? -8.645 0.531 -21.422 1.00 35.47 646 PRO A N 1
ATOM 4865 C CA . PRO A 1 646 ? -9.013 -0.820 -20.994 1.00 35.47 646 PRO A CA 1
ATOM 4866 C C . PRO A 1 646 ? -9.638 -1.680 -22.099 1.00 35.47 646 PRO A C 1
ATOM 4868 O O . PRO A 1 646 ? -10.036 -2.813 -21.837 1.00 35.47 646 PRO A O 1
ATOM 4871 N N . VAL A 1 647 ? -9.734 -1.176 -23.333 1.00 40.19 647 VAL A N 1
ATOM 4872 C CA . VAL A 1 647 ? -10.127 -1.982 -24.493 1.00 40.19 647 VAL A CA 1
ATOM 4873 C C . VAL A 1 647 ? -8.865 -2.443 -25.217 1.00 40.19 647 VAL A C 1
ATOM 4875 O O . VAL A 1 647 ? -8.041 -1.626 -25.634 1.00 40.19 647 VAL A O 1
ATOM 4878 N N . ALA A 1 648 ? -8.723 -3.759 -25.393 1.00 33.53 648 ALA A N 1
ATOM 4879 C CA . ALA A 1 648 ? -7.631 -4.347 -26.160 1.00 33.53 648 ALA A CA 1
ATOM 4880 C C . ALA A 1 648 ? -7.537 -3.690 -27.555 1.00 33.53 648 ALA A C 1
ATOM 4882 O O . ALA A 1 648 ? -8.533 -3.615 -28.273 1.00 33.53 648 ALA A O 1
ATOM 4883 N N . ASN A 1 649 ? -6.332 -3.235 -27.927 1.00 37.78 649 ASN A N 1
ATOM 4884 C CA . ASN A 1 649 ? -5.972 -2.545 -29.181 1.00 37.78 649 ASN A CA 1
ATOM 4885 C C . ASN A 1 649 ? -6.215 -1.020 -29.275 1.00 37.78 649 ASN A C 1
ATOM 4887 O O . ASN A 1 649 ? -6.051 -0.474 -30.364 1.00 37.78 649 ASN A O 1
ATOM 4891 N N . GLN A 1 650 ? -6.520 -0.302 -28.185 1.00 48.06 650 GLN A N 1
ATOM 4892 C CA . GLN A 1 650 ? -6.679 1.170 -28.208 1.00 48.06 650 GLN A CA 1
ATOM 4893 C C . GLN A 1 650 ? -5.508 1.969 -27.602 1.00 48.06 650 GLN A C 1
ATOM 4895 O O . GLN A 1 650 ? -5.717 3.016 -27.007 1.00 48.06 650 GLN A O 1
ATOM 4900 N N . GLY A 1 651 ? -4.269 1.512 -27.807 1.00 52.19 651 GLY A N 1
ATOM 4901 C CA . GLY A 1 651 ? -3.065 2.333 -27.612 1.00 52.19 651 GLY A CA 1
ATOM 4902 C C . GLY A 1 651 ? -2.559 2.481 -26.170 1.00 52.19 651 GLY A C 1
ATOM 4903 O O . GLY A 1 651 ? -3.288 2.350 -25.189 1.00 52.19 651 GLY A O 1
ATOM 4904 N N . ARG A 1 652 ? -1.250 2.732 -26.061 1.00 60.22 652 ARG A N 1
ATOM 4905 C CA . ARG A 1 652 ? -0.536 3.085 -24.830 1.00 60.22 652 ARG A CA 1
ATOM 4906 C C . ARG A 1 652 ? -0.036 4.521 -24.982 1.00 60.22 652 ARG A C 1
ATOM 4908 O O . ARG A 1 652 ? 0.641 4.800 -25.973 1.00 60.22 652 ARG A O 1
ATOM 4915 N N . TYR A 1 653 ? -0.336 5.403 -24.033 1.00 69.06 653 TYR A N 1
ATOM 4916 C CA . TYR A 1 653 ? -0.046 6.836 -24.158 1.00 69.06 653 TYR A CA 1
ATOM 4917 C C . TYR A 1 653 ? 0.903 7.324 -23.062 1.00 69.06 653 TYR A C 1
ATOM 4919 O O . TYR A 1 653 ? 0.905 6.806 -21.942 1.00 69.06 653 TYR A O 1
ATOM 4927 N N . LEU A 1 654 ? 1.717 8.322 -23.414 1.00 63.66 654 LEU A N 1
ATOM 4928 C CA . LEU A 1 654 ? 2.624 9.008 -22.493 1.00 63.66 654 LEU A CA 1
ATOM 4929 C C . LEU A 1 654 ? 1.891 10.103 -21.699 1.00 63.66 654 LEU A C 1
ATOM 4931 O O . LEU A 1 654 ? 2.148 10.282 -20.512 1.00 63.66 654 LEU A O 1
ATOM 4935 N N . HIS A 1 655 ? 0.936 10.789 -22.337 1.00 80.62 655 HIS A N 1
ATOM 4936 C CA . HIS A 1 655 ? 0.159 11.875 -21.742 1.00 80.62 655 HIS A CA 1
ATOM 4937 C C . HIS A 1 655 ? -1.328 11.512 -21.630 1.00 80.62 655 HIS A C 1
ATOM 4939 O O . HIS A 1 655 ? -1.901 10.884 -22.522 1.00 80.62 655 HIS A O 1
ATOM 4945 N N . ILE A 1 656 ? -1.980 11.959 -20.547 1.00 88.06 656 ILE A N 1
ATOM 4946 C CA . ILE A 1 656 ? -3.422 11.735 -20.319 1.00 88.06 656 ILE A CA 1
ATOM 4947 C C . ILE A 1 656 ? -4.255 12.369 -21.436 1.00 88.06 656 ILE A C 1
ATOM 4949 O O . ILE A 1 656 ? -5.196 11.746 -21.923 1.00 88.06 656 ILE A O 1
ATOM 4953 N N . GLN A 1 657 ? -3.874 13.565 -21.899 1.00 92.00 657 GLN A N 1
ATOM 4954 C CA . GLN A 1 657 ? -4.578 14.248 -22.984 1.00 92.00 657 GLN A CA 1
ATOM 4955 C C . GLN A 1 657 ? -4.594 13.425 -24.279 1.00 92.00 657 GLN A C 1
ATOM 4957 O O . GLN A 1 657 ? -5.627 13.347 -24.941 1.00 92.00 657 GLN A O 1
ATOM 4962 N N . ASP A 1 658 ? -3.488 12.762 -24.621 1.00 84.75 658 ASP A N 1
ATOM 4963 C CA . ASP A 1 658 ? -3.408 11.940 -25.832 1.00 84.75 658 ASP A CA 1
ATOM 4964 C C . ASP A 1 658 ? -4.323 10.717 -25.746 1.00 84.75 658 ASP A C 1
ATOM 4966 O O . ASP A 1 658 ? -4.999 10.379 -26.719 1.00 84.75 658 ASP A O 1
ATOM 4970 N N . ALA A 1 659 ? -4.409 10.096 -24.566 1.00 83.81 659 ALA A N 1
ATOM 4971 C CA . ALA A 1 659 ? -5.330 8.989 -24.333 1.00 83.81 659 ALA A CA 1
ATOM 4972 C C . ALA A 1 659 ? -6.795 9.429 -24.449 1.00 83.81 659 ALA A C 1
ATOM 4974 O O . ALA A 1 659 ? -7.588 8.757 -25.107 1.00 83.81 659 ALA A O 1
ATOM 4975 N N . LEU A 1 660 ? -7.150 10.585 -23.876 1.00 86.81 660 LEU A N 1
ATOM 4976 C CA . LEU A 1 660 ? -8.490 11.174 -23.999 1.00 86.81 660 LEU A CA 1
ATOM 4977 C C . LEU A 1 660 ? -8.857 11.452 -25.462 1.00 86.81 660 LEU A C 1
ATOM 4979 O O . LEU A 1 660 ? -9.969 11.143 -25.908 1.00 86.81 660 LEU A O 1
ATOM 4983 N N . ASN A 1 661 ? -7.910 12.006 -26.220 1.00 87.38 661 ASN A N 1
ATOM 4984 C CA . ASN A 1 661 ? -8.085 12.325 -27.634 1.00 87.38 661 ASN A CA 1
ATOM 4985 C C . ASN A 1 661 ? -8.297 11.063 -28.479 1.00 87.38 661 ASN A C 1
ATOM 4987 O O . ASN A 1 661 ? -9.064 11.092 -29.443 1.00 87.38 661 ASN A O 1
ATOM 4991 N N . ALA A 1 662 ? -7.657 9.956 -28.104 1.00 82.38 662 ALA A N 1
ATOM 4992 C CA . ALA A 1 662 ? -7.729 8.705 -28.842 1.00 82.38 662 ALA A CA 1
ATOM 4993 C C . ALA A 1 662 ? -8.964 7.841 -28.540 1.00 82.38 662 ALA A C 1
ATOM 4995 O O . ALA A 1 662 ? -9.244 6.905 -29.293 1.00 82.38 662 ALA A O 1
ATOM 4996 N N . LEU A 1 663 ? -9.728 8.145 -27.483 1.00 77.25 663 LEU A N 1
ATOM 4997 C CA . LEU A 1 663 ? -10.970 7.427 -27.191 1.00 77.25 663 LEU A CA 1
ATOM 4998 C C . LEU A 1 663 ? -11.973 7.535 -28.353 1.00 77.25 663 LEU A C 1
ATOM 5000 O O . LEU A 1 663 ? -12.097 8.604 -28.968 1.00 77.25 663 LEU A O 1
ATOM 5004 N N . PRO A 1 664 ? -12.771 6.487 -28.626 1.00 78.88 664 PRO A N 1
ATOM 5005 C CA . PRO A 1 664 ? -13.816 6.551 -29.641 1.00 78.88 664 PRO A CA 1
ATOM 5006 C C . PRO A 1 664 ? -14.880 7.594 -29.269 1.00 78.88 664 PRO A C 1
ATOM 5008 O O . PRO A 1 664 ? -14.969 8.046 -28.129 1.00 78.88 664 PRO A O 1
ATOM 5011 N N . ALA A 1 665 ? -15.720 7.986 -30.230 1.00 82.69 665 ALA A N 1
ATOM 5012 C CA . ALA A 1 665 ? -16.782 8.973 -29.995 1.00 82.69 665 ALA A CA 1
ATOM 5013 C C . ALA A 1 665 ? -17.786 8.542 -28.906 1.00 82.69 665 ALA A C 1
ATOM 5015 O O . ALA A 1 665 ? -18.380 9.393 -28.255 1.00 82.69 665 ALA A O 1
ATOM 5016 N N . SER A 1 666 ? -17.943 7.233 -28.682 1.00 79.12 666 SER A N 1
ATOM 5017 C CA . SER A 1 666 ? -18.754 6.667 -27.596 1.00 79.12 666 SER A CA 1
ATOM 5018 C C . SER A 1 666 ? -18.147 6.850 -26.203 1.00 79.12 666 SER A C 1
ATOM 5020 O O . SER A 1 666 ? -18.810 6.530 -25.225 1.00 79.12 666 SER A O 1
ATOM 5022 N N . GLY A 1 667 ? -16.898 7.309 -26.108 1.00 83.69 667 GLY A N 1
ATOM 5023 C CA . GLY A 1 667 ? -16.145 7.322 -24.863 1.00 83.69 667 GLY A CA 1
ATOM 5024 C C . GLY A 1 667 ? -15.563 5.961 -24.497 1.00 83.69 667 GLY A C 1
ATOM 5025 O O . GLY A 1 667 ? -15.464 5.060 -25.333 1.00 83.69 667 GLY A O 1
ATOM 5026 N N . GLY A 1 668 ? -15.121 5.832 -23.255 1.00 81.25 668 GLY A N 1
ATOM 5027 C CA . GLY A 1 668 ? -14.431 4.657 -22.751 1.00 81.25 668 GLY A CA 1
ATOM 5028 C C . GLY A 1 668 ? -13.739 4.946 -21.430 1.00 81.25 668 GLY A C 1
ATOM 5029 O O . GLY A 1 668 ? -13.831 6.041 -20.884 1.00 81.25 668 GLY A O 1
ATOM 5030 N N . ALA A 1 669 ? -13.039 3.949 -20.916 1.00 77.06 669 ALA A N 1
ATOM 5031 C CA . ALA A 1 669 ? -12.267 4.111 -19.700 1.00 77.06 669 ALA A CA 1
ATOM 5032 C C . ALA A 1 669 ? -10.785 4.375 -20.028 1.00 77.06 669 ALA A C 1
ATOM 5034 O O . ALA A 1 669 ? -10.332 4.154 -21.151 1.00 77.06 669 ALA A O 1
ATOM 5035 N N . ILE A 1 670 ? -10.034 4.874 -19.060 1.00 79.25 670 ILE A N 1
ATOM 5036 C CA . ILE A 1 670 ? -8.596 5.101 -19.105 1.00 79.25 670 ILE A CA 1
ATOM 5037 C C . ILE A 1 670 ? -8.048 4.707 -17.735 1.00 79.25 670 ILE A C 1
ATOM 5039 O O . ILE A 1 670 ? -8.551 5.134 -16.703 1.00 79.25 670 ILE A O 1
ATOM 5043 N N . PHE A 1 671 ? -7.004 3.899 -17.727 1.00 73.06 671 PHE A N 1
ATOM 5044 C CA . PHE A 1 671 ? -6.315 3.420 -16.546 1.00 73.06 671 PHE A CA 1
ATOM 5045 C C . PHE A 1 671 ? -4.974 4.143 -16.391 1.00 73.06 671 PHE A C 1
ATOM 5047 O O . PHE A 1 671 ? -4.175 4.191 -17.330 1.00 73.06 671 PHE A O 1
ATOM 5054 N N . LEU A 1 672 ? -4.734 4.710 -15.212 1.00 76.56 672 LEU A N 1
ATOM 5055 C CA . LEU A 1 672 ? -3.510 5.422 -14.861 1.00 76.56 672 LEU A CA 1
ATOM 5056 C C . LEU A 1 672 ? -2.658 4.533 -13.965 1.00 76.56 672 LEU A C 1
ATOM 5058 O O . LEU A 1 672 ? -3.106 4.101 -12.909 1.00 76.56 672 LEU A O 1
ATOM 5062 N N . LYS A 1 673 ? -1.415 4.277 -14.358 1.00 70.81 673 LYS A N 1
ATOM 5063 C CA . LYS A 1 673 ? -0.495 3.466 -13.550 1.00 70.81 673 LYS A CA 1
ATOM 5064 C C . LYS A 1 673 ? 0.102 4.252 -12.393 1.00 70.81 673 LYS A C 1
ATOM 5066 O O . LYS A 1 673 ? 0.146 5.481 -12.418 1.00 70.81 673 LYS A O 1
ATOM 5071 N N . ASN A 1 674 ? 0.635 3.564 -11.398 1.00 71.25 674 ASN A N 1
ATOM 5072 C CA . ASN A 1 674 ? 1.401 4.210 -10.341 1.00 71.25 674 ASN A CA 1
ATOM 5073 C C . ASN A 1 674 ? 2.569 5.021 -10.938 1.00 71.25 674 ASN A C 1
ATOM 5075 O O . ASN A 1 674 ? 3.340 4.530 -11.761 1.00 71.25 674 ASN A O 1
ATOM 5079 N N . GLY A 1 675 ? 2.682 6.283 -10.538 1.00 74.69 675 GLY A N 1
ATOM 5080 C CA . GLY A 1 675 ? 3.620 7.254 -11.082 1.00 74.69 675 GLY A CA 1
ATOM 5081 C C . GLY A 1 675 ? 3.224 8.688 -10.735 1.00 74.69 675 GLY A C 1
ATOM 5082 O O . GLY A 1 675 ? 2.118 8.952 -10.266 1.00 74.69 675 GLY A O 1
ATOM 5083 N N . THR A 1 676 ? 4.138 9.632 -10.970 1.00 82.25 676 THR A N 1
ATOM 5084 C CA . THR A 1 676 ? 3.844 11.070 -10.877 1.00 82.25 676 THR A CA 1
ATOM 5085 C C . THR A 1 676 ? 3.686 11.664 -12.273 1.00 82.25 676 THR A C 1
ATOM 5087 O O . THR A 1 676 ? 4.625 11.664 -13.062 1.00 82.25 676 THR A O 1
ATOM 5090 N N . TYR A 1 677 ? 2.512 12.220 -12.546 1.00 84.38 677 TYR A N 1
ATOM 5091 C CA . TYR A 1 677 ? 2.087 12.791 -13.815 1.00 84.38 677 TYR A CA 1
ATOM 5092 C C . TYR A 1 677 ? 2.127 14.303 -13.687 1.00 84.38 677 TYR A C 1
ATOM 5094 O O . TYR A 1 677 ? 1.241 14.905 -13.085 1.00 84.38 677 TYR A O 1
ATOM 5102 N N . THR A 1 678 ? 3.179 14.925 -14.204 1.00 88.19 678 THR A N 1
ATOM 5103 C CA . THR A 1 678 ? 3.279 16.385 -14.197 1.00 88.19 678 THR A CA 1
ATOM 5104 C C . THR A 1 678 ? 2.806 16.927 -15.528 1.00 88.19 678 THR A C 1
ATOM 5106 O O . THR A 1 678 ? 3.383 16.602 -16.559 1.00 88.19 678 THR A O 1
ATOM 5109 N N . HIS A 1 679 ? 1.770 17.754 -15.483 1.00 90.31 679 HIS A N 1
ATOM 5110 C CA . HIS A 1 679 ? 1.200 18.396 -16.651 1.00 90.31 679 HIS A CA 1
ATOM 5111 C C . HIS A 1 679 ? 1.709 19.829 -16.783 1.00 90.31 679 HIS A C 1
ATOM 5113 O O . HIS A 1 679 ? 1.822 20.574 -15.811 1.00 90.31 679 HIS A O 1
ATOM 5119 N N . ASP A 1 680 ? 2.025 20.184 -18.015 1.00 90.19 680 ASP A N 1
ATOM 5120 C CA . ASP A 1 680 ? 2.477 21.478 -18.516 1.00 90.19 680 ASP A CA 1
ATOM 5121 C C . ASP A 1 680 ? 1.345 22.272 -19.195 1.00 90.19 680 ASP A C 1
ATOM 5123 O O . ASP A 1 680 ? 1.575 23.355 -19.721 1.00 90.19 680 ASP A O 1
ATOM 5127 N N . ALA A 1 681 ? 0.122 21.739 -19.164 1.00 92.56 681 ALA A N 1
ATOM 5128 C CA . ALA A 1 681 ? -1.119 22.393 -19.566 1.00 92.56 681 ALA A CA 1
ATOM 5129 C C . ALA A 1 681 ? -2.324 21.712 -18.874 1.00 92.56 681 ALA A C 1
ATOM 5131 O O . ALA A 1 681 ? -2.183 20.583 -18.392 1.00 92.56 681 ALA A O 1
ATOM 5132 N N . PRO A 1 682 ? -3.512 22.346 -18.829 1.00 94.94 682 PRO A N 1
ATOM 5133 C CA . PRO A 1 682 ? -4.730 21.700 -18.359 1.00 94.94 682 PRO A CA 1
ATOM 5134 C C . PRO A 1 682 ? -5.103 20.496 -19.220 1.00 94.94 682 PRO A C 1
ATOM 5136 O O . PRO A 1 682 ? -4.902 20.482 -20.435 1.00 94.94 682 PRO A O 1
ATOM 5139 N N . ILE A 1 683 ? -5.703 19.500 -18.578 1.00 95.12 683 ILE A N 1
ATOM 5140 C CA . ILE A 1 683 ? -6.313 18.347 -19.227 1.00 95.12 683 ILE A CA 1
ATOM 5141 C C . ILE A 1 683 ? -7.745 18.729 -19.608 1.00 95.12 683 ILE A C 1
ATOM 5143 O O . ILE A 1 683 ? -8.615 18.875 -18.746 1.00 95.12 683 ILE A O 1
ATOM 5147 N N . TYR A 1 684 ? -7.989 18.867 -20.907 1.00 95.50 684 TYR A N 1
ATOM 5148 C CA . TYR A 1 684 ? -9.298 19.158 -21.476 1.00 95.50 684 TYR A CA 1
ATOM 5149 C C . TYR A 1 684 ? -10.070 17.857 -21.690 1.00 95.50 684 TYR A C 1
ATOM 5151 O O . TYR A 1 684 ? -9.709 17.032 -22.539 1.00 95.50 684 TYR A O 1
ATOM 5159 N N . VAL A 1 685 ? -11.142 17.671 -20.918 1.00 93.50 685 VAL A N 1
ATOM 5160 C CA . VAL A 1 685 ? -11.958 16.452 -20.975 1.00 93.50 685 VAL A CA 1
ATOM 5161 C C . VAL A 1 685 ? -12.995 16.571 -22.101 1.00 93.50 685 VAL A C 1
ATOM 5163 O O . VAL A 1 685 ? -13.774 17.525 -22.103 1.00 93.50 685 VAL A O 1
ATOM 5166 N N . PRO A 1 686 ? -13.028 15.637 -23.072 1.00 91.62 686 PRO A N 1
ATOM 5167 C CA . PRO A 1 686 ? -13.989 15.681 -24.172 1.00 91.62 686 PRO A CA 1
ATOM 5168 C C . PRO A 1 686 ? -15.403 15.291 -23.716 1.00 91.62 686 PRO A C 1
ATOM 5170 O O . PRO A 1 686 ? -15.563 14.544 -22.754 1.00 91.62 686 PRO A O 1
ATOM 5173 N N . ASP A 1 687 ? -16.433 15.723 -24.456 1.00 92.75 687 ASP A N 1
ATOM 5174 C CA . ASP A 1 687 ? -17.836 15.357 -24.190 1.00 92.75 687 ASP A CA 1
ATOM 5175 C C . ASP A 1 687 ? -18.154 13.913 -24.610 1.00 92.75 687 ASP A C 1
ATOM 5177 O O . ASP A 1 687 ? -18.762 13.643 -25.648 1.00 92.75 687 ASP A O 1
ATOM 5181 N N . LYS A 1 688 ? -17.657 12.968 -23.811 1.00 89.69 688 LYS A N 1
ATOM 5182 C CA . LYS A 1 688 ? -17.745 11.517 -23.996 1.00 89.69 688 LYS A CA 1
ATOM 5183 C C . LYS A 1 688 ? -17.997 10.849 -22.646 1.00 89.69 688 LYS A C 1
ATOM 5185 O O . LYS A 1 688 ? -17.551 11.365 -21.627 1.00 89.69 688 LYS A O 1
ATOM 5190 N N . ASP A 1 689 ? -18.668 9.696 -22.638 1.00 83.56 689 ASP A N 1
ATOM 5191 C CA . ASP A 1 689 ? -18.817 8.912 -21.407 1.00 83.56 689 ASP A CA 1
ATOM 5192 C C . ASP A 1 689 ? -17.448 8.343 -21.010 1.00 83.56 689 ASP A C 1
ATOM 5194 O O . ASP A 1 689 ? -16.856 7.560 -21.757 1.00 83.56 689 ASP A O 1
ATOM 5198 N N . LEU A 1 690 ? -16.911 8.785 -19.875 1.00 87.62 690 LEU A N 1
ATOM 5199 C CA . LEU A 1 690 ? -15.510 8.584 -19.531 1.00 87.62 690 LEU A CA 1
ATOM 5200 C C . LEU A 1 690 ? -15.303 8.091 -18.106 1.00 87.62 690 LEU A C 1
ATOM 5202 O O . LEU A 1 690 ? -15.937 8.582 -17.180 1.00 87.62 690 LEU A O 1
ATOM 5206 N N . ASP A 1 691 ? -14.357 7.173 -17.934 1.00 85.75 691 ASP A N 1
ATOM 5207 C CA . ASP A 1 691 ? -13.951 6.667 -16.623 1.00 85.75 691 ASP A CA 1
ATOM 5208 C C . ASP A 1 691 ? -12.423 6.637 -16.509 1.00 85.75 691 ASP A C 1
ATOM 5210 O O . ASP A 1 691 ? -11.762 5.889 -17.223 1.00 85.75 691 ASP A O 1
ATOM 5214 N N . LEU A 1 692 ? -11.849 7.481 -15.655 1.00 89.00 692 LEU A N 1
ATOM 5215 C CA . LEU A 1 692 ? -10.412 7.603 -15.427 1.00 89.00 692 LEU A CA 1
ATOM 5216 C C . LEU A 1 692 ? -10.054 6.974 -14.072 1.00 89.00 692 LEU A C 1
ATOM 5218 O O . LEU A 1 692 ? -10.389 7.513 -13.024 1.00 89.00 692 LEU A O 1
ATOM 5222 N N . VAL A 1 693 ? -9.366 5.836 -14.077 1.00 84.00 693 VAL A N 1
ATOM 5223 C CA . VAL A 1 693 ? -9.131 5.025 -12.870 1.00 84.00 693 VAL A CA 1
ATOM 5224 C C . VAL A 1 693 ? -7.639 4.891 -12.616 1.00 84.00 693 VAL A C 1
ATOM 5226 O O . VAL A 1 693 ? -6.911 4.389 -13.470 1.00 84.00 693 VAL A O 1
ATOM 5229 N N . GLY A 1 694 ? -7.167 5.326 -11.454 1.00 78.56 694 GLY A N 1
ATOM 5230 C CA . GLY A 1 694 ? -5.801 5.069 -11.021 1.00 78.56 694 GLY A CA 1
ATOM 5231 C C . GLY A 1 694 ? -5.587 3.645 -10.509 1.00 78.56 694 GLY A C 1
ATOM 5232 O O . GLY A 1 694 ? -6.497 2.989 -10.018 1.00 78.56 694 GLY A O 1
ATOM 5233 N N . GLU A 1 695 ? -4.357 3.155 -10.624 1.00 73.94 695 GLU A N 1
ATOM 5234 C CA . GLU A 1 695 ? -3.932 1.863 -10.079 1.00 73.94 695 GLU A CA 1
ATOM 5235 C C . GLU A 1 695 ? -3.963 1.859 -8.546 1.00 73.94 695 GLU A C 1
ATOM 5237 O O . GLU A 1 695 ? -4.196 0.822 -7.936 1.00 73.94 695 GLU A O 1
ATOM 5242 N N . SER A 1 696 ? -3.720 3.008 -7.908 1.00 70.81 696 SER A N 1
ATOM 5243 C CA . SER A 1 696 ? -3.904 3.168 -6.468 1.00 70.81 696 SER A CA 1
ATOM 5244 C C . SER A 1 696 ? -3.962 4.639 -6.048 1.00 70.81 696 SER A C 1
ATOM 5246 O O . SER A 1 696 ? -3.206 5.475 -6.552 1.00 70.81 696 SER A O 1
ATOM 5248 N N . GLN A 1 697 ? -4.782 4.933 -5.030 1.00 66.06 697 GLN A N 1
ATOM 5249 C CA . GLN A 1 697 ? -4.987 6.288 -4.495 1.00 66.06 697 GLN A CA 1
ATOM 5250 C C . GLN A 1 697 ? -3.681 7.022 -4.151 1.00 66.06 697 GLN A C 1
ATOM 5252 O O . GLN A 1 697 ? -3.563 8.215 -4.417 1.00 66.06 697 GLN A O 1
ATOM 5257 N N . GLY A 1 698 ? -2.698 6.330 -3.566 1.00 68.19 698 GLY A N 1
ATOM 5258 C CA . GLY A 1 698 ? -1.409 6.921 -3.182 1.00 68.19 698 GLY A CA 1
ATOM 5259 C C . GLY A 1 698 ? -0.287 6.754 -4.210 1.00 68.19 698 GLY A C 1
ATOM 5260 O O . GLY A 1 698 ? 0.720 7.451 -4.120 1.00 68.19 698 GLY A O 1
ATOM 5261 N N . GLY A 1 699 ? -0.428 5.830 -5.162 1.00 62.50 699 GLY A N 1
ATOM 5262 C CA . GLY A 1 699 ? 0.612 5.549 -6.148 1.00 62.50 699 GLY A CA 1
ATOM 5263 C C . GLY A 1 699 ? 0.469 6.359 -7.433 1.00 62.50 699 GLY A C 1
ATOM 5264 O O . GLY A 1 699 ? 1.480 6.617 -8.079 1.00 62.50 699 GLY A O 1
ATOM 5265 N N . VAL A 1 700 ? -0.737 6.810 -7.791 1.00 81.25 700 VAL A N 1
ATOM 5266 C CA . VAL A 1 700 ? -0.981 7.708 -8.934 1.00 81.25 700 VAL A CA 1
ATOM 5267 C C . VAL A 1 700 ? -1.052 9.153 -8.446 1.00 81.25 700 VAL A C 1
ATOM 5269 O O . VAL A 1 700 ? -1.992 9.511 -7.745 1.00 81.25 700 VAL A O 1
ATOM 5272 N N . ILE A 1 701 ? -0.093 10.003 -8.824 1.00 87.44 701 ILE A N 1
ATOM 5273 C CA . ILE A 1 701 ? -0.026 11.409 -8.390 1.00 87.44 701 ILE A CA 1
ATOM 5274 C C . ILE A 1 701 ? -0.103 12.338 -9.602 1.00 87.44 701 ILE A C 1
ATOM 5276 O O . ILE A 1 701 ? 0.842 12.414 -10.379 1.00 87.44 701 ILE A O 1
ATOM 5280 N N . LEU A 1 702 ? -1.188 13.090 -9.747 1.00 93.88 702 LEU A N 1
ATOM 5281 C CA . LEU A 1 702 ? -1.410 14.040 -10.835 1.00 93.88 702 LEU A CA 1
ATOM 5282 C C . LEU A 1 702 ? -1.071 15.460 -10.389 1.00 93.88 702 LEU A C 1
ATOM 5284 O O . LEU A 1 702 ? -1.552 15.913 -9.354 1.00 93.88 702 LEU A O 1
ATOM 5288 N N . LYS A 1 703 ? -0.260 16.178 -11.163 1.00 93.50 703 LYS A N 1
ATOM 5289 C CA . LYS A 1 703 ? 0.233 17.518 -10.836 1.00 93.50 703 LYS A CA 1
ATOM 5290 C C . LYS A 1 703 ? -0.065 18.500 -11.956 1.00 93.50 703 LYS A C 1
ATOM 5292 O O . LYS A 1 703 ? 0.249 18.223 -13.110 1.00 93.50 703 LYS A O 1
ATOM 5297 N N . ASN A 1 704 ? -0.617 19.656 -11.604 1.00 93.94 704 ASN A N 1
ATOM 5298 C CA . ASN A 1 704 ? -0.790 20.776 -12.527 1.00 93.94 704 ASN A CA 1
ATOM 5299 C C . ASN A 1 704 ? 0.532 21.519 -12.773 1.00 93.94 704 ASN A C 1
ATOM 5301 O O . ASN A 1 704 ? 1.510 21.377 -12.031 1.00 93.94 704 ASN A O 1
ATOM 5305 N N . GLN A 1 705 ? 0.535 22.385 -13.780 1.00 91.56 705 GLN A N 1
ATOM 5306 C CA . GLN A 1 705 ? 1.520 23.452 -13.884 1.00 91.56 705 GLN A CA 1
ATOM 5307 C C . GLN A 1 705 ? 1.181 24.556 -12.866 1.00 91.56 705 GLN A C 1
ATOM 5309 O O . GLN A 1 705 ? 0.003 24.884 -12.712 1.00 91.56 705 GLN A O 1
ATOM 5314 N N . PRO A 1 706 ? 2.178 25.183 -12.207 1.00 89.62 706 PRO A N 1
ATOM 5315 C CA . PRO A 1 706 ? 1.927 26.328 -11.339 1.00 89.62 706 PRO A CA 1
ATOM 5316 C C . PRO A 1 706 ? 1.095 27.420 -12.035 1.00 89.62 706 PRO A C 1
ATOM 5318 O O . PRO A 1 706 ? 1.491 27.924 -13.084 1.00 89.62 706 PRO A O 1
ATOM 5321 N N . GLY A 1 707 ? -0.038 27.792 -11.440 1.00 87.88 707 GLY A N 1
ATOM 5322 C CA . GLY A 1 707 ? -0.972 28.805 -11.938 1.00 87.88 707 GLY A CA 1
ATOM 5323 C C . GLY A 1 707 ? -2.079 28.285 -12.862 1.00 87.88 707 GLY A C 1
ATOM 5324 O O . GLY A 1 707 ? -2.905 29.084 -13.293 1.00 87.88 707 GLY A O 1
ATOM 5325 N N . TRP A 1 708 ? -2.133 26.981 -13.144 1.00 91.94 708 TRP A N 1
ATOM 5326 C CA . TRP A 1 708 ? -3.127 26.380 -14.039 1.00 91.94 708 TRP A CA 1
ATOM 5327 C C . TRP A 1 708 ? -4.046 25.384 -13.330 1.00 91.94 708 TRP A C 1
ATOM 5329 O O . TRP A 1 708 ? -3.666 24.759 -12.343 1.00 91.94 708 TRP A O 1
ATOM 5339 N N . ASN A 1 709 ? -5.250 25.190 -13.865 1.00 94.31 709 ASN A N 1
ATOM 5340 C CA . ASN A 1 709 ? -6.125 24.092 -13.455 1.00 94.31 709 ASN A CA 1
ATOM 5341 C C . ASN A 1 709 ? -5.535 22.749 -13.926 1.00 94.31 709 ASN A C 1
ATOM 5343 O O . ASN A 1 709 ? -4.843 22.714 -14.945 1.00 94.31 709 ASN A O 1
ATOM 5347 N N . LEU A 1 710 ? -5.799 21.641 -13.219 1.00 95.06 710 LEU A N 1
ATOM 5348 C CA . LEU A 1 710 ? -5.386 20.318 -13.711 1.00 95.06 710 LEU A CA 1
ATOM 5349 C C . LEU A 1 710 ? -6.403 19.769 -14.714 1.00 95.06 710 LEU A C 1
ATOM 5351 O O . LEU A 1 710 ? -6.013 19.417 -15.819 1.00 95.06 710 LEU A O 1
ATOM 5355 N N . PHE A 1 711 ? -7.683 19.701 -14.344 1.00 95.75 711 PHE A N 1
ATOM 5356 C CA . PHE A 1 711 ? -8.761 19.256 -15.229 1.00 95.75 711 PHE A CA 1
ATOM 5357 C C . PHE A 1 711 ? -9.720 20.399 -15.551 1.00 95.75 711 PHE A C 1
ATOM 5359 O O . PHE A 1 711 ? -10.197 21.085 -14.644 1.00 95.75 711 PHE A O 1
ATOM 5366 N N . GLU A 1 712 ? -10.059 20.546 -16.831 1.00 94.69 712 GLU A N 1
ATOM 5367 C CA . GLU A 1 712 ? -11.071 21.485 -17.309 1.00 94.69 712 GLU A CA 1
ATOM 5368 C C . GLU A 1 712 ? -12.196 20.751 -18.040 1.00 94.69 712 GLU A C 1
ATOM 5370 O O . GLU A 1 712 ? -11.988 20.078 -19.054 1.00 94.69 712 GLU A O 1
ATOM 5375 N N . PHE A 1 713 ? -13.409 20.912 -17.514 1.00 91.25 713 PHE A N 1
ATOM 5376 C CA . PHE A 1 713 ? -14.642 20.399 -18.096 1.00 91.25 713 PHE A CA 1
ATOM 5377 C C . PHE A 1 713 ? -15.453 21.597 -18.588 1.00 91.25 713 PHE A C 1
ATOM 5379 O O . PHE A 1 713 ? -15.825 22.465 -17.794 1.00 91.25 713 PHE A O 1
ATOM 5386 N N . ALA A 1 714 ? -15.724 21.656 -19.889 1.00 88.38 714 ALA A N 1
ATOM 5387 C CA . ALA A 1 714 ? -16.468 22.749 -20.504 1.00 88.38 714 ALA A CA 1
ATOM 5388 C C . ALA A 1 714 ? -17.669 22.197 -21.277 1.00 88.38 714 ALA A C 1
ATOM 5390 O O . ALA A 1 714 ? -17.507 21.577 -22.323 1.00 88.38 714 ALA A O 1
ATOM 5391 N N . SER A 1 715 ? -18.877 22.447 -20.765 1.00 79.94 715 SER A N 1
ATOM 5392 C CA . SER A 1 715 ? -20.147 22.080 -21.416 1.00 79.94 715 SER A CA 1
ATOM 5393 C C . SER A 1 715 ? -20.271 20.591 -21.785 1.00 79.94 715 SER A C 1
ATOM 5395 O O . SER A 1 715 ? -20.665 20.249 -22.898 1.00 79.94 715 SER A O 1
ATOM 5397 N N . LEU A 1 716 ? -19.980 19.695 -20.832 1.00 82.00 716 LEU A N 1
ATOM 5398 C CA . LEU A 1 716 ? -20.176 18.251 -21.017 1.00 82.00 716 LEU A CA 1
ATOM 5399 C C . LEU A 1 716 ? -21.627 17.818 -20.769 1.00 82.00 716 LEU A C 1
ATOM 5401 O O . LEU A 1 716 ? -22.221 18.154 -19.740 1.00 82.00 716 LEU A O 1
ATOM 5405 N N . THR A 1 717 ? -22.200 17.076 -21.709 1.00 86.69 717 THR A N 1
ATOM 5406 C CA . THR A 1 717 ? -23.491 16.384 -21.598 1.00 86.69 717 THR A CA 1
ATOM 5407 C C . THR A 1 717 ? -23.335 14.935 -21.126 1.00 86.69 717 THR A C 1
ATOM 5409 O O . THR A 1 717 ? -24.314 14.310 -20.719 1.00 86.69 717 THR A O 1
ATOM 5412 N N . LYS A 1 718 ? -22.117 14.387 -21.194 1.00 90.75 718 LYS A N 1
ATOM 5413 C CA . LYS A 1 718 ? -21.792 12.995 -20.864 1.00 90.75 718 LYS A CA 1
ATOM 5414 C C . LYS A 1 718 ? -21.294 12.799 -19.436 1.00 90.75 718 LYS A C 1
ATOM 5416 O O . LYS A 1 718 ? -21.054 13.759 -18.702 1.00 90.75 718 LYS A O 1
ATOM 5421 N N . SER A 1 719 ? -21.207 11.533 -19.025 1.00 89.81 719 SER A N 1
ATOM 5422 C CA . SER A 1 719 ? -20.756 11.166 -17.681 1.00 89.81 719 SER A CA 1
ATOM 5423 C C . SER A 1 719 ? -19.232 11.111 -17.604 1.00 89.81 719 SER A C 1
ATOM 5425 O O . SER A 1 719 ? -18.592 10.603 -18.517 1.00 89.81 719 SER A O 1
ATOM 5427 N N . PHE A 1 720 ? -18.656 11.567 -16.497 1.00 93.69 720 PHE A N 1
ATOM 5428 C CA . PHE A 1 720 ? -17.233 11.439 -16.196 1.00 93.69 720 PHE A CA 1
ATOM 5429 C C . PHE A 1 720 ? -17.038 10.851 -14.797 1.00 93.69 720 PHE A C 1
ATOM 5431 O O . PHE A 1 720 ? -17.642 11.333 -13.836 1.00 93.69 720 PHE A O 1
ATOM 5438 N N . SER A 1 721 ? -16.158 9.862 -14.661 1.00 92.19 721 SER A N 1
ATOM 5439 C CA . SER A 1 721 ? -15.665 9.387 -13.369 1.00 92.19 721 SER A CA 1
ATOM 5440 C C . SER A 1 721 ? -14.149 9.489 -13.248 1.00 92.19 721 SER A C 1
ATOM 5442 O O . SER A 1 721 ? -13.421 9.295 -14.218 1.00 92.19 721 SER A O 1
ATOM 5444 N N . LEU A 1 722 ? -13.681 9.800 -12.037 1.00 94.44 722 LEU A N 1
ATOM 5445 C CA . LEU A 1 722 ? -12.277 9.762 -11.641 1.00 94.44 722 LEU A CA 1
ATOM 5446 C C . LEU A 1 722 ? -12.140 9.034 -10.303 1.00 94.44 722 LEU A C 1
ATOM 5448 O O . LEU A 1 722 ? -12.762 9.441 -9.317 1.00 94.44 722 LEU A O 1
ATOM 5452 N N . SER A 1 723 ? -11.308 7.995 -10.245 1.00 89.69 723 SER A N 1
ATOM 5453 C CA . SER A 1 723 ? -11.048 7.284 -8.993 1.00 89.69 723 SER A CA 1
ATOM 5454 C C . SER A 1 723 ? -9.595 6.883 -8.776 1.00 89.69 723 SER A C 1
ATOM 5456 O O . SER A 1 723 ? -8.804 6.838 -9.715 1.00 89.69 723 SER A O 1
ATOM 5458 N N . ASP A 1 724 ? -9.262 6.575 -7.519 1.00 83.12 724 ASP A N 1
ATOM 5459 C CA . ASP A 1 724 ? -8.015 5.906 -7.123 1.00 83.12 724 ASP A CA 1
ATOM 5460 C C . ASP A 1 724 ? -6.738 6.677 -7.475 1.00 83.12 724 ASP A C 1
ATOM 5462 O O . ASP A 1 724 ? -5.752 6.101 -7.930 1.00 83.12 724 ASP A O 1
ATOM 5466 N N . CYS A 1 725 ? -6.715 7.988 -7.226 1.00 90.00 725 CYS A N 1
ATOM 5467 C CA . CYS A 1 725 ? -5.499 8.783 -7.385 1.00 90.00 725 CYS A CA 1
ATOM 5468 C C . CYS A 1 725 ? -5.348 9.903 -6.347 1.00 90.00 725 CYS A C 1
ATOM 5470 O O . CYS A 1 725 ? -6.249 10.216 -5.565 1.00 90.00 725 CYS A O 1
ATOM 5472 N N . THR A 1 726 ? -4.172 10.522 -6.363 1.00 93.19 726 THR A N 1
ATOM 5473 C CA . THR A 1 726 ? -3.852 11.768 -5.677 1.00 93.19 726 THR A CA 1
ATOM 5474 C C . THR A 1 726 ? -3.709 12.877 -6.713 1.00 93.19 726 THR A C 1
ATOM 5476 O O . THR A 1 726 ? -2.971 12.732 -7.681 1.00 93.19 726 THR A O 1
ATOM 5479 N N . ILE A 1 727 ? -4.361 14.014 -6.504 1.00 95.06 727 ILE A N 1
ATOM 5480 C CA . ILE A 1 727 ? -4.124 15.256 -7.234 1.00 95.06 727 ILE A CA 1
ATOM 5481 C C . ILE A 1 727 ? -3.353 16.195 -6.312 1.00 95.06 727 ILE A C 1
ATOM 5483 O O . ILE A 1 727 ? -3.819 16.526 -5.225 1.00 95.06 727 ILE A O 1
ATOM 5487 N N . GLN A 1 728 ? -2.175 16.623 -6.745 1.00 94.25 728 GLN A N 1
ATOM 5488 C CA . GLN A 1 728 ? -1.284 17.480 -5.981 1.00 94.25 728 GLN A CA 1
ATOM 5489 C C . GLN A 1 728 ? -1.047 18.801 -6.716 1.00 94.25 728 GLN A C 1
ATOM 5491 O O . GLN A 1 728 ? -0.510 18.822 -7.824 1.00 94.25 728 GLN A O 1
ATOM 5496 N N . SER A 1 729 ? -1.402 19.910 -6.074 1.00 93.00 729 SER A N 1
ATOM 5497 C CA . SER A 1 729 ? -1.102 21.239 -6.595 1.00 93.00 729 SER A CA 1
ATOM 5498 C C . SER A 1 729 ? 0.396 21.534 -6.527 1.00 93.00 729 SER A C 1
ATOM 5500 O O . SER A 1 729 ? 1.074 21.222 -5.545 1.00 93.00 729 SER A O 1
ATOM 5502 N N . ARG A 1 730 ? 0.924 22.163 -7.580 1.00 91.75 730 ARG A N 1
ATOM 5503 C CA . ARG A 1 730 ? 2.288 22.712 -7.635 1.00 91.75 730 ARG A CA 1
ATOM 5504 C C . ARG A 1 730 ? 2.328 24.226 -7.453 1.00 91.75 730 ARG A C 1
ATOM 5506 O O . ARG A 1 730 ? 3.372 24.837 -7.681 1.00 91.75 730 ARG A O 1
ATOM 5513 N N . ASN A 1 731 ? 1.216 24.848 -7.091 1.00 83.94 731 ASN A N 1
ATOM 5514 C CA . ASN A 1 731 ? 1.152 26.297 -7.019 1.00 83.94 731 ASN A CA 1
ATOM 5515 C C . ASN A 1 731 ? 1.976 26.888 -5.890 1.00 83.94 731 ASN A C 1
ATOM 5517 O O . ASN A 1 731 ? 2.081 26.342 -4.797 1.00 83.94 731 ASN A O 1
ATOM 5521 N N . THR A 1 732 ? 2.517 28.070 -6.165 1.00 75.75 732 THR A N 1
ATOM 5522 C CA . THR A 1 732 ? 3.343 28.810 -5.211 1.00 75.75 732 THR A CA 1
ATOM 5523 C C . THR A 1 732 ? 3.024 30.300 -5.147 1.00 75.75 732 THR A C 1
ATOM 5525 O O . THR A 1 732 ? 3.697 30.994 -4.399 1.00 75.75 732 THR A O 1
ATOM 5528 N N . VAL A 1 733 ? 2.060 30.827 -5.915 1.00 67.12 733 VAL A N 1
ATOM 5529 C CA . VAL A 1 733 ? 1.761 32.281 -5.931 1.00 67.12 733 VAL A CA 1
ATOM 5530 C C . VAL A 1 733 ? 0.335 32.665 -6.362 1.00 67.12 733 VAL A C 1
ATOM 5532 O O . VAL A 1 733 ? -0.107 33.762 -6.035 1.00 67.12 733 VAL A O 1
ATOM 5535 N N . ALA A 1 734 ? -0.393 31.808 -7.085 1.00 69.69 734 ALA A N 1
ATOM 5536 C CA . ALA A 1 734 ? -1.743 32.086 -7.587 1.00 69.69 734 ALA A CA 1
ATOM 5537 C C . ALA A 1 734 ? -2.743 31.021 -7.111 1.00 69.69 734 ALA A C 1
ATOM 5539 O O . ALA A 1 734 ? -2.344 29.913 -6.762 1.00 69.69 734 ALA A O 1
ATOM 5540 N N . TRP A 1 735 ? -4.031 31.369 -7.105 1.00 82.31 735 TRP A N 1
ATOM 5541 C CA . TRP A 1 735 ? -5.126 30.432 -6.860 1.00 82.31 735 TRP A CA 1
ATOM 5542 C C . TRP A 1 735 ? -5.371 29.592 -8.117 1.00 82.31 735 TRP A C 1
ATOM 5544 O O . TRP A 1 735 ? -5.415 30.133 -9.221 1.00 82.31 735 TRP A O 1
ATOM 5554 N N . THR A 1 736 ? -5.556 28.282 -7.961 1.00 87.81 736 THR A N 1
ATOM 5555 C CA . THR A 1 736 ? -6.041 27.406 -9.040 1.00 87.81 736 THR A CA 1
ATOM 5556 C C . THR A 1 736 ? -7.193 26.538 -8.595 1.00 87.81 736 THR A C 1
ATOM 5558 O O . THR A 1 736 ? -7.452 26.371 -7.405 1.00 87.81 736 THR A O 1
ATOM 5561 N N . ARG A 1 737 ? -7.891 25.985 -9.584 1.00 92.12 737 ARG A N 1
ATOM 5562 C CA . ARG A 1 737 ? -8.958 25.014 -9.407 1.00 92.12 737 ARG A CA 1
ATOM 5563 C C . ARG A 1 737 ? -8.429 23.695 -9.939 1.00 92.12 737 ARG A C 1
ATOM 5565 O O . ARG A 1 737 ? -8.286 23.536 -11.148 1.00 92.12 737 ARG A O 1
ATOM 5572 N N . MET A 1 738 ? -8.097 22.755 -9.062 1.00 94.81 738 MET A N 1
ATOM 5573 C CA . MET A 1 738 ? -7.509 21.495 -9.520 1.00 94.81 738 MET A CA 1
ATOM 5574 C C . MET A 1 738 ? -8.470 20.759 -10.462 1.00 94.81 738 MET A C 1
ATOM 5576 O O . MET A 1 738 ? -8.058 20.279 -11.513 1.00 94.81 738 MET A O 1
ATOM 5580 N N . ILE A 1 739 ? -9.763 20.756 -10.147 1.00 95.19 739 ILE A N 1
ATOM 5581 C CA . ILE A 1 739 ? -10.830 20.257 -11.017 1.00 95.19 739 ILE A CA 1
ATOM 5582 C C . ILE A 1 739 ? -11.805 21.413 -11.257 1.00 95.19 739 ILE A C 1
ATOM 5584 O O . ILE A 1 739 ? -12.470 21.846 -10.320 1.00 95.19 739 ILE A O 1
ATOM 5588 N N . SER A 1 740 ? -11.889 21.920 -12.489 1.00 94.50 740 SER A N 1
ATOM 5589 C CA . SER A 1 740 ? -12.757 23.046 -12.866 1.00 94.50 740 SER A CA 1
ATOM 5590 C C . SER A 1 740 ? -13.883 22.590 -13.793 1.00 94.50 740 SER A C 1
ATOM 5592 O O . SER A 1 740 ? -13.644 22.283 -14.961 1.00 94.50 740 SER A O 1
ATOM 5594 N N . ILE A 1 741 ? -15.116 22.576 -13.288 1.00 91.44 741 ILE A N 1
ATOM 5595 C CA . ILE A 1 741 ? -16.325 22.187 -14.022 1.00 91.44 741 ILE A CA 1
ATOM 5596 C C . ILE A 1 741 ? -17.112 23.443 -14.412 1.00 91.44 741 ILE A C 1
ATOM 5598 O O . ILE A 1 741 ? -17.549 24.200 -13.548 1.00 91.44 741 ILE A O 1
ATOM 5602 N N . THR A 1 742 ? -17.296 23.670 -15.715 1.00 88.94 742 THR A N 1
ATOM 5603 C CA . THR A 1 742 ? -17.928 24.880 -16.274 1.00 88.94 742 THR A CA 1
ATOM 5604 C C . THR A 1 742 ? -18.945 24.562 -17.384 1.00 88.94 742 THR A C 1
ATOM 5606 O O . THR A 1 742 ? -18.937 23.474 -17.973 1.00 88.94 742 THR A O 1
ATOM 5609 N N . GLY A 1 743 ? -19.854 25.494 -17.686 1.00 81.69 743 GLY A N 1
ATOM 5610 C CA . GLY A 1 743 ? -20.755 25.449 -18.852 1.00 81.69 743 GLY A CA 1
ATOM 5611 C C . GLY A 1 743 ? -22.197 25.009 -18.558 1.00 81.69 743 GLY A C 1
ATOM 5612 O O . GLY A 1 743 ? -22.550 24.689 -17.432 1.00 81.69 743 GLY A O 1
ATOM 5613 N N . GLU A 1 744 ? -23.045 24.954 -19.586 1.00 75.75 744 GLU A N 1
ATOM 5614 C CA . GLU A 1 744 ? -24.513 24.932 -19.403 1.00 75.75 744 GLU A CA 1
ATOM 5615 C C . GLU A 1 744 ? -25.175 23.536 -19.371 1.00 75.75 744 GLU A C 1
ATOM 5617 O O . GLU A 1 744 ? -26.330 23.403 -18.983 1.00 75.75 744 GLU A O 1
ATOM 5622 N N . SER A 1 745 ? -24.460 22.473 -19.727 1.00 75.62 745 SER A N 1
ATOM 5623 C CA . SER A 1 745 ? -25.022 21.138 -20.006 1.00 75.62 745 SER A CA 1
ATOM 5624 C C . SER A 1 745 ? -25.136 20.180 -18.802 1.00 75.62 745 SER A C 1
ATOM 5626 O O . SER A 1 745 ? -24.304 20.197 -17.894 1.00 75.62 745 SER A O 1
ATOM 5628 N N . ALA A 1 746 ? -26.118 19.268 -18.836 1.00 78.94 746 ALA A N 1
ATOM 5629 C CA . ALA A 1 746 ? -26.494 18.345 -17.751 1.00 78.94 746 ALA A CA 1
ATOM 5630 C C . ALA A 1 746 ? -25.653 17.042 -17.629 1.00 78.94 746 ALA A C 1
ATOM 5632 O O . ALA A 1 746 ? -26.203 15.940 -17.624 1.00 78.94 746 ALA A O 1
ATOM 5633 N N . GLY A 1 747 ? -24.325 17.144 -17.528 1.00 83.44 747 GLY A N 1
ATOM 5634 C CA . GLY A 1 747 ? -23.440 15.991 -17.278 1.00 83.44 747 GLY A CA 1
ATOM 5635 C C . GLY A 1 747 ? -23.487 15.442 -15.838 1.00 83.44 747 GLY A C 1
ATOM 5636 O O . GLY A 1 747 ? -23.946 16.114 -14.907 1.00 83.44 747 GLY A O 1
ATOM 5637 N N . SER A 1 748 ? -22.972 14.219 -15.645 1.00 88.62 748 SER A N 1
ATOM 5638 C CA . SER A 1 748 ? -22.804 13.575 -14.329 1.00 88.62 748 SER A CA 1
ATOM 5639 C C . SER A 1 748 ? -21.326 13.353 -14.019 1.00 88.62 748 SER A C 1
ATOM 5641 O O . SER A 1 748 ? -20.621 12.737 -14.811 1.00 88.62 748 SER A O 1
ATOM 5643 N N . PHE A 1 749 ? -20.870 13.785 -12.846 1.00 91.19 749 PHE A N 1
ATOM 5644 C CA . PHE A 1 749 ? -19.479 13.682 -12.407 1.00 91.19 749 PHE A CA 1
ATOM 5645 C C . PHE A 1 749 ? -19.381 12.814 -11.153 1.00 91.19 749 PHE A C 1
ATOM 5647 O O . PHE A 1 749 ? -20.103 13.047 -10.183 1.00 91.19 749 PHE A O 1
ATOM 5654 N N . ALA A 1 750 ? -18.497 11.820 -11.153 1.00 91.25 750 ALA A N 1
ATOM 5655 C CA . ALA A 1 750 ? -18.268 10.943 -10.010 1.00 91.25 750 ALA A CA 1
ATOM 5656 C C . ALA A 1 750 ? -16.786 10.925 -9.614 1.00 91.25 750 ALA A C 1
ATOM 5658 O O . ALA A 1 750 ? -15.923 10.603 -10.423 1.00 91.25 750 ALA A O 1
ATOM 5659 N N . PHE A 1 751 ? -16.489 11.239 -8.357 1.00 92.94 751 PHE A N 1
ATOM 5660 C CA . PHE A 1 751 ? -15.138 11.231 -7.800 1.00 92.94 751 PHE A CA 1
ATOM 5661 C C . PHE A 1 751 ? -15.083 10.235 -6.643 1.00 92.94 751 PHE A C 1
ATOM 5663 O O . PHE A 1 751 ? -15.870 10.363 -5.707 1.00 92.94 751 PHE A O 1
ATOM 5670 N N . ALA A 1 752 ? -14.188 9.246 -6.689 1.00 87.50 752 ALA A N 1
ATOM 5671 C CA . ALA A 1 752 ? -14.134 8.194 -5.670 1.00 87.50 752 ALA A CA 1
ATOM 5672 C C . ALA A 1 752 ? -12.707 7.884 -5.199 1.00 87.50 752 ALA A C 1
ATOM 5674 O O . ALA A 1 752 ? -11.816 7.722 -6.027 1.00 87.50 752 ALA A O 1
ATOM 5675 N N . ARG A 1 753 ? -12.485 7.739 -3.884 1.00 83.44 753 ARG A N 1
ATOM 5676 C CA . ARG A 1 753 ? -11.166 7.394 -3.304 1.00 83.44 753 ARG A CA 1
ATOM 5677 C C . ARG A 1 753 ? -10.056 8.308 -3.834 1.00 83.44 753 ARG A C 1
ATOM 5679 O O . ARG A 1 753 ? -9.038 7.859 -4.358 1.00 83.44 753 ARG A O 1
ATOM 5686 N N . LEU A 1 754 ? -10.306 9.612 -3.750 1.00 89.62 754 LEU A N 1
ATOM 5687 C CA . LEU A 1 754 ? -9.438 10.663 -4.277 1.00 89.62 754 LEU A CA 1
ATOM 5688 C C . LEU A 1 754 ? -8.700 11.345 -3.123 1.00 89.62 754 LEU A C 1
ATOM 5690 O O . LEU A 1 754 ? -9.296 11.596 -2.077 1.00 89.62 754 LEU A O 1
ATOM 5694 N N . THR A 1 755 ? -7.425 11.676 -3.311 1.00 89.88 755 THR A N 1
ATOM 5695 C CA . THR A 1 755 ? -6.693 12.573 -2.404 1.00 89.88 755 THR A CA 1
ATOM 5696 C C . THR A 1 755 ? -6.401 13.894 -3.105 1.00 89.88 755 THR A C 1
ATOM 5698 O O . THR A 1 755 ? -5.804 13.895 -4.172 1.00 89.88 755 THR A O 1
ATOM 5701 N N . LEU A 1 756 ? -6.773 15.026 -2.518 1.00 91.81 756 LEU A N 1
ATOM 5702 C CA . LEU A 1 756 ? -6.429 16.363 -2.998 1.00 91.81 756 LEU A CA 1
ATOM 5703 C C . LEU A 1 756 ? -5.388 16.966 -2.052 1.00 91.81 756 LEU A C 1
ATOM 5705 O O . LEU A 1 756 ? -5.703 17.260 -0.907 1.00 91.81 756 LEU A O 1
ATOM 5709 N N . SER A 1 757 ? -4.150 17.126 -2.507 1.00 90.94 757 SER A N 1
ATOM 5710 C CA . SER A 1 757 ? -3.087 17.820 -1.773 1.00 90.94 757 SER A CA 1
ATOM 5711 C C . SER A 1 757 ? -2.899 19.198 -2.391 1.00 90.94 757 SER A C 1
ATOM 5713 O O . SER A 1 757 ? -2.302 19.344 -3.457 1.00 90.94 757 SER A O 1
ATOM 5715 N N . LEU A 1 758 ? -3.493 20.204 -1.768 1.00 89.06 758 LEU A N 1
ATOM 5716 C CA . LEU A 1 758 ? -3.558 21.560 -2.298 1.00 89.06 758 LEU A CA 1
ATOM 5717 C C . LEU A 1 758 ? -2.382 22.393 -1.770 1.00 89.06 758 LEU A C 1
ATOM 5719 O O . LEU A 1 758 ? -1.787 22.053 -0.753 1.00 89.06 758 LEU A O 1
ATOM 5723 N N . ALA A 1 759 ? -1.992 23.463 -2.466 1.00 83.81 759 ALA A N 1
ATOM 5724 C CA . ALA A 1 759 ? -0.906 24.310 -1.985 1.00 83.81 759 ALA A CA 1
ATOM 5725 C C . ALA A 1 759 ? -1.440 25.410 -1.061 1.00 83.81 759 ALA A C 1
ATOM 5727 O O . ALA A 1 759 ? -2.478 26.025 -1.334 1.00 83.81 759 ALA A O 1
ATOM 5728 N N . ASP A 1 760 ? -0.688 25.683 0.011 1.00 72.38 760 ASP A N 1
ATOM 5729 C CA . ASP A 1 760 ? -1.035 26.684 1.013 1.00 72.38 760 ASP A CA 1
ATOM 5730 C C . ASP A 1 760 ? -0.044 27.862 1.064 1.00 72.38 760 ASP A C 1
ATOM 5732 O O . ASP A 1 760 ? 1.165 27.678 1.194 1.00 72.38 760 ASP A O 1
ATOM 5736 N N . GLN A 1 761 ? -0.545 29.100 0.977 1.00 63.34 761 GLN A N 1
ATOM 5737 C CA . GLN A 1 761 ? 0.273 30.326 0.908 1.00 63.34 761 GLN A CA 1
ATOM 5738 C C . GLN A 1 761 ? -0.121 31.353 1.986 1.00 63.34 761 GLN A C 1
ATOM 5740 O O . GLN A 1 761 ? -0.724 32.371 1.677 1.00 63.34 761 GLN A O 1
ATOM 5745 N N . GLY A 1 762 ? 0.185 31.095 3.269 1.00 58.19 762 GLY A N 1
ATOM 5746 C CA . GLY A 1 762 ? 0.051 32.062 4.391 1.00 58.19 762 GLY A CA 1
ATOM 5747 C C . GLY A 1 762 ? -1.358 32.632 4.714 1.00 58.19 762 GLY A C 1
ATOM 5748 O O . GLY A 1 762 ? -2.239 32.726 3.870 1.00 58.19 762 GLY A O 1
ATOM 5749 N N . MET A 1 763 ? -1.629 32.988 5.974 1.00 48.84 763 MET A N 1
ATOM 5750 C CA . MET A 1 763 ? -3.002 33.244 6.476 1.00 48.84 763 MET A CA 1
ATOM 5751 C C . MET A 1 763 ? -3.683 34.550 6.005 1.00 48.84 763 MET A C 1
ATOM 5753 O O . MET A 1 763 ? -4.846 34.763 6.322 1.00 48.84 763 MET A O 1
ATOM 5757 N N . ALA A 1 764 ? -3.005 35.449 5.287 1.00 56.25 764 ALA A N 1
ATOM 5758 C CA . ALA A 1 764 ? -3.453 36.847 5.212 1.00 56.25 764 ALA A CA 1
ATOM 5759 C C . ALA A 1 764 ? -4.281 37.254 3.973 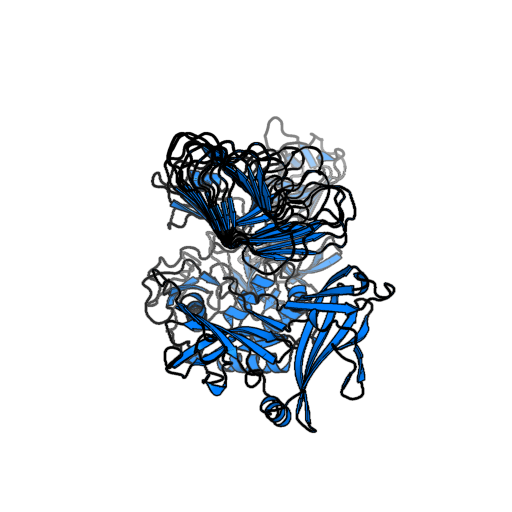1.00 56.25 764 ALA A C 1
ATOM 5761 O O . ALA A 1 764 ? -4.832 38.350 3.980 1.00 56.25 764 ALA A O 1
ATOM 5762 N N . SER A 1 765 ? -4.357 36.452 2.903 1.00 55.75 765 SER A N 1
ATOM 5763 C CA . SER A 1 765 ? -4.733 36.989 1.576 1.00 55.75 765 SER A CA 1
ATOM 5764 C C . SER A 1 765 ? -5.861 36.278 0.823 1.00 55.75 765 SER A C 1
ATOM 5766 O O . SER A 1 765 ? -6.010 36.545 -0.363 1.00 55.75 765 SER A O 1
ATOM 5768 N N . CYS A 1 766 ? -6.650 35.387 1.447 1.00 60.62 766 CYS A N 1
ATOM 5769 C CA . CYS A 1 766 ? -7.640 34.532 0.751 1.00 60.62 766 CYS A CA 1
ATOM 5770 C C . CYS A 1 766 ? -7.105 33.846 -0.531 1.00 60.62 766 CYS A C 1
ATOM 5772 O O . CYS A 1 766 ? -7.879 33.461 -1.401 1.00 60.62 766 CYS A O 1
ATOM 5774 N N . ASN A 1 767 ? -5.783 33.671 -0.631 1.00 64.69 767 ASN A N 1
ATOM 5775 C CA . ASN A 1 767 ? -5.106 33.050 -1.760 1.00 64.69 767 ASN A CA 1
ATOM 5776 C C . ASN A 1 767 ? -4.764 31.603 -1.393 1.00 64.69 767 ASN A C 1
ATOM 5778 O O . ASN A 1 767 ? -3.871 31.352 -0.584 1.00 64.69 767 ASN A O 1
ATOM 5782 N N . GLY A 1 768 ? -5.473 30.655 -1.992 1.00 74.88 768 GLY A N 1
ATOM 5783 C CA . GLY A 1 768 ? -5.159 29.234 -1.918 1.00 74.88 768 GLY A CA 1
ATOM 5784 C C . GLY A 1 768 ? -5.911 28.470 -2.997 1.00 74.88 768 GLY A C 1
ATOM 5785 O O . GLY A 1 768 ? -6.772 29.026 -3.683 1.00 74.88 768 GLY A O 1
ATOM 5786 N N . ASP A 1 769 ? -5.552 27.206 -3.169 1.00 86.62 769 ASP A N 1
ATOM 5787 C CA . ASP A 1 769 ? -6.154 26.384 -4.210 1.00 86.62 769 ASP A CA 1
ATOM 5788 C C . ASP A 1 769 ? -7.536 25.862 -3.815 1.00 86.62 769 ASP A C 1
ATOM 5790 O O . ASP A 1 769 ? -7.847 25.649 -2.637 1.00 86.62 769 ASP A O 1
ATOM 5794 N N . TYR A 1 770 ? -8.346 25.638 -4.844 1.00 89.94 770 TYR A N 1
ATOM 5795 C CA . TYR A 1 770 ? -9.620 24.946 -4.785 1.00 89.94 770 TYR A CA 1
ATOM 5796 C C . TYR A 1 770 ? -9.424 23.514 -5.270 1.00 89.94 770 TYR A C 1
ATOM 5798 O O . TYR A 1 770 ? -8.820 23.287 -6.321 1.00 89.94 770 TYR A O 1
ATOM 5806 N N . GLY A 1 771 ? -9.965 22.549 -4.533 1.00 90.25 771 GLY A N 1
ATOM 5807 C CA . GLY A 1 771 ? -9.957 21.151 -4.942 1.00 90.25 771 GLY A CA 1
ATOM 5808 C C . GLY A 1 771 ? -10.861 20.912 -6.151 1.00 90.25 771 GLY A C 1
ATOM 5809 O O . GLY A 1 771 ? -10.396 20.825 -7.286 1.00 90.25 771 GLY A O 1
ATOM 5810 N N . ILE A 1 772 ? -12.166 20.837 -5.902 1.00 91.38 772 ILE A N 1
ATOM 5811 C CA . ILE A 1 772 ? -13.209 20.749 -6.929 1.00 91.38 772 ILE A CA 1
ATOM 5812 C C . ILE A 1 772 ? -13.942 22.084 -6.976 1.00 91.38 772 ILE A C 1
ATOM 5814 O O . ILE A 1 772 ? -14.475 22.533 -5.964 1.00 91.38 772 ILE A O 1
ATOM 5818 N N . TYR A 1 773 ? -13.971 22.715 -8.144 1.00 89.56 773 TYR A N 1
ATOM 5819 C CA . TYR A 1 773 ? -14.629 23.991 -8.377 1.00 89.56 773 TYR A CA 1
ATOM 5820 C C . TYR A 1 773 ? -15.638 23.867 -9.515 1.00 89.56 773 TYR A C 1
ATOM 5822 O O . TYR A 1 773 ? -15.277 23.514 -10.636 1.00 89.56 773 TYR A O 1
ATOM 5830 N N . GLU A 1 774 ? -16.895 24.183 -9.242 1.00 85.31 774 GLU A N 1
ATOM 5831 C CA . GLU A 1 774 ? -17.996 24.128 -10.199 1.00 85.31 774 GLU A CA 1
ATOM 5832 C C . GLU A 1 774 ? -18.674 25.506 -10.288 1.00 85.31 774 GLU A C 1
ATOM 5834 O O . GLU A 1 774 ? -18.912 26.152 -9.265 1.00 85.31 774 GLU A O 1
ATOM 5839 N N . ILE A 1 775 ? -18.905 26.002 -11.511 1.00 83.88 775 ILE A N 1
ATOM 5840 C CA . ILE A 1 775 ? -19.498 27.326 -11.773 1.00 83.88 775 ILE A CA 1
ATOM 5841 C C . ILE A 1 775 ? -20.353 27.324 -13.052 1.00 83.88 775 ILE A C 1
ATOM 5843 O O . ILE A 1 775 ? -20.070 26.573 -13.987 1.00 83.88 775 ILE A O 1
ATOM 5847 N N . ASP A 1 776 ? -21.365 28.202 -13.074 1.00 67.38 776 ASP A N 1
ATOM 5848 C CA . ASP A 1 776 ? -22.194 28.591 -14.225 1.00 67.38 776 ASP A CA 1
ATOM 5849 C C . ASP A 1 776 ? -22.763 27.426 -15.043 1.00 67.38 776 ASP A C 1
ATOM 5851 O O . ASP A 1 776 ? -22.195 27.044 -16.066 1.00 67.38 776 ASP A O 1
ATOM 5855 N N . GLY A 1 777 ? -23.929 26.913 -14.630 1.00 61.84 777 GLY A N 1
ATOM 5856 C CA . GLY A 1 777 ? -24.732 25.981 -15.422 1.00 61.84 777 GLY A CA 1
ATOM 5857 C C . GLY A 1 777 ? -26.232 26.261 -15.318 1.00 61.84 777 GLY A C 1
ATOM 5858 O O . GLY A 1 777 ? -26.709 26.882 -14.368 1.00 61.84 777 GLY A O 1
ATOM 5859 N N . THR A 1 778 ? -26.995 25.823 -16.316 1.00 60.88 778 THR A N 1
ATOM 5860 C CA . THR A 1 778 ? -28.437 26.103 -16.429 1.00 60.88 778 THR A CA 1
ATOM 5861 C C . THR A 1 778 ? -29.306 24.851 -16.261 1.00 60.88 778 THR A C 1
ATOM 5863 O O . THR A 1 778 ? -30.520 24.984 -16.113 1.00 60.88 778 THR A O 1
ATOM 5866 N N . GLU A 1 779 ? -28.716 23.644 -16.200 1.00 64.38 779 GLU A N 1
ATOM 5867 C CA . GLU A 1 779 ? -29.460 22.372 -16.182 1.00 64.38 779 GLU A CA 1
ATOM 5868 C C . GLU A 1 779 ? -28.900 21.279 -15.237 1.00 64.38 779 GLU A C 1
ATOM 5870 O O . GLU A 1 779 ? -27.804 21.387 -14.688 1.00 64.38 779 GLU A O 1
ATOM 5875 N N . ASN A 1 780 ? -29.699 20.210 -15.065 1.00 69.62 780 ASN A N 1
ATOM 5876 C CA . ASN A 1 780 ? -29.660 19.127 -14.066 1.00 69.62 780 ASN A CA 1
ATOM 5877 C C . ASN A 1 780 ? -28.335 18.341 -13.897 1.00 69.62 780 ASN A C 1
ATOM 5879 O O . ASN A 1 780 ? -28.285 17.129 -14.109 1.00 69.62 780 ASN A O 1
ATOM 5883 N N . ARG A 1 781 ? -27.265 18.993 -13.454 1.00 78.94 781 ARG A N 1
ATOM 5884 C CA . ARG A 1 781 ? -25.984 18.336 -13.155 1.00 78.94 781 ARG A CA 1
ATOM 5885 C C . ARG A 1 781 ? -25.995 17.568 -11.835 1.00 78.94 781 ARG A C 1
ATOM 5887 O O . ARG A 1 781 ? -26.554 18.031 -10.838 1.00 78.94 781 ARG A O 1
ATOM 5894 N N . ILE A 1 782 ? -25.313 16.422 -11.831 1.00 81.12 782 ILE A N 1
ATOM 5895 C CA . ILE A 1 782 ? -25.116 15.571 -10.652 1.00 81.12 782 ILE A CA 1
ATOM 5896 C C . ILE A 1 782 ? -23.617 15.427 -10.391 1.00 81.12 782 ILE A C 1
ATOM 5898 O O . ILE A 1 782 ? -22.878 14.991 -11.266 1.00 81.12 782 ILE A O 1
ATOM 5902 N N . VAL A 1 783 ? -23.175 15.745 -9.177 1.00 84.88 783 VAL A N 1
ATOM 5903 C CA . VAL A 1 783 ? -21.804 15.508 -8.709 1.00 84.88 783 VAL A CA 1
ATOM 5904 C C . VAL A 1 783 ? -21.855 14.555 -7.517 1.00 84.88 783 VAL A C 1
ATOM 5906 O O . VAL A 1 783 ? -22.513 14.838 -6.518 1.00 84.88 783 VAL A O 1
ATOM 5909 N N . THR A 1 784 ? -21.180 13.413 -7.617 1.00 84.19 784 THR A N 1
ATOM 5910 C CA . THR A 1 784 ? -21.053 12.429 -6.532 1.00 84.19 784 THR A CA 1
ATOM 5911 C C . THR A 1 784 ? -19.598 12.334 -6.100 1.00 84.19 784 THR A C 1
ATOM 5913 O O . THR A 1 784 ? -18.712 12.220 -6.940 1.00 84.19 784 THR A O 1
ATOM 5916 N N . ILE A 1 785 ? -19.350 12.398 -4.797 1.00 85.00 785 ILE A N 1
ATOM 5917 C CA . ILE A 1 785 ? -18.023 12.361 -4.189 1.00 85.00 785 ILE A CA 1
ATOM 5918 C C . ILE A 1 785 ? -18.051 11.307 -3.085 1.00 85.00 785 ILE A C 1
ATOM 5920 O O . ILE A 1 785 ? -18.751 11.482 -2.089 1.00 85.00 785 ILE A O 1
ATOM 5924 N N . ASP A 1 786 ? -17.287 10.234 -3.253 1.00 81.12 786 ASP A N 1
ATOM 5925 C CA . ASP A 1 786 ? -17.206 9.116 -2.316 1.00 81.12 786 ASP A CA 1
ATOM 5926 C C . ASP A 1 786 ? -15.757 8.976 -1.795 1.00 81.12 786 ASP A C 1
ATOM 5928 O O . ASP A 1 786 ? -14.826 8.774 -2.568 1.00 81.12 786 ASP A O 1
ATOM 5932 N N . ASP A 1 787 ? -15.548 9.056 -0.478 1.00 76.62 787 ASP A N 1
ATOM 5933 C CA . ASP A 1 787 ? -14.235 8.857 0.173 1.00 76.62 787 ASP A CA 1
ATOM 5934 C C . ASP A 1 787 ? -13.116 9.812 -0.311 1.00 76.62 787 ASP A C 1
ATOM 5936 O O . ASP A 1 787 ? -12.058 9.407 -0.796 1.00 76.62 787 ASP A O 1
ATOM 5940 N N . LEU A 1 788 ? -13.369 11.119 -0.198 1.00 84.38 788 LEU A N 1
ATOM 5941 C CA . LEU A 1 788 ? -12.420 12.176 -0.555 1.00 84.38 788 LEU A CA 1
ATOM 5942 C C . LEU A 1 788 ? -11.510 12.540 0.625 1.00 84.38 788 LEU A C 1
ATOM 5944 O O . LEU A 1 788 ? -11.997 12.976 1.666 1.00 84.38 788 LEU A O 1
ATOM 5948 N N . THR A 1 789 ? -10.194 12.451 0.453 1.00 82.75 789 THR A N 1
ATOM 5949 C CA . THR A 1 789 ? -9.224 13.038 1.388 1.00 82.75 789 THR A CA 1
ATOM 5950 C C . THR A 1 789 ? -8.728 14.372 0.849 1.00 82.75 789 THR A C 1
ATOM 5952 O O . THR A 1 789 ? -8.292 14.431 -0.294 1.00 82.75 789 THR A O 1
ATOM 5955 N N . VAL A 1 790 ? -8.755 15.443 1.639 1.00 84.12 790 VAL A N 1
ATOM 5956 C CA . VAL A 1 790 ? -8.178 16.737 1.247 1.00 84.12 790 VAL A CA 1
ATOM 5957 C C . VAL A 1 790 ? -7.191 17.195 2.301 1.00 84.12 790 VAL A C 1
ATOM 5959 O O . VAL A 1 790 ? -7.524 17.235 3.482 1.00 84.12 790 VAL A O 1
ATOM 5962 N N . ASN A 1 791 ? -5.991 17.537 1.855 1.00 84.12 791 ASN A N 1
ATOM 5963 C CA . ASN A 1 791 ? -4.916 18.092 2.656 1.00 84.12 791 ASN A CA 1
ATOM 5964 C C . ASN A 1 791 ? -4.634 19.501 2.138 1.00 84.12 791 ASN A C 1
ATOM 5966 O O . ASN A 1 791 ? -4.412 19.659 0.934 1.00 84.12 791 ASN A O 1
ATOM 5970 N N . ASP A 1 792 ? -4.615 20.477 3.043 1.00 82.38 792 ASP A N 1
ATOM 5971 C CA . ASP A 1 792 ? -4.260 21.871 2.768 1.00 82.38 792 ASP A CA 1
ATOM 5972 C C . ASP A 1 792 ? -5.212 22.604 1.803 1.00 82.38 792 ASP A C 1
ATOM 5974 O O . ASP A 1 792 ? -6.116 22.021 1.202 1.00 82.38 792 ASP A O 1
ATOM 5978 N N . GLY A 1 793 ? -5.005 23.910 1.625 1.00 80.12 793 GLY A N 1
ATOM 5979 C CA . GLY A 1 793 ? -5.693 24.720 0.618 1.00 80.12 793 GLY A CA 1
ATOM 5980 C C . GLY A 1 793 ? -6.799 25.628 1.158 1.00 80.12 793 GLY A C 1
ATOM 5981 O O . GLY A 1 793 ? -7.028 25.763 2.363 1.00 80.12 793 GLY A O 1
ATOM 5982 N N . MET A 1 794 ? -7.461 26.330 0.234 1.00 79.94 794 MET A N 1
ATOM 5983 C CA . MET A 1 794 ? -8.495 27.308 0.577 1.00 79.94 794 MET A CA 1
ATOM 5984 C C . MET A 1 794 ? -9.859 26.649 0.751 1.00 79.94 794 MET A C 1
ATOM 5986 O O . MET A 1 794 ? -10.593 26.978 1.689 1.00 79.94 794 MET A O 1
ATOM 5990 N N . THR A 1 795 ? -10.237 25.787 -0.196 1.00 81.25 795 THR A N 1
ATOM 5991 C CA . THR A 1 795 ? -11.541 25.124 -0.206 1.00 81.25 795 THR A CA 1
ATOM 5992 C C . THR A 1 795 ? -11.477 23.785 -0.926 1.00 81.25 795 THR A C 1
ATOM 5994 O O . THR A 1 795 ? -11.072 23.718 -2.086 1.00 81.25 795 THR A O 1
ATOM 5997 N N . ALA A 1 796 ? -11.938 22.715 -0.277 1.00 83.06 796 ALA A N 1
ATOM 5998 C CA . ALA A 1 796 ? -11.910 21.388 -0.884 1.00 83.06 796 ALA A CA 1
ATOM 5999 C C . ALA A 1 796 ? -12.913 21.254 -2.032 1.00 83.06 796 ALA A C 1
ATOM 6001 O O . ALA A 1 796 ? -12.582 20.727 -3.092 1.00 83.06 796 ALA A O 1
ATOM 6002 N N . ILE A 1 797 ? -14.142 21.724 -1.819 1.00 85.25 797 ILE A N 1
ATOM 6003 C CA . ILE A 1 797 ? -15.229 21.672 -2.800 1.00 85.25 797 ILE A CA 1
ATOM 6004 C C . ILE A 1 797 ? -15.934 23.023 -2.794 1.00 85.25 797 ILE A C 1
ATOM 6006 O O . ILE A 1 797 ? -16.376 23.471 -1.741 1.00 85.25 797 ILE A O 1
ATOM 6010 N N . CYS A 1 798 ? -16.046 23.658 -3.954 1.00 87.00 798 CYS A N 1
ATOM 6011 C CA . CYS A 1 798 ? -16.776 24.900 -4.158 1.00 87.00 798 CYS A CA 1
ATOM 6012 C C . CYS A 1 798 ? -17.710 24.736 -5.357 1.00 87.00 798 CYS A C 1
ATOM 6014 O O . CYS A 1 798 ? -17.248 24.518 -6.470 1.00 87.00 798 CYS A O 1
ATOM 6016 N N . SER A 1 799 ? -19.014 24.842 -5.139 1.00 84.38 799 SER A N 1
ATOM 6017 C CA . SER A 1 799 ? -20.023 24.835 -6.203 1.00 84.38 799 SER A CA 1
ATOM 6018 C C . SER A 1 799 ? -20.750 26.160 -6.185 1.00 84.38 799 SER A C 1
ATOM 6020 O O . SER A 1 799 ? -21.409 26.424 -5.192 1.00 84.38 799 SER A O 1
ATOM 6022 N N . GLN A 1 800 ? -20.655 26.974 -7.232 1.00 81.69 800 GLN A N 1
ATOM 6023 C CA . GLN A 1 800 ? -21.328 28.276 -7.346 1.00 81.69 800 GLN A CA 1
ATOM 6024 C C . GLN A 1 800 ? -22.555 28.243 -8.270 1.00 81.69 800 GLN A C 1
ATOM 6026 O O . GLN A 1 800 ? -23.131 29.290 -8.554 1.00 81.69 800 GLN A O 1
ATOM 6031 N N . ASN A 1 801 ? -22.972 27.066 -8.742 1.00 75.06 801 ASN A N 1
ATOM 6032 C CA . ASN A 1 801 ? -24.068 26.930 -9.692 1.00 75.06 801 ASN A CA 1
ATOM 6033 C C . ASN A 1 801 ? -25.451 26.793 -9.016 1.00 75.06 801 ASN A C 1
ATOM 6035 O O . ASN A 1 801 ? -25.809 25.716 -8.524 1.00 75.06 801 ASN A O 1
ATOM 6039 N N . PRO A 1 802 ? -26.309 27.829 -9.077 1.00 68.88 802 PRO A N 1
ATOM 6040 C CA . PRO A 1 802 ? -27.642 27.773 -8.478 1.00 68.88 802 PRO A CA 1
ATOM 6041 C C . PRO A 1 802 ? -28.570 26.738 -9.142 1.00 68.88 802 PRO A C 1
ATOM 6043 O O . PRO A 1 802 ? -29.546 26.318 -8.520 1.00 68.88 802 PRO A O 1
ATOM 6046 N N . SER A 1 803 ? -28.275 26.306 -10.372 1.00 69.38 803 SER A N 1
ATOM 6047 C CA . SER A 1 803 ? -29.079 25.350 -11.150 1.00 69.38 803 SER A CA 1
ATOM 6048 C C . SER A 1 803 ? -28.640 23.894 -10.974 1.00 69.38 803 SER A C 1
ATOM 6050 O O . SER A 1 803 ? -29.228 22.998 -11.580 1.00 69.38 803 SER A O 1
ATOM 6052 N N . LEU A 1 804 ? -27.607 23.632 -10.172 1.00 70.38 804 LEU A N 1
ATOM 6053 C CA . LEU A 1 804 ? -27.087 22.288 -9.963 1.00 70.38 804 LEU A CA 1
ATOM 6054 C C . LEU A 1 804 ? -28.145 21.386 -9.303 1.00 70.38 804 LEU A C 1
ATOM 6056 O O . LEU A 1 804 ? -28.689 21.717 -8.243 1.00 70.38 804 LEU A O 1
ATOM 6060 N N . ALA A 1 805 ? -28.434 20.240 -9.931 1.00 69.75 805 ALA A N 1
ATOM 6061 C CA . ALA A 1 805 ? -29.507 19.350 -9.494 1.00 69.75 805 ALA A CA 1
ATOM 6062 C C . ALA A 1 805 ? -29.131 18.471 -8.307 1.00 69.75 805 ALA A C 1
ATOM 6064 O O . ALA A 1 805 ? -30.033 18.090 -7.572 1.00 69.75 805 ALA A O 1
ATOM 6065 N N . LYS A 1 806 ? -27.859 18.092 -8.124 1.00 76.94 806 LYS A N 1
ATOM 6066 C CA . LYS A 1 806 ? -27.439 17.325 -6.943 1.00 76.94 806 LYS A CA 1
ATOM 6067 C C . LYS A 1 806 ? -25.931 17.370 -6.703 1.00 76.94 806 LYS A C 1
ATOM 6069 O O . LYS A 1 806 ? -25.169 16.981 -7.582 1.00 76.94 806 LYS A O 1
ATOM 6074 N N . ILE A 1 807 ? -25.515 17.677 -5.473 1.00 79.44 807 ILE A N 1
ATOM 6075 C CA . ILE A 1 807 ? -24.218 17.238 -4.919 1.00 79.44 807 ILE A CA 1
ATOM 6076 C C . ILE A 1 807 ? -24.458 16.168 -3.858 1.00 79.44 807 ILE A C 1
ATOM 6078 O O . ILE A 1 807 ? -25.234 16.383 -2.927 1.00 79.44 807 ILE A O 1
ATOM 6082 N N . ALA A 1 808 ? -23.792 15.022 -3.995 1.00 77.12 808 ALA A N 1
ATOM 6083 C CA . ALA A 1 808 ? -23.750 13.962 -2.997 1.00 77.12 808 ALA A CA 1
ATOM 6084 C C . ALA A 1 808 ? -22.317 13.763 -2.502 1.00 77.12 808 ALA A C 1
ATOM 6086 O O . ALA A 1 808 ? -21.461 13.376 -3.288 1.00 77.12 808 ALA A O 1
ATOM 6087 N N . ILE A 1 809 ? -22.068 13.985 -1.213 1.00 77.31 809 ILE A N 1
ATOM 6088 C CA . ILE A 1 809 ? -20.763 13.720 -0.586 1.00 77.31 809 ILE A CA 1
ATOM 6089 C C . ILE A 1 809 ? -20.950 12.610 0.443 1.00 77.31 809 ILE A C 1
ATOM 6091 O O . ILE A 1 809 ? -21.787 12.752 1.339 1.00 77.31 809 ILE A O 1
ATOM 6095 N N . ARG A 1 810 ? -20.201 11.510 0.308 1.00 74.31 810 ARG A N 1
ATOM 6096 C CA . ARG A 1 810 ? -20.256 10.348 1.202 1.00 74.31 810 ARG A CA 1
ATOM 6097 C C . ARG A 1 810 ? -18.875 10.014 1.749 1.00 74.31 810 ARG A C 1
ATOM 6099 O O . ARG A 1 810 ? -17.987 9.579 1.018 1.00 74.31 810 ARG A O 1
ATOM 6106 N N . GLY A 1 811 ? -18.710 10.158 3.060 1.00 58.34 811 GLY A N 1
ATOM 6107 C CA . GLY A 1 811 ? -17.405 9.956 3.691 1.00 58.34 811 GLY A CA 1
ATOM 6108 C C . GLY A 1 811 ? -16.393 11.039 3.308 1.00 58.34 811 GLY A C 1
ATOM 6109 O O . GLY A 1 811 ? -16.754 12.092 2.787 1.00 58.34 811 GLY A O 1
ATOM 6110 N N . GLY A 1 812 ? -15.121 10.781 3.598 1.00 64.56 812 GLY A N 1
ATOM 6111 C CA . GLY A 1 812 ? -14.023 11.710 3.345 1.00 64.56 812 GLY A CA 1
ATOM 6112 C C . GLY A 1 812 ? -13.435 12.343 4.605 1.00 64.56 812 GLY A C 1
ATOM 6113 O O . GLY A 1 812 ? -14.070 12.380 5.664 1.00 64.56 812 GLY A O 1
ATOM 6114 N N . ARG A 1 813 ? -12.187 12.798 4.473 1.00 72.75 813 ARG A N 1
ATOM 6115 C CA . ARG A 1 813 ? -11.344 13.367 5.526 1.00 72.75 813 ARG A CA 1
ATOM 6116 C C . ARG A 1 813 ? -10.709 14.661 5.032 1.00 72.75 813 ARG A C 1
ATOM 6118 O O . ARG A 1 813 ? -9.940 14.639 4.082 1.00 72.75 813 ARG A O 1
ATOM 6125 N N . TYR A 1 814 ? -10.958 15.769 5.713 1.00 73.56 814 TYR A N 1
ATOM 6126 C CA . TYR A 1 814 ? -10.382 17.068 5.352 1.00 73.56 814 TYR A CA 1
ATOM 6127 C C . TYR A 1 814 ? -9.443 17.531 6.461 1.00 73.56 814 TYR A C 1
ATOM 6129 O O . TYR A 1 814 ? -9.850 17.506 7.623 1.00 73.56 814 TYR A O 1
ATOM 6137 N N . VAL A 1 815 ? -8.219 17.906 6.094 1.00 71.00 815 VAL A N 1
ATOM 6138 C CA . VAL A 1 815 ? -7.102 18.269 6.974 1.00 71.00 815 VAL A CA 1
ATOM 6139 C C . VAL A 1 815 ? -6.493 19.595 6.491 1.00 71.00 815 VAL A C 1
ATOM 6141 O O . VAL A 1 815 ? -6.336 19.790 5.287 1.00 71.00 815 VAL A O 1
ATOM 6144 N N . ASP A 1 816 ? -6.161 20.494 7.418 1.00 60.56 816 ASP A N 1
ATOM 6145 C CA . ASP A 1 816 ? -5.437 21.767 7.213 1.00 60.56 816 ASP A CA 1
ATOM 6146 C C . ASP A 1 816 ? -6.047 22.784 6.216 1.00 60.56 816 ASP A C 1
ATOM 6148 O O . ASP A 1 816 ? -5.351 23.412 5.426 1.00 60.56 816 ASP A O 1
ATOM 6152 N N . GLN A 1 817 ? -7.370 22.976 6.229 1.00 55.19 817 GLN A N 1
ATOM 6153 C CA . GLN A 1 817 ? -8.052 23.939 5.352 1.00 55.19 817 GLN A CA 1
ATOM 6154 C C . GLN A 1 817 ? -8.129 25.337 5.979 1.00 55.19 817 GLN A C 1
ATOM 6156 O O . GLN A 1 817 ? -8.565 25.504 7.118 1.00 55.19 817 GLN A O 1
ATOM 6161 N N . LYS A 1 818 ? -7.827 26.376 5.191 1.00 64.38 818 LYS A N 1
ATOM 6162 C CA . LYS A 1 818 ? -7.821 27.766 5.682 1.00 64.38 818 LYS A CA 1
ATOM 6163 C C . LYS A 1 818 ? -9.185 28.412 5.871 1.00 64.38 818 LYS A C 1
ATOM 6165 O O . LYS A 1 818 ? -9.389 29.119 6.848 1.00 64.38 818 LYS A O 1
ATOM 6170 N N . ASN A 1 819 ? -10.080 28.260 4.897 1.00 61.91 819 ASN A N 1
ATOM 6171 C CA . ASN A 1 819 ? -11.338 29.004 4.891 1.00 61.91 819 ASN A CA 1
ATOM 6172 C C . ASN A 1 819 ? -12.508 28.057 5.120 1.00 61.91 819 ASN A C 1
ATOM 6174 O O . ASN A 1 819 ? -13.069 28.029 6.213 1.00 61.91 819 ASN A O 1
ATOM 6178 N N . TYR A 1 820 ? -12.842 27.241 4.124 1.00 65.12 820 TYR A N 1
ATOM 6179 C CA . TYR A 1 820 ? -14.034 26.402 4.163 1.00 65.12 820 TYR A CA 1
ATOM 6180 C C . TYR A 1 820 ? -13.692 24.987 3.727 1.00 65.12 820 TYR A C 1
ATOM 6182 O O . TYR A 1 820 ? -13.089 24.800 2.676 1.00 65.12 820 TYR A O 1
ATOM 6190 N N . GLY A 1 821 ? -14.111 23.982 4.499 1.00 67.94 821 GLY A N 1
ATOM 6191 C CA . GLY A 1 821 ? -13.965 22.594 4.062 1.00 67.94 821 GLY A CA 1
ATOM 6192 C C . GLY A 1 821 ? -14.783 22.354 2.794 1.00 67.94 821 GLY A C 1
ATOM 6193 O O . GLY A 1 821 ? -14.258 21.936 1.772 1.00 67.94 821 GLY A O 1
ATOM 6194 N N . ILE A 1 822 ? -16.070 22.693 2.829 1.00 74.62 822 ILE A N 1
ATOM 6195 C CA . ILE A 1 822 ? -17.007 22.494 1.719 1.00 74.62 822 ILE A CA 1
ATOM 6196 C C . ILE A 1 822 ? -17.858 23.762 1.591 1.00 74.62 822 ILE A C 1
ATOM 6198 O O . ILE A 1 822 ? -18.401 24.224 2.596 1.00 74.62 822 ILE A O 1
ATOM 6202 N N . ILE A 1 823 ? -17.969 24.297 0.371 1.00 77.69 823 ILE A N 1
ATOM 6203 C CA . ILE A 1 823 ? -18.863 25.391 -0.023 1.00 77.69 823 ILE A CA 1
ATOM 6204 C C . ILE A 1 823 ? -19.809 24.894 -1.113 1.00 77.69 823 ILE A C 1
ATOM 6206 O O . ILE A 1 823 ? -19.374 24.526 -2.205 1.00 77.69 823 ILE A O 1
ATOM 6210 N N . VAL A 1 824 ? -21.112 24.917 -0.847 1.00 72.19 824 VAL A N 1
ATOM 6211 C CA . VAL A 1 824 ? -22.115 24.483 -1.827 1.00 72.19 824 VAL A CA 1
ATOM 6212 C C . VAL A 1 824 ? -23.198 25.539 -2.005 1.00 72.19 824 VAL A C 1
ATOM 6214 O O . VAL A 1 824 ? -23.971 25.780 -1.080 1.00 72.19 824 VAL A O 1
ATOM 6217 N N . TYR A 1 825 ? -23.279 26.092 -3.216 1.00 71.69 825 TYR A N 1
ATOM 6218 C CA . TYR A 1 825 ? -24.406 26.847 -3.754 1.00 71.69 825 TYR A CA 1
ATOM 6219 C C . TYR A 1 825 ? -25.116 25.992 -4.806 1.00 71.69 825 TYR A C 1
ATOM 6221 O O . TYR A 1 825 ? -24.595 25.816 -5.903 1.00 71.69 825 TYR A O 1
ATOM 6229 N N . CYS A 1 826 ? -26.273 25.414 -4.461 1.00 65.00 826 CYS A N 1
ATOM 6230 C CA . CYS A 1 826 ? -27.088 24.616 -5.387 1.00 65.00 826 CYS A CA 1
ATOM 6231 C C . CYS A 1 826 ? -28.560 24.506 -4.946 1.00 65.00 826 CYS A C 1
ATOM 6233 O O . CYS A 1 826 ? -28.915 24.887 -3.820 1.00 65.00 826 CYS A O 1
ATOM 6235 N N . ARG A 1 827 ? -29.404 23.960 -5.839 1.00 61.25 827 ARG A N 1
ATOM 6236 C CA . ARG A 1 827 ? -30.833 23.703 -5.592 1.00 61.25 827 ARG A CA 1
ATOM 6237 C C . ARG A 1 827 ? -31.075 22.484 -4.696 1.00 61.25 827 ARG A C 1
ATOM 6239 O O . ARG A 1 827 ? -31.908 22.590 -3.805 1.00 61.25 827 ARG A O 1
ATOM 6246 N N . TYR A 1 828 ? -30.348 21.378 -4.902 1.00 61.03 828 TYR A N 1
ATOM 6247 C CA . TYR A 1 828 ? -30.389 20.211 -4.010 1.00 61.03 828 TYR A CA 1
ATOM 6248 C C . TYR A 1 828 ? -28.981 19.732 -3.636 1.00 61.03 828 TYR A C 1
ATOM 6250 O O . TYR A 1 828 ? -28.157 19.435 -4.505 1.00 61.03 828 TYR A O 1
ATOM 6258 N N . TYR A 1 829 ? -28.726 19.542 -2.344 1.00 64.19 829 TYR A N 1
ATOM 6259 C CA . TYR A 1 829 ? -27.540 18.841 -1.858 1.00 64.19 829 TYR A CA 1
ATOM 6260 C C . TYR A 1 829 ? -27.859 17.827 -0.766 1.00 64.19 829 TYR A C 1
ATOM 6262 O O . TYR A 1 829 ? -28.781 17.972 0.039 1.00 64.19 829 TYR A O 1
ATOM 6270 N N . GLN A 1 830 ? -27.034 16.786 -0.743 1.00 64.19 830 GLN A N 1
ATOM 6271 C CA . GLN A 1 830 ? -27.047 15.739 0.257 1.00 64.19 830 GLN A CA 1
ATOM 6272 C C . GLN A 1 830 ? -25.607 15.479 0.717 1.00 64.19 830 GLN A C 1
ATOM 6274 O O . GLN A 1 830 ? -24.797 14.921 -0.021 1.00 64.19 830 GLN A O 1
ATOM 6279 N N . ILE A 1 831 ? -25.286 15.864 1.948 1.00 63.16 831 ILE A N 1
ATOM 6280 C CA . ILE A 1 831 ? -23.987 15.590 2.575 1.00 63.16 831 ILE A CA 1
ATOM 6281 C C . ILE A 1 831 ? -24.217 14.539 3.661 1.00 63.16 831 ILE A C 1
ATOM 6283 O O . ILE A 1 831 ? -24.990 14.776 4.588 1.00 63.16 831 ILE A O 1
ATOM 6287 N N . VAL A 1 832 ? -23.579 13.372 3.535 1.00 57.38 832 VAL A N 1
ATOM 6288 C CA . VAL A 1 832 ? -23.782 12.229 4.439 1.00 57.38 832 VAL A CA 1
ATOM 6289 C C . VAL A 1 832 ? -22.440 11.685 4.921 1.00 57.38 832 VAL A C 1
ATOM 6291 O O . VAL A 1 832 ? -21.605 11.264 4.124 1.00 57.38 832 VAL A O 1
ATOM 6294 N N . GLY A 1 833 ? -22.233 11.622 6.236 1.00 49.00 833 GLY A N 1
ATOM 6295 C CA . GLY A 1 833 ? -21.100 10.889 6.813 1.00 49.00 833 GLY A CA 1
ATOM 6296 C C . GLY A 1 833 ? -19.716 11.518 6.594 1.00 49.00 833 GLY A C 1
ATOM 6297 O O . GLY A 1 833 ? -18.714 10.817 6.733 1.00 49.00 833 GLY A O 1
ATOM 6298 N N . ALA A 1 834 ? -19.633 12.804 6.240 1.00 59.00 834 ALA A N 1
ATOM 6299 C CA . ALA A 1 834 ? -18.359 13.504 6.064 1.00 59.00 834 ALA A CA 1
ATOM 6300 C C . ALA A 1 834 ? -17.635 13.690 7.412 1.00 59.00 834 ALA A C 1
ATOM 6302 O O . ALA A 1 834 ? -18.265 14.037 8.417 1.00 59.00 834 ALA A O 1
ATOM 6303 N N . GLN A 1 835 ? -16.313 13.483 7.447 1.00 53.53 835 GLN A N 1
ATOM 6304 C CA . GLN A 1 835 ? -15.487 13.750 8.628 1.00 53.53 835 GLN A CA 1
ATOM 6305 C C . GLN A 1 835 ? -14.504 14.892 8.356 1.00 53.53 835 GLN A C 1
ATOM 6307 O O . GLN A 1 835 ? -13.633 14.809 7.495 1.00 53.53 835 GLN A O 1
ATOM 6312 N N . LEU A 1 836 ? -14.621 15.971 9.117 1.00 56.28 836 LEU A N 1
ATOM 6313 C CA . LEU A 1 836 ? -13.819 17.182 8.979 1.00 56.28 836 LEU A CA 1
ATOM 6314 C C . LEU A 1 836 ? -12.939 17.313 10.224 1.00 56.28 836 LEU A C 1
ATOM 6316 O O . LEU A 1 836 ? -13.463 17.328 11.339 1.00 56.28 836 LEU A O 1
ATOM 6320 N N . PHE A 1 837 ? -11.618 17.375 10.047 1.00 47.19 837 PHE A N 1
ATOM 6321 C CA . PHE A 1 837 ? -10.645 17.420 11.139 1.00 47.19 837 PHE A CA 1
ATOM 6322 C C . PHE A 1 837 ? -9.643 18.545 10.901 1.00 47.19 837 PHE A C 1
ATOM 6324 O O . PHE A 1 837 ? -8.743 18.361 10.086 1.00 47.19 837 PHE A O 1
ATOM 6331 N N . ASP A 1 838 ? -9.723 19.671 11.620 1.00 49.19 838 ASP A N 1
ATOM 6332 C CA . ASP A 1 838 ? -8.657 20.668 11.463 1.00 49.19 838 ASP A CA 1
ATOM 6333 C C . ASP A 1 838 ? -8.448 21.700 12.587 1.00 49.19 838 ASP A C 1
ATOM 6335 O O . ASP A 1 838 ? -9.366 22.024 13.336 1.00 49.19 838 ASP A O 1
ATOM 6339 N N . GLN A 1 839 ? -7.217 22.232 12.638 1.00 44.09 839 GLN A N 1
ATOM 6340 C CA . GLN A 1 839 ? -6.703 23.344 13.433 1.00 44.09 839 GLN A CA 1
ATOM 6341 C C . GLN A 1 839 ? -7.013 24.751 12.864 1.00 44.09 839 GLN A C 1
ATOM 6343 O O . GLN A 1 839 ? -6.764 25.724 13.568 1.00 44.09 839 GLN A O 1
ATOM 6348 N N . ARG A 1 840 ? -7.498 24.911 11.617 1.00 46.72 840 ARG A N 1
ATOM 6349 C CA . ARG A 1 840 ? -7.639 26.234 10.952 1.00 46.72 840 ARG A CA 1
ATOM 6350 C C . ARG A 1 840 ? -8.981 26.507 10.251 1.00 46.72 840 ARG A C 1
ATOM 6352 O O . ARG A 1 840 ? -9.177 27.601 9.733 1.00 46.72 840 ARG A O 1
ATOM 6359 N N . MET A 1 841 ? -9.922 25.564 10.265 1.00 51.06 841 MET A N 1
ATOM 6360 C CA . MET A 1 841 ? -11.174 25.664 9.499 1.00 51.06 841 MET A CA 1
ATOM 6361 C C . MET A 1 841 ? -12.218 26.643 10.061 1.00 51.06 841 MET A C 1
ATOM 6363 O O . MET A 1 841 ? -12.481 26.669 11.261 1.00 51.06 841 MET A O 1
ATOM 6367 N N . THR A 1 842 ? -12.959 27.300 9.154 1.00 47.22 842 THR A N 1
ATOM 6368 C CA . THR A 1 842 ? -14.211 28.038 9.453 1.00 47.22 842 THR A CA 1
ATOM 6369 C C . THR A 1 842 ? -15.473 27.162 9.272 1.00 47.22 842 THR A C 1
ATOM 6371 O O . THR A 1 842 ? -16.582 27.678 9.204 1.00 47.22 842 THR A O 1
ATOM 6374 N N . GLY A 1 843 ? -15.328 25.830 9.173 1.00 55.19 843 GLY A N 1
ATOM 6375 C CA . GLY A 1 843 ? -16.438 24.859 9.157 1.00 55.19 843 GLY A CA 1
ATOM 6376 C C . GLY A 1 843 ? -16.929 24.389 7.774 1.00 55.19 843 GLY A C 1
ATOM 6377 O O . GLY A 1 843 ? -16.253 24.546 6.753 1.00 55.19 843 GLY A O 1
ATOM 6378 N N . ILE A 1 844 ? -18.119 23.766 7.754 1.00 60.38 844 ILE A N 1
ATOM 6379 C CA . ILE A 1 844 ? -18.913 23.515 6.532 1.00 60.38 844 ILE A CA 1
ATOM 6380 C C . ILE A 1 844 ? -19.719 24.779 6.236 1.00 60.38 844 ILE A C 1
ATOM 6382 O O . ILE A 1 844 ? -20.512 25.184 7.085 1.00 60.38 844 ILE A O 1
ATOM 6386 N N . ALA A 1 845 ? -19.575 25.357 5.043 1.00 55.53 845 ALA A N 1
ATOM 6387 C CA . ALA A 1 845 ? -20.443 26.430 4.571 1.00 55.53 845 ALA A CA 1
ATOM 6388 C C . ALA A 1 845 ? -21.426 25.884 3.525 1.00 55.53 845 ALA A C 1
ATOM 6390 O O . ALA A 1 845 ? -21.066 25.657 2.374 1.00 55.53 845 ALA A O 1
ATOM 6391 N N . CYS A 1 846 ? -22.686 25.666 3.899 1.00 58.22 846 CYS A N 1
ATOM 6392 C CA . CYS A 1 846 ? -23.736 25.368 2.917 1.00 58.22 846 CYS A CA 1
ATOM 6393 C C . CYS A 1 846 ? -24.547 26.640 2.686 1.00 58.22 846 CYS A C 1
ATOM 6395 O O . CYS A 1 846 ? -25.123 27.168 3.634 1.00 58.22 846 CYS A O 1
ATOM 6397 N N . LEU A 1 847 ? -24.571 27.130 1.448 1.00 53.44 847 LEU A N 1
ATOM 6398 C CA . LEU A 1 847 ? -25.170 28.405 1.058 1.00 53.44 847 LEU A CA 1
ATOM 6399 C C . LEU A 1 847 ? -26.183 28.162 -0.066 1.00 53.44 847 LEU A C 1
ATOM 6401 O O . LEU A 1 847 ? -25.828 28.217 -1.234 1.00 53.44 847 LEU A O 1
ATOM 6405 N N . SER A 1 848 ? -27.445 27.864 0.245 1.00 52.19 848 SER A N 1
ATOM 6406 C CA . SER A 1 848 ? -28.454 27.580 -0.797 1.00 52.19 848 SER A CA 1
ATOM 6407 C C . SER A 1 848 ? -29.314 28.802 -1.121 1.00 52.19 848 SER A C 1
ATOM 6409 O O . SER A 1 848 ? -29.722 29.542 -0.225 1.00 52.19 848 SER A O 1
ATOM 6411 N N . THR A 1 849 ? -29.603 28.998 -2.412 1.00 47.00 849 THR A N 1
ATOM 6412 C CA . THR A 1 849 ? -30.357 30.142 -2.951 1.00 47.00 849 THR A CA 1
ATOM 6413 C C . THR A 1 849 ? -31.791 29.797 -3.376 1.00 47.00 849 THR A C 1
ATOM 6415 O O . THR A 1 849 ? -32.521 30.704 -3.768 1.00 47.00 849 THR A O 1
ATOM 6418 N N . THR A 1 850 ? -32.223 28.522 -3.327 1.00 53.34 850 THR A N 1
ATOM 6419 C CA . THR A 1 850 ? -33.584 28.102 -3.746 1.00 53.34 850 THR A CA 1
ATOM 6420 C C . THR A 1 850 ? -34.181 26.949 -2.903 1.00 53.34 850 THR A C 1
ATOM 6422 O O . THR A 1 850 ? -33.538 26.414 -2.005 1.00 53.34 850 THR A O 1
ATOM 6425 N N . SER A 1 851 ? -35.465 26.632 -3.128 1.00 46.69 851 SER A N 1
ATOM 6426 C CA . SER A 1 851 ? -36.464 26.242 -2.114 1.00 46.69 851 SER A CA 1
ATOM 6427 C C . SER A 1 851 ? -36.739 24.745 -1.850 1.00 46.69 851 SER A C 1
ATOM 6429 O O . SER A 1 851 ? -37.855 24.444 -1.426 1.00 46.69 851 SER A O 1
ATOM 6431 N N . GLU A 1 852 ? -35.835 23.779 -2.080 1.00 59.47 852 GLU A N 1
ATOM 6432 C CA . GLU A 1 852 ? -36.224 22.352 -1.943 1.00 59.47 852 GLU A CA 1
ATOM 6433 C C . GLU A 1 852 ? -35.189 21.394 -1.293 1.00 59.47 852 GLU A C 1
ATOM 6435 O O . GLU A 1 852 ? -33.987 21.522 -1.479 1.00 59.47 852 GLU A O 1
ATOM 6440 N N . GLN A 1 853 ? -35.712 20.431 -0.507 1.00 65.56 853 GLN A N 1
ATOM 6441 C CA . GLN A 1 853 ? -35.114 19.247 0.163 1.00 65.56 853 GLN A CA 1
ATOM 6442 C C . GLN A 1 853 ? -33.572 19.130 0.246 1.00 65.56 853 GLN A C 1
ATOM 6444 O O . GLN A 1 853 ? -32.971 18.285 -0.421 1.00 65.56 853 GLN A O 1
ATOM 6449 N N . ASN A 1 854 ? -32.941 19.869 1.164 1.00 69.44 854 ASN A N 1
ATOM 6450 C CA . ASN A 1 854 ? -31.503 19.757 1.445 1.00 69.44 854 ASN A CA 1
ATOM 6451 C C . ASN A 1 854 ? -31.226 18.950 2.724 1.00 69.44 854 ASN A C 1
ATOM 6453 O O . ASN A 1 854 ? -31.965 19.068 3.703 1.00 69.44 854 ASN A O 1
ATOM 6457 N N . GLN A 1 855 ? -30.166 18.131 2.736 1.00 71.56 855 GLN A N 1
ATOM 6458 C CA . GLN A 1 855 ? -29.836 17.257 3.875 1.00 71.56 855 GLN A CA 1
ATOM 6459 C C . GLN A 1 855 ? -28.346 17.292 4.249 1.00 71.56 855 GLN A C 1
ATOM 6461 O O . GLN A 1 855 ? -27.480 17.100 3.394 1.00 71.56 855 GLN A O 1
ATOM 6466 N N . VAL A 1 856 ? -28.060 17.451 5.546 1.00 69.69 856 VAL A N 1
ATOM 6467 C CA . VAL A 1 856 ? -26.735 17.272 6.166 1.00 69.69 856 VAL A CA 1
ATOM 6468 C C . VAL A 1 856 ? -26.865 16.285 7.324 1.00 69.69 856 VAL A C 1
ATOM 6470 O O . VAL A 1 856 ? -27.412 16.625 8.379 1.00 69.69 856 VAL A O 1
ATOM 6473 N N . THR A 1 857 ? -26.382 15.056 7.137 1.00 68.31 857 THR A N 1
ATOM 6474 C CA . THR A 1 857 ? -26.587 13.978 8.114 1.00 68.31 857 THR A CA 1
ATOM 6475 C C . THR A 1 857 ? -25.324 13.199 8.459 1.00 68.31 857 THR A C 1
ATOM 6477 O O . THR A 1 857 ? -24.489 12.931 7.598 1.00 68.31 857 THR A O 1
ATOM 6480 N N . ASP A 1 858 ? -25.213 12.770 9.717 1.00 63.31 858 ASP A N 1
ATOM 6481 C CA . ASP A 1 858 ? -24.123 11.921 10.229 1.00 63.31 858 ASP A CA 1
ATOM 6482 C C . ASP A 1 858 ? -22.702 12.494 10.032 1.00 63.31 858 ASP A C 1
ATOM 6484 O O . ASP A 1 858 ? -21.712 11.757 10.028 1.00 63.31 858 ASP A O 1
ATOM 6488 N N . CYS A 1 859 ? -22.571 13.812 9.875 1.00 62.22 859 CYS A N 1
ATOM 6489 C CA . CYS A 1 859 ? -21.281 14.475 9.720 1.00 62.22 859 CYS A CA 1
ATOM 6490 C C . CYS A 1 859 ? -20.591 14.667 11.074 1.00 62.22 859 CYS A C 1
ATOM 6492 O O . CYS A 1 859 ? -21.229 14.947 12.092 1.00 62.22 859 CYS A O 1
ATOM 6494 N N . LYS A 1 860 ? -19.260 14.572 11.085 1.00 61.47 860 LYS A N 1
ATOM 6495 C CA . LYS A 1 860 ? -18.431 14.903 12.249 1.00 61.47 860 LYS A CA 1
ATOM 6496 C C . LYS A 1 860 ? -17.533 16.082 11.912 1.00 61.47 860 LYS A C 1
ATOM 6498 O O . LYS A 1 860 ? -16.757 15.997 10.967 1.00 61.47 860 LYS A O 1
ATOM 6503 N N . VAL A 1 861 ? -17.616 17.150 12.694 1.00 64.75 861 VAL A N 1
ATOM 6504 C CA . VAL A 1 861 ? -16.794 18.351 12.541 1.00 64.75 861 VAL A CA 1
ATOM 6505 C C . VAL A 1 861 ? -15.968 18.537 13.804 1.00 64.75 861 VAL A C 1
ATOM 6507 O O . VAL A 1 861 ? -16.528 18.749 14.877 1.00 64.75 861 VAL A O 1
ATOM 6510 N N . PHE A 1 862 ? -14.647 18.447 13.682 1.00 57.56 862 PHE A N 1
ATOM 6511 C CA . PHE A 1 862 ? -13.698 18.708 14.759 1.00 57.56 862 PHE A CA 1
ATOM 6512 C C . PHE A 1 862 ? -12.892 19.963 14.435 1.00 57.56 862 PHE A C 1
ATOM 6514 O O . PHE A 1 862 ? -12.173 19.994 13.436 1.00 57.56 862 PHE A O 1
ATOM 6521 N N . LEU A 1 863 ? -12.994 20.967 15.304 1.00 57.72 863 LEU A N 1
ATOM 6522 C CA . LEU A 1 863 ? -12.212 22.193 15.247 1.00 57.72 863 LEU A CA 1
ATOM 6523 C C . LEU A 1 863 ? -11.230 22.276 16.414 1.00 57.72 863 LEU A C 1
ATOM 6525 O O . LEU A 1 863 ? -11.595 22.161 17.588 1.00 57.72 863 LEU A O 1
ATOM 6529 N N . ILE A 1 864 ? -9.979 22.523 16.061 1.00 56.12 864 ILE A N 1
ATOM 6530 C CA . ILE A 1 864 ? -8.876 22.924 16.930 1.00 56.12 864 ILE A CA 1
ATOM 6531 C C . ILE A 1 864 ? -8.470 24.339 16.434 1.00 56.12 864 ILE A C 1
ATOM 6533 O O . ILE A 1 864 ? -8.730 24.644 15.277 1.00 56.12 864 ILE A O 1
ATOM 6537 N N . PRO A 1 865 ? -7.931 25.262 17.244 1.00 49.81 865 PRO A N 1
ATOM 6538 C CA . PRO A 1 865 ? -7.793 26.665 16.850 1.00 49.81 865 PRO A CA 1
ATOM 6539 C C . PRO A 1 865 ? -6.394 27.050 16.343 1.00 49.81 865 PRO A C 1
ATOM 6541 O O . PRO A 1 865 ? -5.391 26.761 16.997 1.00 49.81 865 PRO A O 1
ATOM 6544 N N . ALA A 1 866 ? -6.358 27.867 15.287 1.00 47.78 866 ALA A N 1
ATOM 6545 C CA . ALA A 1 866 ? -5.258 28.735 14.865 1.00 47.78 866 ALA A CA 1
ATOM 6546 C C . ALA A 1 866 ? -5.862 30.018 14.248 1.00 47.78 866 ALA A C 1
ATOM 6548 O O . ALA A 1 866 ? -6.872 29.973 13.554 1.00 47.78 866 ALA A O 1
ATOM 6549 N N . GLY A 1 867 ? -5.340 31.183 14.644 1.00 49.62 867 GLY A N 1
ATOM 6550 C CA . GLY A 1 867 ? -6.133 32.419 14.755 1.00 49.62 867 GLY A CA 1
ATOM 6551 C C . GLY A 1 867 ? -6.516 33.174 13.477 1.00 49.62 867 GLY A C 1
ATOM 6552 O O . GLY A 1 867 ? -5.908 33.002 12.431 1.00 49.62 867 GLY A O 1
ATOM 6553 N N . GLY A 1 868 ? -7.495 34.088 13.606 1.00 51.47 868 GLY A N 1
ATOM 6554 C CA . GLY A 1 868 ? -7.773 35.122 12.593 1.00 51.47 868 GLY A CA 1
ATOM 6555 C C . GLY A 1 868 ? -9.218 35.637 12.482 1.00 51.47 868 GLY A C 1
ATOM 6556 O O . GLY A 1 868 ? -9.416 36.847 12.518 1.00 51.47 868 GLY A O 1
ATOM 6557 N N . HIS A 1 869 ? -10.239 34.769 12.395 1.00 54.06 869 HIS A N 1
ATOM 6558 C CA . HIS A 1 869 ? -11.628 35.167 12.056 1.00 54.06 869 HIS A CA 1
ATOM 6559 C C . HIS A 1 869 ? -12.732 34.507 12.908 1.00 54.06 869 HIS A C 1
ATOM 6561 O O . HIS A 1 869 ? -12.517 33.423 13.424 1.00 54.06 869 HIS A O 1
ATOM 6567 N N . SER A 1 870 ? -13.918 35.127 13.049 1.00 54.91 870 SER A N 1
ATOM 6568 C CA . SER A 1 870 ? -15.090 34.543 13.742 1.00 54.91 870 SER A CA 1
ATOM 6569 C C . SER A 1 870 ? -15.347 33.093 13.306 1.00 54.91 870 SER A C 1
ATOM 6571 O O . SER A 1 870 ? -15.541 32.838 12.122 1.00 54.91 870 SER A O 1
ATOM 6573 N N . THR A 1 871 ? -15.355 32.152 14.254 1.00 56.62 871 THR A N 1
ATOM 6574 C CA . THR A 1 871 ? -15.351 30.713 13.951 1.00 56.62 871 THR A CA 1
ATOM 6575 C C . THR A 1 871 ? -16.755 30.130 14.108 1.00 56.62 871 THR A C 1
ATOM 6577 O O . THR A 1 871 ? -17.269 30.018 15.219 1.00 56.62 871 THR A O 1
ATOM 6580 N N . VAL A 1 872 ? -17.392 29.716 13.014 1.00 57.91 872 VAL A N 1
ATOM 6581 C CA . VAL A 1 872 ? -18.650 28.953 13.064 1.00 57.91 872 VAL A CA 1
ATOM 6582 C C . VAL A 1 872 ? -18.355 27.494 12.709 1.00 57.91 872 VAL A C 1
ATOM 6584 O O . VAL A 1 872 ? -17.700 27.235 11.713 1.00 57.91 872 VAL A O 1
ATOM 6587 N N . ILE A 1 873 ? -18.794 26.525 13.520 1.00 58.31 873 ILE A N 1
ATOM 6588 C CA . ILE A 1 873 ? -18.463 25.102 13.315 1.00 58.31 873 ILE A CA 1
ATOM 6589 C C . ILE A 1 873 ? -19.186 24.539 12.082 1.00 58.31 873 ILE A C 1
ATOM 6591 O O . ILE A 1 873 ? -18.606 23.788 11.297 1.00 58.31 873 ILE A O 1
ATOM 6595 N N . ALA A 1 874 ? -20.431 24.957 11.860 1.00 60.44 874 ALA A N 1
ATOM 6596 C CA . ALA A 1 874 ? -21.168 24.727 10.625 1.00 60.44 874 ALA A CA 1
ATOM 6597 C C . ALA A 1 874 ? -22.039 25.948 10.307 1.00 60.44 874 ALA A C 1
ATOM 6599 O O . ALA A 1 874 ? -22.940 26.296 11.075 1.00 60.44 874 ALA A O 1
ATOM 6600 N N . TYR A 1 875 ? -21.744 26.611 9.190 1.00 60.94 875 TYR A N 1
ATOM 6601 C CA . TYR A 1 875 ? -22.464 27.779 8.697 1.00 60.94 875 TYR A CA 1
ATOM 6602 C C . TYR A 1 875 ? -23.434 27.331 7.599 1.00 60.94 875 TYR A C 1
ATOM 6604 O O . TYR A 1 875 ? -23.058 27.114 6.449 1.00 60.94 875 TYR A O 1
ATOM 6612 N N . LEU A 1 876 ? -24.690 27.118 7.974 1.00 62.56 876 LEU A N 1
ATOM 6613 C CA . LEU A 1 876 ? -25.755 26.631 7.103 1.00 62.56 876 LEU A CA 1
ATOM 6614 C C . LEU A 1 876 ? -26.688 27.807 6.788 1.00 62.56 876 LEU A C 1
ATOM 6616 O O . LEU A 1 876 ? -27.744 27.975 7.394 1.00 62.56 876 LEU A O 1
ATOM 6620 N N . LEU A 1 877 ? -26.262 28.670 5.870 1.00 57.94 877 LEU A N 1
ATOM 6621 C CA . LEU A 1 877 ? -27.087 29.764 5.366 1.00 57.94 877 LEU A CA 1
ATOM 6622 C C . LEU A 1 877 ? -28.016 29.217 4.274 1.00 57.94 877 LEU A C 1
ATOM 6624 O O . LEU A 1 877 ? -27.585 28.950 3.153 1.00 57.94 877 LEU A O 1
ATOM 6628 N N . GLN A 1 878 ? -29.302 29.056 4.570 1.00 55.03 878 GLN A N 1
ATOM 6629 C CA . GLN A 1 878 ? -30.309 28.834 3.538 1.00 55.03 878 GLN A CA 1
ATOM 6630 C C . GLN A 1 878 ? -31.099 30.130 3.332 1.00 55.03 878 GLN A C 1
ATOM 6632 O O . GLN A 1 878 ? -31.707 30.637 4.265 1.00 55.03 878 GLN A O 1
ATOM 6637 N N . HIS A 1 879 ? -31.155 30.634 2.100 1.00 55.88 879 HIS A N 1
ATOM 6638 C CA . HIS A 1 879 ? -32.206 31.569 1.675 1.00 55.88 879 HIS A CA 1
ATOM 6639 C C . HIS A 1 879 ? -33.445 30.800 1.156 1.00 55.88 879 HIS A C 1
ATOM 6641 O O . HIS A 1 879 ? -34.135 31.255 0.248 1.00 55.88 879 HIS A O 1
ATOM 6647 N N . GLY A 1 880 ? -33.699 29.591 1.675 1.00 57.72 880 GLY A N 1
ATOM 6648 C CA . GLY A 1 880 ? -34.707 28.647 1.173 1.00 57.72 880 GLY A CA 1
ATOM 6649 C C . GLY A 1 880 ? -35.406 27.862 2.288 1.00 57.72 880 GLY A C 1
ATOM 6650 O O . GLY A 1 880 ? -35.127 28.075 3.465 1.00 57.72 880 GLY A O 1
ATOM 6651 N N . GLU A 1 881 ? -36.323 26.963 1.912 1.00 63.06 881 GLU A N 1
ATOM 6652 C CA . GLU A 1 881 ? -37.116 26.151 2.848 1.00 63.06 881 GLU A CA 1
ATOM 6653 C C . GLU A 1 881 ? -36.549 24.717 3.018 1.00 63.06 881 GLU A C 1
ATOM 6655 O O . GLU A 1 881 ? -35.980 24.155 2.078 1.00 63.06 881 GLU A O 1
ATOM 6660 N N . ASN A 1 882 ? -36.820 24.070 4.161 1.00 74.12 882 ASN A N 1
ATOM 6661 C CA . ASN A 1 882 ? -36.705 22.612 4.391 1.00 74.12 882 ASN A CA 1
ATOM 6662 C C . ASN A 1 882 ? -35.285 21.993 4.481 1.00 74.12 882 ASN A C 1
ATOM 6664 O O . ASN A 1 882 ? -35.086 20.867 4.010 1.00 74.12 882 ASN A O 1
ATOM 6668 N N . LEU A 1 883 ? -34.296 22.645 5.104 1.00 76.69 883 LEU A N 1
ATOM 6669 C CA . LEU A 1 883 ? -33.024 21.981 5.440 1.00 76.69 883 LEU A CA 1
ATOM 6670 C C . LEU A 1 883 ? -33.194 20.977 6.588 1.00 76.69 883 LEU A C 1
ATOM 6672 O O . LEU A 1 883 ? -33.662 21.347 7.660 1.00 76.69 883 LEU A O 1
ATOM 6676 N N . ALA A 1 884 ? -32.732 19.736 6.419 1.00 78.88 884 ALA A N 1
ATOM 6677 C CA . ALA A 1 884 ? -32.627 18.757 7.502 1.00 78.88 884 ALA A CA 1
ATOM 6678 C C . ALA A 1 884 ? -31.166 18.564 7.952 1.00 78.88 884 ALA A C 1
ATOM 6680 O O . ALA A 1 884 ? -30.321 18.109 7.181 1.00 78.88 884 ALA A O 1
ATOM 6681 N N . VAL A 1 885 ? -30.881 18.878 9.216 1.00 77.94 885 VAL A N 1
ATOM 6682 C CA . VAL A 1 885 ? -29.586 18.719 9.892 1.00 77.94 885 VAL A CA 1
ATOM 6683 C C . VAL A 1 885 ? -29.752 17.688 11.005 1.00 77.94 885 VAL A C 1
ATOM 6685 O O . VAL A 1 885 ? -30.346 18.004 12.041 1.00 77.94 885 VAL A O 1
ATOM 6688 N N . SER A 1 886 ? -29.256 16.458 10.826 1.00 77.69 886 SER A N 1
ATOM 6689 C CA . SER A 1 886 ? -29.462 15.403 11.831 1.00 77.69 886 SER A CA 1
ATOM 6690 C C . SER A 1 886 ? -28.314 14.426 12.057 1.00 77.69 886 SER A C 1
ATOM 6692 O O . SER A 1 886 ? -27.620 14.047 11.122 1.00 77.69 886 SER A O 1
ATOM 6694 N N . GLY A 1 887 ? -28.152 13.953 13.297 1.00 70.19 887 GLY A N 1
ATOM 6695 C CA . GLY A 1 887 ? -27.143 12.940 13.646 1.00 70.19 887 GLY A CA 1
ATOM 6696 C C . GLY A 1 887 ? -25.698 13.450 13.618 1.00 70.19 887 GLY A C 1
ATOM 6697 O O . GLY A 1 887 ? -24.758 12.660 13.688 1.00 70.19 887 GLY A O 1
ATOM 6698 N N . ASN A 1 888 ? -25.496 14.766 13.510 1.00 74.44 888 ASN A N 1
ATOM 6699 C CA . ASN A 1 888 ? -24.166 15.347 13.372 1.00 74.44 888 ASN A CA 1
ATOM 6700 C C . ASN A 1 888 ? -23.464 15.491 14.730 1.00 74.44 888 ASN A C 1
ATOM 6702 O O . ASN A 1 888 ? -24.109 15.644 15.769 1.00 74.44 888 ASN A O 1
ATOM 6706 N N . VAL A 1 889 ? -22.131 15.495 14.720 1.00 72.31 889 VAL A N 1
ATOM 6707 C CA . VAL A 1 889 ? -21.288 15.800 15.884 1.00 72.31 889 VAL A CA 1
ATOM 6708 C C . VAL A 1 889 ? -20.425 17.015 15.564 1.00 72.31 889 VAL A C 1
ATOM 6710 O O . VAL A 1 889 ? -19.588 16.950 14.670 1.00 72.31 889 VAL A O 1
ATOM 6713 N N . ALA A 1 890 ? -20.601 18.105 16.300 1.00 75.69 890 ALA A N 1
ATOM 6714 C CA . ALA A 1 890 ? -19.766 19.298 16.230 1.00 75.69 890 ALA A CA 1
ATOM 6715 C C . ALA A 1 890 ? -18.917 19.383 17.502 1.00 75.69 890 ALA A C 1
ATOM 6717 O O . ALA A 1 890 ? -19.464 19.402 18.599 1.00 75.69 890 ALA A O 1
ATOM 6718 N N . PHE A 1 891 ? -17.596 19.429 17.372 1.00 76.69 891 PHE A N 1
ATOM 6719 C CA . PHE A 1 891 ? -16.654 19.579 18.477 1.00 76.69 891 PHE A CA 1
ATOM 6720 C C . PHE A 1 891 ? -15.737 20.770 18.200 1.00 76.69 891 PHE A C 1
ATOM 6722 O O . PHE A 1 891 ? -15.085 20.802 17.161 1.00 76.69 891 PHE A O 1
ATOM 6729 N N . ALA A 1 892 ? -15.636 21.712 19.134 1.00 73.69 892 ALA A N 1
ATOM 6730 C CA . ALA A 1 892 ? -14.637 22.777 19.103 1.00 73.69 892 ALA A CA 1
ATOM 6731 C C . ALA A 1 892 ? -13.937 22.907 20.458 1.00 73.69 892 ALA A C 1
ATOM 6733 O O . ALA A 1 892 ? -14.608 23.008 21.485 1.00 73.69 892 ALA A O 1
ATOM 6734 N N . ASP A 1 893 ? -12.603 22.949 20.461 1.00 76.00 893 ASP A N 1
ATOM 6735 C CA . ASP A 1 893 ? -11.793 23.332 21.627 1.00 76.00 893 ASP A CA 1
ATOM 6736 C C . ASP A 1 893 ? -11.033 24.621 21.307 1.00 76.00 893 ASP A C 1
ATOM 6738 O O . ASP A 1 893 ? -10.052 24.602 20.582 1.00 76.00 893 ASP A O 1
ATOM 6742 N N . LEU A 1 894 ? -11.514 25.759 21.801 1.00 68.19 894 LEU A N 1
ATOM 6743 C CA . LEU A 1 894 ? -11.095 27.106 21.402 1.00 68.19 894 LEU A CA 1
ATOM 6744 C C . LEU A 1 894 ? -10.410 27.844 22.551 1.00 68.19 894 LEU A C 1
ATOM 6746 O O . LEU A 1 894 ? -10.704 29.002 22.843 1.00 68.19 894 LEU A O 1
ATOM 6750 N N . SER A 1 895 ? -9.501 27.163 23.244 1.00 68.75 895 SER A N 1
ATOM 6751 C CA . SER A 1 895 ? -8.870 27.698 24.451 1.00 68.75 895 SER A CA 1
ATOM 6752 C C . SER A 1 895 ? -7.901 28.872 24.232 1.00 68.75 895 SER A C 1
ATOM 6754 O O . SER A 1 895 ? -7.344 29.369 25.205 1.00 68.75 895 SER A O 1
ATOM 6756 N N . SER A 1 896 ? -7.666 29.307 22.989 1.00 63.44 896 SER A N 1
ATOM 6757 C CA . SER A 1 896 ? -6.630 30.292 22.637 1.00 63.44 896 SER A CA 1
ATOM 6758 C C . SER A 1 896 ? -7.087 31.462 21.749 1.00 63.44 896 SER A C 1
ATOM 6760 O O . SER A 1 896 ? -6.247 32.291 21.399 1.00 63.44 896 SER A O 1
ATOM 6762 N N . LEU A 1 897 ? -8.371 31.572 21.375 1.00 63.69 897 LEU A N 1
ATOM 6763 C CA . LEU A 1 897 ? -8.856 32.586 20.417 1.00 63.69 897 LEU A CA 1
ATOM 6764 C C . LEU A 1 897 ? -9.929 33.497 21.004 1.00 63.69 897 LEU A C 1
ATOM 6766 O O . LEU A 1 897 ? -10.800 33.019 21.715 1.00 63.69 897 LEU A O 1
ATOM 6770 N N . ASN A 1 898 ? -9.906 34.786 20.639 1.00 69.12 898 ASN A N 1
ATOM 6771 C CA . ASN A 1 898 ? -10.882 35.785 21.084 1.00 69.12 898 ASN A CA 1
ATOM 6772 C C . ASN A 1 898 ? -12.004 36.022 20.064 1.00 69.12 898 ASN A C 1
ATOM 6774 O O . ASN A 1 898 ? -12.018 37.044 19.377 1.00 69.12 898 ASN A O 1
ATOM 6778 N N . GLN A 1 899 ? -12.896 35.045 19.879 1.00 71.19 899 GLN A N 1
ATOM 6779 C CA . GLN A 1 899 ? -13.857 35.044 18.767 1.00 71.19 899 GLN A CA 1
ATOM 6780 C C . GLN A 1 899 ? -15.238 34.516 19.153 1.00 71.19 899 GLN A C 1
ATOM 6782 O O . GLN A 1 899 ? -15.379 33.685 20.044 1.00 71.19 899 GLN A O 1
ATOM 6787 N N . HIS A 1 900 ? -16.268 34.978 18.438 1.00 75.44 900 HIS A N 1
ATOM 6788 C CA . HIS A 1 900 ? -17.600 34.388 18.521 1.00 75.44 900 HIS A CA 1
ATOM 6789 C C . HIS A 1 900 ? -17.610 32.976 17.944 1.00 75.44 900 HIS A C 1
ATOM 6791 O O . HIS A 1 900 ? -17.053 32.751 16.868 1.00 75.44 900 HIS A O 1
ATOM 6797 N N . VAL A 1 901 ? -18.285 32.063 18.645 1.00 77.00 901 VAL A N 1
ATOM 6798 C CA . VAL A 1 901 ? -18.347 30.643 18.278 1.00 77.00 901 VAL A CA 1
ATOM 6799 C C . VAL A 1 901 ? -19.787 30.202 18.156 1.00 77.00 901 VAL A C 1
ATOM 6801 O O . VAL A 1 901 ? -20.566 30.430 19.078 1.00 77.00 901 VAL A O 1
ATOM 6804 N N . CYS A 1 902 ? -20.146 29.539 17.062 1.00 82.75 902 CYS A N 1
ATOM 6805 C CA . CYS A 1 902 ? -21.460 28.918 16.920 1.00 82.75 902 CYS A CA 1
ATOM 6806 C C . CYS A 1 902 ? -21.326 27.467 16.460 1.00 82.75 902 CYS A C 1
ATOM 6808 O O . CYS A 1 902 ? -20.669 27.231 15.455 1.00 82.75 902 CYS A O 1
ATOM 6810 N N . GLY A 1 903 ? -21.925 26.504 17.167 1.00 81.44 903 GLY A N 1
ATOM 6811 C CA . GLY A 1 903 ? -21.907 25.095 16.764 1.00 81.44 903 GLY A CA 1
ATOM 6812 C C . GLY A 1 903 ? -22.629 24.871 15.438 1.00 81.44 903 GLY A C 1
ATOM 6813 O O . GLY A 1 903 ? -22.012 24.524 14.439 1.00 81.44 903 GLY A O 1
ATOM 6814 N N . PHE A 1 904 ? -23.926 25.149 15.403 1.00 82.50 904 PHE A N 1
ATOM 6815 C CA . PHE A 1 904 ? -24.691 25.189 14.157 1.00 82.50 904 PHE A CA 1
ATOM 6816 C C . PHE A 1 904 ? -25.324 26.556 13.991 1.00 82.50 904 PHE A C 1
ATOM 6818 O O . PHE A 1 904 ? -26.119 26.961 14.832 1.00 82.50 904 PHE A O 1
ATOM 6825 N N . TYR A 1 905 ? -25.012 27.246 12.903 1.00 84.31 905 TYR A N 1
ATOM 6826 C CA . TYR A 1 905 ? -25.731 28.443 12.494 1.00 84.31 905 TYR A CA 1
ATOM 6827 C C . TYR A 1 905 ? -26.638 28.080 11.323 1.00 84.31 905 TYR A C 1
ATOM 6829 O O . TYR A 1 905 ? -26.141 27.639 10.292 1.00 84.31 905 TYR A O 1
ATOM 6837 N N . VAL A 1 906 ? -27.946 28.232 11.492 1.00 82.44 906 VAL A N 1
ATOM 6838 C CA . VAL A 1 906 ? -28.970 27.864 10.515 1.00 82.44 906 VAL A CA 1
ATOM 6839 C C . VAL A 1 906 ? -29.779 29.103 10.165 1.00 82.44 906 VAL A C 1
ATOM 6841 O O . VAL A 1 906 ? -30.368 29.722 11.047 1.00 82.44 906 VAL A O 1
ATOM 6844 N N . ALA A 1 907 ? -29.829 29.449 8.887 1.00 80.81 907 ALA A N 1
ATOM 6845 C CA . ALA A 1 907 ? -30.763 30.443 8.370 1.00 80.81 907 ALA A CA 1
ATOM 6846 C C . ALA A 1 907 ? -31.760 29.793 7.410 1.00 80.81 907 ALA A C 1
ATOM 6848 O O . ALA A 1 907 ? -31.421 28.794 6.776 1.00 80.81 907 ALA A O 1
ATOM 6849 N N . GLY A 1 908 ? -32.974 30.332 7.335 1.00 80.88 908 GLY A N 1
ATOM 6850 C CA . GLY A 1 908 ? -34.063 29.854 6.484 1.00 80.88 908 GLY A CA 1
ATOM 6851 C C . GLY A 1 908 ? -35.378 29.604 7.238 1.00 80.88 908 GLY A C 1
ATOM 6852 O O . GLY A 1 908 ? -35.465 29.732 8.464 1.00 80.88 908 GLY A O 1
ATOM 6853 N N . THR A 1 909 ? -36.375 29.128 6.491 1.00 80.00 909 THR A N 1
ATOM 6854 C CA . THR A 1 909 ? -37.701 28.712 6.984 1.00 80.00 909 THR A CA 1
ATOM 6855 C C . THR A 1 909 ? -37.852 27.192 6.982 1.00 80.00 909 THR A C 1
ATOM 6857 O O . THR A 1 909 ? -37.268 26.489 6.156 1.00 80.00 909 THR A O 1
ATOM 6860 N N . ARG A 1 910 ? -38.713 26.650 7.856 1.00 84.56 910 ARG A N 1
ATOM 6861 C CA . ARG A 1 910 ? -39.072 25.209 7.870 1.00 84.56 910 ARG A CA 1
ATOM 6862 C C . ARG A 1 910 ? -37.886 24.242 8.017 1.00 84.56 910 ARG A C 1
ATOM 6864 O O . ARG A 1 910 ? -37.981 23.077 7.627 1.00 84.56 910 ARG A O 1
ATOM 6871 N N . ASN A 1 911 ? -36.772 24.685 8.590 1.00 83.75 911 ASN A N 1
ATOM 6872 C CA . ASN A 1 911 ? -35.607 23.831 8.802 1.00 83.75 911 ASN A CA 1
ATOM 6873 C C . ASN A 1 911 ? -35.845 22.838 9.943 1.00 83.75 911 ASN A C 1
ATOM 6875 O O . ASN A 1 911 ? -36.599 23.106 10.872 1.00 83.75 911 ASN A O 1
ATOM 6879 N N . GLN A 1 912 ? -35.177 21.691 9.906 1.00 87.06 912 GLN A N 1
ATOM 6880 C CA . GLN A 1 912 ? -35.207 20.656 10.933 1.00 87.06 912 GLN A CA 1
ATOM 6881 C C . GLN A 1 912 ? -33.789 20.396 11.440 1.00 87.06 912 GLN A C 1
ATOM 6883 O O . GLN A 1 912 ? -32.986 19.779 10.753 1.00 87.06 912 GLN A O 1
ATOM 6888 N N . VAL A 1 913 ? -33.480 20.824 12.661 1.00 87.00 913 VAL A N 1
ATOM 6889 C CA . VAL A 1 913 ? -32.201 20.577 13.339 1.00 87.00 913 VAL A CA 1
ATOM 6890 C C . VAL A 1 913 ? -32.442 19.550 14.441 1.00 87.00 913 VAL A C 1
ATOM 6892 O O . VAL A 1 913 ? -32.878 19.906 15.539 1.00 87.00 913 VAL A O 1
ATOM 6895 N N . ILE A 1 914 ? -32.243 18.263 14.133 1.00 86.44 914 ILE A N 1
ATOM 6896 C CA . ILE A 1 914 ? -32.707 17.150 14.973 1.00 86.44 914 ILE A CA 1
ATOM 6897 C C . ILE A 1 914 ? -31.592 16.173 15.355 1.00 86.44 914 ILE A C 1
ATOM 6899 O O . ILE A 1 914 ? -30.952 15.596 14.486 1.00 86.44 914 ILE A O 1
ATOM 6903 N N . GLY A 1 915 ? -31.410 15.883 16.645 1.00 83.62 915 GLY A N 1
ATOM 6904 C CA . GLY A 1 915 ? -30.545 14.768 17.058 1.00 83.62 915 GLY A CA 1
ATOM 6905 C C . GLY A 1 915 ? -29.044 15.022 16.884 1.00 83.62 915 GLY A C 1
ATOM 6906 O O . GLY A 1 915 ? -28.294 14.080 16.641 1.00 83.62 915 GLY A O 1
ATOM 6907 N N . ASN A 1 916 ? -28.599 16.280 16.946 1.00 83.19 916 ASN A N 1
ATOM 6908 C CA . ASN A 1 916 ? -27.186 16.643 16.810 1.00 83.19 916 ASN A CA 1
ATOM 6909 C C . ASN A 1 916 ? -26.496 16.730 18.178 1.00 83.19 916 ASN A C 1
ATOM 6911 O O . ASN A 1 916 ? -27.112 17.128 19.165 1.00 83.19 916 ASN A O 1
ATOM 6915 N N . ASN A 1 917 ? -25.202 16.416 18.227 1.00 80.88 917 ASN A N 1
ATOM 6916 C CA . ASN A 1 917 ? -24.350 16.571 19.403 1.00 80.88 917 ASN A CA 1
ATOM 6917 C C . ASN A 1 917 ? -23.380 17.738 19.181 1.00 80.88 917 ASN A C 1
ATOM 6919 O O . ASN A 1 917 ? -22.530 17.674 18.298 1.00 80.88 917 ASN A O 1
ATOM 6923 N N . VAL A 1 918 ? -23.482 18.794 19.980 1.00 84.31 918 VAL A N 1
ATOM 6924 C CA . VAL A 1 918 ? -22.601 19.965 19.938 1.00 84.31 918 VAL A CA 1
ATOM 6925 C C . VAL A 1 918 ? -21.764 19.992 21.207 1.00 84.31 918 VAL A C 1
ATOM 6927 O O . VAL A 1 918 ? -22.311 20.009 22.302 1.00 84.31 918 VAL A O 1
ATOM 6930 N N . TYR A 1 919 ? -20.446 20.038 21.072 1.00 84.25 919 TYR A N 1
ATOM 6931 C CA . TYR A 1 919 ? -19.500 20.235 22.158 1.00 84.25 919 TYR A CA 1
ATOM 6932 C C . TYR A 1 919 ? -18.632 21.456 21.868 1.00 84.25 919 TYR A C 1
ATOM 6934 O O . TYR A 1 919 ? -17.865 21.469 20.907 1.00 84.25 919 TYR A O 1
ATOM 6942 N N . ILE A 1 920 ? -18.732 22.481 22.707 1.00 81.38 920 ILE A N 1
ATOM 6943 C CA . ILE A 1 920 ? -17.934 23.702 22.605 1.00 81.38 920 ILE A CA 1
ATOM 6944 C C . ILE A 1 920 ? -17.170 23.865 23.908 1.00 81.38 920 ILE A C 1
ATOM 6946 O O . ILE A 1 920 ? -17.769 24.104 24.951 1.00 81.38 920 ILE A O 1
ATOM 6950 N N . LYS A 1 921 ? -15.845 23.791 23.851 1.00 81.81 921 LYS A N 1
ATOM 6951 C CA . LYS A 1 921 ? -14.957 24.233 24.921 1.00 81.81 921 LYS A CA 1
ATOM 6952 C C . LYS A 1 921 ? -14.358 25.575 24.515 1.00 81.81 921 LYS A C 1
ATOM 6954 O O . LYS A 1 921 ? -13.694 25.660 23.491 1.00 81.81 921 LYS A O 1
ATOM 6959 N N . HIS A 1 922 ? -14.623 26.633 25.270 1.00 73.94 922 HIS A N 1
ATOM 6960 C CA . HIS A 1 922 ? -14.277 28.004 24.890 1.00 73.94 922 HIS A CA 1
ATOM 6961 C C . HIS A 1 922 ? -13.654 28.745 26.077 1.00 73.94 922 HIS A C 1
ATOM 6963 O O . HIS A 1 922 ? -14.137 28.617 27.197 1.00 73.94 922 HIS A O 1
ATOM 6969 N N . VAL A 1 923 ? -12.572 29.496 25.851 1.00 67.25 923 VAL A N 1
ATOM 6970 C CA . VAL A 1 923 ? -11.846 30.233 26.910 1.00 67.25 923 VAL A CA 1
ATOM 6971 C C . VAL A 1 923 ? -11.678 31.706 26.510 1.00 67.25 923 VAL A C 1
ATOM 6973 O O . VAL A 1 923 ? -10.600 32.273 26.645 1.00 67.25 923 VAL A O 1
ATOM 6976 N N . SER A 1 924 ? -12.723 32.331 25.955 1.00 69.88 924 SER A N 1
ATOM 6977 C CA . SER A 1 924 ? -12.631 33.702 25.427 1.00 69.88 924 SER A CA 1
ATOM 6978 C C . SER A 1 924 ? -13.738 34.632 25.894 1.00 69.88 924 SER A C 1
ATOM 6980 O O . SER A 1 924 ? -14.835 34.169 26.224 1.00 69.88 924 SER A O 1
ATOM 6982 N N . ASP A 1 925 ? -13.444 35.939 25.850 1.00 71.81 925 ASP A N 1
ATOM 6983 C CA . ASP A 1 925 ? -14.347 37.022 26.254 1.00 71.81 925 ASP A CA 1
ATOM 6984 C C . ASP A 1 925 ? -15.511 37.263 25.275 1.00 71.81 925 ASP A C 1
ATOM 6986 O O . ASP A 1 925 ? -16.398 38.075 25.533 1.00 71.81 925 ASP A O 1
ATOM 6990 N N . GLN A 1 926 ? -15.552 36.526 24.162 1.00 78.56 926 GLN A N 1
ATOM 6991 C CA . GLN A 1 926 ? -16.573 36.643 23.126 1.00 78.56 926 GLN A CA 1
ATOM 6992 C C . GLN A 1 926 ? -17.698 35.615 23.315 1.00 78.56 926 GLN A C 1
ATOM 6994 O O . GLN A 1 926 ? -17.516 34.535 23.880 1.00 78.56 926 GLN A O 1
ATOM 6999 N N . GLY A 1 927 ? -18.908 35.931 22.849 1.00 79.19 927 GLY A N 1
ATOM 7000 C CA . GLY A 1 927 ? -20.083 35.067 23.044 1.00 79.19 927 GLY A CA 1
ATOM 7001 C C . GLY A 1 927 ? -20.007 33.736 22.282 1.00 79.19 927 GLY A C 1
ATOM 7002 O O . GLY A 1 927 ? -19.545 33.708 21.141 1.00 79.19 927 GLY A O 1
ATOM 7003 N N . SER A 1 928 ? -20.507 32.650 22.879 1.00 84.69 928 SER A N 1
ATOM 7004 C CA . SER A 1 928 ? -20.655 31.332 22.237 1.00 84.69 928 SER A CA 1
ATOM 7005 C C . SER A 1 928 ? -22.124 30.931 22.097 1.00 84.69 928 SER A C 1
ATOM 7007 O O . SER A 1 928 ? -22.961 31.318 22.910 1.00 84.69 928 SER A O 1
ATOM 7009 N N . ARG A 1 929 ? -22.441 30.162 21.053 1.00 88.56 929 ARG A N 1
ATOM 7010 C CA . ARG A 1 929 ? -23.776 29.647 20.730 1.00 88.56 929 ARG A CA 1
ATOM 7011 C C . ARG A 1 929 ? -23.689 28.159 20.400 1.00 88.56 929 ARG A C 1
ATOM 7013 O O . ARG A 1 929 ? -22.888 27.780 19.554 1.00 88.56 929 ARG A O 1
ATOM 7020 N N . GLY A 1 930 ? -24.503 27.304 21.007 1.00 87.00 930 GLY A N 1
ATOM 7021 C CA . GLY A 1 930 ? -24.593 25.898 20.598 1.00 87.00 930 GLY A CA 1
ATOM 7022 C C . GLY A 1 930 ? -25.243 25.771 19.220 1.00 87.00 930 GLY A C 1
ATOM 7023 O O . GLY A 1 930 ? -24.609 25.332 18.265 1.00 87.00 930 GLY A O 1
ATOM 7024 N N . ILE A 1 931 ? -26.488 26.229 19.107 1.00 88.88 931 ILE A N 1
ATOM 7025 C CA . ILE A 1 931 ? -27.256 26.311 17.860 1.00 88.88 931 ILE A CA 1
ATOM 7026 C C . ILE A 1 931 ? -27.823 27.730 17.737 1.00 88.88 931 ILE A C 1
ATOM 7028 O O . ILE A 1 931 ? -28.383 28.256 18.689 1.00 88.88 931 ILE A O 1
ATOM 7032 N N . SER A 1 932 ? -27.694 28.368 16.582 1.00 90.19 932 SER A N 1
ATOM 7033 C CA . SER A 1 932 ? -28.271 29.678 16.279 1.00 90.19 932 SER A CA 1
ATOM 7034 C C . SER A 1 932 ? -29.165 29.535 15.058 1.00 90.19 932 SER A C 1
ATOM 7036 O O . SER A 1 932 ? -28.681 29.141 14.007 1.00 90.19 932 SER A O 1
ATOM 7038 N N . VAL A 1 933 ? -30.444 29.866 15.190 1.00 87.25 933 VAL A N 1
ATOM 7039 C CA . VAL A 1 933 ? -31.400 29.954 14.085 1.00 87.25 933 VAL A CA 1
ATOM 7040 C C . VAL A 1 933 ? -31.683 31.429 13.817 1.00 87.25 933 VAL A C 1
ATOM 7042 O O . VAL A 1 933 ? -31.992 32.167 14.756 1.00 87.25 933 VAL A O 1
ATOM 7045 N N . GLN A 1 934 ? -31.537 31.876 12.572 1.00 85.69 934 GLN A N 1
ATOM 7046 C CA . GLN A 1 934 ? -31.749 33.272 12.191 1.00 85.69 934 GLN A CA 1
ATOM 7047 C C . GLN A 1 934 ? -32.430 33.382 10.829 1.00 85.69 934 GLN A C 1
ATOM 7049 O O . GLN A 1 934 ? -31.816 32.986 9.850 1.00 85.69 934 GLN A O 1
ATOM 7054 N N . ASP A 1 935 ? -33.635 33.950 10.745 1.00 75.12 935 ASP A N 1
ATOM 7055 C CA . ASP A 1 935 ? -34.257 34.360 9.470 1.00 75.12 935 ASP A CA 1
ATOM 7056 C C . ASP A 1 935 ? -35.591 35.080 9.687 1.00 75.12 935 ASP A C 1
ATOM 7058 O O . ASP A 1 935 ? -36.270 34.742 10.643 1.00 75.12 935 ASP A O 1
ATOM 7062 N N . GLU A 1 936 ? -36.012 35.952 8.762 1.00 60.19 936 GLU A N 1
ATOM 7063 C CA . GLU A 1 936 ? -37.315 36.656 8.767 1.00 60.19 936 GLU A CA 1
ATOM 7064 C C . GLU A 1 936 ? -38.527 35.729 8.535 1.00 60.19 936 GLU A C 1
ATOM 7066 O O . GLU A 1 936 ? -39.678 36.155 8.634 1.00 60.19 936 GLU A O 1
ATOM 7071 N N . GLY A 1 937 ? -38.294 34.456 8.208 1.00 64.56 937 GLY A N 1
ATOM 7072 C CA . GLY A 1 937 ? -39.341 33.471 7.999 1.00 64.56 937 GLY A CA 1
ATOM 7073 C C . GLY A 1 937 ? -39.281 32.323 9.013 1.00 64.56 937 GLY A C 1
ATOM 7074 O O . GLY A 1 937 ? -38.227 31.782 9.338 1.00 64.56 937 GLY A O 1
ATOM 7075 N N . GLY A 1 938 ? -40.453 31.927 9.503 1.00 76.12 938 GLY A N 1
ATOM 7076 C CA . GLY A 1 938 ? -40.589 31.004 10.622 1.00 76.12 938 GLY A CA 1
ATOM 7077 C C . GLY A 1 938 ? -40.624 29.495 10.338 1.00 76.12 938 GLY A C 1
ATOM 7078 O O . GLY A 1 938 ? -40.210 29.006 9.284 1.00 76.12 938 GLY A O 1
ATOM 7079 N N . PHE A 1 939 ? -41.200 28.745 11.287 1.00 86.56 939 PHE A N 1
ATOM 7080 C CA . PHE A 1 939 ? -41.491 27.297 11.222 1.00 86.56 939 PHE A CA 1
ATOM 7081 C C . PHE A 1 939 ? -40.297 26.340 11.339 1.00 86.56 939 PHE A C 1
ATOM 7083 O O . PHE A 1 939 ? -40.407 25.172 10.955 1.00 86.56 939 PHE A O 1
ATOM 7090 N N . ASN A 1 940 ? -39.159 26.776 11.873 1.00 87.81 940 ASN A N 1
ATOM 7091 C CA . ASN A 1 940 ? -38.033 25.874 12.108 1.00 87.81 940 ASN A CA 1
ATOM 7092 C C . ASN A 1 940 ? -38.300 24.953 13.307 1.00 87.81 940 ASN A C 1
ATOM 7094 O O . ASN A 1 940 ? -38.912 25.351 14.294 1.00 87.81 940 ASN A O 1
ATOM 7098 N N . LYS A 1 941 ? -37.796 23.722 13.247 1.00 90.25 941 LYS A N 1
ATOM 7099 C CA . LYS A 1 941 ? -37.844 22.730 14.319 1.00 90.25 941 LYS A CA 1
ATOM 7100 C C . LYS A 1 941 ? -36.436 22.411 14.809 1.00 90.25 941 LYS A C 1
ATOM 7102 O O . LYS A 1 941 ? -35.650 21.814 14.080 1.00 90.25 941 LYS A O 1
ATOM 7107 N N . VAL A 1 942 ? -36.132 22.738 16.060 1.00 90.56 942 VAL A N 1
ATOM 7108 C CA . VAL A 1 942 ? -34.859 22.423 16.724 1.00 90.56 942 VAL A CA 1
ATOM 7109 C C . VAL A 1 942 ? -35.138 21.445 17.855 1.00 90.56 942 VAL A C 1
ATOM 7111 O O . VAL A 1 942 ? -35.646 21.842 18.903 1.00 90.56 942 VAL A O 1
ATOM 7114 N N . SER A 1 943 ? -34.836 20.157 17.663 1.00 89.00 943 SER A N 1
ATOM 7115 C CA . SER A 1 943 ? -35.222 19.146 18.653 1.00 89.00 943 SER A CA 1
ATOM 7116 C C . SER A 1 943 ? -34.242 18.008 18.890 1.00 89.00 943 SER A C 1
ATOM 7118 O O . SER A 1 943 ? -33.472 17.657 18.012 1.00 89.00 943 SER A O 1
ATOM 7120 N N . GLN A 1 944 ? -34.289 17.378 20.066 1.00 87.50 944 GLN A N 1
ATOM 7121 C CA . GLN A 1 944 ? -33.473 16.191 20.382 1.00 87.50 944 GLN A CA 1
ATOM 7122 C C . GLN A 1 944 ? -31.952 16.411 20.281 1.00 87.50 944 GLN A C 1
ATOM 7124 O O . GLN A 1 944 ? -31.201 15.446 20.177 1.00 87.50 944 GLN A O 1
ATOM 7129 N N . ASN A 1 945 ? -31.477 17.658 20.305 1.00 88.06 945 ASN A N 1
ATOM 7130 C CA . ASN A 1 945 ? -30.048 17.953 20.257 1.00 88.06 945 ASN A CA 1
ATOM 7131 C C . ASN A 1 945 ? -29.431 17.867 21.657 1.00 88.06 945 ASN A C 1
ATOM 7133 O O . ASN A 1 945 ? -30.070 18.238 22.642 1.00 88.06 945 ASN A O 1
ATOM 7137 N N . VAL A 1 946 ? -28.178 17.428 21.739 1.00 85.69 946 VAL A N 1
ATOM 7138 C CA . VAL A 1 946 ? -27.357 17.470 22.952 1.00 85.69 946 VAL A CA 1
ATOM 7139 C C . VAL A 1 946 ? -26.301 18.548 22.768 1.00 85.69 946 VAL A C 1
ATOM 7141 O O . VAL A 1 946 ? -25.464 18.453 21.879 1.00 85.69 946 VAL A O 1
ATOM 7144 N N . ILE A 1 947 ? -26.332 19.584 23.595 1.00 87.62 947 ILE A N 1
ATOM 7145 C CA . ILE A 1 947 ? -25.438 20.737 23.506 1.00 87.62 947 ILE A CA 1
ATOM 7146 C C . ILE A 1 947 ? -24.655 20.814 24.809 1.00 87.62 947 ILE A C 1
ATOM 7148 O O . ILE A 1 947 ? -25.249 20.960 25.868 1.00 87.62 947 ILE A O 1
ATOM 7152 N N . LEU A 1 948 ? -23.333 20.731 24.744 1.00 86.44 948 LEU A N 1
ATOM 7153 C CA . LEU A 1 948 ? -22.430 20.875 25.878 1.00 86.44 948 LEU A CA 1
ATOM 7154 C C . LEU A 1 948 ? -21.497 22.060 25.623 1.00 86.44 948 LEU A C 1
ATOM 7156 O O . LEU A 1 948 ? -20.656 22.013 24.729 1.00 86.44 948 LEU A O 1
ATOM 7160 N N . ILE A 1 949 ? -21.650 23.124 26.408 1.00 84.94 949 ILE A N 1
ATOM 7161 C CA . ILE A 1 949 ? -20.793 24.311 26.360 1.00 84.94 949 ILE A CA 1
ATOM 7162 C C . ILE A 1 949 ? -19.982 24.372 27.653 1.00 84.94 949 ILE A C 1
ATOM 7164 O O . ILE A 1 949 ? -20.499 24.693 28.720 1.00 84.94 949 ILE A O 1
ATOM 7168 N N . HIS A 1 950 ? -18.692 24.074 27.557 1.00 82.56 950 HIS A N 1
ATOM 7169 C CA . HIS A 1 950 ? -17.741 24.272 28.639 1.00 82.56 950 HIS A CA 1
ATOM 7170 C C . HIS A 1 950 ? -17.046 25.615 28.447 1.00 82.56 950 HIS A C 1
ATOM 7172 O O . HIS A 1 950 ? -16.257 25.792 27.517 1.00 82.56 950 HIS A O 1
ATOM 7178 N N . ASN A 1 951 ? -17.332 26.564 29.331 1.00 71.25 951 ASN A N 1
ATOM 7179 C CA . ASN A 1 951 ? -16.705 27.873 29.306 1.00 71.25 951 ASN A CA 1
ATOM 7180 C C . ASN A 1 951 ? -15.974 28.128 30.625 1.00 71.25 951 ASN A C 1
ATOM 7182 O O . ASN A 1 951 ? -16.534 27.907 31.691 1.00 71.25 951 ASN A O 1
ATOM 7186 N N . THR A 1 952 ? -14.734 28.602 30.554 1.00 71.81 952 THR A N 1
ATOM 7187 C CA . THR A 1 952 ? -13.962 29.000 31.744 1.00 71.81 952 THR A CA 1
ATOM 7188 C C . THR A 1 952 ? -13.795 30.515 31.858 1.00 71.81 952 THR A C 1
ATOM 7190 O O . THR A 1 952 ? -13.092 30.990 32.747 1.00 71.81 952 THR A O 1
ATOM 7193 N N . ASP A 1 953 ? -14.378 31.279 30.932 1.00 69.81 953 ASP A N 1
ATOM 7194 C CA . ASP A 1 953 ? -14.319 32.735 30.916 1.00 69.81 953 ASP A CA 1
ATOM 7195 C C . ASP A 1 953 ? -15.375 33.369 31.844 1.00 69.81 953 ASP A C 1
ATOM 7197 O O . ASP A 1 953 ? -16.546 32.983 31.841 1.00 69.81 953 ASP A O 1
ATOM 7201 N N . ASN A 1 954 ? -14.947 34.383 32.601 1.00 68.62 954 ASN A N 1
ATOM 7202 C CA . ASN A 1 954 ? -15.759 35.163 33.540 1.00 68.62 954 ASN A CA 1
ATOM 7203 C C . ASN A 1 954 ? -16.192 36.535 32.969 1.00 68.62 954 ASN A C 1
ATOM 7205 O O . ASN A 1 954 ? -16.629 37.400 33.732 1.00 68.62 954 ASN A O 1
ATOM 7209 N N . SER A 1 955 ? -16.019 36.787 31.665 1.00 71.12 955 SER A N 1
ATOM 7210 C CA . SER A 1 955 ? -16.376 38.061 31.026 1.00 71.12 955 SER A CA 1
ATOM 7211 C C . SER A 1 955 ? -17.890 38.335 30.984 1.00 71.12 955 SER A C 1
ATOM 7213 O O . SER A 1 955 ? -18.731 37.536 31.397 1.00 71.12 955 SER A O 1
ATOM 7215 N N . SER A 1 956 ? -18.256 39.515 30.473 1.00 67.50 956 SER A N 1
ATOM 7216 C CA . SER A 1 956 ? -19.639 39.986 30.385 1.00 67.50 956 SER A CA 1
ATOM 7217 C C . SER A 1 956 ? -20.424 39.470 29.170 1.00 67.50 956 SER A C 1
ATOM 7219 O O . SER A 1 956 ? -21.604 39.827 29.058 1.00 67.50 956 SER A O 1
ATOM 7221 N N . ALA A 1 957 ? -19.823 38.674 28.279 1.00 77.12 957 ALA A N 1
ATOM 7222 C CA . ALA A 1 957 ? -20.481 38.184 27.069 1.00 77.12 957 ALA A CA 1
ATOM 7223 C C . ALA A 1 957 ? -21.426 37.002 27.342 1.00 77.12 957 ALA A C 1
ATOM 7225 O O . ALA A 1 957 ? -21.096 36.089 28.096 1.00 77.12 957 ALA A O 1
ATOM 7226 N N . TYR A 1 958 ? -22.586 36.993 26.680 1.00 78.56 958 TYR A N 1
ATOM 7227 C CA . TYR A 1 958 ? -23.565 35.910 26.791 1.00 78.56 958 TYR A CA 1
ATOM 7228 C C . TYR A 1 958 ? -23.078 34.624 26.127 1.00 78.56 958 TYR A C 1
ATOM 7230 O O . TYR A 1 958 ? -22.516 34.645 25.025 1.00 78.56 958 TYR A O 1
ATOM 7238 N N . LYS A 1 959 ? -23.364 33.500 26.781 1.00 83.31 959 LYS A N 1
ATOM 7239 C CA . LYS A 1 959 ? -23.151 32.154 26.247 1.00 83.31 959 LYS A CA 1
ATOM 7240 C C . LYS A 1 959 ? -24.518 31.485 26.151 1.00 83.31 959 LYS A C 1
ATOM 7242 O O . LYS A 1 959 ? -25.270 31.469 27.120 1.00 83.31 959 LYS A O 1
ATOM 7247 N N . MET A 1 960 ? -24.873 31.016 24.961 1.00 88.12 960 MET A N 1
ATOM 7248 C CA . MET A 1 960 ? -26.232 30.591 24.630 1.00 88.12 960 MET A CA 1
ATOM 7249 C C . MET A 1 960 ? -26.243 29.150 24.126 1.00 88.12 960 MET A C 1
ATOM 7251 O O . MET A 1 960 ? -25.417 28.766 23.305 1.00 88.12 960 MET A O 1
ATOM 7255 N N . GLY A 1 961 ? -27.181 28.330 24.593 1.00 85.38 961 GLY A N 1
ATOM 7256 C CA . GLY A 1 961 ? -27.318 26.950 24.130 1.00 85.38 961 GLY A CA 1
ATOM 7257 C C . GLY A 1 961 ? -27.978 26.950 22.763 1.00 85.38 961 GLY A C 1
ATOM 7258 O O . GLY A 1 961 ? -27.383 26.508 21.784 1.00 85.38 961 GLY A O 1
ATOM 7259 N N . ILE A 1 962 ? -29.175 27.530 22.697 1.00 88.44 962 ILE A N 1
ATOM 7260 C CA . ILE A 1 962 ? -29.927 27.764 21.465 1.00 88.44 962 ILE A CA 1
ATOM 7261 C C . ILE A 1 962 ? -30.273 29.252 21.367 1.00 88.44 962 ILE A C 1
ATOM 7263 O O . ILE A 1 962 ? -30.699 29.851 22.349 1.00 88.44 962 ILE A O 1
ATOM 7267 N N . THR A 1 963 ? -30.121 29.852 20.191 1.00 90.19 963 THR A N 1
ATOM 7268 C CA . THR A 1 963 ? -30.472 31.251 19.917 1.00 90.19 963 THR A CA 1
ATOM 7269 C C . THR A 1 963 ? -31.462 31.319 18.759 1.00 90.19 963 THR A C 1
ATOM 7271 O O . THR A 1 963 ? -31.178 30.754 17.709 1.00 90.19 963 THR A O 1
ATOM 7274 N N . LEU A 1 964 ? -32.579 32.031 18.919 1.00 87.06 964 LEU A N 1
ATOM 7275 C CA . LEU A 1 964 ? -33.513 32.383 17.844 1.00 87.06 964 LEU A CA 1
ATOM 7276 C C . LEU A 1 964 ? -33.436 33.892 17.599 1.00 87.06 964 LEU A C 1
ATOM 7278 O O . LEU A 1 964 ? -33.737 34.668 18.507 1.00 87.06 964 LEU A O 1
ATOM 7282 N N . SER A 1 965 ? -32.995 34.314 16.415 1.00 87.38 965 SER A N 1
ATOM 7283 C CA . SER A 1 965 ? -32.849 35.728 16.057 1.00 87.38 965 SER A CA 1
ATOM 7284 C C . SER A 1 965 ? -33.746 36.082 14.881 1.00 87.38 965 SER A C 1
ATOM 7286 O O . SER A 1 965 ? -33.632 35.453 13.836 1.00 87.38 965 SER A O 1
ATOM 7288 N N . THR A 1 966 ? -34.628 37.068 15.077 1.00 84.81 966 THR A N 1
ATOM 7289 C CA . THR A 1 966 ? -35.578 37.571 14.067 1.00 84.81 966 THR A CA 1
ATOM 7290 C C . THR A 1 966 ? -36.468 36.497 13.434 1.00 84.81 966 THR A C 1
ATOM 7292 O O . THR A 1 966 ? -36.871 36.691 12.299 1.00 84.81 966 THR A O 1
ATOM 7295 N N . ALA A 1 967 ? -36.739 35.386 14.137 1.00 82.69 967 ALA A N 1
ATOM 7296 C CA . ALA A 1 967 ? -37.344 34.178 13.572 1.00 82.69 967 ALA A CA 1
ATOM 7297 C C . ALA A 1 967 ? -38.667 33.803 14.248 1.00 82.69 967 ALA A C 1
ATOM 7299 O O . ALA A 1 967 ? -38.710 33.568 15.456 1.00 82.69 967 ALA A O 1
ATOM 7300 N N . ASP A 1 968 ? -39.723 33.640 13.457 1.00 84.88 968 ASP A N 1
ATOM 7301 C CA . ASP A 1 968 ? -41.081 33.425 13.973 1.00 84.88 968 ASP A CA 1
ATOM 7302 C C . ASP A 1 968 ? -41.506 31.947 13.984 1.00 84.88 968 ASP A C 1
ATOM 7304 O O . ASP A 1 968 ? -40.881 31.097 13.358 1.00 84.88 968 ASP A O 1
ATOM 7308 N N . ASP A 1 969 ? -42.596 31.600 14.669 1.00 87.62 969 ASP A N 1
ATOM 7309 C CA . ASP A 1 969 ? -43.281 30.299 14.533 1.00 87.62 969 ASP A CA 1
ATOM 7310 C C . ASP A 1 969 ? -42.387 29.041 14.727 1.00 87.62 969 ASP A C 1
ATOM 7312 O O . ASP A 1 969 ? -42.694 27.972 14.194 1.00 87.62 969 ASP A O 1
ATOM 7316 N N . ASN A 1 970 ? -41.268 29.122 15.458 1.00 87.06 970 ASN A N 1
ATOM 7317 C CA . ASN A 1 970 ? -40.336 27.993 15.598 1.00 87.06 970 ASN A CA 1
ATOM 7318 C C . ASN A 1 970 ? -40.733 27.036 16.738 1.00 87.06 970 ASN A C 1
ATOM 7320 O O . ASN A 1 970 ? -41.270 27.452 17.762 1.00 87.06 970 ASN A O 1
ATOM 7324 N N . ASP A 1 971 ? -40.415 25.747 16.598 1.00 89.19 971 ASP A N 1
ATOM 7325 C CA . ASP A 1 971 ? -40.546 24.706 17.627 1.00 89.19 971 ASP A CA 1
ATOM 7326 C C . ASP A 1 971 ? -39.159 24.302 18.146 1.00 89.19 971 ASP A C 1
ATOM 7328 O O . ASP A 1 971 ? -38.394 23.619 17.464 1.00 89.19 971 ASP A O 1
ATOM 7332 N N . VAL A 1 972 ? -38.832 24.712 19.370 1.00 88.06 972 VAL A N 1
ATOM 7333 C CA . VAL A 1 972 ? -37.609 24.310 20.072 1.00 88.06 972 VAL A CA 1
ATOM 7334 C C . VAL A 1 972 ? -37.987 23.326 21.168 1.00 88.06 972 VAL A C 1
ATOM 7336 O O . VAL A 1 972 ? -38.502 23.725 22.219 1.00 88.06 972 VAL A O 1
ATOM 7339 N N . SER A 1 973 ? -37.723 22.034 20.959 1.00 86.69 973 SER A N 1
ATOM 7340 C CA . SER A 1 973 ? -38.214 21.010 21.882 1.00 86.69 973 SER A CA 1
ATOM 7341 C C . SER A 1 973 ? -37.308 19.812 22.144 1.00 86.69 973 SER A C 1
ATOM 7343 O O . SER A 1 973 ? -36.569 19.353 21.287 1.00 86.69 973 SER A O 1
ATOM 7345 N N . SER A 1 974 ? -37.376 19.245 23.351 1.00 85.94 974 SER A N 1
ATOM 7346 C CA . SER A 1 974 ? -36.648 18.009 23.699 1.00 85.94 974 SER A CA 1
ATOM 7347 C C . SER A 1 974 ? -35.123 18.078 23.526 1.00 85.94 974 SER A C 1
ATOM 7349 O O . SER A 1 974 ? -34.500 17.056 23.256 1.00 85.94 974 SER A O 1
ATOM 7351 N N . ASN A 1 975 ? -34.504 19.252 23.667 1.00 84.25 975 ASN A N 1
ATOM 7352 C CA . ASN A 1 975 ? -33.044 19.393 23.646 1.00 84.25 975 ASN A CA 1
ATOM 7353 C C . ASN A 1 975 ? -32.451 19.208 25.054 1.00 84.25 975 ASN A C 1
ATOM 7355 O O . ASN A 1 975 ? -33.080 19.583 26.042 1.00 84.25 975 ASN A O 1
ATOM 7359 N N . ALA A 1 976 ? -31.236 18.668 25.147 1.00 82.12 976 ALA A N 1
ATOM 7360 C CA . ALA A 1 976 ? -30.457 18.576 26.379 1.00 82.12 976 ALA A CA 1
ATOM 7361 C C . ALA A 1 976 ? -29.270 19.547 26.307 1.00 82.12 976 ALA A C 1
ATOM 7363 O O . ALA A 1 976 ? -28.376 19.376 25.483 1.00 82.12 976 ALA A O 1
ATOM 7364 N N . ILE A 1 977 ? -29.268 20.575 27.151 1.00 84.69 977 ILE A N 1
ATOM 7365 C CA . ILE A 1 977 ? -28.292 21.665 27.148 1.00 84.69 977 ILE A CA 1
ATOM 7366 C C . ILE A 1 977 ? -27.527 21.631 28.469 1.00 84.69 977 ILE A C 1
ATOM 7368 O O . ILE A 1 977 ? -28.093 21.807 29.543 1.00 84.69 977 ILE A O 1
ATOM 7372 N N . TYR A 1 978 ? -26.227 21.410 28.390 1.00 82.25 978 TYR A N 1
ATOM 7373 C CA . TYR A 1 978 ? -25.312 21.356 29.515 1.00 82.25 978 TYR A CA 1
ATOM 7374 C C . TYR A 1 978 ? -24.347 22.526 29.397 1.00 82.25 978 TYR A C 1
ATOM 7376 O O . TYR A 1 978 ? -23.620 22.634 28.409 1.00 82.25 978 TYR A O 1
ATOM 7384 N N . MET A 1 979 ? -24.320 23.400 30.396 1.00 79.44 979 MET A N 1
ATOM 7385 C CA . MET A 1 979 ? -23.314 24.455 30.477 1.00 79.44 979 MET A CA 1
ATOM 7386 C C . MET A 1 979 ? -22.471 24.251 31.723 1.00 79.44 979 MET A C 1
ATOM 7388 O O . MET A 1 979 ? -22.979 23.849 32.760 1.00 79.44 979 MET A O 1
ATOM 7392 N N . THR A 1 980 ? -21.163 24.443 31.635 1.00 72.81 980 THR A N 1
ATOM 7393 C CA . THR A 1 980 ? -20.291 24.314 32.806 1.00 72.81 980 THR A CA 1
ATOM 7394 C C . THR A 1 980 ? -19.425 25.556 32.907 1.00 72.81 980 THR A C 1
ATOM 7396 O O . THR A 1 980 ? -18.364 25.605 32.285 1.00 72.81 980 THR A O 1
ATOM 7399 N N . ASN A 1 981 ? -19.899 26.547 33.665 1.00 66.25 981 ASN A N 1
ATOM 7400 C CA . ASN A 1 981 ? -19.149 27.732 34.079 1.00 66.25 981 ASN A CA 1
ATOM 7401 C C . ASN A 1 981 ? -19.594 28.192 35.484 1.00 66.25 981 ASN A C 1
ATOM 7403 O O . ASN A 1 981 ? -20.693 27.881 35.937 1.00 66.25 981 ASN A O 1
ATOM 7407 N N . SER A 1 982 ? -18.735 28.942 36.177 1.00 52.25 982 SER A N 1
ATOM 7408 C CA . SER A 1 982 ? -18.986 29.557 37.490 1.00 52.25 982 SER A CA 1
ATOM 7409 C C . SER A 1 982 ? -19.396 31.042 37.420 1.00 52.25 982 SER A C 1
ATOM 7411 O O . SER A 1 982 ? -19.489 31.693 38.461 1.00 52.25 982 SER A O 1
ATOM 7413 N N . GLY A 1 983 ? -19.595 31.595 36.215 1.00 58.81 983 GLY A N 1
ATOM 7414 C CA . GLY A 1 983 ? -19.933 33.003 35.953 1.00 58.81 983 GLY A CA 1
ATOM 7415 C C . GLY A 1 983 ? -21.404 33.245 35.567 1.00 58.81 983 GLY A C 1
ATOM 7416 O O . GLY A 1 983 ? -22.121 32.334 35.175 1.00 58.81 983 GLY A O 1
ATOM 7417 N N . ALA A 1 984 ? -21.875 34.492 35.684 1.00 53.91 984 ALA A N 1
ATOM 7418 C CA . ALA A 1 984 ? -23.302 34.806 35.815 1.00 53.91 984 ALA A CA 1
ATOM 7419 C C . ALA A 1 984 ? -24.110 35.074 34.513 1.00 53.91 984 ALA A C 1
ATOM 7421 O O . ALA A 1 984 ? -25.023 35.894 34.562 1.00 53.91 984 ALA A O 1
ATOM 7422 N N . LYS A 1 985 ? -23.793 34.484 33.343 1.00 68.75 985 LYS A N 1
ATOM 7423 C CA . LYS A 1 985 ? -24.453 34.846 32.052 1.00 68.75 985 LYS A CA 1
ATOM 7424 C C . LYS A 1 985 ? -24.662 33.703 31.038 1.00 68.75 985 LYS A C 1
ATOM 7426 O O . LYS A 1 985 ? -24.632 33.924 29.823 1.00 68.75 985 LYS A O 1
ATOM 7431 N N . ASP A 1 986 ? -24.899 32.499 31.538 1.00 76.50 986 ASP A N 1
ATOM 7432 C CA . ASP A 1 986 ? -25.178 31.314 30.722 1.00 76.50 986 ASP A CA 1
ATOM 7433 C C . ASP A 1 986 ? -26.695 31.132 30.527 1.00 76.50 986 ASP A C 1
ATOM 7435 O O . ASP A 1 986 ? -27.435 31.013 31.508 1.00 76.50 986 ASP A O 1
ATOM 7439 N N . VAL A 1 987 ? -27.152 31.113 29.268 1.00 80.25 987 VAL A N 1
ATOM 7440 C CA . VAL A 1 987 ? -28.573 31.036 28.880 1.00 80.25 987 VAL A CA 1
ATOM 7441 C C . VAL A 1 987 ? -28.843 29.762 28.081 1.00 80.25 987 VAL A C 1
ATOM 7443 O O . VAL A 1 987 ? -28.275 29.563 27.008 1.00 80.25 987 VAL A O 1
ATOM 7446 N N . GLY A 1 988 ? -29.759 28.911 28.554 1.00 80.81 988 GLY A N 1
ATOM 7447 C CA . GLY A 1 988 ? -30.149 27.682 27.852 1.00 80.81 988 GLY A CA 1
ATOM 7448 C C . GLY A 1 988 ? -30.707 27.949 26.448 1.00 80.81 988 GLY A C 1
ATOM 7449 O O . GLY A 1 988 ? -30.106 27.552 25.449 1.00 80.81 988 GLY A O 1
ATOM 7450 N N . VAL A 1 989 ? -31.833 28.663 26.368 1.00 83.75 989 VAL A N 1
ATOM 7451 C CA . VAL A 1 989 ? -32.463 29.101 25.109 1.00 83.75 989 VAL A CA 1
ATOM 7452 C C . VAL A 1 989 ? -32.706 30.607 25.162 1.00 83.75 989 VAL A C 1
ATOM 7454 O O . VAL A 1 989 ? -33.273 31.098 26.137 1.00 83.75 989 VAL A O 1
ATOM 7457 N N . PHE A 1 990 ? -32.289 31.320 24.116 1.00 84.88 990 PHE A N 1
ATOM 7458 C CA . PHE A 1 990 ? -32.407 32.769 23.977 1.00 84.88 990 PHE A CA 1
ATOM 7459 C C . PHE A 1 990 ? -33.241 33.132 22.744 1.00 84.88 990 PHE A C 1
ATOM 7461 O O . PHE A 1 990 ? -32.950 32.660 21.644 1.00 84.88 990 PHE A O 1
ATOM 7468 N N . ILE A 1 991 ? -34.243 33.996 22.913 1.00 82.38 991 ILE A N 1
ATOM 7469 C CA . ILE A 1 991 ? -35.136 34.460 21.840 1.00 82.38 991 ILE A CA 1
ATOM 7470 C C . ILE A 1 991 ? -35.012 35.985 21.735 1.00 82.38 991 ILE A C 1
ATOM 7472 O O . ILE A 1 991 ? -35.231 36.692 22.718 1.00 82.38 991 ILE A O 1
ATOM 7476 N N . TYR A 1 992 ? -34.630 36.499 20.563 1.00 82.31 992 TYR A N 1
ATOM 7477 C CA . TYR A 1 992 ? -34.516 37.944 20.326 1.00 82.31 992 TYR A CA 1
ATOM 7478 C C . TYR A 1 992 ? -35.892 38.612 20.216 1.00 82.31 992 TYR A C 1
ATOM 7480 O O . TYR A 1 992 ? -36.806 38.040 19.632 1.00 82.31 992 TYR A O 1
ATOM 7488 N N . ALA A 1 993 ? -35.980 39.872 20.655 1.00 69.81 993 ALA A N 1
ATOM 7489 C CA . ALA A 1 993 ? -37.199 40.693 20.705 1.00 69.81 993 ALA A CA 1
ATOM 7490 C C . ALA A 1 993 ? -37.978 40.841 19.379 1.00 69.81 993 ALA A C 1
ATOM 7492 O O . ALA A 1 993 ? -39.154 41.176 19.402 1.00 69.81 993 ALA A O 1
ATOM 7493 N N . GLY A 1 994 ? -37.341 40.605 18.229 1.00 74.00 994 GLY A N 1
ATOM 7494 C CA . GLY A 1 994 ? -37.992 40.622 16.913 1.00 74.00 994 GLY A CA 1
ATOM 7495 C C . GLY A 1 994 ? -38.495 39.255 16.440 1.00 74.00 994 GLY A C 1
ATOM 7496 O O . GLY A 1 994 ? -38.490 39.030 15.240 1.00 74.00 994 GLY A O 1
ATOM 7497 N N . SER A 1 995 ? -38.795 38.331 17.356 1.00 80.19 995 SER A N 1
ATOM 7498 C CA . SER A 1 995 ? -39.195 36.948 17.059 1.00 80.19 995 SER A CA 1
ATOM 7499 C C . SER A 1 995 ? -40.536 36.648 17.741 1.00 80.19 995 SER A C 1
ATOM 7501 O O . SER A 1 995 ? -40.617 36.698 18.971 1.00 80.19 995 SER A O 1
ATOM 7503 N N . ASP A 1 996 ? -41.562 36.288 16.978 1.00 79.81 996 ASP A N 1
ATOM 7504 C CA . ASP A 1 996 ? -42.936 36.078 17.445 1.00 79.81 996 ASP A CA 1
ATOM 7505 C C . ASP A 1 996 ? -43.373 34.603 17.344 1.00 79.81 996 ASP A C 1
ATOM 7507 O O . ASP A 1 996 ? -42.905 33.836 16.503 1.00 79.81 996 ASP A O 1
ATOM 7511 N N . ARG A 1 997 ? -44.328 34.182 18.188 1.00 82.88 997 ARG A N 1
ATOM 7512 C CA . ARG A 1 997 ? -44.974 32.846 18.125 1.00 82.88 997 ARG A CA 1
ATOM 7513 C C . ARG A 1 997 ? -44.023 31.636 18.202 1.00 82.88 997 ARG A C 1
ATOM 7515 O O . ARG A 1 997 ? -44.323 30.565 17.678 1.00 82.88 997 ARG A O 1
ATOM 7522 N N . ASN A 1 998 ? -42.896 31.758 18.896 1.00 82.44 998 ASN A N 1
ATOM 7523 C CA . ASN A 1 998 ? -41.974 30.648 19.134 1.00 82.44 998 ASN A CA 1
ATOM 7524 C C . ASN A 1 998 ? -42.436 29.762 20.302 1.00 82.44 998 ASN A C 1
ATOM 7526 O O . ASN A 1 998 ? -42.915 30.247 21.331 1.00 82.44 998 ASN A O 1
ATOM 7530 N N . TYR A 1 999 ? -42.249 28.450 20.164 1.00 83.06 999 TYR A N 1
ATOM 7531 C CA . TYR A 1 999 ? -42.643 27.437 21.139 1.00 83.06 999 TYR A CA 1
ATOM 7532 C C . TYR A 1 999 ? -41.414 26.738 21.724 1.00 83.06 999 TYR A C 1
ATOM 7534 O O . TYR A 1 999 ? -40.786 25.913 21.066 1.00 83.06 999 TYR A O 1
ATOM 7542 N N . GLY A 1 1000 ? -41.103 27.012 22.992 1.00 80.25 1000 GLY A N 1
ATOM 7543 C CA . GLY A 1 1000 ? -40.082 26.282 23.751 1.00 80.25 1000 GLY A CA 1
ATOM 7544 C C . GLY A 1 1000 ? -40.725 25.230 24.655 1.00 80.25 1000 GLY A C 1
ATOM 7545 O O . GLY A 1 1000 ? -41.436 25.603 25.589 1.00 80.25 1000 GLY A O 1
ATOM 7546 N N . ARG A 1 1001 ? -40.521 23.926 24.406 1.00 80.62 1001 ARG A N 1
ATOM 7547 C CA . ARG A 1 1001 ? -41.147 22.853 25.218 1.00 80.62 1001 ARG A CA 1
ATOM 7548 C C . ARG A 1 1001 ? -40.195 21.695 25.514 1.00 80.62 1001 ARG A C 1
ATOM 7550 O O . ARG A 1 1001 ? -39.523 21.204 24.622 1.00 80.62 1001 ARG A O 1
ATOM 7557 N N . ASN A 1 1002 ? -40.199 21.168 26.737 1.00 77.19 1002 ASN A N 1
ATOM 7558 C CA . ASN A 1 1002 ? -39.456 19.946 27.107 1.00 77.19 1002 ASN A CA 1
ATOM 7559 C C . ASN A 1 1002 ? -37.928 20.023 26.894 1.00 77.19 1002 ASN A C 1
ATOM 7561 O O . ASN A 1 1002 ? -37.299 18.993 26.667 1.00 77.19 1002 ASN A O 1
ATOM 7565 N N . ASN A 1 1003 ? -37.321 21.212 26.923 1.00 75.81 1003 ASN A N 1
ATOM 7566 C CA . ASN A 1 1003 ? -35.862 21.345 26.876 1.00 75.81 1003 ASN A CA 1
ATOM 7567 C C . ASN A 1 1003 ? -35.292 21.207 28.291 1.00 75.81 1003 ASN A C 1
ATOM 7569 O O . ASN A 1 1003 ? -35.777 21.863 29.210 1.00 75.81 1003 ASN A O 1
ATOM 7573 N N . ALA A 1 1004 ? -34.268 20.377 28.462 1.00 72.38 1004 ALA A N 1
ATOM 7574 C CA . ALA A 1 1004 ? -33.570 20.204 29.728 1.00 72.38 1004 ALA A CA 1
ATOM 7575 C C . ALA A 1 1004 ? -32.281 21.031 29.709 1.00 72.38 1004 ALA A C 1
ATOM 7577 O O . ALA A 1 1004 ? -31.370 20.716 28.947 1.00 72.38 1004 ALA A O 1
ATOM 7578 N N . ALA A 1 1005 ? -32.202 22.078 30.531 1.00 68.50 1005 ALA A N 1
ATOM 7579 C CA . ALA A 1 1005 ? -31.004 22.897 30.690 1.00 68.50 1005 ALA A CA 1
ATOM 7580 C C . ALA A 1 1005 ? -30.395 22.674 32.082 1.00 68.50 1005 ALA A C 1
ATOM 7582 O O . ALA A 1 1005 ? -31.085 22.796 33.091 1.00 68.50 1005 ALA A O 1
ATOM 7583 N N . TYR A 1 1006 ? -29.107 22.340 32.139 1.00 68.88 1006 TYR A N 1
ATOM 7584 C CA . TYR A 1 1006 ? -28.388 22.032 33.374 1.00 68.88 1006 TYR A CA 1
ATOM 7585 C C . TYR A 1 1006 ? -27.262 23.042 33.600 1.00 68.88 1006 TYR A C 1
ATOM 7587 O O . TYR A 1 1006 ? -26.511 23.333 32.667 1.00 68.88 1006 TYR A O 1
ATOM 7595 N N . ASN A 1 1007 ? -27.118 23.511 34.850 1.00 60.19 1007 ASN A N 1
ATOM 7596 C CA . ASN A 1 1007 ? -26.067 24.442 35.293 1.00 60.19 1007 ASN A CA 1
ATOM 7597 C C . ASN A 1 1007 ? -26.022 25.760 34.489 1.00 60.19 1007 ASN A C 1
ATOM 7599 O O . ASN A 1 1007 ? -24.953 26.278 34.180 1.00 60.19 1007 ASN A O 1
ATOM 7603 N N . VAL A 1 1008 ? -27.195 26.296 34.157 1.00 57.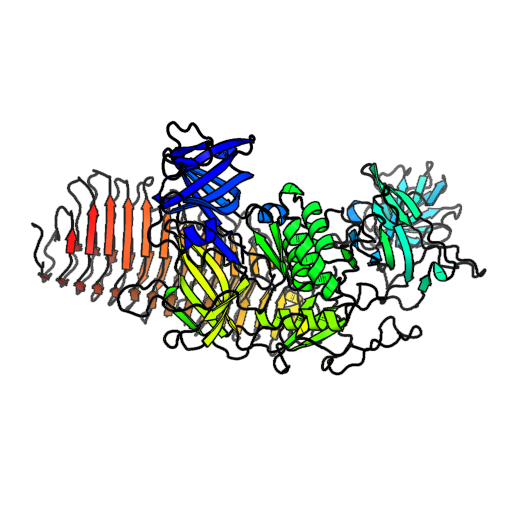12 1008 VAL A N 1
ATOM 7604 C CA . VAL A 1 1008 ? -27.379 27.617 33.537 1.00 57.12 1008 VAL A CA 1
ATOM 7605 C C . VAL A 1 1008 ? -27.869 28.617 34.586 1.00 57.12 1008 VAL A C 1
ATOM 7607 O O . VAL A 1 1008 ? -28.506 28.210 35.557 1.00 57.12 1008 VAL A O 1
ATOM 7610 N N . LEU A 1 1009 ? -27.581 29.911 34.411 1.00 57.59 1009 LEU A N 1
ATOM 7611 C CA . LEU A 1 1009 ? -28.066 30.946 35.336 1.00 57.59 1009 LEU A CA 1
ATOM 7612 C C . LEU A 1 1009 ? -29.574 31.174 35.169 1.00 57.59 1009 LEU A C 1
ATOM 7614 O O . LEU A 1 1009 ? -30.277 31.340 36.157 1.00 57.59 1009 LEU A O 1
ATOM 7618 N N . ALA A 1 1010 ? -30.049 31.157 33.922 1.00 55.97 1010 ALA A N 1
ATOM 7619 C CA . ALA A 1 1010 ? -31.461 31.208 33.573 1.00 55.97 1010 ALA A CA 1
ATOM 7620 C C . ALA A 1 1010 ? -31.780 30.028 32.643 1.00 55.97 1010 ALA A C 1
ATOM 7622 O O . ALA A 1 1010 ? -31.147 29.858 31.594 1.00 55.97 1010 ALA A O 1
ATOM 7623 N N . GLY A 1 1011 ? -32.754 29.195 33.028 1.00 52.56 1011 GLY A N 1
ATOM 7624 C CA . GLY A 1 1011 ? -33.194 28.038 32.234 1.00 52.56 1011 GLY A CA 1
ATOM 7625 C C . GLY A 1 1011 ? -33.623 28.431 30.814 1.00 52.56 1011 GLY A C 1
ATOM 7626 O O . GLY A 1 1011 ? -33.186 27.832 29.829 1.00 52.56 1011 GLY A O 1
ATOM 7627 N N . MET A 1 1012 ? -34.427 29.491 30.719 1.00 54.00 1012 MET A N 1
ATOM 7628 C CA . MET A 1 1012 ? -34.794 30.204 29.495 1.00 54.00 1012 MET A CA 1
ATOM 7629 C C . MET A 1 1012 ? -34.963 31.685 29.832 1.00 54.00 1012 MET A C 1
ATOM 7631 O O . MET A 1 1012 ? -35.681 32.001 30.778 1.00 54.00 1012 MET A O 1
ATOM 7635 N N . ASP A 1 1013 ? -34.337 32.571 29.060 1.00 52.38 1013 ASP A N 1
ATOM 7636 C CA . ASP A 1 1013 ? -34.441 34.021 29.251 1.00 52.38 1013 ASP A CA 1
ATOM 7637 C C . ASP A 1 1013 ? -35.064 34.659 27.998 1.00 52.38 1013 ASP A C 1
ATOM 7639 O O . ASP A 1 1013 ? -34.606 34.423 26.874 1.00 52.38 1013 ASP A O 1
ATOM 7643 N N . VAL A 1 1014 ? -36.147 35.419 28.186 1.00 54.59 1014 VAL A N 1
ATOM 7644 C CA . VAL A 1 1014 ? -36.880 36.133 27.126 1.00 54.59 1014 VAL A CA 1
ATOM 7645 C C . VAL A 1 1014 ? -36.770 37.615 27.445 1.00 54.59 1014 VAL A C 1
ATOM 7647 O O . VAL A 1 1014 ? -37.442 38.115 28.344 1.00 54.59 1014 VAL A O 1
ATOM 7650 N N . LEU A 1 1015 ? -35.882 38.310 26.736 1.00 48.00 1015 LEU A N 1
ATOM 7651 C CA . LEU A 1 1015 ? -35.457 39.657 27.125 1.00 48.00 1015 LEU A CA 1
ATOM 7652 C C . LEU A 1 1015 ? -36.315 40.796 26.550 1.00 48.00 1015 LEU A C 1
ATOM 7654 O O . LEU A 1 1015 ? -36.068 41.947 26.890 1.00 48.00 1015 LEU A O 1
ATOM 7658 N N . ASP A 1 1016 ? -37.339 40.502 25.746 1.00 46.47 1016 ASP A N 1
ATOM 7659 C CA . ASP A 1 1016 ? -38.445 41.432 25.483 1.00 46.47 1016 ASP A CA 1
ATOM 7660 C C . ASP A 1 1016 ? -39.627 40.692 24.836 1.00 46.47 1016 ASP A C 1
ATOM 7662 O O . ASP A 1 1016 ? -39.423 39.766 24.045 1.00 46.47 1016 ASP A O 1
ATOM 7666 N N . TYR A 1 1017 ? -40.859 41.076 25.171 1.00 42.03 1017 TYR A N 1
ATOM 7667 C CA . TYR A 1 1017 ? -42.063 40.401 24.677 1.00 42.03 1017 TYR A CA 1
ATOM 7668 C C . TYR A 1 1017 ? -42.394 40.846 23.245 1.00 42.03 1017 TYR A C 1
ATOM 7670 O O . TYR A 1 1017 ? -43.171 41.777 23.040 1.00 42.03 1017 TYR A O 1
ATOM 7678 N N . GLY A 1 1018 ? -41.866 40.120 22.257 1.00 48.31 1018 GLY A N 1
ATOM 7679 C CA . GLY A 1 1018 ? -42.611 39.889 21.014 1.00 48.31 1018 GLY A CA 1
ATOM 7680 C C . GLY A 1 1018 ? -43.952 39.211 21.334 1.00 48.31 1018 GLY A C 1
ATOM 7681 O O . GLY A 1 1018 ? -44.069 38.502 22.345 1.00 48.31 1018 GLY A O 1
ATOM 7682 N N . ALA A 1 1019 ? -44.990 39.459 20.538 1.00 48.31 1019 ALA A N 1
ATOM 7683 C CA . ALA A 1 1019 ? -46.323 38.934 20.826 1.00 48.31 1019 ALA A CA 1
ATOM 7684 C C . ALA A 1 1019 ? -46.345 37.389 20.723 1.00 48.31 1019 ALA A C 1
ATOM 7686 O O . ALA A 1 1019 ? -45.754 36.785 19.829 1.00 48.31 1019 ALA A O 1
ATOM 7687 N N . ASP A 1 1020 ? -47.052 36.733 21.651 1.00 58.66 1020 ASP A N 1
ATOM 7688 C CA . ASP A 1 1020 ? -47.452 35.314 21.579 1.00 58.66 1020 ASP A CA 1
ATOM 7689 C C . ASP A 1 1020 ? -46.352 34.220 21.657 1.00 58.66 1020 ASP A C 1
ATOM 7691 O O . ASP A 1 1020 ? -46.601 33.063 21.307 1.00 58.66 1020 ASP A O 1
ATOM 7695 N N . ASN A 1 1021 ? -45.153 34.506 22.180 1.00 60.94 1021 ASN A N 1
ATOM 7696 C CA . ASN A 1 1021 ? -44.167 33.455 22.497 1.00 60.94 1021 ASN A CA 1
ATOM 7697 C C . ASN A 1 1021 ? -44.633 32.578 23.684 1.00 60.94 1021 ASN A C 1
ATOM 7699 O O . ASN A 1 1021 ? -44.989 33.091 24.744 1.00 60.94 1021 ASN A O 1
ATOM 7703 N N . THR A 1 1022 ? -44.612 31.245 23.536 1.00 60.41 1022 THR A N 1
ATOM 7704 C CA . THR A 1 1022 ? -45.085 30.300 24.570 1.00 60.41 1022 THR A CA 1
ATOM 7705 C C . THR A 1 1022 ? -43.952 29.415 25.087 1.00 60.41 1022 THR A C 1
ATOM 7707 O O . THR A 1 1022 ? -43.326 28.670 24.329 1.00 60.41 1022 THR A O 1
ATOM 7710 N N . VAL A 1 1023 ? -43.742 29.424 26.407 1.00 60.38 1023 VAL A N 1
ATOM 7711 C CA . VAL A 1 1023 ? -42.706 28.634 27.089 1.00 60.38 1023 VAL A CA 1
ATOM 7712 C C . VAL A 1 1023 ? -43.352 27.642 28.056 1.00 60.38 1023 VAL A C 1
ATOM 7714 O O . VAL A 1 1023 ? -43.981 28.047 29.027 1.00 60.38 1023 VAL A O 1
ATOM 7717 N N . ASN A 1 1024 ? -43.176 26.339 27.812 1.00 52.00 1024 ASN A N 1
ATOM 7718 C CA . ASN A 1 1024 ? -43.582 25.274 28.736 1.00 52.00 1024 ASN A CA 1
ATOM 7719 C C . ASN A 1 1024 ? -42.338 24.544 29.263 1.00 52.00 1024 ASN A C 1
ATOM 7721 O O . ASN A 1 1024 ? -41.751 23.710 28.566 1.00 52.00 1024 ASN A O 1
ATOM 7725 N N . VAL A 1 1025 ? -41.945 24.848 30.502 1.00 49.16 1025 VAL A N 1
ATOM 7726 C CA . VAL A 1 1025 ? -40.832 24.185 31.200 1.00 49.16 1025 VAL A CA 1
ATOM 7727 C C . VAL A 1 1025 ? -41.361 22.944 31.921 1.00 49.16 1025 VAL A C 1
ATOM 7729 O O . VAL A 1 1025 ? -42.305 23.043 32.701 1.00 49.16 1025 VAL A O 1
ATOM 7732 N N . MET A 1 1026 ? -40.771 21.772 31.665 1.00 42.12 1026 MET A N 1
ATOM 7733 C CA . MET A 1 1026 ? -41.011 20.577 32.481 1.00 42.12 1026 MET A CA 1
ATOM 7734 C C . MET A 1 1026 ? -39.953 20.502 33.589 1.00 42.12 1026 MET A C 1
ATOM 7736 O O . MET A 1 1026 ? -38.768 20.435 33.286 1.00 42.12 1026 MET A O 1
ATOM 7740 N N . ASP A 1 1027 ? -40.430 20.540 34.835 1.00 44.25 1027 ASP A N 1
ATOM 7741 C CA . ASP A 1 1027 ? -39.846 20.057 36.099 1.00 44.25 1027 ASP A CA 1
ATOM 7742 C C . ASP A 1 1027 ? -38.307 19.972 36.251 1.00 44.25 1027 ASP A C 1
ATOM 7744 O O . ASP A 1 1027 ? -37.648 19.131 35.641 1.00 44.25 1027 ASP A O 1
ATOM 7748 N N . GLY A 1 1028 ? -37.761 20.730 37.220 1.00 43.38 1028 GLY A N 1
ATOM 7749 C CA . GLY A 1 1028 ? -36.579 20.291 37.984 1.00 43.38 1028 GLY A CA 1
ATOM 7750 C C . GLY A 1 1028 ? -35.454 21.291 38.290 1.00 43.38 1028 GLY A C 1
ATOM 7751 O O . GLY A 1 1028 ? -34.575 20.947 39.076 1.00 43.38 1028 GLY A O 1
ATOM 7752 N N . GLY A 1 1029 ? -35.447 22.510 37.746 1.00 38.81 1029 GLY A N 1
ATOM 7753 C CA . GLY A 1 1029 ? -34.406 23.513 38.027 1.00 38.81 1029 GLY A CA 1
ATOM 7754 C C . GLY A 1 1029 ? -35.001 24.911 38.152 1.00 38.81 1029 GLY A C 1
ATOM 7755 O O . GLY A 1 1029 ? -35.860 25.271 37.353 1.00 38.81 1029 GLY A O 1
ATOM 7756 N N . ALA A 1 1030 ? -34.606 25.654 39.189 1.00 36.00 1030 ALA A N 1
ATOM 7757 C CA . ALA A 1 1030 ? -35.140 26.981 39.492 1.00 36.00 1030 ALA A CA 1
ATOM 7758 C C . ALA A 1 1030 ? -34.947 27.966 38.323 1.00 36.00 1030 ALA A C 1
ATOM 7760 O O . ALA A 1 1030 ? -33.917 27.927 37.649 1.00 36.00 1030 ALA A O 1
ATOM 7761 N N . PHE A 1 1031 ? -35.962 28.812 38.122 1.00 33.00 1031 PHE A N 1
ATOM 7762 C CA . PHE A 1 1031 ? -35.944 29.972 37.230 1.00 33.00 1031 PHE A CA 1
ATOM 7763 C C . PHE A 1 1031 ? -34.988 31.052 37.728 1.00 33.00 1031 PHE A C 1
ATOM 7765 O O . PHE A 1 1031 ? -34.993 31.300 38.961 1.00 33.00 1031 PHE A O 1
#